Protein AF-0000000065994159 (afdb_homodimer)

Secondary structure (DSSP, 8-state):
------S---SSEEEES---GGGHHHHHHHT-EE-SSEEE-S--TT---SS----EEETT-EEEEEP--SS--TT--SEEEEE----B---EEEEETTEEP-TTTS-EEEEEEEEETTTTEEEEEEEEEETTEEEEEEEEEEE-SSSTTEEEEEEEEEE-SS--EEEEEEEEE-----TT-TT----EEEEEEEE-SSEEEEEEEEPP-TT-PPP-EEEEEEEEEE-S-SEEEEEEETTEEEEEEEEESEEEEEEEEEEEETTTS-GGGHHHHHHHHHHHHHHH-HHHHHHHHHHHHHHHHHHH-EEEES-HHHHHHHHHHHHHHHHH--SS-TT----TTTTS--GGGG-B-THIIIIIHHHHHHHS-HHHHHHHHHHHHTTHHHHHHHHHHTT-SS----SSBSSSS-----HHHHTT-THHHHHHHHHHHHHHHHH--HHHIIIIIHHHHHHHHHHHHHH-EEETTTTEEE--SB--S-TTS-SBS--HHHHHHHHHHHHHHHHHHTTS-HHHHHHHT--HHHHHHHHHHHHTB---EETTTTEE-SSTTGGGS----GGGS-GGG-SHHHHS-HHHHHHS--BSS-SHHHHHHHTGGGS-HHHHHHHHHHHGGGB---STTHHHHHHHHHHHTT-HHHHHHHHHHHHSTTTTTTTS-GGG---GGGGHHHHHIIIIIIS--EEETTEEEE-----TT-SEEEEEEEETTEEEEEEEESSEEEEEEEESS-EEEEETTEEEEESSEEEEEPP--/------S---SSEEEES---GGGHHHHHHHT-EE-SSEEE-S--SS---SS----EEETT-EEEEEP--SS--TT--SEEEEE----B-S-EEEEETTEEP-TTTS-EEEEEEEEETTTTEEEEEEEEEETTEEEEEEEEEEE-SSSTTEEEEEEEEEE-SS--EEEEEEEEE-----TT-GGG---EEEEEEEE-SSEEEEEEEEPP-TT-PPP-EEEEEEEEEE-S-SEEEEEEETTEEEEEEEEESEEEEEEEEEEEETTTS-GGGHHHHHHHHHHHHHHH-HHHHHHHHHHHHHHHHHHH-EEEES-HHHHHHHHHHHHHHHHH--SS-TT----TTTTS--GGGG-B-THIIIIIHHHHHHHS-HHHHHHHHHHHHTTHHHHHHHHHHTT-SS----SSBSSSS-----HHHHTT-THHHHHHHHHHHHHHHHH--HHHIIIIIHHHHHHHHHHHHHH-EEETTTTEEE--SB--S-TTS-SBS--HHHHHHHHHHHHHHHHHHTTS-HHHHHHHT--HHHHHHHHHHHHTB---EETTTTEE-SSTTGGGS----GGGS-GGG-SHHHHS-HHHHHHS--BSS-SHHHHHHHTGGGS-HHHHHHHHHHHGGGB---STTHHHHHHHHHHHTT-HHHHHHHHHHHHSTTTTTTTS-GGG---GGGGHHHHHIIIIIIS--EEETTEEEE-----TT-SEEEEEEEETTEEEEEEEESSEEEEEEEESS-EEEEETTEEEEESSEEEEEPP--

Radius of gyration: 37.62 Å; Cα contacts (8 Å, |Δi|>4): 3530; chains: 2; bounding box: 79×106×82 Å

Organism: Bacillus subtilis (strain 168) (NCBI:txid224308)

Foldseek 3Di:
DFFFFAADFDLFKGKDWDDDLVCQLLQQFLQKFFQQAKIWTNDDQQDAPGDYDGAIFGFLAKDWAADDDPDDDQLFDRTFIFTWGFKDQSHKWKDKQRHTDHPNPWDWDIWMWMQGLLQQKIKIWTWTDDDPWIKIKIKIWHQFNQQNQKIKMKIKMFIPDDKIKMKMKRKIAGPDAAPPDPVSDDQWAWDDWDDDFFKIKTKIKGDDDPPPDDIKIKMKIKGKDWDAFDDKDWDDDGRMTIIMTIHMRMTIMMMMMGMDMCVVPPPVCRVVVRVVVNVVDVVCHDVVSSVNRSVVSNVLCVQWQKDFFQDSNLSNLLSSLSSLLSSQAQQPALLGDAFQFRRSFTPPSSFDALLCLLFVLVRCLWRHDLNSSVSPLVNVLQLQVQQQVSQVSVVFFFGQFERTDNRRHHNDGDCQCGVAARCSLLSSLLSVVCSCLFAVPLVCCQPGNLLSLLRSLRRLLRQWDADPVLRATWHFQHDFPFNLATRAIHQQLSLVSSLVSLVVSLVSVVPYDPVSCVVSVDDPVSNVSSVSNNVGHDWAADPVLRAGDRGDCLVVAPDDFPVPDDPVCPPVVVRPDSVVSNRHNATQADGSLSSCQSPVVVDDLVRLVSHLVRHVRRYPPLDLQHLLSNLQSCLVNVVQVSNVVSLSCLSCCSSSVVNVCCSNGDRSSSSSSNVCSVVCHQQVWDRDPSATETEHDDRPSTQKMKTWTDGNNWIWIWIDGPFKIKIAGPDDDWDWHYYPNHIDIHDGMDIDTRPPD/DFFFFAADFDLFKGKDWDDDLVCQLLQQFLQKFFQQAKIWTNDDQQDAPGDYDGAIFGFLAKDWAADDDPDDDQLFDRTFIFTWGFKDQSHKWKDKQRHTDHPNPWDWDIWMWMQGLLQQKIKIWTWTDDDPWIKIKIKIWHQFNQQNQKIKMKIKMFIPDDKIKMKMKRKIAGPDFAPPDDPRDDQWAWDDWDDDFFKIKTKIKGDDDDPPDDIKIKMKIKGKDWDAFDDKDWDDDGRMIIIMTMHMRMTIMMMMMGMFMCVVPPPVCRVVVRVVVNVVDVVCHDVVSSVNRSVVSNVLCVQWQKDFFQDSNLSNLLSSLSSLLSSQAQQPALLGDAFQFRRSFTPPSRFDALLCLQFVLVRCLWRHDLNSSVSPLVNVLQLQVQQQVSQVSVVFFFGQFERTDNRRHHNDGDCQCGVAARCSLLSSLLSVVVSCLFAVPLVCCQPGNLLSLLRSLRRLLRQWDADPVLRATWHFQHDFPFNLATRAIHQQLSLVSSLVSLVVSLVSVVPYDPVSCVVSVDDPVSNVSSVSNNVGHDWAADPVLGAGDRGDCLVVAPDDFPVPDDPVCPPVVVRPDSVVSNRHNATQADGSLSSCQSPVVVDDLVRLVSHLVRHVRRYPPLDLQHLLSNLQSCLVNVVQVSNVVSLSCLSCCSSSVVNVCCSNGDSSSSSSSNVCSVVCHQQVWDRDPSATETEHDDRPSTAKMKTWTDGNNWIWIWIDGPFKIKIAGPDDDWDWHYYPNHIDIHDGMDIDTRPPD

pLDDT: mean 95.01, std 5.77, range [40.59, 98.88]

Nearest PDB structures (foldseek):
  1h54-assembly1_B  TM=9.859E-01  e=3.062E-98  Levilactobacillus brevis
  1h54-assembly1_A  TM=9.686E-01  e=3.071E-97  Levilactobacillus brevis
  6w0p-assembly1_B  TM=9.409E-01  e=3.608E-74  gut metagenome
  6w0p-assembly2_C  TM=9.159E-01  e=6.978E-66  gut metagenome
  6w0p-assembly2_D  TM=9.254E-01  e=2.794E-60  gut metagenome

InterPro domains:
  IPR005194 Glycoside hydrolase family 65, C-terminal [PF03633] (685-746)
  IPR005195 Glycoside hydrolase, family 65, central catalytic [PF03632] (319-675)
  IPR005196 Glycoside hydrolase, family 65, N-terminal [PF03636] (16-263)
  IPR008928 Six-hairpin glycosidase superfamily [SSF48208] (268-742)
  IPR011013 Galactose mutarotase-like domain superfamily [SSF74650] (4-265)
  IPR012341 Six-hairpin glycosidase-like superfamily [G3DSA:1.50.10.10] (314-677)
  IPR017045 Maltose phosphorylase/glycosyl hydrolase/vacuolar acid trehalase [PIRSF036289] (2-754)
  IPR037018 Glycoside hydrolase family 65, N-terminal domain [G3DSA:2.70.98.40] (3-265)

Sequence (1514 aa):
MINQRLFEIDEWKIKTNTFNKEHTRLLESLTSLANGYMGVRGNFEEGYSGDSHQGTYIAGVWFPDKTRVGWWKNGYPEYFGKVINAMNFMGIGLYVDGEKIDLHQNPIELFEVELNMKEGILRRSAVVRIQDKTVRIRSERFLSLAVKELCAIHYEAECLTGDAVITLVPYLDGNVANEDSNYQEQFWQEEAKGADSHSGHLAAKTIENPFGTPRFTVLAAMANETEGFVHESFKTTEMYVENRYSYQTKASLKKFVIVTTSRDFREEELLSKAKELLADVVENGYEDAKRRHTDRWKERWAKADIEIKGDEELQQGIRYNIFQLFSTYYGGDARLNIGPKGFTGEKYGGAAYWDTEAYAVPMYLATAEPEVTKNLLLYRYHQLEAAKRNAAKLGMKGALYPMVTFTGDECHNEWEITFEEIHRNGAICYAIYNYINYTGDRNYMEEYGIDVLVAVSRFWADRVHFSKRKNKYMIHGVTGPNEYENNVNNNWYTNVIAAWTLEYTLQSLESISAEKRRHLDVQEVELEVWREIIQHMYYPFSEELQIFVQHDTFLDKDLQTVDELDPAERPLYQNWSWDKILRSNFIKQADVLQGIYLFNDRFTMEEKRRNFEFYEPMTVHESSLSPSVHAILAAELKLEKKALELYKRTARLDLDNYNHDTEEGLHITSMTGSWLAIVHGFAGMRTANETLSFAPFLPKEWDEYSFNINYRNRLINVTVDEKRVIFELVKGEPLHMNVYEEPVVLQGRCERRTPNEMINQRLFEIDEWKIKTNTFNKEHTRLLESLTSLANGYMGVRGNFEEGYSGDSHQGTYIAGVWFPDKTRVGWWKNGYPEYFGKVINAMNFMGIGLYVDGEKIDLHQNPIELFEVELNMKEGILRRSAVVRIQDKTVRIRSERFLSLAVKELCAIHYEAECLTGDAVITLVPYLDGNVANEDSNYQEQFWQEEAKGADSHSGHLAAKTIENPFGTPRFTVLAAMANETEGFVHESFKTTEMYVENRYSYQTKASLKKFVIVTTSRDFREEELLSKAKELLADVVENGYEDAKRRHTDRWKERWAKADIEIKGDEELQQGIRYNIFQLFSTYYGGDARLNIGPKGFTGEKYGGAAYWDTEAYAVPMYLATAEPEVTKNLLLYRYHQLEAAKRNAAKLGMKGALYPMVTFTGDECHNEWEITFEEIHRNGAICYAIYNYINYTGDRNYMEEYGIDVLVAVSRFWADRVHFSKRKNKYMIHGVTGPNEYENNVNNNWYTNVIAAWTLEYTLQSLESISAEKRRHLDVQEVELEVWREIIQHMYYPFSEELQIFVQHDTFLDKDLQTVDELDPAERPLYQNWSWDKILRSNFIKQADVLQGIYLFNDRFTMEEKRRNFEFYEPMTVHESSLSPSVHAILAAELKLEKKALELYKRTARLDLDNYNHDTEEGLHITSMTGSWLAIVHGFAGMRTANETLSFAPFLPKEWDEYSFNINYRNRLINVTVDEKRVIFELVKGEPLHMNVYEEPVVLQGRCERRTPNE

Structure (mmCIF, N/CA/C/O backbone):
data_AF-0000000065994159-model_v1
#
loop_
_entity.id
_entity.type
_entity.pdbx_description
1 polymer 'Maltose phosphorylase'
#
loop_
_atom_site.group_PDB
_atom_site.id
_atom_site.type_symbol
_atom_site.label_atom_id
_atom_site.label_alt_id
_atom_site.label_comp_id
_atom_site.label_asym_id
_atom_site.label_entity_id
_atom_site.label_seq_id
_atom_site.pdbx_PDB_ins_code
_atom_site.Cartn_x
_atom_site.Cartn_y
_atom_site.Cartn_z
_atom_site.occupancy
_atom_site.B_iso_or_equiv
_atom_site.auth_seq_id
_atom_site.auth_comp_id
_atom_site.auth_asym_id
_atom_site.auth_atom_id
_atom_site.pdbx_PDB_model_num
ATOM 1 N N . MET A 1 1 ? -8.477 -8.578 -28.438 1 40.59 1 MET A N 1
ATOM 2 C CA . MET A 1 1 ? -7.023 -8.688 -28.516 1 40.59 1 MET A CA 1
ATOM 3 C C . MET A 1 1 ? -6.613 -10.062 -29.047 1 40.59 1 MET A C 1
ATOM 5 O O . MET A 1 1 ? -7.148 -11.086 -28.625 1 40.59 1 MET A O 1
ATOM 9 N N . ILE A 1 2 ? -6.223 -10.078 -30.219 1 52.34 2 ILE A N 1
ATOM 10 C CA . ILE A 1 2 ? -5.883 -11.289 -30.953 1 52.34 2 ILE A CA 1
ATOM 11 C C . ILE A 1 2 ? -4.883 -12.125 -30.156 1 52.34 2 ILE A C 1
ATOM 13 O O . ILE A 1 2 ? -3.875 -11.602 -29.672 1 52.34 2 ILE A O 1
ATOM 17 N N . ASN A 1 3 ? -5.297 -13.359 -29.703 1 69.5 3 ASN A N 1
ATOM 18 C CA . ASN A 1 3 ? -4.418 -14.336 -29.062 1 69.5 3 ASN A CA 1
ATOM 19 C C . ASN A 1 3 ? -3.121 -14.516 -29.844 1 69.5 3 ASN A C 1
ATOM 21 O O . ASN A 1 3 ? -3.098 -14.344 -31.062 1 69.5 3 ASN A O 1
ATOM 25 N N . GLN A 1 4 ? -2.047 -14.391 -29.188 1 80.75 4 GLN A N 1
ATOM 26 C CA . GLN A 1 4 ? -0.708 -14.555 -29.734 1 80.75 4 GLN A CA 1
ATOM 27 C C . GLN A 1 4 ? -0.249 -16.016 -29.656 1 80.75 4 GLN A C 1
ATOM 29 O O . GLN A 1 4 ? 0.184 -16.469 -28.594 1 80.75 4 GLN A O 1
ATOM 34 N N . ARG A 1 5 ? -0.43 -16.703 -30.828 1 87.75 5 ARG A N 1
ATOM 35 C CA . ARG A 1 5 ? 0.006 -18.094 -30.875 1 87.75 5 ARG A CA 1
ATOM 36 C C . ARG A 1 5 ? 1.343 -18.219 -31.609 1 87.75 5 ARG A C 1
ATOM 38 O O . ARG A 1 5 ? 1.441 -17.922 -32.781 1 87.75 5 ARG A O 1
ATOM 45 N N . LEU A 1 6 ? 2.312 -18.781 -30.859 1 91.94 6 LEU A N 1
ATOM 46 C CA . LEU A 1 6 ? 3.662 -18.891 -31.406 1 91.94 6 LEU A CA 1
ATOM 47 C C . LEU A 1 6 ? 3.889 -20.25 -32.031 1 91.94 6 LEU A C 1
ATOM 49 O O . LEU A 1 6 ? 4.754 -20.406 -32.906 1 91.94 6 LEU A O 1
ATOM 53 N N . PHE A 1 7 ? 3.146 -21.25 -31.625 1 95.38 7 PHE A N 1
ATOM 54 C CA . PHE A 1 7 ? 3.521 -22.625 -31.953 1 95.38 7 PHE A CA 1
ATOM 55 C C . PHE A 1 7 ? 2.451 -23.281 -32.812 1 95.38 7 PHE A C 1
ATOM 57 O O . PHE A 1 7 ? 1.279 -22.906 -32.75 1 95.38 7 PHE A O 1
ATOM 64 N N . GLU A 1 8 ? 2.879 -24.266 -33.531 1 95.88 8 GLU A N 1
ATOM 65 C CA . GLU A 1 8 ? 1.972 -25.109 -34.344 1 95.88 8 GLU A CA 1
ATOM 66 C C . GLU A 1 8 ? 1.194 -26.062 -33.438 1 95.88 8 GLU A C 1
ATOM 68 O O . GLU A 1 8 ? 1.548 -26.266 -32.281 1 95.88 8 GLU A O 1
ATOM 73 N N . ILE A 1 9 ? 0.147 -26.578 -34 1 96.5 9 ILE A N 1
ATOM 74 C CA . ILE A 1 9 ? -0.667 -27.531 -33.281 1 96.5 9 ILE A CA 1
ATOM 75 C C . ILE A 1 9 ? -0.101 -28.938 -33.438 1 96.5 9 ILE A C 1
ATOM 77 O O . ILE A 1 9 ? 0.096 -29.391 -34.594 1 96.5 9 ILE A O 1
ATOM 81 N N . ASP A 1 10 ? 0.243 -29.5 -32.438 1 96.44 10 ASP A N 1
ATOM 82 C CA . ASP A 1 10 ? 0.703 -30.891 -32.344 1 96.44 10 ASP A CA 1
ATOM 83 C C . ASP A 1 10 ? 0.304 -31.516 -31.016 1 96.44 10 ASP A C 1
ATOM 85 O O . ASP A 1 10 ? 0.384 -30.859 -29.969 1 96.44 10 ASP A O 1
ATOM 89 N N . GLU A 1 11 ? -0.129 -32.719 -30.984 1 96.19 11 GLU A N 1
ATOM 90 C CA . GLU A 1 11 ? -0.709 -33.344 -29.781 1 96.19 11 GLU A CA 1
ATOM 91 C C . GLU A 1 11 ? 0.343 -33.531 -28.703 1 96.19 11 GLU A C 1
ATOM 93 O O . GLU A 1 11 ? 0.017 -33.531 -27.516 1 96.19 11 GLU A O 1
ATOM 98 N N . TRP A 1 12 ? 1.592 -33.719 -29.094 1 97.94 12 TRP A N 1
ATOM 99 C CA . TRP A 1 12 ? 2.594 -34.094 -28.094 1 97.94 12 TRP A CA 1
ATOM 100 C C . TRP A 1 12 ? 3.742 -33.094 -28.094 1 97.94 12 TRP A C 1
ATOM 102 O O . TRP A 1 12 ? 4.652 -33.156 -27.266 1 97.94 12 TRP A O 1
ATOM 112 N N . LYS A 1 13 ? 3.66 -32.094 -28.984 1 97.88 13 LYS A N 1
ATOM 113 C CA . LYS A 1 13 ? 4.812 -31.203 -29.125 1 97.88 13 LYS A CA 1
ATOM 114 C C . LYS A 1 13 ? 4.379 -29.734 -29.141 1 97.88 13 LYS A C 1
ATOM 116 O O . LYS A 1 13 ? 3.271 -29.422 -29.594 1 97.88 13 LYS A O 1
ATOM 121 N N . ILE A 1 14 ? 5.262 -28.906 -28.641 1 97.56 14 ILE A N 1
ATOM 122 C CA . ILE A 1 14 ? 5.293 -27.469 -28.891 1 97.56 14 ILE A CA 1
ATOM 123 C C . ILE A 1 14 ? 6.422 -27.141 -29.875 1 97.56 14 ILE A C 1
ATOM 125 O O . ILE A 1 14 ? 7.598 -27.312 -29.547 1 97.56 14 ILE A O 1
ATOM 129 N N . LYS A 1 15 ? 6.09 -26.734 -30.984 1 97.5 15 LYS A N 1
ATOM 130 C CA . LYS A 1 15 ? 7.133 -26.594 -32 1 97.5 15 LYS A CA 1
ATOM 131 C C . LYS A 1 15 ? 6.867 -25.406 -32.906 1 97.5 15 LYS A C 1
ATOM 133 O O . LYS A 1 15 ? 5.711 -25.047 -33.156 1 97.5 15 LYS A O 1
ATOM 138 N N . THR A 1 16 ? 7.848 -24.781 -33.312 1 96.88 16 THR A N 1
ATOM 139 C CA . THR A 1 16 ? 7.777 -23.734 -34.312 1 96.88 16 THR A CA 1
ATOM 140 C C . THR A 1 16 ? 9.047 -23.719 -35.188 1 96.88 16 THR A C 1
ATOM 142 O O . THR A 1 16 ? 10.102 -24.172 -34.75 1 96.88 16 THR A O 1
ATOM 145 N N . ASN A 1 17 ? 8.914 -23.219 -36.406 1 96.25 17 ASN A N 1
ATOM 146 C CA . ASN A 1 17 ? 10.039 -23.094 -37.312 1 96.25 17 ASN A CA 1
ATOM 147 C C . ASN A 1 17 ? 10.398 -21.625 -37.562 1 96.25 17 ASN A C 1
ATOM 149 O O . ASN A 1 17 ? 11.125 -21.312 -38.5 1 96.25 17 ASN A O 1
ATOM 153 N N . THR A 1 18 ? 9.859 -20.828 -36.812 1 93.25 18 THR A N 1
ATOM 154 C CA . THR A 1 18 ? 10.078 -19.391 -36.969 1 93.25 18 THR A CA 1
ATOM 155 C C . THR A 1 18 ? 10.602 -18.781 -35.688 1 93.25 18 THR A C 1
ATOM 157 O O . THR A 1 18 ? 10.109 -19.094 -34.594 1 93.25 18 THR A O 1
ATOM 160 N N . PHE A 1 19 ? 11.664 -17.969 -35.906 1 94.38 19 PHE A N 1
ATOM 161 C CA . PHE A 1 19 ? 12.172 -17.219 -34.75 1 94.38 19 PHE A CA 1
ATOM 162 C C . PHE A 1 19 ? 11.789 -15.742 -34.875 1 94.38 19 PHE A C 1
ATOM 164 O O . PHE A 1 19 ? 12.164 -15.07 -35.844 1 94.38 19 PHE A O 1
ATOM 171 N N . ASN A 1 20 ? 10.992 -15.266 -33.969 1 93.38 20 ASN A N 1
ATOM 172 C CA . ASN A 1 20 ? 10.602 -13.859 -33.875 1 93.38 20 ASN A CA 1
ATOM 173 C C . ASN A 1 20 ? 11.258 -13.18 -32.656 1 93.38 20 ASN A C 1
ATOM 175 O O . ASN A 1 20 ? 10.883 -13.438 -31.516 1 93.38 20 ASN A O 1
ATOM 179 N N . LYS A 1 21 ? 12.133 -12.164 -32.906 1 94.19 21 LYS A N 1
ATOM 180 C CA . LYS A 1 21 ? 12.914 -11.492 -31.875 1 94.19 21 LYS A CA 1
ATOM 181 C C . LYS A 1 21 ? 12.008 -10.773 -30.875 1 94.19 21 LYS A C 1
ATOM 183 O O . LYS A 1 21 ? 12.367 -10.609 -29.703 1 94.19 21 LYS A O 1
ATOM 188 N N . GLU A 1 22 ? 10.805 -10.422 -31.297 1 93.69 22 GLU A N 1
ATOM 189 C CA . GLU A 1 22 ? 9.891 -9.656 -30.453 1 93.69 22 GLU A CA 1
ATOM 190 C C . GLU A 1 22 ? 9.227 -10.555 -29.406 1 93.69 22 GLU A C 1
ATOM 192 O O . GLU A 1 22 ? 8.656 -10.062 -28.438 1 93.69 22 GLU A O 1
ATOM 197 N N . HIS A 1 23 ? 9.32 -11.875 -29.594 1 94.88 23 HIS A N 1
ATOM 198 C CA . HIS A 1 23 ? 8.609 -12.789 -28.703 1 94.88 23 HIS A CA 1
ATOM 199 C C . HIS A 1 23 ? 9.57 -13.742 -28.016 1 94.88 23 HIS A C 1
ATOM 201 O O . HIS A 1 23 ? 9.188 -14.844 -27.609 1 94.88 23 HIS A O 1
ATOM 207 N N . THR A 1 24 ? 10.82 -13.273 -27.875 1 95.94 24 THR A N 1
ATOM 208 C CA . THR A 1 24 ? 11.844 -14.133 -27.297 1 95.94 24 THR A CA 1
ATOM 209 C C . THR A 1 24 ? 11.484 -14.523 -25.875 1 95.94 24 THR A C 1
ATOM 211 O O . THR A 1 24 ? 11.594 -15.688 -25.484 1 95.94 24 THR A O 1
ATOM 214 N N . ARG A 1 25 ? 11.023 -13.602 -25.078 1 96.06 25 ARG A N 1
ATOM 215 C CA . ARG A 1 25 ? 10.664 -13.883 -23.688 1 96.06 25 ARG A CA 1
ATOM 216 C C . ARG A 1 25 ? 9.523 -14.891 -23.609 1 96.06 25 ARG A C 1
ATOM 218 O O . ARG A 1 25 ? 9.508 -15.758 -22.734 1 96.06 25 ARG A O 1
ATOM 225 N N . LEU A 1 26 ? 8.578 -14.672 -24.5 1 96.31 26 LEU A N 1
ATOM 226 C CA . LEU A 1 26 ? 7.453 -15.602 -24.578 1 96.31 26 LEU A CA 1
ATOM 227 C C . LEU A 1 26 ? 7.922 -17 -24.938 1 96.31 26 LEU A C 1
ATOM 229 O O . LEU A 1 26 ? 7.508 -17.984 -24.312 1 96.31 26 LEU A O 1
ATOM 233 N N . LEU A 1 27 ? 8.773 -17.078 -25.891 1 96.94 27 LEU A N 1
ATOM 234 C CA . LEU A 1 27 ? 9.344 -18.344 -26.328 1 96.94 27 LEU A CA 1
ATOM 235 C C . LEU A 1 27 ? 10.086 -19.016 -25.172 1 96.94 27 LEU A C 1
ATOM 237 O O . LEU A 1 27 ? 9.93 -20.219 -24.953 1 96.94 27 LEU A O 1
ATOM 241 N N . GLU A 1 28 ? 10.836 -18.266 -24.469 1 97.06 28 GLU A N 1
ATOM 242 C CA . GLU A 1 28 ? 11.617 -18.797 -23.344 1 97.06 28 GLU A CA 1
ATOM 243 C C . GLU A 1 28 ? 10.703 -19.391 -22.281 1 97.06 28 GLU A C 1
ATOM 245 O O . GLU A 1 28 ? 10.992 -20.453 -21.734 1 97.06 28 GLU A O 1
ATOM 250 N N . SER A 1 29 ? 9.633 -18.75 -21.984 1 97.06 29 SER A N 1
ATOM 251 C CA . SER A 1 29 ? 8.688 -19.234 -20.984 1 97.06 29 SER A CA 1
ATOM 252 C C . SER A 1 29 ? 8 -20.516 -21.438 1 97.06 29 SER A C 1
ATOM 254 O O . SER A 1 29 ? 7.926 -21.484 -20.672 1 97.06 29 SER A O 1
ATOM 256 N N . LEU A 1 30 ? 7.551 -20.516 -22.609 1 97.81 30 LEU A N 1
ATOM 257 C CA . LEU A 1 30 ? 6.723 -21.594 -23.125 1 97.81 30 LEU A CA 1
ATOM 258 C C . LEU A 1 30 ? 7.551 -22.859 -23.312 1 97.81 30 LEU A C 1
ATOM 260 O O . LEU A 1 30 ? 7.012 -23.969 -23.312 1 97.81 30 LEU A O 1
ATOM 264 N N . THR A 1 31 ? 8.852 -22.719 -23.422 1 98.25 31 THR A N 1
ATOM 265 C CA . THR A 1 31 ? 9.695 -23.891 -23.656 1 98.25 31 THR A CA 1
ATOM 266 C C . THR A 1 31 ? 10.555 -24.188 -22.422 1 98.25 31 THR A C 1
ATOM 268 O O . THR A 1 31 ? 11.609 -24.812 -22.547 1 98.25 31 THR A O 1
ATOM 271 N N . SER A 1 32 ? 10.117 -23.75 -21.328 1 98.06 32 SER A N 1
ATOM 272 C CA . SER A 1 32 ? 10.82 -24.016 -20.078 1 98.06 32 SER A CA 1
ATOM 273 C C . SER A 1 32 ? 10.836 -25.5 -19.75 1 98.06 32 SER A C 1
ATOM 275 O O . SER A 1 32 ? 9.922 -26.234 -20.125 1 98.06 32 SER A O 1
ATOM 277 N N . LEU A 1 33 ? 11.93 -25.906 -19.078 1 98.31 33 LEU A N 1
ATOM 278 C CA . LEU A 1 33 ? 12.086 -27.266 -18.562 1 98.31 33 LEU A CA 1
ATOM 279 C C . LEU A 1 33 ? 12.242 -27.25 -17.047 1 98.31 33 LEU A C 1
ATOM 281 O O . LEU A 1 33 ? 12.82 -26.312 -16.484 1 98.31 33 LEU A O 1
ATOM 285 N N . ALA A 1 34 ? 11.695 -28.219 -16.406 1 97.88 34 ALA A N 1
ATOM 286 C CA . ALA A 1 34 ? 11.883 -28.406 -14.977 1 97.88 34 ALA A CA 1
ATOM 287 C C . ALA A 1 34 ? 11.734 -29.875 -14.586 1 97.88 34 ALA A C 1
ATOM 289 O O . ALA A 1 34 ? 11.375 -30.703 -15.422 1 97.88 34 ALA A O 1
ATOM 290 N N . ASN A 1 35 ? 12.172 -30.188 -13.383 1 97.19 35 ASN A N 1
ATOM 291 C CA . ASN A 1 35 ? 12.039 -31.578 -12.938 1 97.19 35 ASN A CA 1
ATOM 292 C C . ASN A 1 35 ? 11.719 -31.656 -11.445 1 97.19 35 ASN A C 1
ATOM 294 O O . ASN A 1 35 ? 12.062 -32.625 -10.781 1 97.19 35 ASN A O 1
ATOM 298 N N . GLY A 1 36 ? 11.141 -30.578 -10.922 1 94.88 36 GLY A N 1
ATOM 299 C CA . GLY A 1 36 ? 10.781 -30.531 -9.516 1 94.88 36 GLY A CA 1
ATOM 300 C C . GLY A 1 36 ? 11.914 -30.047 -8.625 1 94.88 36 GLY A C 1
ATOM 301 O O . GLY A 1 36 ? 11.672 -29.469 -7.562 1 94.88 36 GLY A O 1
ATOM 302 N N . TYR A 1 37 ? 13.141 -30.281 -9.039 1 96.62 37 TYR A N 1
ATOM 303 C CA . TYR A 1 37 ? 14.344 -29.922 -8.297 1 96.62 37 TYR A CA 1
ATOM 304 C C . TYR A 1 37 ? 14.922 -28.609 -8.797 1 96.62 37 TYR A C 1
ATOM 306 O O . TYR A 1 37 ? 15.414 -27.797 -8.008 1 96.62 37 TYR A O 1
ATOM 314 N N . MET A 1 38 ? 14.828 -28.422 -10.023 1 97.38 38 MET A N 1
ATOM 315 C CA . MET A 1 38 ? 15.305 -27.203 -10.68 1 97.38 38 MET A CA 1
ATOM 316 C C . MET A 1 38 ? 14.523 -26.938 -11.961 1 97.38 38 MET A C 1
ATOM 318 O O . MET A 1 38 ? 13.773 -27.797 -12.43 1 97.38 38 MET A O 1
ATOM 322 N N . GLY A 1 39 ? 14.594 -25.734 -12.438 1 97.31 39 GLY A N 1
ATOM 323 C CA . GLY A 1 39 ? 14.008 -25.344 -13.703 1 97.31 39 GLY A CA 1
ATOM 324 C C . GLY A 1 39 ? 14.82 -24.297 -14.445 1 97.31 39 GLY A C 1
ATOM 325 O O . GLY A 1 39 ? 15.516 -23.5 -13.82 1 97.31 39 GLY A O 1
ATOM 326 N N . VAL A 1 40 ? 14.773 -24.359 -15.773 1 97.88 40 VAL A N 1
ATOM 327 C CA . VAL A 1 40 ? 15.453 -23.391 -16.625 1 97.88 40 VAL A CA 1
ATOM 328 C C . VAL A 1 40 ? 14.5 -22.922 -17.719 1 97.88 40 VAL A C 1
ATOM 330 O O . VAL A 1 40 ? 13.688 -23.688 -18.234 1 97.88 40 VAL A O 1
ATOM 333 N N . ARG A 1 41 ? 14.516 -21.656 -17.969 1 97.38 41 ARG A N 1
ATOM 334 C CA . ARG A 1 41 ? 13.758 -21.141 -19.109 1 97.38 41 ARG A CA 1
ATOM 335 C C . ARG A 1 41 ? 14.383 -21.578 -20.422 1 97.38 41 ARG A C 1
ATOM 337 O O . ARG A 1 41 ? 15.516 -22.062 -20.453 1 97.38 41 ARG A O 1
ATOM 344 N N . GLY A 1 42 ? 13.578 -21.438 -21.531 1 97.44 42 GLY A N 1
ATOM 345 C CA . GLY A 1 42 ? 14.039 -21.891 -22.844 1 97.44 42 GLY A CA 1
ATOM 346 C C . GLY A 1 42 ? 15.062 -20.969 -23.453 1 97.44 42 GLY A C 1
ATOM 347 O O . GLY A 1 42 ? 14.953 -20.609 -24.625 1 97.44 42 GLY A O 1
ATOM 348 N N . ASN A 1 43 ? 16.078 -20.531 -22.703 1 96.56 43 ASN A N 1
ATOM 349 C CA . ASN A 1 43 ? 17.125 -19.656 -23.219 1 96.56 43 ASN A CA 1
ATOM 350 C C . ASN A 1 43 ? 18.078 -20.406 -24.156 1 96.56 43 ASN A C 1
ATOM 352 O O . ASN A 1 43 ? 18.219 -21.625 -24.062 1 96.56 43 ASN A O 1
ATOM 356 N N . PHE A 1 44 ? 18.734 -19.625 -25 1 97.12 44 PHE A N 1
ATOM 357 C CA . PHE A 1 44 ? 19.719 -20.203 -25.906 1 97.12 44 PHE A CA 1
ATOM 358 C C . PHE A 1 44 ? 21.016 -20.484 -25.172 1 97.12 44 PHE A C 1
ATOM 360 O O . PHE A 1 44 ? 21.422 -19.719 -24.297 1 97.12 44 PHE A O 1
ATOM 367 N N . GLU A 1 45 ? 21.703 -21.562 -25.609 1 96.81 45 GLU A N 1
ATOM 368 C CA . GLU A 1 45 ? 22.969 -21.906 -24.984 1 96.81 45 GLU A CA 1
ATOM 369 C C . GLU A 1 45 ? 24.047 -20.875 -25.328 1 96.81 45 GLU A C 1
ATOM 371 O O . GLU A 1 45 ? 24.859 -20.5 -24.484 1 96.81 45 GLU A O 1
ATOM 376 N N . GLU A 1 46 ? 24.109 -20.469 -26.547 1 94.06 46 GLU A N 1
ATOM 377 C CA . GLU A 1 46 ? 25.234 -19.688 -27.062 1 94.06 46 GLU A CA 1
ATOM 378 C C . GLU A 1 46 ? 25.078 -18.203 -26.672 1 94.06 46 GLU A C 1
ATOM 380 O O . GLU A 1 46 ? 25.969 -17.391 -26.953 1 94.06 46 GLU A O 1
ATOM 385 N N . GLY A 1 47 ? 24.062 -17.828 -25.984 1 85 47 GLY A N 1
ATOM 386 C CA . GLY A 1 47 ? 23.812 -16.453 -25.578 1 85 47 GLY A CA 1
ATOM 387 C C . GLY A 1 47 ? 22.938 -15.695 -26.547 1 85 47 GLY A C 1
ATOM 388 O O . GLY A 1 47 ? 22.75 -16.109 -27.703 1 85 47 GLY A O 1
ATOM 389 N N . TYR A 1 48 ? 22.391 -14.672 -26.125 1 93.81 48 TYR A N 1
ATOM 390 C CA . TYR A 1 48 ? 21.469 -13.805 -26.844 1 93.81 48 TYR A CA 1
ATOM 391 C C . TYR A 1 48 ? 21.5 -12.391 -26.281 1 93.81 48 TYR A C 1
ATOM 393 O O . TYR A 1 48 ? 21.219 -12.172 -25.094 1 93.81 48 TYR A O 1
ATOM 401 N N . SER A 1 49 ? 21.875 -11.367 -27.141 1 95 49 SER A N 1
ATOM 402 C CA . SER A 1 49 ? 22.094 -10.008 -26.641 1 95 49 SER A CA 1
ATOM 403 C C . SER A 1 49 ? 20.812 -9.188 -26.719 1 95 49 SER A C 1
ATOM 405 O O . SER A 1 49 ? 20.766 -8.047 -26.25 1 95 49 SER A O 1
ATOM 407 N N . GLY A 1 50 ? 19.75 -9.711 -27.312 1 95.44 50 GLY A N 1
ATOM 408 C CA . GLY A 1 50 ? 18.484 -9 -27.375 1 95.44 50 GLY A CA 1
ATOM 409 C C . GLY A 1 50 ? 17.688 -9.117 -26.078 1 95.44 50 GLY A C 1
ATOM 410 O O . GLY A 1 50 ? 18.203 -9.586 -25.062 1 95.44 50 GLY A O 1
ATOM 411 N N . ASP A 1 51 ? 16.438 -8.555 -26.141 1 95.06 51 ASP A N 1
ATOM 412 C CA . ASP A 1 51 ? 15.539 -8.648 -24.984 1 95.06 51 ASP A CA 1
ATOM 413 C C . ASP A 1 51 ? 15.266 -10.109 -24.625 1 95.06 51 ASP A C 1
ATOM 415 O O . ASP A 1 51 ? 14.828 -10.891 -25.469 1 95.06 51 ASP A O 1
ATOM 419 N N . SER A 1 52 ? 15.648 -10.43 -23.422 1 94.19 52 SER A N 1
ATOM 420 C CA . SER A 1 52 ? 15.523 -11.797 -22.922 1 94.19 52 SER A CA 1
ATOM 421 C C . SER A 1 52 ? 15.375 -11.812 -21.406 1 94.19 52 SER A C 1
ATOM 423 O O . SER A 1 52 ? 15.641 -10.812 -20.734 1 94.19 52 SER A O 1
ATOM 425 N N . HIS A 1 53 ? 14.781 -12.891 -20.938 1 93.88 53 HIS A N 1
ATOM 426 C CA . HIS A 1 53 ? 14.727 -13.156 -19.5 1 93.88 53 HIS A CA 1
ATOM 427 C C . HIS A 1 53 ? 15.422 -14.469 -19.156 1 93.88 53 HIS A C 1
ATOM 429 O O . HIS A 1 53 ? 14.781 -15.523 -19.141 1 93.88 53 HIS A O 1
ATOM 435 N N . GLN A 1 54 ? 16.734 -14.289 -18.859 1 93.06 54 GLN A N 1
ATOM 436 C CA . GLN A 1 54 ? 17.469 -15.477 -18.438 1 93.06 54 GLN A CA 1
ATOM 437 C C . GLN A 1 54 ? 17.016 -15.945 -17.062 1 93.06 54 GLN A C 1
ATOM 439 O O . GLN A 1 54 ? 16.922 -15.148 -16.125 1 93.06 54 GLN A O 1
ATOM 444 N N . GLY A 1 55 ? 16.672 -17.281 -16.969 1 94.62 55 GLY A N 1
ATOM 445 C CA . GLY A 1 55 ? 16.156 -17.734 -15.695 1 94.62 55 GLY A CA 1
ATOM 446 C C . GLY A 1 55 ? 16.547 -19.172 -15.367 1 94.62 55 GLY A C 1
ATOM 447 O O . GLY A 1 55 ? 16.406 -20.062 -16.203 1 94.62 55 GLY A O 1
ATOM 448 N N . THR A 1 56 ? 17.188 -19.375 -14.242 1 96.75 56 THR A N 1
ATOM 449 C CA . THR A 1 56 ? 17.469 -20.641 -13.578 1 96.75 56 THR A CA 1
ATOM 450 C C . THR A 1 56 ? 16.938 -20.625 -12.141 1 96.75 56 THR A C 1
ATOM 452 O O . THR A 1 56 ? 17.281 -19.734 -11.367 1 96.75 56 THR A O 1
ATOM 455 N N . TYR A 1 57 ? 16.141 -21.625 -11.836 1 96.5 57 TYR A N 1
ATOM 456 C CA . TYR A 1 57 ? 15.508 -21.625 -10.523 1 96.5 57 TYR A CA 1
ATOM 457 C C . TYR A 1 57 ? 15.727 -22.953 -9.812 1 96.5 57 TYR A C 1
ATOM 459 O O . TYR A 1 57 ? 15.664 -24.016 -10.43 1 96.5 57 TYR A O 1
ATOM 467 N N . ILE A 1 58 ? 16.062 -22.844 -8.555 1 96.94 58 ILE A N 1
ATOM 468 C CA . ILE A 1 58 ? 16.312 -24.031 -7.738 1 96.94 58 ILE A CA 1
ATOM 469 C C . ILE A 1 58 ? 15.227 -24.156 -6.664 1 96.94 58 ILE A C 1
ATOM 471 O O . ILE A 1 58 ? 14.969 -23.203 -5.922 1 96.94 58 ILE A O 1
ATOM 475 N N . ALA A 1 59 ? 14.641 -25.344 -6.574 1 95.19 59 ALA A N 1
ATOM 476 C CA . ALA A 1 59 ? 13.531 -25.594 -5.656 1 95.19 59 ALA A CA 1
ATOM 477 C C . ALA A 1 59 ? 13.938 -25.312 -4.215 1 95.19 59 ALA A C 1
ATOM 479 O O . ALA A 1 59 ? 14.961 -25.812 -3.744 1 95.19 59 ALA A O 1
ATOM 480 N N . GLY A 1 60 ? 13.156 -24.5 -3.604 1 93.44 60 GLY A N 1
ATOM 481 C CA . GLY A 1 60 ? 13.328 -24.25 -2.18 1 93.44 60 GLY A CA 1
ATOM 482 C C . GLY A 1 60 ? 14.398 -23.234 -1.872 1 93.44 60 GLY A C 1
ATOM 483 O O . GLY A 1 60 ? 14.633 -22.891 -0.708 1 93.44 60 GLY A O 1
ATOM 484 N N . VAL A 1 61 ? 15.125 -22.75 -2.842 1 95.94 61 VAL A N 1
ATOM 485 C CA . VAL A 1 61 ? 16.125 -21.688 -2.648 1 95.94 61 VAL A CA 1
ATOM 486 C C . VAL A 1 61 ? 15.469 -20.328 -2.848 1 95.94 61 VAL A C 1
ATOM 488 O O . VAL A 1 61 ? 14.906 -20.047 -3.91 1 95.94 61 VAL A O 1
ATOM 491 N N . TRP A 1 62 ? 15.5 -19.547 -1.821 1 94.19 62 TRP A N 1
ATOM 492 C CA . TRP A 1 62 ? 14.812 -18.25 -1.824 1 94.19 62 TRP A CA 1
ATOM 493 C C . TRP A 1 62 ? 15.57 -17.234 -0.987 1 94.19 62 TRP A C 1
ATOM 495 O O . TRP A 1 62 ? 16.562 -17.562 -0.334 1 94.19 62 TRP A O 1
ATOM 505 N N . PHE A 1 63 ? 15.258 -15.961 -1.08 1 94.06 63 PHE A N 1
ATOM 506 C CA . PHE A 1 63 ? 15.875 -14.875 -0.332 1 94.06 63 PHE A CA 1
ATOM 507 C C . PHE A 1 63 ? 14.82 -13.953 0.26 1 94.06 63 PHE A C 1
ATOM 509 O O . PHE A 1 63 ? 13.812 -13.648 -0.391 1 94.06 63 PHE A O 1
ATOM 516 N N . PRO A 1 64 ? 14.969 -13.562 1.543 1 93.25 64 PRO A N 1
ATOM 517 C CA . PRO A 1 64 ? 14.031 -12.625 2.18 1 93.25 64 PRO A CA 1
ATOM 518 C C . PRO A 1 64 ? 14.328 -11.172 1.835 1 93.25 64 PRO A C 1
ATOM 520 O O . PRO A 1 64 ? 15.109 -10.516 2.531 1 93.25 64 PRO A O 1
ATOM 523 N N . ASP A 1 65 ? 13.664 -10.711 0.871 1 88.5 65 ASP A N 1
ATOM 524 C CA . ASP A 1 65 ? 13.812 -9.305 0.513 1 88.5 65 ASP A CA 1
ATOM 525 C C . ASP A 1 65 ? 13.047 -8.406 1.48 1 88.5 65 ASP A C 1
ATOM 527 O O . ASP A 1 65 ? 11.852 -8.602 1.707 1 88.5 65 ASP A O 1
ATOM 531 N N . LYS A 1 66 ? 13.758 -7.41 2.061 1 85.56 66 LYS A N 1
ATOM 532 C CA . LYS A 1 66 ? 13.156 -6.535 3.062 1 85.56 66 LYS A CA 1
ATOM 533 C C . LYS A 1 66 ? 11.891 -5.871 2.523 1 85.56 66 LYS A C 1
ATOM 535 O O . LYS A 1 66 ? 11.859 -5.438 1.371 1 85.56 66 LYS A O 1
ATOM 540 N N . THR A 1 67 ? 10.805 -5.848 3.395 1 86.56 67 THR A N 1
ATOM 541 C CA . THR A 1 67 ? 9.578 -5.133 3.047 1 86.56 67 THR A CA 1
ATOM 542 C C . THR A 1 67 ? 9.812 -3.623 3.053 1 86.56 67 THR A C 1
ATOM 544 O O . THR A 1 67 ? 10.328 -3.074 4.031 1 86.56 67 THR A O 1
ATOM 547 N N . ARG A 1 68 ? 9.461 -2.957 1.963 1 76.44 68 ARG A N 1
ATOM 548 C CA . ARG A 1 68 ? 9.57 -1.505 1.863 1 76.44 68 ARG A CA 1
ATOM 549 C C . ARG A 1 68 ? 8.227 -0.875 1.518 1 76.44 68 ARG A C 1
ATOM 551 O O . ARG A 1 68 ? 7.648 -1.167 0.469 1 76.44 68 ARG A O 1
ATOM 558 N N . VAL A 1 69 ? 7.695 -0.131 2.426 1 76.19 69 VAL A N 1
ATOM 559 C CA . VAL A 1 69 ? 6.418 0.548 2.229 1 76.19 69 VAL A CA 1
ATOM 560 C C . VAL A 1 69 ? 6.543 2.014 2.639 1 76.19 69 VAL A C 1
ATOM 562 O O . VAL A 1 69 ? 7.434 2.373 3.412 1 76.19 69 VAL A O 1
ATOM 565 N N . GLY A 1 70 ? 5.727 2.879 2.014 1 70.44 70 GLY A N 1
ATOM 566 C CA . GLY A 1 70 ? 5.707 4.273 2.422 1 70.44 70 GLY A CA 1
ATOM 567 C C . GLY A 1 70 ? 5.215 4.473 3.844 1 70.44 70 GLY A C 1
ATOM 568 O O . GLY A 1 70 ? 5.707 5.348 4.559 1 70.44 70 GLY A O 1
ATOM 569 N N . TRP A 1 71 ? 4.219 3.742 4.184 1 77.5 71 TRP A N 1
ATOM 570 C CA . TRP A 1 71 ? 3.635 3.783 5.523 1 77.5 71 TRP A CA 1
ATOM 571 C C . TRP A 1 71 ? 3.523 2.379 6.109 1 77.5 71 TRP A C 1
ATOM 573 O O . TRP A 1 71 ? 2.791 1.537 5.586 1 77.5 71 TRP A O 1
ATOM 583 N N . TRP A 1 72 ? 4.27 2.211 7.18 1 85.56 72 TRP A N 1
ATOM 584 C CA . TRP A 1 72 ? 4.258 0.903 7.828 1 85.56 72 TRP A CA 1
ATOM 585 C C . TRP A 1 72 ? 2.932 0.66 8.539 1 85.56 72 TRP A C 1
ATOM 587 O O . TRP A 1 72 ? 2.404 1.553 9.211 1 85.56 72 TRP A O 1
ATOM 597 N N . LYS A 1 73 ? 2.35 -0.393 8.398 1 90.06 73 LYS A N 1
ATOM 598 C CA . LYS A 1 73 ? 1.157 -0.847 9.109 1 90.06 73 LYS A CA 1
ATOM 599 C C . LYS A 1 73 ? 1.456 -2.088 9.945 1 90.06 73 LYS A C 1
ATOM 601 O O . LYS A 1 73 ? 2.084 -3.033 9.461 1 90.06 73 LYS A O 1
ATOM 606 N N . ASN A 1 74 ? 1.005 -2.029 11.195 1 92.31 74 ASN A N 1
ATOM 607 C CA . ASN A 1 74 ? 1.201 -3.193 12.047 1 92.31 74 ASN A CA 1
ATOM 608 C C . ASN A 1 74 ? 0.574 -4.445 11.445 1 92.31 74 ASN A C 1
ATOM 610 O O . ASN A 1 74 ? -0.577 -4.422 11.008 1 92.31 74 ASN A O 1
ATOM 614 N N . GLY A 1 75 ? 1.395 -5.52 11.367 1 91.88 75 GLY A N 1
ATOM 615 C CA . GLY A 1 75 ? 0.964 -6.77 10.758 1 91.88 75 GLY A CA 1
ATOM 616 C C . GLY A 1 75 ? 1.703 -7.094 9.469 1 91.88 75 GLY A C 1
ATOM 617 O O . GLY A 1 75 ? 1.736 -8.25 9.047 1 91.88 75 GLY A O 1
ATOM 618 N N . TYR A 1 76 ? 2.379 -6.062 8.906 1 92.06 76 TYR A N 1
ATOM 619 C CA . TYR A 1 76 ? 3.174 -6.316 7.715 1 92.06 76 TYR A CA 1
ATOM 620 C C . TYR A 1 76 ? 4.285 -7.32 8 1 92.06 76 TYR A C 1
ATOM 622 O O . TYR A 1 76 ? 4.887 -7.301 9.07 1 92.06 76 TYR A O 1
ATOM 630 N N . PRO A 1 77 ? 4.488 -8.141 6.992 1 92.62 77 PRO A N 1
ATOM 631 C CA . PRO A 1 77 ? 5.691 -8.961 7.137 1 92.62 77 PRO A CA 1
ATOM 632 C C . PRO A 1 77 ? 6.977 -8.141 7.027 1 92.62 77 PRO A C 1
ATOM 634 O O . PRO A 1 77 ? 7.004 -7.113 6.352 1 92.62 77 PRO A O 1
ATOM 637 N N . GLU A 1 78 ? 8.008 -8.609 7.656 1 90.25 78 GLU A N 1
ATOM 638 C CA . GLU A 1 78 ? 9.281 -7.898 7.656 1 90.25 78 GLU A CA 1
ATOM 639 C C . GLU A 1 78 ? 9.992 -8.031 6.309 1 90.25 78 GLU A C 1
ATOM 641 O O . GLU A 1 78 ? 10.859 -7.223 5.973 1 90.25 78 GLU A O 1
ATOM 646 N N . TYR A 1 79 ? 9.625 -9.141 5.594 1 90.62 79 TYR A N 1
ATOM 647 C CA . TYR A 1 79 ? 10.25 -9.359 4.297 1 90.62 79 TYR A CA 1
ATOM 648 C C . TYR A 1 79 ? 9.266 -9.977 3.312 1 90.62 79 TYR A C 1
ATOM 650 O O . TYR A 1 79 ? 8.258 -10.562 3.719 1 90.62 79 TYR A O 1
ATOM 658 N N . PHE A 1 80 ? 9.57 -9.805 2.094 1 88.06 80 PHE A N 1
ATOM 659 C CA . PHE A 1 80 ? 8.953 -10.508 0.978 1 88.06 80 PHE A CA 1
ATOM 660 C C . PHE A 1 80 ? 9.867 -11.602 0.449 1 88.06 80 PHE A C 1
ATOM 662 O O . PHE A 1 80 ? 10.945 -11.32 -0.08 1 88.06 80 PHE A O 1
ATOM 669 N N . GLY A 1 81 ? 9.523 -12.789 0.62 1 88.94 81 GLY A N 1
ATOM 670 C CA . GLY A 1 81 ? 10.328 -13.891 0.101 1 88.94 81 GLY A CA 1
ATOM 671 C C . GLY A 1 81 ? 10.25 -14.023 -1.407 1 88.94 81 GLY A C 1
ATOM 672 O O . GLY A 1 81 ? 9.188 -13.836 -1.999 1 88.94 81 GLY A O 1
ATOM 673 N N . LYS A 1 82 ? 11.453 -14.422 -1.998 1 89.38 82 LYS A N 1
ATOM 674 C CA . LYS A 1 82 ? 11.492 -14.586 -3.447 1 89.38 82 LYS A CA 1
ATOM 675 C C . LYS A 1 82 ? 12.391 -15.758 -3.844 1 89.38 82 LYS A C 1
ATOM 677 O O . LYS A 1 82 ? 13.445 -15.961 -3.25 1 89.38 82 LYS A O 1
ATOM 682 N N . VAL A 1 83 ? 11.766 -16.469 -4.762 1 91.19 83 VAL A N 1
ATOM 683 C CA . VAL A 1 83 ? 12.672 -17.359 -5.484 1 91.19 83 VAL A CA 1
ATOM 684 C C . VAL A 1 83 ? 13.625 -16.531 -6.344 1 91.19 83 VAL A C 1
ATOM 686 O O . VAL A 1 83 ? 13.195 -15.609 -7.047 1 91.19 83 VAL A O 1
ATOM 689 N N . ILE A 1 84 ? 14.875 -16.797 -6.254 1 93 84 ILE A N 1
ATOM 690 C CA . ILE A 1 84 ? 15.844 -15.953 -6.941 1 93 84 ILE A CA 1
ATOM 691 C C . ILE A 1 84 ? 16.484 -16.719 -8.094 1 93 84 ILE A C 1
ATOM 693 O O . ILE A 1 84 ? 16.578 -17.953 -8.047 1 93 84 ILE A O 1
ATOM 697 N N . ASN A 1 85 ? 16.781 -15.906 -9.125 1 94.56 85 ASN A N 1
ATOM 698 C CA . ASN A 1 85 ? 17.531 -16.484 -10.234 1 94.56 85 ASN A CA 1
ATOM 699 C C . ASN A 1 85 ? 18.859 -17.078 -9.766 1 94.56 85 ASN A C 1
ATOM 701 O O . ASN A 1 85 ? 19.578 -16.453 -8.992 1 94.56 85 ASN A O 1
ATOM 705 N N . ALA A 1 86 ? 19.141 -18.25 -10.156 1 95.81 86 ALA A N 1
ATOM 706 C CA . ALA A 1 86 ? 20.406 -18.922 -9.812 1 95.81 86 ALA A CA 1
ATOM 707 C C . ALA A 1 86 ? 21.375 -18.906 -10.984 1 95.81 86 ALA A C 1
ATOM 709 O O . ALA A 1 86 ? 21.078 -18.328 -12.039 1 95.81 86 ALA A O 1
ATOM 710 N N . MET A 1 87 ? 22.578 -19.453 -10.82 1 96.75 87 MET A N 1
ATOM 711 C CA . MET A 1 87 ? 23.656 -19.391 -11.805 1 96.75 87 MET A CA 1
ATOM 712 C C . MET A 1 87 ? 23.203 -19.969 -13.141 1 96.75 87 MET A C 1
ATOM 714 O O . MET A 1 87 ? 22.422 -20.938 -13.172 1 96.75 87 MET A O 1
ATOM 718 N N . ASN A 1 88 ? 23.641 -19.359 -14.195 1 97 88 ASN A N 1
ATOM 719 C CA . ASN A 1 88 ? 23.484 -19.922 -15.523 1 97 88 ASN A CA 1
ATOM 720 C C . ASN A 1 88 ? 24.453 -21.094 -15.75 1 97 88 ASN A C 1
ATOM 722 O O . ASN A 1 88 ? 25.641 -20.891 -15.922 1 97 88 ASN A O 1
ATOM 726 N N . PHE A 1 89 ? 23.891 -22.312 -15.797 1 98.19 89 PHE A N 1
ATOM 727 C CA . PHE A 1 89 ? 24.781 -23.453 -15.961 1 98.19 89 PHE A CA 1
ATOM 728 C C . PHE A 1 89 ? 24.562 -24.125 -17.312 1 98.19 89 PHE A C 1
ATOM 730 O O . PHE A 1 89 ? 25.172 -25.141 -17.609 1 98.19 89 PHE A O 1
ATOM 737 N N . MET A 1 90 ? 23.734 -23.578 -18.172 1 96.44 90 MET A N 1
ATOM 738 C CA . MET A 1 90 ? 23.438 -24.172 -19.469 1 96.44 90 MET A CA 1
ATOM 739 C C . MET A 1 90 ? 24.328 -23.594 -20.562 1 96.44 90 MET A C 1
ATOM 741 O O . MET A 1 90 ? 24.406 -24.141 -21.656 1 96.44 90 MET A O 1
ATOM 745 N N . GLY A 1 91 ? 25.047 -22.641 -20.25 1 97.38 91 GLY A N 1
ATOM 746 C CA . GLY A 1 91 ? 25.719 -21.828 -21.25 1 97.38 91 GLY A CA 1
ATOM 747 C C . GLY A 1 91 ? 26.797 -22.594 -22 1 97.38 91 GLY A C 1
ATOM 748 O O . GLY A 1 91 ? 27.562 -23.359 -21.406 1 97.38 91 GLY A O 1
ATOM 749 N N . ILE A 1 92 ? 26.812 -22.453 -23.312 1 98.38 92 ILE A N 1
ATOM 750 C CA . ILE A 1 92 ? 27.844 -22.906 -24.234 1 98.38 92 ILE A CA 1
ATOM 751 C C . ILE A 1 92 ? 28.109 -21.828 -25.281 1 98.38 92 ILE A C 1
ATOM 753 O O . ILE A 1 92 ? 27.375 -21.703 -26.266 1 98.38 92 ILE A O 1
ATOM 757 N N . GLY A 1 93 ? 29.188 -21.141 -25.094 1 97.81 93 GLY A N 1
ATOM 758 C CA . GLY A 1 93 ? 29.562 -20.172 -26.109 1 97.81 93 GLY A CA 1
ATOM 759 C C . GLY A 1 93 ? 29.984 -20.812 -27.422 1 97.81 93 GLY A C 1
ATOM 760 O O . GLY A 1 93 ? 30.656 -21.844 -27.422 1 97.81 93 GLY A O 1
ATOM 761 N N . LEU A 1 94 ? 29.562 -20.188 -28.516 1 98 94 LEU A N 1
ATOM 762 C CA . LEU A 1 94 ? 29.953 -20.641 -29.844 1 98 94 LEU A CA 1
ATOM 763 C C . LEU A 1 94 ? 30.703 -19.547 -30.594 1 98 94 LEU A C 1
ATOM 765 O O . LEU A 1 94 ? 30.172 -18.453 -30.781 1 98 94 LEU A O 1
ATOM 769 N N . TYR A 1 95 ? 31.875 -19.922 -30.953 1 97.38 95 TYR A N 1
ATOM 770 C CA . TYR A 1 95 ? 32.688 -19.016 -31.75 1 97.38 95 TYR A CA 1
ATOM 771 C C . TYR A 1 95 ? 33.062 -19.625 -33.094 1 97.38 95 TYR A C 1
ATOM 773 O O . TYR A 1 95 ? 33.375 -20.828 -33.156 1 97.38 95 TYR A O 1
ATOM 781 N N . VAL A 1 96 ? 33.062 -18.844 -34.156 1 97.06 96 VAL A N 1
ATOM 782 C CA . VAL A 1 96 ? 33.5 -19.234 -35.469 1 97.06 96 VAL A CA 1
ATOM 783 C C . VAL A 1 96 ? 34.625 -18.312 -35.938 1 97.06 96 VAL A C 1
ATOM 785 O O . VAL A 1 96 ? 34.438 -17.109 -36.125 1 97.06 96 VAL A O 1
ATOM 788 N N . ASP A 1 97 ? 35.781 -18.844 -36.156 1 96.56 97 ASP A N 1
ATOM 789 C CA . ASP A 1 97 ? 37 -18.078 -36.531 1 96.56 97 ASP A CA 1
ATOM 790 C C . ASP A 1 97 ? 37.188 -16.906 -35.562 1 96.56 97 ASP A C 1
ATOM 792 O O . ASP A 1 97 ? 37.469 -15.789 -36 1 96.56 97 ASP A O 1
ATOM 796 N N . GLY A 1 98 ? 36.875 -17.219 -34.312 1 94.94 98 GLY A N 1
ATOM 797 C CA . GLY A 1 98 ? 37.125 -16.234 -33.25 1 94.94 98 GLY A CA 1
ATOM 798 C C . GLY A 1 98 ? 35.969 -15.289 -33 1 94.94 98 GLY A C 1
ATOM 799 O O . GLY A 1 98 ? 35.969 -14.555 -32 1 94.94 98 GLY A O 1
ATOM 800 N N . GLU A 1 99 ? 35 -15.305 -33.812 1 96.19 99 GLU A N 1
ATOM 801 C CA . GLU A 1 99 ? 33.844 -14.422 -33.656 1 96.19 99 GLU A CA 1
ATOM 802 C C . GLU A 1 99 ? 32.688 -15.164 -32.969 1 96.19 99 GLU A C 1
ATOM 804 O O . GLU A 1 99 ? 32.344 -16.266 -33.406 1 96.19 99 GLU A O 1
ATOM 809 N N . LYS A 1 100 ? 32.125 -14.5 -32.031 1 96.56 100 LYS A N 1
ATOM 810 C CA . LYS A 1 100 ? 31.047 -15.125 -31.25 1 96.56 100 LYS A CA 1
ATOM 811 C C . LYS A 1 100 ? 29.734 -15.094 -32.031 1 96.56 100 LYS A C 1
ATOM 813 O O . LYS A 1 100 ? 29.375 -14.086 -32.625 1 96.56 100 LYS A O 1
ATOM 818 N N . ILE A 1 101 ? 29.047 -16.109 -32.062 1 96.38 101 ILE A N 1
ATOM 819 C CA . ILE A 1 101 ? 27.688 -16.156 -32.594 1 96.38 101 ILE A CA 1
ATOM 820 C C . ILE A 1 101 ? 26.703 -15.578 -31.594 1 96.38 101 ILE A C 1
ATOM 822 O O . ILE A 1 101 ? 26.719 -15.945 -30.406 1 96.38 101 ILE A O 1
ATOM 826 N N . ASP A 1 102 ? 25.922 -14.688 -31.984 1 95.62 102 ASP A N 1
ATOM 827 C CA . ASP A 1 102 ? 24.812 -14.086 -31.266 1 95.62 102 ASP A CA 1
ATOM 828 C C . ASP A 1 102 ? 23.531 -14.117 -32.094 1 95.62 102 ASP A C 1
ATOM 830 O O . ASP A 1 102 ? 23.406 -13.375 -33.094 1 95.62 102 ASP A O 1
ATOM 834 N N . LEU A 1 103 ? 22.609 -14.852 -31.656 1 94.88 103 LEU A N 1
ATOM 835 C CA . LEU A 1 103 ? 21.422 -15.117 -32.469 1 94.88 103 LEU A CA 1
ATOM 836 C C . LEU A 1 103 ? 20.578 -13.859 -32.594 1 94.88 103 LEU A C 1
ATOM 838 O O . LEU A 1 103 ? 19.688 -13.805 -33.469 1 94.88 103 LEU A O 1
ATOM 842 N N . HIS A 1 104 ? 20.766 -12.867 -31.766 1 95.5 104 HIS A N 1
ATOM 843 C CA . HIS A 1 104 ? 20.078 -11.586 -31.953 1 95.5 104 HIS A CA 1
ATOM 844 C C . HIS A 1 104 ? 20.719 -10.789 -33.094 1 95.5 104 HIS A C 1
ATOM 846 O O . HIS A 1 104 ? 20.016 -10.07 -33.812 1 95.5 104 HIS A O 1
ATOM 852 N N . GLN A 1 105 ? 21.969 -10.891 -33.25 1 95.25 105 GLN A N 1
ATOM 853 C CA . GLN A 1 105 ? 22.719 -10.047 -34.188 1 95.25 105 GLN A CA 1
ATOM 854 C C . GLN A 1 105 ? 22.906 -10.742 -35.531 1 95.25 105 GLN A C 1
ATOM 856 O O . GLN A 1 105 ? 22.859 -10.094 -36.562 1 95.25 105 GLN A O 1
ATOM 861 N N . ASN A 1 106 ? 23.156 -12.008 -35.5 1 96.12 106 ASN A N 1
ATOM 862 C CA . ASN A 1 106 ? 23.438 -12.75 -36.75 1 96.12 106 ASN A CA 1
ATOM 863 C C . ASN A 1 106 ? 22.156 -13.125 -37.469 1 96.12 106 ASN A C 1
ATOM 865 O O . ASN A 1 106 ? 21.156 -13.484 -36.844 1 96.12 106 ASN A O 1
ATOM 869 N N . PRO A 1 107 ? 22.188 -13.016 -38.781 1 95.81 107 PRO A N 1
ATOM 870 C CA . PRO A 1 107 ? 21.016 -13.477 -39.531 1 95.81 107 PRO A CA 1
ATOM 871 C C . PRO A 1 107 ? 20.797 -14.984 -39.406 1 95.81 107 PRO A C 1
ATOM 873 O O . PRO A 1 107 ? 21.734 -15.766 -39.5 1 95.81 107 PRO A O 1
ATOM 876 N N . ILE A 1 108 ? 19.578 -15.359 -39.219 1 96.44 108 ILE A N 1
ATOM 877 C CA . ILE A 1 108 ? 19.203 -16.766 -39.062 1 96.44 108 ILE A CA 1
ATOM 878 C C . ILE A 1 108 ? 18.453 -17.219 -40.344 1 96.44 108 ILE A C 1
ATOM 880 O O . ILE A 1 108 ? 17.406 -16.656 -40.688 1 96.44 108 ILE A O 1
ATOM 884 N N . GLU A 1 109 ? 18.953 -18.203 -40.969 1 96 109 GLU A N 1
ATOM 885 C CA . GLU A 1 109 ? 18.359 -18.703 -42.188 1 96 109 GLU A CA 1
ATOM 886 C C . GLU A 1 109 ? 17.281 -19.75 -41.906 1 96 109 GLU A C 1
ATOM 888 O O . GLU A 1 109 ? 16.266 -19.828 -42.625 1 96 109 GLU A O 1
ATOM 893 N N . LEU A 1 110 ? 17.609 -20.547 -41.062 1 96.94 110 LEU A N 1
ATOM 894 C CA . LEU A 1 110 ? 16.688 -21.594 -40.625 1 96.94 110 LEU A CA 1
ATOM 895 C C . LEU A 1 110 ? 16.656 -21.656 -39.094 1 96.94 110 LEU A C 1
ATOM 897 O O . LEU A 1 110 ? 17.688 -21.5 -38.438 1 96.94 110 LEU A O 1
ATOM 901 N N . PHE A 1 111 ? 15.422 -21.891 -38.625 1 97.12 111 PHE A N 1
ATOM 902 C CA . PHE A 1 111 ? 15.25 -22.016 -37.188 1 97.12 111 PHE A CA 1
ATOM 903 C C . PHE A 1 111 ? 14.164 -23.031 -36.844 1 97.12 111 PHE A C 1
ATOM 905 O O . PHE A 1 111 ? 13.133 -23.078 -37.531 1 97.12 111 PHE A O 1
ATOM 912 N N . GLU A 1 112 ? 14.445 -23.859 -35.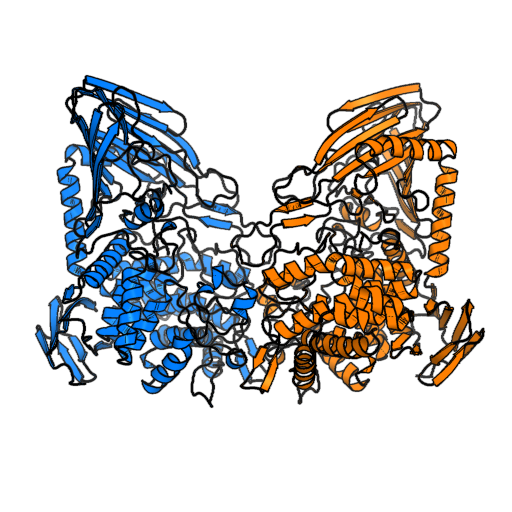875 1 97.69 112 GLU A N 1
ATOM 913 C CA . GLU A 1 112 ? 13.461 -24.797 -35.344 1 97.69 112 GLU A CA 1
ATOM 914 C C . GLU A 1 112 ? 13.648 -24.984 -33.812 1 97.69 112 GLU A C 1
ATOM 916 O O . GLU A 1 112 ? 14.773 -25.062 -33.344 1 97.69 112 GLU A O 1
ATOM 921 N N . VAL A 1 113 ? 12.578 -24.953 -33.156 1 97.94 113 VAL A N 1
ATOM 922 C CA . VAL A 1 113 ? 12.57 -25.344 -31.75 1 97.94 113 VAL A CA 1
ATOM 923 C C . VAL A 1 113 ? 11.406 -26.297 -31.484 1 97.94 113 VAL A C 1
ATOM 925 O O . VAL A 1 113 ? 10.336 -26.156 -32.062 1 97.94 113 VAL A O 1
ATOM 928 N N . GLU A 1 114 ? 11.711 -27.281 -30.641 1 98.19 114 GLU A N 1
ATOM 929 C CA . GLU A 1 114 ? 10.711 -28.297 -30.312 1 98.19 114 GLU A CA 1
ATOM 930 C C . GLU A 1 114 ? 10.836 -28.75 -28.859 1 98.19 114 GLU A C 1
ATOM 932 O O . GLU A 1 114 ? 11.891 -29.234 -28.438 1 98.19 114 GLU A O 1
ATOM 937 N N . LEU A 1 115 ? 9.758 -28.516 -28.141 1 98.69 115 LEU A N 1
ATOM 938 C CA . LEU A 1 115 ? 9.609 -29.172 -26.844 1 98.69 115 LEU A CA 1
ATOM 939 C C . LEU A 1 115 ? 8.758 -30.422 -26.953 1 98.69 115 LEU A C 1
ATOM 941 O O . LEU A 1 115 ? 7.547 -30.328 -27.188 1 98.69 115 LEU A O 1
ATOM 945 N N . ASN A 1 116 ? 9.375 -31.531 -26.859 1 98.69 116 ASN A N 1
ATOM 946 C CA . ASN A 1 116 ? 8.672 -32.812 -26.859 1 98.69 116 ASN A CA 1
ATOM 947 C C . ASN A 1 116 ? 8.172 -33.188 -25.469 1 98.69 116 ASN A C 1
ATOM 949 O O . ASN A 1 116 ? 8.945 -33.625 -24.625 1 98.69 116 ASN A O 1
ATOM 953 N N . MET A 1 117 ? 6.883 -33.125 -25.297 1 98.44 117 MET A N 1
ATOM 954 C CA . MET A 1 117 ? 6.289 -33.281 -23.969 1 98.44 117 MET A CA 1
ATOM 955 C C . MET A 1 117 ? 6.262 -34.75 -23.562 1 98.44 117 MET A C 1
ATOM 957 O O . MET A 1 117 ? 6.285 -35.062 -22.375 1 98.44 117 MET A O 1
ATOM 961 N N . LYS A 1 118 ? 6.168 -35.625 -24.484 1 97.75 118 LYS A N 1
ATOM 962 C CA . LYS A 1 118 ? 6.16 -37.062 -24.188 1 97.75 118 LYS A CA 1
ATOM 963 C C . LYS A 1 118 ? 7.488 -37.5 -23.578 1 97.75 118 LYS A C 1
ATOM 965 O O . LYS A 1 118 ? 7.508 -38.312 -22.656 1 97.75 118 LYS A O 1
ATOM 970 N N . GLU A 1 119 ? 8.547 -36.906 -24.094 1 98 119 GLU A N 1
ATOM 971 C CA . GLU A 1 119 ? 9.898 -37.312 -23.688 1 98 119 GLU A CA 1
ATOM 972 C C . GLU A 1 119 ? 10.461 -36.375 -22.641 1 98 119 GLU A C 1
ATOM 974 O O . GLU A 1 119 ? 11.438 -36.688 -21.953 1 98 119 GLU A O 1
ATOM 979 N N . GLY A 1 120 ? 9.961 -35.219 -22.547 1 98.44 120 GLY A N 1
ATOM 980 C CA . GLY A 1 120 ? 10.508 -34.188 -21.672 1 98.44 120 GLY A CA 1
ATOM 981 C C . GLY A 1 120 ? 11.836 -33.656 -22.156 1 98.44 120 GLY A C 1
ATOM 982 O O . GLY A 1 120 ? 12.75 -33.406 -21.359 1 98.44 120 GLY A O 1
ATOM 983 N N . ILE A 1 121 ? 11.977 -33.406 -23.484 1 98.81 121 ILE A N 1
ATOM 984 C CA . ILE A 1 121 ? 13.242 -32.969 -24.078 1 98.81 121 ILE A CA 1
ATOM 985 C C . ILE A 1 121 ? 13.016 -31.734 -24.953 1 98.81 121 ILE A C 1
ATOM 987 O O . ILE A 1 121 ? 12.023 -31.656 -25.688 1 98.81 121 ILE A O 1
ATOM 991 N N . LEU A 1 122 ? 13.859 -30.719 -24.812 1 98.81 122 LEU A N 1
ATOM 992 C CA . LEU A 1 122 ? 13.867 -29.547 -25.688 1 98.81 122 LEU A CA 1
ATOM 993 C C . LEU A 1 122 ? 14.938 -29.672 -26.766 1 98.81 122 LEU A C 1
ATOM 995 O O . LEU A 1 122 ? 16.109 -29.938 -26.453 1 98.81 122 LEU A O 1
ATOM 999 N N . ARG A 1 123 ? 14.539 -29.516 -27.984 1 98.75 123 ARG A N 1
ATOM 1000 C CA . ARG A 1 123 ? 15.453 -29.562 -29.125 1 98.75 123 ARG A CA 1
ATOM 1001 C C . ARG A 1 123 ? 15.398 -28.266 -29.922 1 98.75 123 ARG A C 1
ATOM 1003 O O . ARG A 1 123 ? 14.344 -27.625 -30.016 1 98.75 123 ARG A O 1
ATOM 1010 N N . ARG A 1 124 ? 16.578 -27.906 -30.422 1 98 124 ARG A N 1
ATOM 1011 C CA . ARG A 1 124 ? 16.672 -26.719 -31.266 1 98 124 ARG A CA 1
ATOM 1012 C C . ARG A 1 124 ? 17.672 -26.906 -32.406 1 98 124 ARG A C 1
ATOM 1014 O O . ARG A 1 124 ? 18.672 -27.625 -32.25 1 98 124 ARG A O 1
ATOM 1021 N N . SER A 1 125 ? 17.328 -26.281 -33.469 1 97.69 125 SER A N 1
ATOM 1022 C CA . SER A 1 125 ? 18.25 -26.219 -34.594 1 97.69 125 SER A CA 1
ATOM 1023 C C . SER A 1 125 ? 18.188 -24.875 -35.281 1 97.69 125 SER A C 1
ATOM 1025 O O . SER A 1 125 ? 17.141 -24.219 -35.344 1 97.69 125 SER A O 1
ATOM 1027 N N . ALA A 1 126 ? 19.297 -24.469 -35.781 1 97.81 126 ALA A N 1
ATOM 1028 C CA . ALA A 1 126 ? 19.359 -23.219 -36.531 1 97.81 126 ALA A CA 1
ATOM 1029 C C . ALA A 1 126 ? 20.516 -23.219 -37.531 1 97.81 126 ALA A C 1
ATOM 1031 O O . ALA A 1 126 ? 21.516 -23.922 -37.312 1 97.81 126 ALA A O 1
ATOM 1032 N N . VAL A 1 127 ? 20.328 -22.562 -38.594 1 98.06 127 VAL A N 1
ATOM 1033 C CA . VAL A 1 127 ? 21.406 -22.234 -39.531 1 98.06 127 VAL A CA 1
ATOM 1034 C C . VAL A 1 127 ? 21.656 -20.719 -39.5 1 98.06 127 VAL A C 1
ATOM 1036 O O . VAL A 1 127 ? 20.766 -19.922 -39.812 1 98.06 127 VAL A O 1
ATOM 1039 N N . VAL A 1 128 ? 22.906 -20.391 -39.156 1 97.25 128 VAL A N 1
ATOM 1040 C CA . VAL A 1 128 ? 23.234 -19 -38.906 1 97.25 128 VAL A CA 1
ATOM 1041 C C . VAL A 1 128 ? 24.344 -18.547 -39.844 1 97.25 128 VAL A C 1
ATOM 1043 O O . VAL A 1 128 ? 25.281 -19.297 -40.094 1 97.25 128 VAL A O 1
ATOM 1046 N N . ARG A 1 129 ? 24.172 -17.297 -40.219 1 96.88 129 ARG A N 1
ATOM 1047 C CA . ARG A 1 129 ? 25.219 -16.688 -41.031 1 96.88 129 ARG A CA 1
ATOM 1048 C C . ARG A 1 129 ? 26.172 -15.852 -40.188 1 96.88 129 ARG A C 1
ATOM 1050 O O . ARG A 1 129 ? 25.719 -15.039 -39.375 1 96.88 129 ARG A O 1
ATOM 1057 N N . ILE A 1 130 ? 27.406 -16.125 -40.344 1 95 130 ILE A N 1
ATOM 1058 C CA . ILE A 1 130 ? 28.438 -15.344 -39.656 1 95 130 ILE A CA 1
ATOM 1059 C C . ILE A 1 130 ? 29.609 -15.133 -40.625 1 95 130 ILE A C 1
ATOM 1061 O O . ILE A 1 130 ? 30.172 -16.094 -41.156 1 95 130 ILE A O 1
ATOM 1065 N N . GLN A 1 131 ? 29.906 -13.875 -40.688 1 90.38 131 GLN A N 1
ATOM 1066 C CA . GLN A 1 131 ? 30.891 -13.523 -41.719 1 90.38 131 GLN A CA 1
ATOM 1067 C C . GLN A 1 131 ? 30.484 -14.062 -43.094 1 90.38 131 GLN A C 1
ATOM 1069 O O . GLN A 1 131 ? 29.391 -13.797 -43.562 1 90.38 131 GLN A O 1
ATOM 1074 N N . ASP A 1 132 ? 31.391 -14.859 -43.75 1 90.06 132 ASP A N 1
ATOM 1075 C CA . ASP A 1 132 ? 31.078 -15.406 -45.062 1 90.06 132 ASP A CA 1
ATOM 1076 C C . ASP A 1 132 ? 30.766 -16.891 -44.969 1 90.06 132 ASP A C 1
ATOM 1078 O O . ASP A 1 132 ? 30.828 -17.609 -45.969 1 90.06 132 ASP A O 1
ATOM 1082 N N . LYS A 1 133 ? 30.391 -17.25 -43.719 1 95.19 133 LYS A N 1
ATOM 1083 C CA . LYS A 1 133 ? 30.156 -18.672 -43.5 1 95.19 133 LYS A CA 1
ATOM 1084 C C . LYS A 1 133 ? 28.75 -18.922 -42.969 1 95.19 133 LYS A C 1
ATOM 1086 O O . LYS A 1 133 ? 28.094 -18 -42.469 1 95.19 133 LYS A O 1
ATOM 1091 N N . THR A 1 134 ? 28.297 -20.125 -43.25 1 97.06 134 THR A N 1
ATOM 1092 C CA . THR A 1 134 ? 27.047 -20.594 -42.688 1 97.06 134 THR A CA 1
ATOM 1093 C C . THR A 1 134 ? 27.312 -21.766 -41.719 1 97.06 134 THR A C 1
ATOM 1095 O O . THR A 1 134 ? 28.047 -22.688 -42.062 1 97.06 134 THR A O 1
ATOM 1098 N N . VAL A 1 135 ? 26.703 -21.609 -40.562 1 97.44 135 VAL A N 1
ATOM 1099 C CA . VAL A 1 135 ? 26.938 -22.609 -39.5 1 97.44 135 VAL A CA 1
ATOM 1100 C C . VAL A 1 135 ? 25.609 -23.203 -39.062 1 97.44 135 VAL A C 1
ATOM 1102 O O . VAL A 1 135 ? 24.656 -22.484 -38.781 1 97.44 135 VAL A O 1
ATOM 1105 N N . ARG A 1 136 ? 25.516 -24.531 -39.031 1 98.31 136 ARG A N 1
ATOM 1106 C CA . ARG A 1 136 ? 24.375 -25.234 -38.469 1 98.31 136 ARG A CA 1
ATOM 1107 C C . ARG A 1 136 ? 24.594 -25.547 -36.969 1 98.31 136 ARG A C 1
ATOM 1109 O O . ARG A 1 136 ? 25.641 -26.094 -36.625 1 98.31 136 ARG A O 1
ATOM 1116 N N . ILE A 1 137 ? 23.641 -25.25 -36.219 1 97.88 137 ILE A N 1
ATOM 1117 C CA . ILE A 1 137 ? 23.641 -25.516 -34.781 1 97.88 137 ILE A CA 1
ATOM 1118 C C . ILE A 1 137 ? 22.531 -26.5 -34.438 1 97.88 137 ILE A C 1
ATOM 1120 O O . ILE A 1 137 ? 21.422 -26.406 -34.969 1 97.88 137 ILE A O 1
ATOM 1124 N N . ARG A 1 138 ? 22.797 -27.484 -33.656 1 98.31 138 ARG A N 1
ATOM 1125 C CA . ARG A 1 138 ? 21.828 -28.391 -33.062 1 98.31 138 ARG A CA 1
ATOM 1126 C C . ARG A 1 138 ? 22.047 -28.562 -31.562 1 98.31 138 ARG A C 1
ATOM 1128 O O . ARG A 1 138 ? 23.188 -28.672 -31.109 1 98.31 138 ARG A O 1
ATOM 1135 N N . SER A 1 139 ? 20.984 -28.5 -30.906 1 98.25 139 SER A N 1
ATOM 1136 C CA . SER A 1 139 ? 21.047 -28.656 -29.453 1 98.25 139 SER A CA 1
ATOM 1137 C C . SER A 1 139 ? 19.906 -29.516 -28.953 1 98.25 139 SER A C 1
ATOM 1139 O O . SER A 1 139 ? 18.781 -29.422 -29.453 1 98.25 139 SER A O 1
ATOM 1141 N N . GLU A 1 140 ? 20.172 -30.422 -28.031 1 98.62 140 GLU A N 1
ATOM 1142 C CA . GLU A 1 140 ? 19.219 -31.219 -27.281 1 98.62 140 GLU A CA 1
ATOM 1143 C C . GLU A 1 140 ? 19.516 -31.172 -25.781 1 98.62 140 GLU A C 1
ATOM 1145 O O . GLU A 1 140 ? 20.672 -31.359 -25.359 1 98.62 140 GLU A O 1
ATOM 1150 N N . ARG A 1 141 ? 18.531 -30.906 -24.969 1 98.75 141 ARG A N 1
ATOM 1151 C CA . ARG A 1 141 ? 18.797 -30.859 -23.547 1 98.75 141 ARG A CA 1
ATOM 1152 C C . ARG A 1 141 ? 17.594 -31.344 -22.75 1 98.75 141 ARG A C 1
ATOM 1154 O O . ARG A 1 141 ? 16.469 -31.312 -23.234 1 98.75 141 ARG A O 1
ATOM 1161 N N . PHE A 1 142 ? 17.766 -31.797 -21.562 1 98.75 142 PHE A N 1
ATOM 1162 C CA . PHE A 1 142 ? 16.719 -32.188 -20.625 1 98.75 142 PHE A CA 1
ATOM 1163 C C . PHE A 1 142 ? 17.203 -32.062 -19.188 1 98.75 142 PHE A C 1
ATOM 1165 O O . PHE A 1 142 ? 18.422 -32.062 -18.938 1 98.75 142 PHE A O 1
ATOM 1172 N N . LEU A 1 143 ? 16.344 -31.797 -18.297 1 98.69 143 LEU A N 1
ATOM 1173 C CA . LEU A 1 143 ? 16.547 -31.953 -16.859 1 98.69 143 LEU A CA 1
ATOM 1174 C C . LEU A 1 143 ? 16.047 -33.312 -16.391 1 98.69 143 LEU A C 1
ATOM 1176 O O . LEU A 1 143 ? 14.859 -33.625 -16.484 1 98.69 143 LEU A O 1
ATOM 1180 N N . SER A 1 144 ? 16.906 -34.062 -15.859 1 98.75 144 SER A N 1
ATOM 1181 C CA . SER A 1 144 ? 16.656 -35.5 -15.648 1 98.75 144 SER A CA 1
ATOM 1182 C C . SER A 1 144 ? 15.648 -35.719 -14.523 1 98.75 144 SER A C 1
ATOM 1184 O O . SER A 1 144 ? 15.711 -35.062 -13.484 1 98.75 144 SER A O 1
ATOM 1186 N N . LEU A 1 145 ? 14.703 -36.656 -14.805 1 97.56 145 LEU A N 1
ATOM 1187 C CA . LEU A 1 145 ? 13.797 -37.125 -13.758 1 97.56 145 LEU A CA 1
ATOM 1188 C C . LEU A 1 145 ? 14.422 -38.281 -12.969 1 97.56 145 LEU A C 1
ATOM 1190 O O . LEU A 1 145 ? 14.016 -38.531 -11.828 1 97.56 145 LEU A O 1
ATOM 1194 N N . ALA A 1 146 ? 15.398 -38.875 -13.523 1 97.62 146 ALA A N 1
ATOM 1195 C CA . ALA A 1 146 ? 16.016 -40.062 -12.906 1 97.62 146 ALA A CA 1
ATOM 1196 C C . ALA A 1 146 ? 17.094 -39.656 -11.914 1 97.62 146 ALA A C 1
ATOM 1198 O O . ALA A 1 146 ? 17.25 -40.281 -10.867 1 97.62 146 ALA A O 1
ATOM 1199 N N . VAL A 1 147 ? 17.906 -38.75 -12.273 1 98.06 147 VAL A N 1
ATOM 1200 C CA . VAL A 1 147 ? 18.859 -38.062 -11.414 1 98.06 147 VAL A CA 1
ATOM 1201 C C . VAL A 1 147 ? 18.484 -36.562 -11.297 1 98.06 147 VAL A C 1
ATOM 1203 O O . VAL A 1 147 ? 18.969 -35.75 -12.062 1 98.06 147 VAL A O 1
ATOM 1206 N N . LYS A 1 148 ? 17.734 -36.281 -10.32 1 97.12 148 LYS A N 1
ATOM 1207 C CA . LYS A 1 148 ? 17.062 -35 -10.25 1 97.12 148 LYS A CA 1
ATOM 1208 C C . LYS A 1 148 ? 18.062 -33.844 -10.266 1 97.12 148 LYS A C 1
ATOM 1210 O O . LYS A 1 148 ? 17.719 -32.75 -10.672 1 97.12 148 LYS A O 1
ATOM 1215 N N . GLU A 1 149 ? 19.359 -34.094 -9.922 1 98.44 149 GLU A N 1
ATOM 1216 C CA . GLU A 1 149 ? 20.359 -33.031 -9.875 1 98.44 149 GLU A CA 1
ATOM 1217 C C . GLU A 1 149 ? 20.969 -32.781 -11.25 1 98.44 149 GLU A C 1
ATOM 1219 O O . GLU A 1 149 ? 21.75 -31.844 -11.438 1 98.44 149 GLU A O 1
ATOM 1224 N N . LEU A 1 150 ? 20.594 -33.531 -12.266 1 98.81 150 LEU A N 1
ATOM 1225 C CA . LEU A 1 150 ? 21.344 -33.562 -13.523 1 98.81 150 LEU A CA 1
ATOM 1226 C C . LEU A 1 150 ? 20.641 -32.719 -14.586 1 98.81 150 LEU A C 1
ATOM 1228 O O . LEU A 1 150 ? 19.453 -32.875 -14.828 1 98.81 150 LEU A O 1
ATOM 1232 N N . CYS A 1 151 ? 21.359 -31.844 -15.211 1 98.81 151 CYS A N 1
ATOM 1233 C CA . CYS A 1 151 ? 21.062 -31.266 -16.516 1 98.81 151 CYS A CA 1
ATOM 1234 C C . CYS A 1 151 ? 22 -31.812 -17.578 1 98.81 151 CYS A C 1
ATOM 1236 O O . CYS A 1 151 ? 23.219 -31.797 -17.406 1 98.81 151 CYS A O 1
ATOM 1238 N N . ALA A 1 152 ? 21.469 -32.281 -18.656 1 98.81 152 ALA A N 1
ATOM 1239 C CA . ALA A 1 152 ? 22.281 -32.844 -19.734 1 98.81 152 ALA A CA 1
ATOM 1240 C C . ALA A 1 152 ? 22 -32.125 -21.047 1 98.81 152 ALA A C 1
ATOM 1242 O O . ALA A 1 152 ? 20.844 -31.875 -21.406 1 98.81 152 ALA A O 1
ATOM 1243 N N . ILE A 1 153 ? 23.047 -31.781 -21.781 1 98.75 153 ILE A N 1
ATOM 1244 C CA . ILE A 1 153 ? 22.953 -31.047 -23.047 1 98.75 153 ILE A CA 1
ATOM 1245 C C . ILE A 1 153 ? 23.844 -31.719 -24.094 1 98.75 153 ILE A C 1
ATOM 1247 O O . ILE A 1 153 ? 25 -32 -23.828 1 98.75 153 ILE A O 1
ATOM 1251 N N . HIS A 1 154 ? 23.328 -32 -25.203 1 98.75 154 HIS A N 1
ATOM 1252 C CA . HIS A 1 154 ? 24.078 -32.406 -26.406 1 98.75 154 HIS A CA 1
ATOM 1253 C C . HIS A 1 154 ? 24.062 -31.281 -27.438 1 98.75 154 HIS A C 1
ATOM 1255 O O . HIS A 1 154 ? 23 -30.938 -27.969 1 98.75 154 HIS A O 1
ATOM 1261 N N . TYR A 1 155 ? 25.219 -30.688 -27.688 1 98.5 155 TYR A N 1
ATOM 1262 C CA . TYR A 1 155 ? 25.344 -29.516 -28.547 1 98.5 155 TYR A CA 1
ATOM 1263 C C . TYR A 1 155 ? 26.266 -29.812 -29.719 1 98.5 155 TYR A C 1
ATOM 1265 O O . TYR A 1 155 ? 27.359 -30.359 -29.547 1 98.5 155 TYR A O 1
ATOM 1273 N N . GLU A 1 156 ? 25.812 -29.453 -30.906 1 98.19 156 GLU A N 1
ATOM 1274 C CA . GLU A 1 156 ? 26.609 -29.641 -32.125 1 98.19 156 GLU A CA 1
ATOM 1275 C C . GLU A 1 156 ? 26.641 -28.375 -32.969 1 98.19 156 GLU A C 1
ATOM 1277 O O . GLU A 1 156 ? 25.641 -27.641 -33.031 1 98.19 156 GLU A O 1
ATOM 1282 N N . ALA A 1 157 ? 27.766 -28.188 -33.594 1 97.75 157 ALA A N 1
ATOM 1283 C CA . ALA A 1 157 ? 27.938 -27.094 -34.531 1 97.75 157 ALA A CA 1
ATOM 1284 C C . ALA A 1 157 ? 28.75 -27.547 -35.75 1 97.75 157 ALA A C 1
ATOM 1286 O O . ALA A 1 157 ? 29.734 -28.281 -35.594 1 97.75 157 ALA A O 1
ATOM 1287 N N . GLU A 1 158 ? 28.297 -27.141 -36.938 1 97.69 158 GLU A N 1
ATOM 1288 C CA . GLU A 1 158 ? 28.984 -27.547 -38.188 1 97.69 158 GLU A CA 1
ATOM 1289 C C . GLU A 1 158 ? 28.969 -26.406 -39.188 1 97.69 158 GLU A C 1
ATOM 1291 O O . GLU A 1 158 ? 27.922 -25.844 -39.5 1 97.69 158 GLU A O 1
ATOM 1296 N N . CYS A 1 159 ? 30.188 -26.156 -39.656 1 97 159 CYS A N 1
ATOM 1297 C CA . CYS A 1 159 ? 30.266 -25.203 -40.75 1 97 159 CYS A CA 1
ATOM 1298 C C . CYS A 1 159 ? 29.797 -25.844 -42.062 1 97 159 CYS A C 1
ATOM 1300 O O . CYS A 1 159 ? 30.328 -26.859 -42.469 1 97 159 CYS A O 1
ATOM 1302 N N . LEU A 1 160 ? 28.906 -25.25 -42.719 1 96.88 160 LEU A N 1
ATOM 1303 C CA . LEU A 1 160 ? 28.312 -25.828 -43.906 1 96.88 160 LEU A CA 1
ATOM 1304 C C . LEU A 1 160 ? 29.031 -25.328 -45.156 1 96.88 160 LEU A C 1
ATOM 1306 O O . LEU A 1 160 ? 28.953 -25.969 -46.219 1 96.88 160 LEU A O 1
ATOM 1310 N N . THR A 1 161 ? 29.578 -24.141 -45 1 94.19 161 THR A N 1
ATOM 1311 C CA . THR A 1 161 ? 30.266 -23.578 -46.156 1 94.19 161 THR A CA 1
ATOM 1312 C C . THR A 1 161 ? 31.734 -23.312 -45.844 1 94.19 161 THR A C 1
ATOM 1314 O O . THR A 1 161 ? 32.062 -22.391 -45.094 1 94.19 161 THR A O 1
ATOM 1317 N N . GLY A 1 162 ? 32.562 -24.062 -46.5 1 88.94 162 GLY A N 1
ATOM 1318 C CA . GLY A 1 162 ? 34 -23.875 -46.344 1 88.94 162 GLY A CA 1
ATOM 1319 C C . GLY A 1 162 ? 34.5 -24.438 -45 1 88.94 162 GLY A C 1
ATOM 1320 O O . GLY A 1 162 ? 33.781 -25.156 -44.312 1 88.94 162 GLY A O 1
ATOM 1321 N N . ASP A 1 163 ? 35.844 -24.094 -44.75 1 92.88 163 ASP A N 1
ATOM 1322 C CA . ASP A 1 163 ? 36.469 -24.531 -43.5 1 92.88 163 ASP A CA 1
ATOM 1323 C C . ASP A 1 163 ? 36.5 -23.406 -42.469 1 92.88 163 ASP A C 1
ATOM 1325 O O . ASP A 1 163 ? 36.531 -22.234 -42.844 1 92.88 163 ASP A O 1
ATOM 1329 N N . ALA A 1 164 ? 36.281 -23.766 -41.281 1 95.81 164 ALA A N 1
ATOM 1330 C CA . ALA A 1 164 ? 36.344 -22.797 -40.188 1 95.81 164 ALA A CA 1
ATOM 1331 C C . ALA A 1 164 ? 36.812 -23.453 -38.875 1 95.81 164 ALA A C 1
ATOM 1333 O O . ALA A 1 164 ? 36.688 -24.672 -38.719 1 95.81 164 ALA A O 1
ATOM 1334 N N . VAL A 1 165 ? 37.406 -22.641 -38.062 1 96.94 165 VAL A N 1
ATOM 1335 C CA . VAL A 1 165 ? 37.656 -23.062 -36.688 1 96.94 165 VAL A CA 1
ATOM 1336 C C . VAL A 1 165 ? 36.438 -22.797 -35.844 1 96.94 165 VAL A C 1
ATOM 1338 O O . VAL A 1 165 ? 36 -21.656 -35.688 1 96.94 165 VAL A O 1
ATOM 1341 N N . ILE A 1 166 ? 35.875 -23.875 -35.312 1 97.44 166 ILE A N 1
ATOM 1342 C CA . ILE A 1 166 ? 34.75 -23.781 -34.406 1 97.44 166 ILE A CA 1
ATOM 1343 C C . ILE A 1 166 ? 35.219 -23.953 -32.969 1 97.44 166 ILE A C 1
ATOM 1345 O O . ILE A 1 166 ? 35.906 -24.906 -32.656 1 97.44 166 ILE A O 1
ATOM 1349 N N . THR A 1 167 ? 34.906 -23.016 -32.125 1 97.94 167 THR A N 1
ATOM 1350 C CA . THR A 1 167 ? 35.25 -23.125 -30.703 1 97.94 167 THR A CA 1
ATOM 1351 C C . THR A 1 167 ? 33.969 -23.172 -29.844 1 97.94 167 THR A C 1
ATOM 1353 O O . THR A 1 167 ? 33.125 -22.312 -29.953 1 97.94 167 THR A O 1
ATOM 1356 N N . LEU A 1 168 ? 33.844 -24.219 -29.031 1 98.38 168 LEU A N 1
ATOM 1357 C CA . LEU A 1 168 ? 32.812 -24.344 -28.031 1 98.38 168 LEU A CA 1
ATOM 1358 C C . LEU A 1 168 ? 33.344 -24.016 -26.625 1 98.38 168 LEU A C 1
ATOM 1360 O O . LEU A 1 168 ? 34.375 -24.516 -26.234 1 98.38 168 LEU A O 1
ATOM 1364 N N . VAL A 1 169 ? 32.594 -23.141 -25.891 1 98.06 169 VAL A N 1
ATOM 1365 C CA . VAL A 1 169 ? 33 -22.719 -24.562 1 98.06 169 VAL A CA 1
ATOM 1366 C C . VAL A 1 169 ? 31.891 -23.016 -23.562 1 98.06 169 VAL A C 1
ATOM 1368 O O . VAL A 1 169 ? 31.156 -22.109 -23.156 1 98.06 169 VAL A O 1
ATOM 1371 N N . PRO A 1 170 ? 31.781 -24.297 -23.062 1 98.31 170 PRO A N 1
ATOM 1372 C CA . PRO A 1 170 ? 30.891 -24.547 -21.938 1 98.31 170 PRO A CA 1
ATOM 1373 C C . PRO A 1 170 ? 31.312 -23.812 -20.672 1 98.31 170 PRO A C 1
ATOM 1375 O O . PRO A 1 170 ? 32.5 -23.766 -20.359 1 98.31 170 PRO A O 1
ATOM 1378 N N . TYR A 1 171 ? 30.312 -23.203 -19.938 1 98.19 171 TYR A N 1
ATOM 1379 C CA . TYR A 1 171 ? 30.703 -22.406 -18.766 1 98.19 171 TYR A CA 1
ATOM 1380 C C . TYR A 1 171 ? 29.641 -22.469 -17.688 1 98.19 171 TYR A C 1
ATOM 1382 O O . TYR A 1 171 ? 28.531 -22.953 -17.922 1 98.19 171 TYR A O 1
ATOM 1390 N N . LEU A 1 172 ? 29.969 -22.141 -16.469 1 98.44 172 LEU A N 1
ATOM 1391 C CA . LEU A 1 172 ? 29.125 -21.812 -15.32 1 98.44 172 LEU A CA 1
ATOM 1392 C C . LEU A 1 172 ? 29.25 -20.344 -14.938 1 98.44 172 LEU A C 1
ATOM 1394 O O . LEU A 1 172 ? 30.375 -19.844 -14.797 1 98.44 172 LEU A O 1
ATOM 1398 N N . ASP A 1 173 ? 28.109 -19.641 -14.859 1 97.69 173 ASP A N 1
ATOM 1399 C CA . ASP A 1 173 ? 28.125 -18.203 -14.586 1 97.69 173 ASP A CA 1
ATOM 1400 C C . ASP A 1 173 ? 27.219 -17.859 -13.414 1 97.69 173 ASP A C 1
ATOM 1402 O O . ASP A 1 173 ? 26 -17.938 -13.523 1 97.69 173 ASP A O 1
ATOM 1406 N N . GLY A 1 174 ? 27.812 -17.375 -12.32 1 96.69 174 GLY A N 1
ATOM 1407 C CA . GLY A 1 174 ? 27.062 -17.016 -11.125 1 96.69 174 GLY A CA 1
ATOM 1408 C C . GLY A 1 174 ? 26.719 -15.547 -11.055 1 96.69 174 GLY A C 1
ATOM 1409 O O . GLY A 1 174 ? 26.141 -15.078 -10.07 1 96.69 174 GLY A O 1
ATOM 1410 N N . ASN A 1 175 ? 27.094 -14.75 -12.086 1 93.56 175 ASN A N 1
ATOM 1411 C CA . ASN A 1 175 ? 26.781 -13.328 -12.141 1 93.56 175 ASN A CA 1
ATOM 1412 C C . ASN A 1 175 ? 25.375 -13.094 -12.695 1 93.56 175 ASN A C 1
ATOM 1414 O O . ASN A 1 175 ? 25.219 -12.617 -13.82 1 93.56 175 ASN A O 1
ATOM 1418 N N . VAL A 1 176 ? 24.406 -13.328 -11.844 1 92.94 176 VAL A N 1
ATOM 1419 C CA . VAL A 1 176 ? 23.016 -13.25 -12.281 1 92.94 176 VAL A CA 1
ATOM 1420 C C . VAL A 1 176 ? 22.25 -12.297 -11.375 1 92.94 176 VAL A C 1
ATOM 1422 O O . VAL A 1 176 ? 22.656 -12.031 -10.242 1 92.94 176 VAL A O 1
ATOM 1425 N N . ALA A 1 177 ? 21.219 -11.664 -11.875 1 89.69 177 ALA A N 1
ATOM 1426 C CA . ALA A 1 177 ? 20.312 -10.789 -11.125 1 89.69 177 ALA A CA 1
ATOM 1427 C C . ALA A 1 177 ? 18.859 -11.094 -11.445 1 89.69 177 ALA A C 1
ATOM 1429 O O . ALA A 1 177 ? 18.547 -11.625 -12.516 1 89.69 177 ALA A O 1
ATOM 1430 N N . ASN A 1 178 ? 17.953 -10.766 -10.461 1 89.12 178 ASN A N 1
ATOM 1431 C CA . ASN A 1 178 ? 16.516 -10.875 -10.719 1 89.12 178 ASN A CA 1
ATOM 1432 C C . ASN A 1 178 ? 16.016 -9.719 -11.578 1 89.12 178 ASN A C 1
ATOM 1434 O O . ASN A 1 178 ? 16.516 -8.594 -11.477 1 89.12 178 ASN A O 1
ATOM 1438 N N . GLU A 1 179 ? 15.039 -10.023 -12.391 1 81.81 179 GLU A N 1
ATOM 1439 C CA . GLU A 1 179 ? 14.383 -8.984 -13.18 1 81.81 179 GLU A CA 1
ATOM 1440 C C . GLU A 1 179 ? 13.703 -7.953 -12.281 1 81.81 179 GLU A C 1
ATOM 1442 O O . GLU A 1 179 ? 13.664 -6.77 -12.609 1 81.81 179 GLU A O 1
ATOM 1447 N N . ASP A 1 180 ? 13.133 -8.25 -11.195 1 71.62 180 ASP A N 1
ATOM 1448 C CA . ASP A 1 180 ? 12.328 -7.375 -10.344 1 71.62 180 ASP A CA 1
ATOM 1449 C C . ASP A 1 180 ? 13.18 -6.73 -9.258 1 71.62 180 ASP A C 1
ATOM 1451 O O . ASP A 1 180 ? 12.648 -6.117 -8.328 1 71.62 180 ASP A O 1
ATOM 1455 N N . SER A 1 181 ? 14.461 -6.879 -9.273 1 66.44 181 SER A N 1
ATOM 1456 C CA . SER A 1 181 ? 15.305 -6.25 -8.266 1 66.44 181 SER A CA 1
ATOM 1457 C C . SER A 1 181 ? 15.32 -4.734 -8.422 1 66.44 181 SER A C 1
ATOM 1459 O O . SER A 1 181 ? 15.344 -4.215 -9.539 1 66.44 181 SER A O 1
ATOM 1461 N N . ASN A 1 182 ? 14.906 -4.004 -7.359 1 57.69 182 ASN A N 1
ATOM 1462 C CA . ASN A 1 182 ? 14.781 -2.549 -7.352 1 57.69 182 ASN A CA 1
ATOM 1463 C C . ASN A 1 182 ? 16.078 -1.874 -7.773 1 57.69 182 ASN A C 1
ATOM 1465 O O . ASN A 1 182 ? 16.062 -0.827 -8.422 1 57.69 182 ASN A O 1
ATOM 1469 N N . TYR A 1 183 ? 17.219 -2.465 -7.453 1 54.22 183 TYR A N 1
ATOM 1470 C CA . TYR A 1 183 ? 18.453 -1.74 -7.684 1 54.22 183 TYR A CA 1
ATOM 1471 C C . TYR A 1 183 ? 19.516 -2.65 -8.297 1 54.22 183 TYR A C 1
ATOM 1473 O O . TYR A 1 183 ? 20.703 -2.553 -7.961 1 54.22 183 TYR A O 1
ATOM 1481 N N . GLN A 1 184 ? 19.016 -3.551 -9.062 1 65.81 184 GLN A N 1
ATOM 1482 C CA . GLN A 1 184 ? 19.938 -4.488 -9.695 1 65.81 184 GLN A CA 1
ATOM 1483 C C . GLN A 1 184 ? 20.781 -5.219 -8.656 1 65.81 184 GLN A C 1
ATOM 1485 O O . GLN A 1 184 ? 21.969 -5.469 -8.883 1 65.81 184 GLN A O 1
ATOM 1490 N N . GLU A 1 185 ? 20.156 -5.355 -7.602 1 74.06 185 GLU A N 1
ATOM 1491 C CA . GLU A 1 185 ? 20.844 -6.035 -6.504 1 74.06 185 GLU A CA 1
ATOM 1492 C C . GLU A 1 185 ? 21.125 -7.496 -6.848 1 74.06 185 GLU A C 1
ATOM 1494 O O . GLU A 1 185 ? 20.281 -8.164 -7.473 1 74.06 185 GLU A O 1
ATOM 1499 N N . GLN A 1 186 ? 22.391 -7.887 -6.57 1 87.69 186 GLN A N 1
ATOM 1500 C CA . GLN A 1 186 ? 22.781 -9.289 -6.668 1 87.69 186 GLN A CA 1
ATOM 1501 C C . GLN A 1 186 ? 22.641 -10 -5.324 1 87.69 186 GLN A C 1
ATOM 1503 O O . GLN A 1 186 ? 23.094 -9.484 -4.297 1 87.69 186 GLN A O 1
ATOM 1508 N N . PHE A 1 187 ? 22.031 -11.188 -5.355 1 92.44 187 PHE A N 1
ATOM 1509 C CA . PHE A 1 187 ? 21.703 -11.859 -4.105 1 92.44 187 PHE A CA 1
ATOM 1510 C C . PHE A 1 187 ? 22.734 -12.93 -3.775 1 92.44 187 PHE A C 1
ATOM 1512 O O . PHE A 1 187 ? 22.578 -13.664 -2.793 1 92.44 187 PHE A O 1
ATOM 1519 N N . TRP A 1 188 ? 23.734 -13.023 -4.625 1 96.19 188 TRP A N 1
ATOM 1520 C CA . TRP A 1 188 ? 24.688 -14.109 -4.484 1 96.19 188 TRP A CA 1
ATOM 1521 C C . TRP A 1 188 ? 26.094 -13.578 -4.195 1 96.19 188 TRP A C 1
ATOM 1523 O O . TRP A 1 188 ? 26.453 -12.492 -4.66 1 96.19 188 TRP A O 1
ATOM 1533 N N . GLN A 1 189 ? 26.812 -14.359 -3.41 1 96.25 189 GLN A N 1
ATOM 1534 C CA . GLN A 1 189 ? 28.25 -14.188 -3.25 1 96.25 189 GLN A CA 1
ATOM 1535 C C . GLN A 1 189 ? 29 -15.469 -3.59 1 96.25 189 GLN A C 1
ATOM 1537 O O . GLN A 1 189 ? 28.453 -16.562 -3.49 1 96.25 189 GLN A O 1
ATOM 1542 N N . GLU A 1 190 ? 30.25 -15.312 -4.078 1 96.19 190 GLU A N 1
ATOM 1543 C CA . GLU A 1 190 ? 31.062 -16.469 -4.441 1 96.19 190 GLU A CA 1
ATOM 1544 C C . GLU A 1 190 ? 31.469 -17.266 -3.211 1 96.19 190 GLU A C 1
ATOM 1546 O O . GLU A 1 190 ? 31.844 -16.688 -2.186 1 96.19 190 GLU A O 1
ATOM 1551 N N . GLU A 1 191 ? 31.359 -18.562 -3.328 1 96.12 191 GLU A N 1
ATOM 1552 C CA . GLU A 1 191 ? 31.781 -19.453 -2.242 1 96.12 191 GLU A CA 1
ATOM 1553 C C . GLU A 1 191 ? 32.969 -20.297 -2.648 1 96.12 191 GLU A C 1
ATOM 1555 O O . GLU A 1 191 ? 33.875 -20.547 -1.836 1 96.12 191 GLU A O 1
ATOM 1560 N N . ALA A 1 192 ? 32.906 -20.906 -3.809 1 96.38 192 ALA A N 1
ATOM 1561 C CA . ALA A 1 192 ? 34 -21.766 -4.305 1 96.38 192 ALA A CA 1
ATOM 1562 C C . ALA A 1 192 ? 33.938 -21.891 -5.82 1 96.38 192 ALA A C 1
ATOM 1564 O O . ALA A 1 192 ? 32.875 -21.703 -6.43 1 96.38 192 ALA A O 1
ATOM 1565 N N . LYS A 1 193 ? 35.062 -22.172 -6.473 1 97.81 193 LYS A N 1
ATOM 1566 C CA . LYS A 1 193 ? 35.156 -22.438 -7.902 1 97.81 193 LYS A CA 1
ATOM 1567 C C . LYS A 1 193 ? 36.375 -23.266 -8.242 1 97.81 193 LYS A C 1
ATOM 1569 O O . LYS A 1 193 ? 37.344 -23.312 -7.465 1 97.81 193 LYS A O 1
ATOM 1574 N N . GLY A 1 194 ? 36.312 -23.938 -9.367 1 97.75 194 GLY A N 1
ATOM 1575 C CA . GLY A 1 194 ? 37.438 -24.703 -9.883 1 97.75 194 GLY A CA 1
ATOM 1576 C C . GLY A 1 194 ? 37.219 -25.25 -11.273 1 97.75 194 GLY A C 1
ATOM 1577 O O . GLY A 1 194 ? 36.062 -25.422 -11.695 1 97.75 194 GLY A O 1
ATOM 1578 N N . ALA A 1 195 ? 38.312 -25.438 -12.047 1 97.25 195 ALA A N 1
ATOM 1579 C CA . ALA A 1 195 ? 38.156 -26 -13.391 1 97.25 195 ALA A CA 1
ATOM 1580 C C . ALA A 1 195 ? 39.438 -26.781 -13.773 1 97.25 195 ALA A C 1
ATOM 1582 O O . ALA A 1 195 ? 40.5 -26.516 -13.273 1 97.25 195 ALA A O 1
ATOM 1583 N N . ASP A 1 196 ? 39.25 -27.797 -14.508 1 94.62 196 ASP A N 1
ATOM 1584 C CA . ASP A 1 196 ? 40.312 -28.438 -15.305 1 94.62 196 ASP A CA 1
ATOM 1585 C C . ASP A 1 196 ? 39.906 -28.547 -16.766 1 94.62 196 ASP A C 1
ATOM 1587 O O . ASP A 1 196 ? 39 -27.828 -17.219 1 94.62 196 ASP A O 1
ATOM 1591 N N . SER A 1 197 ? 40.531 -29.375 -17.531 1 91.94 197 SER A N 1
ATOM 1592 C CA . SER A 1 197 ? 40.344 -29.344 -18.984 1 91.94 197 SER A CA 1
ATOM 1593 C C . SER A 1 197 ? 38.938 -29.828 -19.344 1 91.94 197 SER A C 1
ATOM 1595 O O . SER A 1 197 ? 38.375 -29.406 -20.359 1 91.94 197 SER A O 1
ATOM 1597 N N . HIS A 1 198 ? 38.406 -30.734 -18.562 1 96.12 198 HIS A N 1
ATOM 1598 C CA . HIS A 1 198 ? 37.125 -31.328 -18.984 1 96.12 198 HIS A CA 1
ATOM 1599 C C . HIS A 1 198 ? 36.062 -31.188 -17.922 1 96.12 198 HIS A C 1
ATOM 1601 O O . HIS A 1 198 ? 35 -31.781 -18.031 1 96.12 198 HIS A O 1
ATOM 1607 N N . SER A 1 199 ? 36.438 -30.406 -16.922 1 97.56 199 SER A N 1
ATOM 1608 C CA . SER A 1 199 ? 35.469 -30.266 -15.828 1 97.56 199 SER A CA 1
ATOM 1609 C C . SER A 1 199 ? 35.562 -28.875 -15.18 1 97.56 199 SER A C 1
ATOM 1611 O O . SER A 1 199 ? 36.562 -28.172 -15.367 1 97.56 199 SER A O 1
ATOM 1613 N N . GLY A 1 200 ? 34.562 -28.438 -14.531 1 98.25 200 GLY A N 1
ATOM 1614 C CA . GLY A 1 200 ? 34.5 -27.203 -13.75 1 98.25 200 GLY A CA 1
ATOM 1615 C C . GLY A 1 200 ? 33.438 -27.25 -12.672 1 98.25 200 GLY A C 1
ATOM 1616 O O . GLY A 1 200 ? 32.5 -28.078 -12.719 1 98.25 200 GLY A O 1
ATOM 1617 N N . HIS A 1 201 ? 33.562 -26.453 -11.609 1 98.69 201 HIS A N 1
ATOM 1618 C CA . HIS A 1 201 ? 32.531 -26.297 -10.594 1 98.69 201 HIS A CA 1
ATOM 1619 C C . HIS A 1 201 ? 32.5 -24.859 -10.078 1 98.69 201 HIS A C 1
ATOM 1621 O O . HIS A 1 201 ? 33.5 -24.156 -10.109 1 98.69 201 HIS A O 1
ATOM 1627 N N . LEU A 1 202 ? 31.375 -24.406 -9.719 1 98.62 202 LEU A N 1
ATOM 1628 C CA . LEU A 1 202 ? 31.109 -23.094 -9.148 1 98.62 202 LEU A CA 1
ATOM 1629 C C . LEU A 1 202 ? 30.078 -23.188 -8.023 1 98.62 202 LEU A C 1
ATOM 1631 O O . LEU A 1 202 ? 29.031 -23.797 -8.188 1 98.62 202 LEU A O 1
ATOM 1635 N N . ALA A 1 203 ? 30.391 -22.641 -6.855 1 98.5 203 ALA A N 1
ATOM 1636 C CA . ALA A 1 203 ? 29.484 -22.562 -5.723 1 98.5 203 ALA A CA 1
ATOM 1637 C C . ALA A 1 203 ? 29.172 -21.109 -5.375 1 98.5 203 ALA A C 1
ATOM 1639 O O . ALA A 1 203 ? 30.078 -20.266 -5.324 1 98.5 203 ALA A O 1
ATOM 1640 N N . ALA A 1 204 ? 27.969 -20.828 -5.258 1 98 204 ALA A N 1
ATOM 1641 C CA . ALA A 1 204 ? 27.5 -19.5 -4.852 1 98 204 ALA A CA 1
ATOM 1642 C C . ALA A 1 204 ? 26.594 -19.594 -3.627 1 98 204 ALA A C 1
ATOM 1644 O O . ALA A 1 204 ? 25.828 -20.547 -3.486 1 98 204 ALA A O 1
ATOM 1645 N N . LYS A 1 205 ? 26.672 -18.656 -2.742 1 97.94 205 LYS A N 1
ATOM 1646 C CA . LYS A 1 205 ? 25.891 -18.578 -1.511 1 97.94 205 LYS A CA 1
ATOM 1647 C C . LYS A 1 205 ? 25.078 -17.281 -1.442 1 97.94 205 LYS A C 1
ATOM 1649 O O . LYS A 1 205 ? 25.562 -16.219 -1.833 1 97.94 205 LYS A O 1
ATOM 1654 N N . THR A 1 206 ? 23.766 -17.344 -0.99 1 97 206 THR A N 1
ATOM 1655 C CA . THR A 1 206 ? 22.969 -16.125 -0.859 1 97 206 THR A CA 1
ATOM 1656 C C . THR A 1 206 ? 23.625 -15.164 0.134 1 97 206 THR A C 1
ATOM 1658 O O . THR A 1 206 ? 24.234 -15.594 1.116 1 97 206 THR A O 1
ATOM 1661 N N . ILE A 1 207 ? 23.469 -13.898 -0.039 1 95.25 207 ILE A N 1
ATOM 1662 C CA . ILE A 1 207 ? 24.062 -12.875 0.815 1 95.25 207 ILE A CA 1
ATOM 1663 C C . ILE A 1 207 ? 23.391 -12.906 2.191 1 95.25 207 ILE A C 1
ATOM 1665 O O . ILE A 1 207 ? 22.375 -13.562 2.379 1 95.25 207 ILE A O 1
ATOM 1669 N N . GLU A 1 208 ? 24.047 -12.211 3.107 1 94.94 208 GLU A N 1
ATOM 1670 C CA . GLU A 1 208 ? 23.516 -12.117 4.461 1 94.94 208 GLU A CA 1
ATOM 1671 C C . GLU A 1 208 ? 22.188 -11.352 4.48 1 94.94 208 GLU A C 1
ATOM 1673 O O . GLU A 1 208 ? 21.938 -10.531 3.598 1 94.94 208 GLU A O 1
ATOM 1678 N N . ASN A 1 209 ? 21.312 -11.727 5.359 1 92.62 209 ASN A N 1
ATOM 1679 C CA . ASN A 1 209 ? 20.062 -11.008 5.57 1 92.62 209 ASN A CA 1
ATOM 1680 C C . ASN A 1 209 ? 19.781 -10.789 7.055 1 92.62 209 ASN A C 1
ATOM 1682 O O . ASN A 1 209 ? 20.266 -11.547 7.898 1 92.62 209 ASN A O 1
ATOM 1686 N N . PRO A 1 210 ? 19.094 -9.797 7.539 1 92.12 210 PRO A N 1
ATOM 1687 C CA . PRO A 1 210 ? 18.891 -9.445 8.945 1 92.12 210 PRO A CA 1
ATOM 1688 C C . PRO A 1 210 ? 17.672 -10.148 9.547 1 92.12 210 PRO A C 1
ATOM 1690 O O . PRO A 1 210 ? 17.203 -9.766 10.625 1 92.12 210 PRO A O 1
ATOM 1693 N N . PHE A 1 211 ? 17.109 -11.148 8.961 1 92.81 211 PHE A N 1
ATOM 1694 C CA . PHE A 1 211 ? 15.844 -11.695 9.406 1 92.81 211 PHE A CA 1
ATOM 1695 C C . PHE A 1 211 ? 16.031 -13.086 10.008 1 92.81 211 PHE A C 1
ATOM 1697 O O . PHE A 1 211 ? 15.07 -13.711 10.461 1 92.81 211 PHE A O 1
ATOM 1704 N N . GLY A 1 212 ? 17.25 -13.539 10 1 90.19 212 GLY A N 1
ATOM 1705 C CA . GLY A 1 212 ? 17.531 -14.844 10.562 1 90.19 212 GLY A CA 1
ATOM 1706 C C . GLY A 1 212 ? 17.094 -15.992 9.664 1 90.19 212 GLY A C 1
ATOM 1707 O O . GLY A 1 212 ? 17.031 -17.141 10.102 1 90.19 212 GLY A O 1
ATOM 1708 N N . THR A 1 213 ? 16.781 -15.734 8.453 1 90.81 213 THR A N 1
ATOM 1709 C CA . THR A 1 213 ? 16.438 -16.781 7.5 1 90.81 213 THR A CA 1
ATOM 1710 C C . THR A 1 213 ? 17.688 -17.5 7.012 1 90.81 213 THR A C 1
ATOM 1712 O O . THR A 1 213 ? 18.781 -16.906 6.973 1 90.81 213 THR A O 1
ATOM 1715 N N . PRO A 1 214 ? 17.531 -18.75 6.691 1 92.06 214 PRO A N 1
ATOM 1716 C CA . PRO A 1 214 ? 18.719 -19.5 6.242 1 92.06 214 PRO A CA 1
ATOM 1717 C C . PRO A 1 214 ? 19.328 -18.922 4.961 1 92.06 214 PRO A C 1
ATOM 1719 O O . PRO A 1 214 ? 18.594 -18.438 4.09 1 92.06 214 PRO A O 1
ATOM 1722 N N . ARG A 1 215 ? 20.609 -19 4.922 1 96.25 215 ARG A N 1
ATOM 1723 C CA . ARG A 1 215 ? 21.312 -18.781 3.664 1 96.25 215 ARG A CA 1
ATOM 1724 C C . ARG A 1 215 ? 21.484 -20.078 2.885 1 96.25 215 ARG A C 1
ATOM 1726 O O . ARG A 1 215 ? 21.703 -21.125 3.475 1 96.25 215 ARG A O 1
ATOM 1733 N N . PHE A 1 216 ? 21.422 -20 1.61 1 97.69 216 PHE A N 1
ATOM 1734 C CA . PHE A 1 216 ? 21.5 -21.188 0.774 1 97.69 216 PHE A CA 1
ATOM 1735 C C . PHE A 1 216 ? 22.75 -21.156 -0.092 1 97.69 216 PHE A C 1
ATOM 1737 O O . PHE A 1 216 ? 23.125 -20.109 -0.607 1 97.69 216 PHE A O 1
ATOM 1744 N N . THR A 1 217 ? 23.359 -22.281 -0.197 1 98.5 217 THR A N 1
ATOM 1745 C CA . THR A 1 217 ? 24.469 -22.469 -1.135 1 98.5 217 THR A CA 1
ATOM 1746 C C . THR A 1 217 ? 24.047 -23.391 -2.281 1 98.5 217 THR A C 1
ATOM 1748 O O . THR A 1 217 ? 23.484 -24.453 -2.053 1 98.5 217 THR A O 1
ATOM 1751 N N . VAL A 1 218 ? 24.281 -22.922 -3.467 1 98.5 218 VAL A N 1
ATOM 1752 C CA . VAL A 1 218 ? 24.047 -23.719 -4.676 1 98.5 218 VAL A CA 1
ATOM 1753 C C . VAL A 1 218 ? 25.375 -23.984 -5.383 1 98.5 218 VAL A C 1
ATOM 1755 O O . VAL A 1 218 ? 26.172 -23.078 -5.605 1 98.5 218 VAL A O 1
ATOM 1758 N N . LEU A 1 219 ? 25.594 -25.234 -5.664 1 98.81 219 LEU A N 1
ATOM 1759 C CA . LEU A 1 219 ? 26.812 -25.609 -6.371 1 98.81 219 LEU A CA 1
ATOM 1760 C C . LEU A 1 219 ? 26.469 -26.344 -7.668 1 98.81 219 LEU A C 1
ATOM 1762 O O . LEU A 1 219 ? 25.578 -27.188 -7.699 1 98.81 219 LEU A O 1
ATOM 1766 N N . ALA A 1 220 ? 27.141 -25.953 -8.758 1 98.81 220 ALA A N 1
ATOM 1767 C CA . ALA A 1 220 ? 27.078 -26.688 -10.023 1 98.81 220 ALA A CA 1
ATOM 1768 C C . ALA A 1 220 ? 28.453 -27.266 -10.383 1 98.81 220 ALA A C 1
ATOM 1770 O O . ALA A 1 220 ? 29.469 -26.578 -10.297 1 98.81 220 ALA A O 1
ATOM 1771 N N . ALA A 1 221 ? 28.453 -28.547 -10.703 1 98.75 221 ALA A N 1
ATOM 1772 C CA . ALA A 1 221 ? 29.625 -29.203 -11.266 1 98.75 221 ALA A CA 1
ATOM 1773 C C . ALA A 1 221 ? 29.359 -29.672 -12.695 1 98.75 221 ALA A C 1
ATOM 1775 O O . ALA A 1 221 ? 28.312 -30.266 -12.969 1 98.75 221 ALA A O 1
ATOM 1776 N N . MET A 1 222 ? 30.266 -29.359 -13.594 1 98.62 222 MET A N 1
ATOM 1777 C CA . MET A 1 222 ? 30.047 -29.766 -14.984 1 98.62 222 MET A CA 1
ATOM 1778 C C . MET A 1 222 ? 31.172 -30.672 -15.469 1 98.62 222 MET A C 1
ATOM 1780 O O . MET A 1 222 ? 32.312 -30.578 -15.008 1 98.62 222 MET A O 1
ATOM 1784 N N . ALA A 1 223 ? 30.844 -31.594 -16.234 1 98.56 223 ALA A N 1
ATOM 1785 C CA . ALA A 1 223 ? 31.75 -32.438 -17.016 1 98.56 223 ALA A CA 1
ATOM 1786 C C . ALA A 1 223 ? 31.391 -32.375 -18.5 1 98.56 223 ALA A C 1
ATOM 1788 O O . ALA A 1 223 ? 30.219 -32.344 -18.859 1 98.56 223 ALA A O 1
ATOM 1789 N N . ASN A 1 224 ? 32.438 -32.25 -19.312 1 98.25 224 ASN A N 1
ATOM 1790 C CA . ASN A 1 224 ? 32.25 -32.125 -20.75 1 98.25 224 ASN A CA 1
ATOM 1791 C C . ASN A 1 224 ? 32.906 -33.281 -21.5 1 98.25 224 ASN A C 1
ATOM 1793 O O . ASN A 1 224 ? 34.094 -33.562 -21.297 1 98.25 224 ASN A O 1
ATOM 1797 N N . GLU A 1 225 ? 32.094 -33.969 -22.281 1 97.56 225 GLU A N 1
ATOM 1798 C CA . GLU A 1 225 ? 32.594 -35.031 -23.141 1 97.56 225 GLU A CA 1
ATOM 1799 C C . GLU A 1 225 ? 32.656 -34.562 -24.609 1 97.56 225 GLU A C 1
ATOM 1801 O O . GLU A 1 225 ? 31.656 -34.094 -25.141 1 97.56 225 GLU A O 1
ATOM 1806 N N . THR A 1 226 ? 33.75 -34.688 -25.141 1 94.88 226 THR A N 1
ATOM 1807 C CA . THR A 1 226 ? 33.938 -34.312 -26.547 1 94.88 226 THR A CA 1
ATOM 1808 C C . THR A 1 226 ? 35.125 -35.062 -27.141 1 94.88 226 THR A C 1
ATOM 1810 O O . THR A 1 226 ? 35.969 -35.594 -26.406 1 94.88 226 THR A O 1
ATOM 1813 N N . GLU A 1 227 ? 35.094 -35.219 -28.469 1 90.06 227 GLU A N 1
ATOM 1814 C CA . GLU A 1 227 ? 36.219 -35.812 -29.203 1 90.06 227 GLU A CA 1
ATOM 1815 C C . GLU A 1 227 ? 36.531 -35 -30.469 1 90.06 227 GLU A C 1
ATOM 1817 O O . GLU A 1 227 ? 35.688 -34.281 -30.969 1 90.06 227 GLU A O 1
ATOM 1822 N N . GLY A 1 228 ? 37.75 -35.125 -30.844 1 90.56 228 GLY A N 1
ATOM 1823 C CA . GLY A 1 228 ? 38.156 -34.562 -32.125 1 90.56 228 GLY A CA 1
ATOM 1824 C C . GLY A 1 228 ? 38.562 -33.125 -32.031 1 90.56 228 GLY A C 1
ATOM 1825 O O . GLY A 1 228 ? 38.688 -32.438 -33.062 1 90.56 228 GLY A O 1
ATOM 1826 N N . PHE A 1 229 ? 38.781 -32.594 -30.797 1 91.25 229 PHE A N 1
ATOM 1827 C CA . PHE A 1 229 ? 39.25 -31.203 -30.672 1 91.25 229 PHE A CA 1
ATOM 1828 C C . PHE A 1 229 ? 40.719 -31.094 -31.016 1 91.25 229 PHE A C 1
ATOM 1830 O O . PHE A 1 229 ? 41.469 -32.062 -30.859 1 91.25 229 PHE A O 1
ATOM 1837 N N . VAL A 1 230 ? 41.125 -29.906 -31.391 1 91.81 230 VAL A N 1
ATOM 1838 C CA . VAL A 1 230 ? 42.5 -29.625 -31.75 1 91.81 230 VAL A CA 1
ATOM 1839 C C . VAL A 1 230 ? 43.219 -28.953 -30.562 1 91.81 230 VAL A C 1
ATOM 1841 O O . VAL A 1 230 ? 44.406 -29.172 -30.359 1 91.81 230 VAL A O 1
ATOM 1844 N N . HIS A 1 231 ? 42.5 -28.109 -29.875 1 94.31 231 HIS A N 1
ATOM 1845 C CA . HIS A 1 231 ? 43 -27.406 -28.703 1 94.31 231 HIS A CA 1
ATOM 1846 C C . HIS A 1 231 ? 42 -27.422 -27.578 1 94.31 231 HIS A C 1
ATOM 1848 O O . HIS A 1 231 ? 40.781 -27.422 -27.812 1 94.31 231 HIS A O 1
ATOM 1854 N N . GLU A 1 232 ? 42.469 -27.484 -26.328 1 95.5 232 GLU A N 1
ATOM 1855 C CA . GLU A 1 232 ? 41.625 -27.359 -25.156 1 95.5 232 GLU A CA 1
ATOM 1856 C C . GLU A 1 232 ? 42.25 -26.422 -24.125 1 95.5 232 GLU A C 1
ATOM 1858 O O . GLU A 1 232 ? 43.469 -26.281 -24.047 1 95.5 232 GLU A O 1
ATOM 1863 N N . SER A 1 233 ? 41.438 -25.703 -23.406 1 96.75 233 SER A N 1
ATOM 1864 C CA . SER A 1 233 ? 41.875 -24.859 -22.297 1 96.75 233 SER A CA 1
ATOM 1865 C C . SER A 1 233 ? 40.75 -24.672 -21.281 1 96.75 233 SER A C 1
ATOM 1867 O O . SER A 1 233 ? 39.625 -25.141 -21.516 1 96.75 233 SER A O 1
ATOM 1869 N N . PHE A 1 234 ? 41.031 -24.062 -20.109 1 96.94 234 PHE A N 1
ATOM 1870 C CA . PHE A 1 234 ? 40.031 -23.719 -19.109 1 96.94 234 PHE A CA 1
ATOM 1871 C C . PHE A 1 234 ? 40.375 -22.422 -18.406 1 96.94 234 PHE A C 1
ATOM 1873 O O . PHE A 1 234 ? 41.531 -21.984 -18.469 1 96.94 234 PHE A O 1
ATOM 1880 N N . LYS A 1 235 ? 39.406 -21.734 -17.859 1 96.69 235 LYS A N 1
ATOM 1881 C CA . LYS A 1 235 ? 39.594 -20.469 -17.156 1 96.69 235 LYS A CA 1
ATOM 1882 C C . LYS A 1 235 ? 38.594 -20.328 -15.992 1 96.69 235 LYS A C 1
ATOM 1884 O O . LYS A 1 235 ? 37.5 -20.875 -16.047 1 96.69 235 LYS A O 1
ATOM 1889 N N . THR A 1 236 ? 39.062 -19.688 -14.891 1 97.12 236 THR A N 1
ATOM 1890 C CA . THR A 1 236 ? 38.219 -19.297 -13.789 1 97.12 236 THR A CA 1
ATOM 1891 C C . THR A 1 236 ? 38.312 -17.797 -13.523 1 97.12 236 THR A C 1
ATOM 1893 O O . THR A 1 236 ? 39.406 -17.219 -13.633 1 97.12 236 THR A O 1
ATOM 1896 N N . THR A 1 237 ? 37.25 -17.125 -13.352 1 96.31 237 THR A N 1
ATOM 1897 C CA . THR A 1 237 ? 37.156 -15.742 -12.875 1 96.31 237 THR A CA 1
ATOM 1898 C C . THR A 1 237 ? 36.062 -15.594 -11.828 1 96.31 237 THR A C 1
ATOM 1900 O O . THR A 1 237 ? 35.438 -16.578 -11.43 1 96.31 237 THR A O 1
ATOM 1903 N N . GLU A 1 238 ? 35.938 -14.383 -11.266 1 94.25 238 GLU A N 1
ATOM 1904 C CA . GLU A 1 238 ? 34.938 -14.172 -10.219 1 94.25 238 GLU A CA 1
ATOM 1905 C C . GLU A 1 238 ? 33.562 -14.648 -10.672 1 94.25 238 GLU A C 1
ATOM 1907 O O . GLU A 1 238 ? 33.031 -14.164 -11.672 1 94.25 238 GLU A O 1
ATOM 1912 N N . MET A 1 239 ? 33.031 -15.562 -9.969 1 96.69 239 MET A N 1
ATOM 1913 C CA . MET A 1 239 ? 31.688 -16.094 -10.156 1 96.69 239 MET A CA 1
ATOM 1914 C C . MET A 1 239 ? 31.531 -16.688 -11.555 1 96.69 239 MET A C 1
ATOM 1916 O O . MET A 1 239 ? 30.453 -16.578 -12.156 1 96.69 239 MET A O 1
ATOM 1920 N N . TYR A 1 240 ? 32.688 -17.188 -12.109 1 97.5 240 TYR A N 1
ATOM 1921 C CA . TYR A 1 240 ? 32.625 -17.672 -13.477 1 97.5 240 TYR A CA 1
ATOM 1922 C C . TYR A 1 240 ? 33.688 -18.766 -13.711 1 97.5 240 TYR A C 1
ATOM 1924 O O . TYR A 1 240 ? 34.812 -18.641 -13.25 1 97.5 240 TYR A O 1
ATOM 1932 N N . VAL A 1 241 ? 33.312 -19.844 -14.414 1 98.12 241 VAL A N 1
ATOM 1933 C CA . VAL A 1 241 ? 34.188 -20.938 -14.797 1 98.12 241 VAL A CA 1
ATOM 1934 C C . VAL A 1 241 ? 33.906 -21.375 -16.234 1 98.12 241 VAL A C 1
ATOM 1936 O O . VAL A 1 241 ? 32.75 -21.438 -16.625 1 98.12 241 VAL A O 1
ATOM 1939 N N . GLU A 1 242 ? 34.969 -21.719 -17.031 1 98.12 242 GLU A N 1
ATOM 1940 C CA . GLU A 1 242 ? 34.688 -22.172 -18.406 1 98.12 242 GLU A CA 1
ATOM 1941 C C . GLU A 1 242 ? 35.719 -23.219 -18.844 1 98.12 242 GLU A C 1
ATOM 1943 O O . GLU A 1 242 ? 36.844 -23.266 -18.312 1 98.12 242 GLU A O 1
ATOM 1948 N N . ASN A 1 243 ? 35.375 -24.078 -19.719 1 98.25 243 ASN A N 1
ATOM 1949 C CA . ASN A 1 243 ? 36.219 -24.906 -20.578 1 98.25 243 ASN A CA 1
ATOM 1950 C C . ASN A 1 243 ? 36.125 -24.469 -22.031 1 98.25 243 ASN A C 1
ATOM 1952 O O . ASN A 1 243 ? 35.156 -23.859 -22.453 1 98.25 243 ASN A O 1
ATOM 1956 N N . ARG A 1 244 ? 37.188 -24.75 -22.75 1 97.56 244 ARG A N 1
ATOM 1957 C CA . ARG A 1 244 ? 37.25 -24.312 -24.141 1 97.56 244 ARG A CA 1
ATOM 1958 C C . ARG A 1 244 ? 37.781 -25.422 -25.047 1 97.56 244 ARG A C 1
ATOM 1960 O O . ARG A 1 244 ? 38.812 -26.016 -24.75 1 97.56 244 ARG A O 1
ATOM 1967 N N . TYR A 1 245 ? 37.094 -25.688 -26.188 1 98 245 TYR A N 1
ATOM 1968 C CA . TYR A 1 245 ? 37.531 -26.688 -27.172 1 98 245 TYR A CA 1
ATOM 1969 C C . TYR A 1 245 ? 37.469 -26.109 -28.578 1 98 245 TYR A C 1
ATOM 1971 O O . TYR A 1 245 ? 36.406 -25.609 -29 1 98 245 TYR A O 1
ATOM 1979 N N . SER A 1 246 ? 38.469 -26.234 -29.281 1 97.5 246 SER A N 1
ATOM 1980 C CA . SER A 1 246 ? 38.5 -25.781 -30.672 1 97.5 246 SER A CA 1
ATOM 1981 C C . SER A 1 246 ? 38.562 -26.953 -31.641 1 97.5 246 SER A C 1
ATOM 1983 O O . SER A 1 246 ? 39.312 -27.906 -31.406 1 97.5 246 SER A O 1
ATOM 1985 N N . TYR A 1 247 ? 37.75 -26.828 -32.688 1 96.12 247 TYR A N 1
ATOM 1986 C CA . TYR A 1 247 ? 37.625 -27.859 -33.719 1 96.12 247 TYR A CA 1
ATOM 1987 C C . TYR A 1 247 ? 37.844 -27.281 -35.125 1 96.12 247 TYR A C 1
ATOM 1989 O O . TYR A 1 247 ? 37.781 -26.062 -35.312 1 96.12 247 TYR A O 1
ATOM 1997 N N . GLN A 1 248 ? 38.031 -28.359 -35.969 1 95.56 248 GLN A N 1
ATOM 1998 C CA . GLN A 1 248 ? 38.031 -27.984 -37.375 1 95.56 248 GLN A CA 1
ATOM 1999 C C . GLN A 1 248 ? 36.719 -28.328 -38.062 1 95.56 248 GLN A C 1
ATOM 2001 O O . GLN A 1 248 ? 36.375 -29.516 -38.219 1 95.56 248 GLN A O 1
ATOM 2006 N N . THR A 1 249 ? 35.906 -27.469 -38.375 1 94.44 249 THR A N 1
ATOM 2007 C CA . THR A 1 249 ? 34.75 -27.5 -39.25 1 94.44 249 THR A CA 1
ATOM 2008 C C . THR A 1 249 ? 33.562 -28.109 -38.562 1 94.44 249 THR A C 1
ATOM 2010 O O . THR A 1 249 ? 32.406 -27.766 -38.875 1 94.44 249 THR A O 1
ATOM 2013 N N . LYS A 1 250 ? 33.719 -29.047 -37.656 1 96.5 250 LYS A N 1
ATOM 2014 C CA . LYS A 1 250 ? 32.594 -29.688 -36.938 1 96.5 250 LYS A CA 1
ATOM 2015 C C . LYS A 1 250 ? 32.938 -29.969 -35.5 1 96.5 250 LYS A C 1
ATOM 2017 O O . LYS A 1 250 ? 34.062 -30.391 -35.188 1 96.5 250 LYS A O 1
ATOM 2022 N N . ALA A 1 251 ? 32 -29.656 -34.688 1 97.44 251 ALA A N 1
ATOM 2023 C CA . ALA A 1 251 ? 32.188 -29.844 -33.25 1 97.44 251 ALA A CA 1
ATOM 2024 C C . ALA A 1 251 ? 30.984 -30.531 -32.625 1 97.44 251 ALA A C 1
ATOM 2026 O O . ALA A 1 251 ? 29.844 -30.312 -33.062 1 97.44 251 ALA A O 1
ATOM 2027 N N . SER A 1 252 ? 31.156 -31.391 -31.656 1 97.62 252 SER A N 1
ATOM 2028 C CA . SER A 1 252 ? 30.125 -32.031 -30.859 1 97.62 252 SER A CA 1
ATOM 2029 C C . SER A 1 252 ? 30.531 -32.094 -29.375 1 97.62 252 SER A C 1
ATOM 2031 O O . SER A 1 252 ? 31.656 -32.5 -29.047 1 97.62 252 SER A O 1
ATOM 2033 N N . LEU A 1 253 ? 29.625 -31.703 -28.562 1 97.88 253 LEU A N 1
ATOM 2034 C CA . LEU A 1 253 ? 29.906 -31.625 -27.141 1 97.88 253 LEU A CA 1
ATOM 2035 C C . LEU A 1 253 ? 28.719 -32.094 -26.328 1 97.88 253 LEU A C 1
ATOM 2037 O O . LEU A 1 253 ? 27.578 -31.703 -26.578 1 97.88 253 LEU A O 1
ATOM 2041 N N . LYS A 1 254 ? 28.984 -33.062 -25.406 1 98.69 254 LYS A N 1
ATOM 2042 C CA . LYS A 1 254 ? 28.016 -33.438 -24.375 1 98.69 254 LYS A CA 1
ATOM 2043 C C . LYS A 1 254 ? 28.406 -32.812 -23.031 1 98.69 254 LYS A C 1
ATOM 2045 O O . LYS A 1 254 ? 29.469 -33.125 -22.484 1 98.69 254 LYS A O 1
ATOM 2050 N N . LYS A 1 255 ? 27.578 -31.938 -22.562 1 98.69 255 LYS A N 1
ATOM 2051 C CA . LYS A 1 255 ? 27.766 -31.234 -21.297 1 98.69 255 LYS A CA 1
ATOM 2052 C C . LYS A 1 255 ? 26.859 -31.812 -20.219 1 98.69 255 LYS A C 1
ATOM 2054 O O . LYS A 1 255 ? 25.641 -31.844 -20.391 1 98.69 255 LYS A O 1
ATOM 2059 N N . PHE A 1 256 ? 27.453 -32.344 -19.141 1 98.81 256 PHE A N 1
ATOM 2060 C CA . PHE A 1 256 ? 26.734 -32.781 -17.969 1 98.81 256 PHE A CA 1
ATOM 2061 C C . PHE A 1 256 ? 26.922 -31.828 -16.812 1 98.81 256 PHE A C 1
ATOM 2063 O O . PHE A 1 256 ? 28.047 -31.438 -16.484 1 98.81 256 PHE A O 1
ATOM 2070 N N . VAL A 1 257 ? 25.844 -31.406 -16.219 1 98.88 257 VAL A N 1
ATOM 2071 C CA . VAL A 1 257 ? 25.906 -30.531 -15.055 1 98.88 257 VAL A CA 1
ATOM 2072 C C . VAL A 1 257 ? 25.125 -31.156 -13.898 1 98.88 257 VAL A C 1
ATOM 2074 O O . VAL A 1 257 ? 23.969 -31.531 -14.055 1 98.88 257 VAL A O 1
ATOM 2077 N N . ILE A 1 258 ? 25.766 -31.281 -12.75 1 98.88 258 ILE A N 1
ATOM 2078 C CA . ILE A 1 258 ? 25.094 -31.688 -11.516 1 98.88 258 ILE A CA 1
ATOM 2079 C C . ILE A 1 258 ? 24.969 -30.484 -10.586 1 98.88 258 ILE A C 1
ATOM 2081 O O . ILE A 1 258 ? 25.953 -29.797 -10.289 1 98.88 258 ILE A O 1
ATOM 2085 N N . VAL A 1 259 ? 23.766 -30.219 -10.125 1 98.81 259 VAL A N 1
ATOM 2086 C CA . VAL A 1 259 ? 23.5 -29.125 -9.195 1 98.81 259 VAL A CA 1
ATOM 2087 C C . VAL A 1 259 ? 23.188 -29.688 -7.812 1 98.81 259 VAL A C 1
ATOM 2089 O O . VAL A 1 259 ? 22.297 -30.531 -7.664 1 98.81 259 VAL A O 1
ATOM 2092 N N . THR A 1 260 ? 23.891 -29.25 -6.797 1 98.69 260 THR A N 1
ATOM 2093 C CA . THR A 1 260 ? 23.625 -29.609 -5.41 1 98.69 260 THR A CA 1
ATOM 2094 C C . THR A 1 260 ? 23.391 -28.359 -4.562 1 98.69 260 THR A C 1
ATOM 2096 O O . THR A 1 260 ? 23.859 -27.266 -4.922 1 98.69 260 THR A O 1
ATOM 2099 N N . THR A 1 261 ? 22.656 -28.484 -3.543 1 98.06 261 THR A N 1
ATOM 2100 C CA . THR A 1 261 ? 22.344 -27.328 -2.707 1 98.06 261 THR A CA 1
ATOM 2101 C C . THR A 1 261 ? 22.5 -27.672 -1.229 1 98.06 261 THR A C 1
ATOM 2103 O O . THR A 1 261 ? 22.516 -28.844 -0.853 1 98.06 261 THR A O 1
ATOM 2106 N N . SER A 1 262 ? 22.594 -26.641 -0.4 1 97.62 262 SER A N 1
ATOM 2107 C CA . SER A 1 262 ? 22.719 -26.797 1.045 1 97.62 262 SER A CA 1
ATOM 2108 C C . SER A 1 262 ? 21.391 -27.188 1.679 1 97.62 262 SER A C 1
ATOM 2110 O O . SER A 1 262 ? 21.328 -27.484 2.877 1 97.62 262 SER A O 1
ATOM 2112 N N . ARG A 1 263 ? 20.312 -27.281 0.905 1 94.75 263 ARG A N 1
ATOM 2113 C CA . ARG A 1 263 ? 19.047 -27.797 1.41 1 94.75 263 ARG A CA 1
ATOM 2114 C C . ARG A 1 263 ? 19.109 -29.297 1.635 1 94.75 263 ARG A C 1
ATOM 2116 O O . ARG A 1 263 ? 18.469 -29.828 2.537 1 94.75 263 ARG A O 1
ATOM 2123 N N . ASP A 1 264 ? 19.891 -29.859 0.81 1 96 264 ASP A N 1
ATOM 2124 C CA . ASP A 1 264 ? 19.875 -31.312 0.78 1 96 264 ASP A CA 1
ATOM 2125 C C . ASP A 1 264 ? 21.156 -31.891 1.379 1 96 264 ASP A C 1
ATOM 2127 O O . ASP A 1 264 ? 21.172 -33.062 1.809 1 96 264 ASP A O 1
ATOM 2131 N N . PHE A 1 265 ? 22.203 -31.109 1.249 1 96.88 265 PHE A N 1
ATOM 2132 C CA . PHE A 1 265 ? 23.5 -31.562 1.731 1 96.88 265 PHE A CA 1
ATOM 2133 C C . PHE A 1 265 ? 24.156 -30.516 2.607 1 96.88 265 PHE A C 1
ATOM 2135 O O . PHE A 1 265 ? 23.812 -29.328 2.535 1 96.88 265 PHE A O 1
ATOM 2142 N N . ARG A 1 266 ? 25.219 -31.031 3.566 1 94 266 ARG A N 1
ATOM 2143 C CA . ARG A 1 266 ? 26.062 -30.062 4.273 1 94 266 ARG A CA 1
ATOM 2144 C C . ARG A 1 266 ? 26.938 -29.281 3.299 1 94 266 ARG A C 1
ATOM 2146 O O . ARG A 1 266 ? 27.406 -29.844 2.301 1 94 266 ARG A O 1
ATOM 2153 N N . GLU A 1 267 ? 27.031 -28.109 3.434 1 95.81 267 GLU A N 1
ATOM 2154 C CA . GLU A 1 267 ? 27.781 -27.219 2.539 1 95.81 267 GLU A CA 1
ATOM 2155 C C . GLU A 1 267 ? 29.125 -27.844 2.146 1 95.81 267 GLU A C 1
ATOM 2157 O O . GLU A 1 267 ? 29.516 -27.781 0.981 1 95.81 267 GLU A O 1
ATOM 2162 N N . GLU A 1 268 ? 29.766 -28.469 3.113 1 95.38 268 GLU A N 1
ATOM 2163 C CA . GLU A 1 268 ? 31.094 -29.031 2.887 1 95.38 268 GLU A CA 1
ATOM 2164 C C . GLU A 1 268 ? 31.031 -30.25 1.976 1 95.38 268 GLU A C 1
ATOM 2166 O O . GLU A 1 268 ? 32.062 -30.672 1.424 1 95.38 268 GLU A O 1
ATOM 2171 N N . GLU A 1 269 ? 29.828 -30.781 1.86 1 97.81 269 GLU A N 1
ATOM 2172 C CA . GLU A 1 269 ? 29.672 -32 1.093 1 97.81 269 GLU A CA 1
ATOM 2173 C C . GLU A 1 269 ? 29.156 -31.719 -0.316 1 97.81 269 GLU A C 1
ATOM 2175 O O . GLU A 1 269 ? 29.078 -32.625 -1.15 1 97.81 269 GLU A O 1
ATOM 2180 N N . LEU A 1 270 ? 28.828 -30.562 -0.63 1 98.31 270 LEU A N 1
ATOM 2181 C CA . LEU A 1 270 ? 28.172 -30.219 -1.888 1 98.31 270 LEU A CA 1
ATOM 2182 C C . LEU A 1 270 ? 29.031 -30.641 -3.078 1 98.31 270 LEU A C 1
ATOM 2184 O O . LEU A 1 270 ? 28.531 -31.266 -4.02 1 98.31 270 LEU A O 1
ATOM 2188 N N . LEU A 1 271 ? 30.25 -30.344 -3.049 1 98.06 271 LEU A N 1
ATOM 2189 C CA . LEU A 1 271 ? 31.125 -30.625 -4.176 1 98.06 271 LEU A CA 1
ATOM 2190 C C . LEU A 1 271 ? 31.375 -32.125 -4.305 1 98.06 271 LEU A C 1
ATOM 2192 O O . LEU A 1 271 ? 31.344 -32.656 -5.41 1 98.06 271 LEU A O 1
ATOM 2196 N N . SER A 1 272 ? 31.688 -32.781 -3.188 1 98.19 272 SER A N 1
ATOM 2197 C CA . SER A 1 272 ? 31.969 -34.219 -3.232 1 98.19 272 SER A CA 1
ATOM 2198 C C . SER A 1 272 ? 30.75 -35 -3.75 1 98.19 272 SER A C 1
ATOM 2200 O O . SER A 1 272 ? 30.906 -35.906 -4.559 1 98.19 272 SER A O 1
ATOM 2202 N N . LYS A 1 273 ? 29.641 -34.594 -3.258 1 98.5 273 LYS A N 1
ATOM 2203 C CA . LYS A 1 273 ? 28.422 -35.25 -3.73 1 98.5 273 LYS A CA 1
ATOM 2204 C C . LYS A 1 273 ? 28.188 -34.969 -5.215 1 98.5 273 LYS A C 1
ATOM 2206 O O . LYS A 1 273 ? 27.75 -35.844 -5.949 1 98.5 273 LYS A O 1
ATOM 2211 N N . ALA A 1 274 ? 28.422 -33.812 -5.66 1 98.62 274 ALA A N 1
ATOM 2212 C CA . ALA A 1 274 ? 28.266 -33.469 -7.07 1 98.62 274 ALA A CA 1
ATOM 2213 C C . ALA A 1 274 ? 29.219 -34.281 -7.945 1 98.62 274 ALA A C 1
ATOM 2215 O O . ALA A 1 274 ? 28.812 -34.781 -9.008 1 98.62 274 ALA A O 1
ATOM 2216 N N . LYS A 1 275 ? 30.391 -34.406 -7.523 1 97.94 275 LYS A N 1
ATOM 2217 C CA . LYS A 1 275 ? 31.391 -35.156 -8.281 1 97.94 275 LYS A CA 1
ATOM 2218 C C . LYS A 1 275 ? 31.031 -36.656 -8.359 1 97.94 275 LYS A C 1
ATOM 2220 O O . LYS A 1 275 ? 31.234 -37.281 -9.391 1 97.94 275 LYS A O 1
ATOM 2225 N N . GLU A 1 276 ? 30.547 -37.094 -7.277 1 98.38 276 GLU A N 1
ATOM 2226 C CA . GLU A 1 276 ? 30.125 -38.5 -7.25 1 98.38 276 GLU A CA 1
ATOM 2227 C C . GLU A 1 276 ? 29 -38.75 -8.258 1 98.38 276 GLU A C 1
ATOM 2229 O O . GLU A 1 276 ? 29.094 -39.656 -9.07 1 98.38 276 GLU A O 1
ATOM 2234 N N . LEU A 1 277 ? 27.984 -37.938 -8.195 1 98.31 277 LEU A N 1
ATOM 2235 C CA . LEU A 1 277 ? 26.859 -38.062 -9.117 1 98.31 277 LEU A CA 1
ATOM 2236 C C . LEU A 1 277 ? 27.312 -37.875 -10.562 1 98.31 277 LEU A C 1
ATOM 2238 O O . LEU A 1 277 ? 26.875 -38.594 -11.461 1 98.31 277 LEU A O 1
ATOM 2242 N N . LEU A 1 278 ? 28.156 -36.938 -10.727 1 98.19 278 LEU A N 1
ATOM 2243 C CA . LEU A 1 278 ? 28.656 -36.625 -12.055 1 98.19 278 LEU A CA 1
ATOM 2244 C C . LEU A 1 278 ? 29.453 -37.781 -12.633 1 98.19 278 LEU A C 1
ATOM 2246 O O . LEU A 1 278 ? 29.312 -38.094 -13.82 1 98.19 278 LEU A O 1
ATOM 2250 N N . ALA A 1 279 ? 30.281 -38.375 -11.859 1 97.75 279 ALA A N 1
ATOM 2251 C CA . ALA A 1 279 ? 31.078 -39.531 -12.305 1 97.75 279 ALA A CA 1
ATOM 2252 C C . ALA A 1 279 ? 30.172 -40.656 -12.766 1 97.75 279 ALA A C 1
ATOM 2254 O O . ALA A 1 279 ? 30.438 -41.312 -13.789 1 97.75 279 ALA A O 1
ATOM 2255 N N . ASP A 1 280 ? 29.203 -40.875 -12.047 1 97.75 280 ASP A N 1
ATOM 2256 C CA . ASP A 1 280 ? 28.25 -41.938 -12.375 1 97.75 280 ASP A CA 1
ATOM 2257 C C . ASP A 1 280 ? 27.562 -41.656 -13.711 1 97.75 280 ASP A C 1
ATOM 2259 O O . ASP A 1 280 ? 27.422 -42.562 -14.547 1 97.75 280 ASP A O 1
ATOM 2263 N N . VAL A 1 281 ? 27.125 -40.5 -13.914 1 98 281 VAL A N 1
ATOM 2264 C CA . VAL A 1 281 ? 26.391 -40.125 -15.117 1 98 281 VAL A CA 1
ATOM 2265 C C . VAL A 1 281 ? 27.328 -40.188 -16.328 1 98 281 VAL A C 1
ATOM 2267 O O . VAL A 1 281 ? 26.938 -40.656 -17.391 1 98 281 VAL A O 1
ATOM 2270 N N . VAL A 1 282 ? 28.516 -39.719 -16.109 1 97.56 282 VAL A N 1
ATOM 2271 C CA . VAL A 1 282 ? 29.5 -39.688 -17.203 1 97.56 282 VAL A CA 1
ATOM 2272 C C . VAL A 1 282 ? 29.859 -41.125 -17.578 1 97.56 282 VAL A C 1
ATOM 2274 O O . VAL A 1 282 ? 29.984 -41.438 -18.766 1 97.56 282 VAL A O 1
ATOM 2277 N N . GLU A 1 283 ? 30.031 -41.938 -16.578 1 97.56 283 GLU A N 1
ATOM 2278 C CA . GLU A 1 283 ? 30.375 -43.312 -16.828 1 97.56 283 GLU A CA 1
ATOM 2279 C C . GLU A 1 283 ? 29.297 -44.031 -17.641 1 97.56 283 GLU A C 1
ATOM 2281 O O . GLU A 1 283 ? 29.594 -44.812 -18.547 1 97.56 283 GLU A O 1
ATOM 2286 N N . ASN A 1 284 ? 28.062 -43.781 -17.359 1 97.31 284 ASN A N 1
ATOM 2287 C CA . ASN A 1 284 ? 26.953 -44.406 -18.047 1 97.31 284 ASN A CA 1
ATOM 2288 C C . ASN A 1 284 ? 26.656 -43.75 -19.391 1 97.31 284 ASN A C 1
ATOM 2290 O O . ASN A 1 284 ? 26.156 -44.375 -20.312 1 97.31 284 ASN A O 1
ATOM 2294 N N . GLY A 1 285 ? 26.891 -42.438 -19.484 1 97.31 285 GLY A N 1
ATOM 2295 C CA . GLY A 1 285 ? 26.828 -41.75 -20.75 1 97.31 285 GLY A CA 1
ATOM 2296 C C . GLY A 1 285 ? 25.531 -41 -20.969 1 97.31 285 GLY A C 1
ATOM 2297 O O . GLY A 1 285 ? 24.547 -41.25 -20.266 1 97.31 285 GLY A O 1
ATOM 2298 N N . TYR A 1 286 ? 25.5 -40.156 -22.016 1 98.19 286 TYR A N 1
ATOM 2299 C CA . TYR A 1 286 ? 24.391 -39.281 -22.344 1 98.19 286 TYR A CA 1
ATOM 2300 C C . TYR A 1 286 ? 23.156 -40.094 -22.734 1 98.19 286 TYR A C 1
ATOM 2302 O O . TYR A 1 286 ? 22.047 -39.781 -22.297 1 98.19 286 TYR A O 1
ATOM 2310 N N . GLU A 1 287 ? 23.266 -41.094 -23.516 1 98.12 287 GLU A N 1
ATOM 2311 C CA . GLU A 1 287 ? 22.141 -41.875 -24.016 1 98.12 287 GLU A CA 1
ATOM 2312 C C . GLU A 1 287 ? 21.453 -42.625 -22.891 1 98.12 287 GLU A C 1
ATOM 2314 O O . GLU A 1 287 ? 20.234 -42.781 -22.891 1 98.12 287 GLU A O 1
ATOM 2319 N N . ASP A 1 288 ? 22.266 -43.094 -22.016 1 98.31 288 ASP A N 1
ATOM 2320 C CA . ASP A 1 288 ? 21.688 -43.75 -20.844 1 98.31 288 ASP A CA 1
ATOM 2321 C C . ASP A 1 288 ? 20.891 -42.781 -19.984 1 98.31 288 ASP A C 1
ATOM 2323 O O . ASP A 1 288 ? 19.797 -43.094 -19.547 1 98.31 288 ASP A O 1
ATOM 2327 N N . ALA A 1 289 ? 21.5 -41.656 -19.75 1 98.56 289 ALA A N 1
ATOM 2328 C CA . ALA A 1 289 ? 20.797 -40.625 -18.984 1 98.56 289 ALA A CA 1
ATOM 2329 C C . ALA A 1 289 ? 19.469 -40.25 -19.641 1 98.56 289 ALA A C 1
ATOM 2331 O O . ALA A 1 289 ? 18.453 -40.125 -18.984 1 98.56 289 ALA A O 1
ATOM 2332 N N . LYS A 1 290 ? 19.484 -40.062 -20.922 1 98.62 290 LYS A N 1
ATOM 2333 C CA . LYS A 1 290 ? 18.297 -39.75 -21.703 1 98.62 290 LYS A CA 1
ATOM 2334 C C . LYS A 1 290 ? 17.25 -40.844 -21.609 1 98.62 290 LYS A C 1
ATOM 2336 O O . LYS A 1 290 ? 16.062 -40.531 -21.391 1 98.62 290 LYS A O 1
ATOM 2341 N N . ARG A 1 291 ? 17.641 -42 -21.734 1 98.44 291 ARG A N 1
ATOM 2342 C CA . ARG A 1 291 ? 16.734 -43.156 -21.672 1 98.44 291 ARG A CA 1
ATOM 2343 C C . ARG A 1 291 ? 16.047 -43.219 -20.297 1 98.44 291 ARG A C 1
ATOM 2345 O O . ARG A 1 291 ? 14.836 -43.375 -20.219 1 98.44 291 ARG A O 1
ATOM 2352 N N . ARG A 1 292 ? 16.812 -43.156 -19.25 1 98.38 292 ARG A N 1
ATOM 2353 C CA . ARG A 1 292 ? 16.266 -43.188 -17.906 1 98.38 292 ARG A CA 1
ATOM 2354 C C . ARG A 1 292 ? 15.289 -42.062 -17.656 1 98.38 292 ARG A C 1
ATOM 2356 O O . ARG A 1 292 ? 14.273 -42.219 -16.984 1 98.38 292 ARG A O 1
ATOM 2363 N N . HIS A 1 293 ? 15.633 -40.969 -18.203 1 98.44 293 HIS A N 1
ATOM 2364 C CA . HIS A 1 293 ? 14.758 -39.812 -18.141 1 98.44 293 HIS A CA 1
ATOM 2365 C C . HIS A 1 293 ? 13.453 -40.062 -18.875 1 98.44 293 HIS A C 1
ATOM 2367 O O . HIS A 1 293 ? 12.367 -39.844 -18.312 1 98.44 293 HIS A O 1
ATOM 2373 N N . THR A 1 294 ? 13.43 -40.469 -20.078 1 98.5 294 THR A N 1
ATOM 2374 C CA . THR A 1 294 ? 12.242 -40.688 -20.891 1 98.5 294 THR A CA 1
ATOM 2375 C C . THR A 1 294 ? 11.375 -41.812 -20.328 1 98.5 294 THR A C 1
ATOM 2377 O O . THR A 1 294 ? 10.148 -41.75 -20.438 1 98.5 294 THR A O 1
ATOM 2380 N N . ASP A 1 295 ? 12.016 -42.781 -19.672 1 98 295 ASP A N 1
ATOM 2381 C CA . ASP A 1 295 ? 11.273 -43.844 -19.031 1 98 295 ASP A CA 1
ATOM 2382 C C . ASP A 1 295 ? 10.43 -43.312 -17.875 1 98 295 ASP A C 1
ATOM 2384 O O . ASP A 1 295 ? 9.297 -43.75 -17.688 1 98 295 ASP A O 1
ATOM 2388 N N . ARG A 1 296 ? 10.977 -42.469 -17.203 1 96.69 296 ARG A N 1
ATOM 2389 C CA . ARG A 1 296 ? 10.219 -41.906 -16.094 1 96.69 296 ARG A CA 1
ATOM 2390 C C . ARG A 1 296 ? 9.031 -41.094 -16.609 1 96.69 296 ARG A C 1
ATOM 2392 O O . ARG A 1 296 ? 7.965 -41.094 -15.984 1 96.69 296 ARG A O 1
ATOM 2399 N N . TRP A 1 297 ? 9.18 -40.344 -17.672 1 97.44 297 TRP A N 1
ATOM 2400 C CA . TRP A 1 297 ? 8.062 -39.625 -18.266 1 97.44 297 TRP A CA 1
ATOM 2401 C C . TRP A 1 297 ? 6.984 -40.562 -18.766 1 97.44 297 TRP A C 1
ATOM 2403 O O . TRP A 1 297 ? 5.793 -40.312 -18.609 1 97.44 297 TRP A O 1
ATOM 2413 N N . LYS A 1 298 ? 7.406 -41.656 -19.328 1 96.38 298 LYS A N 1
ATOM 2414 C CA . LYS A 1 298 ? 6.453 -42.656 -19.781 1 96.38 298 LYS A CA 1
ATOM 2415 C C . LYS A 1 298 ? 5.582 -43.156 -18.625 1 96.38 298 LYS A C 1
ATOM 2417 O O . LYS A 1 298 ? 4.371 -43.312 -18.781 1 96.38 298 LYS A O 1
ATOM 2422 N N . GLU A 1 299 ? 6.18 -43.312 -17.562 1 92 299 GLU A N 1
ATOM 2423 C CA . GLU A 1 299 ? 5.445 -43.75 -16.375 1 92 299 GLU A CA 1
ATOM 2424 C C . GLU A 1 299 ? 4.449 -42.688 -15.93 1 92 299 GLU A C 1
ATOM 2426 O O . GLU A 1 299 ? 3.316 -43 -15.555 1 92 299 GLU A O 1
ATOM 2431 N N . ARG A 1 300 ? 4.844 -41.469 -15.945 1 91 300 ARG A N 1
ATOM 2432 C CA . ARG A 1 300 ? 3.973 -40.375 -15.555 1 91 300 ARG A CA 1
ATOM 2433 C C . ARG A 1 300 ? 2.762 -40.281 -16.469 1 91 300 ARG A C 1
ATOM 2435 O O . ARG A 1 300 ? 1.628 -40.156 -16.016 1 91 300 ARG A O 1
ATOM 2442 N N . TRP A 1 301 ? 3 -40.375 -17.766 1 93.62 301 TRP A N 1
ATOM 2443 C CA . TRP A 1 301 ? 1.928 -40.219 -18.75 1 93.62 301 TRP A CA 1
ATOM 2444 C C . TRP A 1 301 ? 0.968 -41.406 -18.688 1 93.62 301 TRP A C 1
ATOM 2446 O O . TRP A 1 301 ? -0.231 -41.25 -18.938 1 93.62 301 TRP A O 1
ATOM 2456 N N . ALA A 1 302 ? 1.448 -42.531 -18.297 1 88.88 302 ALA A N 1
ATOM 2457 C CA . ALA A 1 302 ? 0.594 -43.688 -18.188 1 88.88 302 ALA A CA 1
ATOM 2458 C C . ALA A 1 302 ? -0.478 -43.5 -17.125 1 88.88 302 ALA A C 1
ATOM 2460 O O . ALA A 1 302 ? -1.572 -44.062 -17.219 1 88.88 302 ALA A O 1
ATOM 2461 N N . LYS A 1 303 ? -0.233 -42.688 -16.281 1 84.62 303 LYS A N 1
ATOM 2462 C CA . LYS A 1 303 ? -1.146 -42.5 -15.156 1 84.62 303 LYS A CA 1
ATOM 2463 C C . LYS A 1 303 ? -2.012 -41.281 -15.352 1 84.62 303 LYS A C 1
ATOM 2465 O O . LYS A 1 303 ? -3.135 -41.219 -14.844 1 84.62 303 LYS A O 1
ATOM 2470 N N . ALA A 1 304 ? -1.523 -40.375 -16.016 1 89.44 304 ALA A N 1
ATOM 2471 C CA . ALA A 1 304 ? -2.146 -39.062 -15.867 1 89.44 304 ALA A CA 1
ATOM 2472 C C . ALA A 1 304 ? -2.643 -38.531 -17.203 1 89.44 304 ALA A C 1
ATOM 2474 O O . ALA A 1 304 ? -3.283 -37.469 -17.266 1 89.44 304 ALA A O 1
ATOM 2475 N N . ASP A 1 305 ? -2.426 -39.156 -18.266 1 92.62 305 ASP A N 1
ATOM 2476 C CA . ASP A 1 305 ? -2.785 -38.656 -19.594 1 92.62 305 ASP A CA 1
ATOM 2477 C C . ASP A 1 305 ? -4.301 -38.531 -19.734 1 92.62 305 ASP A C 1
ATOM 2479 O O . ASP A 1 305 ? -5.051 -39.281 -19.109 1 92.62 305 ASP A O 1
ATOM 2483 N N . ILE A 1 306 ? -4.766 -37.562 -20.406 1 96 306 ILE A N 1
ATOM 2484 C CA . ILE A 1 306 ? -6.137 -37.375 -20.875 1 96 306 ILE A CA 1
ATOM 2485 C C . ILE A 1 306 ? -6.16 -37.344 -22.406 1 96 306 ILE A C 1
ATOM 2487 O O . ILE A 1 306 ? -5.398 -36.594 -23.016 1 96 306 ILE A O 1
ATOM 2491 N N . GLU A 1 307 ? -6.988 -38.094 -22.969 1 97.25 307 GLU A N 1
ATOM 2492 C CA . GLU A 1 307 ? -7.117 -38.094 -24.422 1 97.25 307 GLU A CA 1
ATOM 2493 C C . GLU A 1 307 ? -8.43 -37.469 -24.859 1 97.25 307 GLU A C 1
ATOM 2495 O O . GLU A 1 307 ? -9.5 -37.812 -24.359 1 97.25 307 GLU A O 1
ATOM 2500 N N . ILE A 1 308 ? -8.359 -36.531 -25.656 1 97.75 308 ILE A N 1
ATOM 2501 C CA . ILE A 1 308 ? -9.5 -35.906 -26.312 1 97.75 308 ILE A CA 1
ATOM 2502 C C . ILE A 1 308 ? -9.469 -36.219 -27.812 1 97.75 308 ILE A C 1
ATOM 2504 O O . ILE A 1 308 ? -8.5 -35.875 -28.5 1 97.75 308 ILE A O 1
ATOM 2508 N N . LYS A 1 309 ? -10.445 -36.812 -28.328 1 97.19 309 LYS A N 1
ATOM 2509 C CA . LYS A 1 309 ? -10.547 -37.094 -29.766 1 97.19 309 LYS A CA 1
ATOM 2510 C C . LYS A 1 309 ? -11.461 -36.062 -30.438 1 97.19 309 LYS A C 1
ATOM 2512 O O . LYS A 1 309 ? -12.523 -35.719 -29.906 1 97.19 309 LYS A O 1
ATOM 2517 N N . GLY A 1 310 ? -11 -35.594 -31.562 1 95.12 310 GLY A N 1
ATOM 2518 C CA . GLY A 1 310 ? -11.805 -34.625 -32.312 1 95.12 310 GLY A CA 1
ATOM 2519 C C . GLY A 1 310 ? -11.352 -33.188 -32.156 1 95.12 310 GLY A C 1
ATOM 2520 O O . GLY A 1 310 ? -11.898 -32.312 -32.812 1 95.12 310 GLY A O 1
ATOM 2521 N N . ASP A 1 311 ? -10.359 -32.906 -31.375 1 96.5 311 ASP A N 1
ATOM 2522 C CA . ASP A 1 311 ? -9.852 -31.562 -31.172 1 96.5 311 ASP A CA 1
ATOM 2523 C C . ASP A 1 311 ? -8.375 -31.578 -30.797 1 96.5 311 ASP A C 1
ATOM 2525 O O . ASP A 1 311 ? -8.016 -31.531 -29.625 1 96.5 311 ASP A O 1
ATOM 2529 N N . GLU A 1 312 ? -7.465 -31.406 -31.703 1 96.38 312 GLU A N 1
ATOM 2530 C CA . GLU A 1 312 ? -6.02 -31.516 -31.516 1 96.38 312 GLU A CA 1
ATOM 2531 C C . GLU A 1 312 ? -5.48 -30.328 -30.719 1 96.38 312 GLU A C 1
ATOM 2533 O O . GLU A 1 312 ? -4.508 -30.469 -29.969 1 96.38 312 GLU A O 1
ATOM 2538 N N . GLU A 1 313 ? -6.098 -29.203 -30.938 1 96.31 313 GLU A N 1
ATOM 2539 C CA . GLU A 1 313 ? -5.684 -28 -30.219 1 96.31 313 GLU A CA 1
ATOM 2540 C C . GLU A 1 313 ? -5.848 -28.172 -28.703 1 96.31 313 GLU A C 1
ATOM 2542 O O . GLU A 1 313 ? -4.945 -27.859 -27.938 1 96.31 313 GLU A O 1
ATOM 2547 N N . LEU A 1 314 ? -6.98 -28.672 -28.297 1 97.44 314 LEU A N 1
ATOM 2548 C CA . LEU A 1 314 ? -7.25 -28.859 -26.875 1 97.44 314 LEU A CA 1
ATOM 2549 C C . LEU A 1 314 ? -6.469 -30.062 -26.328 1 97.44 314 LEU A C 1
ATOM 2551 O O . LEU A 1 314 ? -6.066 -30.062 -25.172 1 97.44 314 LEU A O 1
ATOM 2555 N N . GLN A 1 315 ? -6.203 -31.078 -27.234 1 97.88 315 GLN A N 1
ATOM 2556 C CA . GLN A 1 315 ? -5.324 -32.188 -26.844 1 97.88 315 GLN A CA 1
ATOM 2557 C C . GLN A 1 315 ? -3.932 -31.672 -26.484 1 97.88 315 GLN A C 1
ATOM 2559 O O . GLN A 1 315 ? -3.361 -32.062 -25.469 1 97.88 315 GLN A O 1
ATOM 2564 N N . GLN A 1 316 ? -3.41 -30.797 -27.344 1 98 316 GLN A N 1
ATOM 2565 C CA . GLN A 1 316 ? -2.115 -30.188 -27.078 1 98 316 GLN A CA 1
ATOM 2566 C C . GLN A 1 316 ? -2.131 -29.422 -25.766 1 98 316 GLN A C 1
ATOM 2568 O O . GLN A 1 316 ? -1.192 -29.516 -24.969 1 98 316 GLN A O 1
ATOM 2573 N N . GLY A 1 317 ? -3.215 -28.672 -25.578 1 97.81 317 GLY A N 1
ATOM 2574 C CA . GLY A 1 317 ? -3.33 -27.828 -24.391 1 97.81 317 GLY A CA 1
ATOM 2575 C C . GLY A 1 317 ? -3.287 -28.625 -23.094 1 97.81 317 GLY A C 1
ATOM 2576 O O . GLY A 1 317 ? -2.527 -28.297 -22.188 1 97.81 317 GLY A O 1
ATOM 2577 N N . ILE A 1 318 ? -4.09 -29.656 -22.984 1 97.88 318 ILE A N 1
ATOM 2578 C CA . ILE A 1 318 ? -4.184 -30.406 -21.734 1 97.88 318 ILE A CA 1
ATOM 2579 C C . ILE A 1 318 ? -2.871 -31.125 -21.469 1 97.88 318 ILE A C 1
ATOM 2581 O O . ILE A 1 318 ? -2.422 -31.219 -20.312 1 97.88 318 ILE A O 1
ATOM 2585 N N . ARG A 1 319 ? -2.205 -31.672 -22.469 1 98.19 319 ARG A N 1
ATOM 2586 C CA . ARG A 1 319 ? -0.93 -32.344 -22.266 1 98.19 319 ARG A CA 1
ATOM 2587 C C . ARG A 1 319 ? 0.161 -31.359 -21.859 1 98.19 319 ARG A C 1
ATOM 2589 O O . ARG A 1 319 ? 1.017 -31.672 -21.031 1 98.19 319 ARG A O 1
ATOM 2596 N N . TYR A 1 320 ? 0.137 -30.203 -22.484 1 98.19 320 TYR A N 1
ATOM 2597 C CA . TYR A 1 320 ? 1.079 -29.172 -22.078 1 98.19 320 TYR A CA 1
ATOM 2598 C C . TYR A 1 320 ? 0.919 -28.828 -20.609 1 98.19 320 TYR A C 1
ATOM 2600 O O . TYR A 1 320 ? 1.909 -28.688 -19.891 1 98.19 320 TYR A O 1
ATOM 2608 N N . ASN A 1 321 ? -0.341 -28.672 -20.203 1 98.06 321 ASN A N 1
ATOM 2609 C CA . ASN A 1 321 ? -0.63 -28.344 -18.812 1 98.06 321 ASN A CA 1
ATOM 2610 C C . ASN A 1 321 ? -0.156 -29.438 -17.859 1 98.06 321 ASN A C 1
ATOM 2612 O O . ASN A 1 321 ? 0.473 -29.141 -16.844 1 98.06 321 ASN A O 1
ATOM 2616 N N . ILE A 1 322 ? -0.412 -30.625 -18.156 1 96.88 322 ILE A N 1
ATOM 2617 C CA . ILE A 1 322 ? 0.01 -31.75 -17.328 1 96.88 322 ILE A CA 1
ATOM 2618 C C . ILE A 1 322 ? 1.535 -31.812 -17.297 1 96.88 322 ILE A C 1
ATOM 2620 O O . ILE A 1 322 ? 2.129 -32 -16.219 1 96.88 322 ILE A O 1
ATOM 2624 N N . PHE A 1 323 ? 2.15 -31.656 -18.438 1 97.44 323 PHE A N 1
ATOM 2625 C CA . PHE A 1 323 ? 3.605 -31.703 -18.547 1 97.44 323 PHE A CA 1
ATOM 2626 C C . PHE A 1 323 ? 4.242 -30.672 -17.609 1 97.44 323 PHE A C 1
ATOM 2628 O O . PHE A 1 323 ? 5.125 -31.016 -16.828 1 97.44 323 PHE A O 1
ATOM 2635 N N . GLN A 1 324 ? 3.814 -29.438 -17.703 1 97.5 324 GLN A N 1
ATOM 2636 C CA . GLN A 1 324 ? 4.406 -28.359 -16.922 1 97.5 324 GLN A CA 1
ATOM 2637 C C . GLN A 1 324 ? 4.117 -28.547 -15.438 1 97.5 324 GLN A C 1
ATOM 2639 O O . GLN A 1 324 ? 4.973 -28.266 -14.586 1 97.5 324 GLN A O 1
ATOM 2644 N N . LEU A 1 325 ? 2.945 -29 -15.094 1 96 325 LEU A N 1
ATOM 2645 C CA . LEU A 1 325 ? 2.598 -29.25 -13.703 1 96 325 LEU A CA 1
ATOM 2646 C C . LEU A 1 325 ? 3.512 -30.312 -13.102 1 96 325 LEU A C 1
ATOM 2648 O O . LEU A 1 325 ? 4.062 -30.125 -12.016 1 96 325 LEU A O 1
ATOM 2652 N N . PHE A 1 326 ? 3.707 -31.391 -13.836 1 94.62 326 PHE A N 1
ATOM 2653 C CA . PHE A 1 326 ? 4.496 -32.5 -13.336 1 94.62 326 PHE A CA 1
ATOM 2654 C C . PHE A 1 326 ? 5.984 -32.188 -13.406 1 94.62 326 PHE A C 1
ATOM 2656 O O . PHE A 1 326 ? 6.793 -32.844 -12.75 1 94.62 326 PHE A O 1
ATOM 2663 N N . SER A 1 327 ? 6.324 -31.219 -14.234 1 95.56 327 SER A N 1
ATOM 2664 C CA . SER A 1 327 ? 7.688 -30.703 -14.219 1 95.56 327 SER A CA 1
ATOM 2665 C C . SER A 1 327 ? 7.938 -29.828 -12.992 1 95.56 327 SER A C 1
ATOM 2667 O O . SER A 1 327 ? 9.062 -29.766 -12.5 1 95.56 327 SER A O 1
ATOM 2669 N N . THR A 1 328 ? 6.945 -29.25 -12.508 1 94.56 328 THR A N 1
ATOM 2670 C CA . THR A 1 328 ? 7.062 -28.328 -11.391 1 94.56 328 THR A CA 1
ATOM 2671 C C . THR A 1 328 ? 7.051 -29.094 -10.062 1 94.56 328 THR A C 1
ATOM 2673 O O . THR A 1 328 ? 7.867 -28.812 -9.18 1 94.56 328 THR A O 1
ATOM 2676 N N . TYR A 1 329 ? 6.113 -30.031 -9.961 1 93.5 329 TYR A N 1
ATOM 2677 C CA . TYR A 1 329 ? 6.004 -30.781 -8.719 1 93.5 329 TYR A CA 1
ATOM 2678 C C . TYR A 1 329 ? 5.43 -32.156 -8.961 1 93.5 329 TYR A C 1
ATOM 2680 O O . TYR A 1 329 ? 4.398 -32.312 -9.625 1 93.5 329 TYR A O 1
ATOM 2688 N N . TYR A 1 330 ? 6.098 -33.125 -8.367 1 91.19 330 TYR A N 1
ATOM 2689 C CA . TYR A 1 330 ? 5.605 -34.5 -8.508 1 91.19 330 TYR A CA 1
ATOM 2690 C C . TYR A 1 330 ? 5.668 -35.25 -7.176 1 91.19 330 TYR A C 1
ATOM 2692 O O . TYR A 1 330 ? 5.5 -36.469 -7.129 1 91.19 330 TYR A O 1
ATOM 2700 N N . GLY A 1 331 ? 5.871 -34.5 -6.059 1 85.12 331 GLY A N 1
ATOM 2701 C CA . GLY A 1 331 ? 5.633 -35 -4.723 1 85.12 331 GLY A CA 1
ATOM 2702 C C . GLY A 1 331 ? 6.863 -35.656 -4.105 1 85.12 331 GLY A C 1
ATOM 2703 O O . GLY A 1 331 ? 6.766 -36.344 -3.088 1 85.12 331 GLY A O 1
ATOM 2704 N N . GLY A 1 332 ? 8 -35.406 -4.559 1 79.25 332 GLY A N 1
ATOM 2705 C CA . GLY A 1 332 ? 9.203 -36.031 -4.035 1 79.25 332 GLY A CA 1
ATOM 2706 C C . GLY A 1 332 ? 9.688 -35.406 -2.74 1 79.25 332 GLY A C 1
ATOM 2707 O O . GLY A 1 332 ? 10.422 -36.062 -1.977 1 79.25 332 GLY A O 1
ATOM 2708 N N . ASP A 1 333 ? 9.281 -34.25 -2.502 1 86.88 333 ASP A N 1
ATOM 2709 C CA . ASP A 1 333 ? 9.805 -33.5 -1.36 1 86.88 333 ASP A CA 1
ATOM 2710 C C . ASP A 1 333 ? 8.68 -32.75 -0.641 1 86.88 333 ASP A C 1
ATOM 2712 O O . ASP A 1 333 ? 8.141 -31.781 -1.168 1 86.88 333 ASP A O 1
ATOM 2716 N N . ALA A 1 334 ? 8.414 -33.094 0.661 1 87.19 334 ALA A N 1
ATOM 2717 C CA . ALA A 1 334 ? 7.328 -32.5 1.436 1 87.19 334 ALA A CA 1
ATOM 2718 C C . ALA A 1 334 ? 7.691 -31.078 1.882 1 87.19 334 ALA A C 1
ATOM 2720 O O . ALA A 1 334 ? 6.84 -30.344 2.387 1 87.19 334 ALA A O 1
ATOM 2721 N N . ARG A 1 335 ? 8.969 -30.672 1.796 1 89.5 335 ARG A N 1
ATOM 2722 C CA . ARG A 1 335 ? 9.406 -29.328 2.154 1 89.5 335 ARG A CA 1
ATOM 2723 C C . ARG A 1 335 ? 9.062 -28.328 1.057 1 89.5 335 ARG A C 1
ATOM 2725 O O . ARG A 1 335 ? 9.172 -27.125 1.253 1 89.5 335 ARG A O 1
ATOM 2732 N N . LEU A 1 336 ? 8.562 -28.812 -0.128 1 89.31 336 LEU A N 1
ATOM 2733 C CA . LEU A 1 336 ? 8.289 -27.984 -1.296 1 89.31 336 LEU A CA 1
ATOM 2734 C C . LEU A 1 336 ? 6.801 -27.953 -1.607 1 89.31 336 LEU A C 1
ATOM 2736 O O . LEU A 1 336 ? 6.043 -28.797 -1.123 1 89.31 336 LEU A O 1
ATOM 2740 N N . ASN A 1 337 ? 6.383 -26.891 -2.338 1 92.12 337 ASN A N 1
ATOM 2741 C CA . ASN A 1 337 ? 5.012 -26.672 -2.789 1 92.12 337 ASN A CA 1
ATOM 2742 C C . ASN A 1 337 ? 4.969 -26.156 -4.227 1 92.12 337 ASN A C 1
ATOM 2744 O O . ASN A 1 337 ? 5.996 -26.125 -4.906 1 92.12 337 ASN A O 1
ATOM 2748 N N . ILE A 1 338 ? 3.795 -25.969 -4.75 1 92.75 338 ILE A N 1
ATOM 2749 C CA . ILE A 1 338 ? 3.619 -25.547 -6.133 1 92.75 338 ILE A CA 1
ATOM 2750 C C . ILE A 1 338 ? 3.473 -24.031 -6.188 1 92.75 338 ILE A C 1
ATOM 2752 O O . ILE A 1 338 ? 2.508 -23.469 -5.664 1 92.75 338 ILE A O 1
ATOM 2756 N N . GLY A 1 339 ? 4.395 -23.359 -6.746 1 91.25 339 GLY A N 1
ATOM 2757 C CA . GLY A 1 339 ? 4.277 -21.922 -6.945 1 91.25 339 GLY A CA 1
ATOM 2758 C C . GLY A 1 339 ? 3.43 -21.562 -8.148 1 91.25 339 GLY A C 1
ATOM 2759 O O . GLY A 1 339 ? 3.402 -22.297 -9.141 1 91.25 339 GLY A O 1
ATOM 2760 N N . PRO A 1 340 ? 2.812 -20.406 -8.133 1 92.12 340 PRO A N 1
ATOM 2761 C CA . PRO A 1 340 ? 1.933 -20.016 -9.234 1 92.12 340 PRO A CA 1
ATOM 2762 C C . PRO A 1 340 ? 2.656 -19.969 -10.578 1 92.12 340 PRO A C 1
ATOM 2764 O O . PRO A 1 340 ? 2.041 -20.203 -11.625 1 92.12 340 PRO A O 1
ATOM 2767 N N . LYS A 1 341 ? 3.986 -19.688 -10.57 1 93.38 341 LYS A N 1
ATOM 2768 C CA . LYS A 1 341 ? 4.742 -19.609 -11.812 1 93.38 341 LYS A CA 1
ATOM 2769 C C . LYS A 1 341 ? 5.77 -20.734 -11.898 1 93.38 341 LYS A C 1
ATOM 2771 O O . LYS A 1 341 ? 6.566 -20.797 -12.836 1 93.38 341 LYS A O 1
ATOM 2776 N N . GLY A 1 342 ? 5.805 -21.547 -10.938 1 92.38 342 GLY A N 1
ATOM 2777 C CA . GLY A 1 342 ? 6.762 -22.641 -10.93 1 92.38 342 GLY A CA 1
ATOM 2778 C C . GLY A 1 342 ? 8.195 -22.172 -11.125 1 92.38 342 GLY A C 1
ATOM 2779 O O . GLY A 1 342 ? 8.664 -21.266 -10.438 1 92.38 342 GLY A O 1
ATOM 2780 N N . PHE A 1 343 ? 8.852 -22.781 -12.133 1 93.19 343 PHE A N 1
ATOM 2781 C CA . PHE A 1 343 ? 10.25 -22.5 -12.398 1 93.19 343 PHE A CA 1
ATOM 2782 C C . PHE A 1 343 ? 10.406 -21.719 -13.695 1 93.19 343 PHE A C 1
ATOM 2784 O O . PHE A 1 343 ? 11.352 -21.938 -14.461 1 93.19 343 PHE A O 1
ATOM 2791 N N . THR A 1 344 ? 9.414 -20.891 -14 1 94.56 344 THR A N 1
ATOM 2792 C CA . THR A 1 344 ? 9.406 -20.344 -15.352 1 94.56 344 THR A CA 1
ATOM 2793 C C . THR A 1 344 ? 9.477 -18.812 -15.32 1 94.56 344 THR A C 1
ATOM 2795 O O . THR A 1 344 ? 9.586 -18.172 -16.375 1 94.56 344 THR A O 1
ATOM 2798 N N . GLY A 1 345 ? 9.375 -18.266 -14.164 1 91.19 345 GLY A N 1
ATOM 2799 C CA . GLY A 1 345 ? 9.422 -16.828 -14.016 1 91.19 345 GLY A CA 1
ATOM 2800 C C . GLY A 1 345 ? 9.484 -16.375 -12.57 1 91.19 345 GLY A C 1
ATOM 2801 O O . GLY A 1 345 ? 9.383 -17.188 -11.656 1 91.19 345 GLY A O 1
ATOM 2802 N N . GLU A 1 346 ? 9.625 -15.031 -12.422 1 88.12 346 GLU A N 1
ATOM 2803 C CA . GLU A 1 346 ? 9.867 -14.469 -11.094 1 88.12 346 GLU A CA 1
ATOM 2804 C C . GLU A 1 346 ? 8.602 -13.82 -10.539 1 88.12 346 GLU A C 1
ATOM 2806 O O . GLU A 1 346 ? 8.539 -13.5 -9.344 1 88.12 346 GLU A O 1
ATOM 2811 N N . LYS A 1 347 ? 7.625 -13.727 -11.359 1 86.12 347 LYS A N 1
ATOM 2812 C CA . LYS A 1 347 ? 6.395 -13.094 -10.898 1 86.12 347 LYS A CA 1
ATOM 2813 C C . LYS A 1 347 ? 5.781 -13.875 -9.734 1 86.12 347 LYS A C 1
ATOM 2815 O O . LYS A 1 347 ? 5.863 -15.102 -9.695 1 86.12 347 LYS A O 1
ATOM 2820 N N . TYR A 1 348 ? 5.23 -13.25 -8.75 1 81.12 348 TYR A N 1
ATOM 2821 C CA . TYR A 1 348 ? 4.605 -13.789 -7.547 1 81.12 348 TYR A CA 1
ATOM 2822 C C . TYR A 1 348 ? 5.652 -14.375 -6.609 1 81.12 348 TYR A C 1
ATOM 2824 O O . TYR A 1 348 ? 5.32 -15.133 -5.691 1 81.12 348 TYR A O 1
ATOM 2832 N N . GLY A 1 349 ? 6.879 -14.195 -6.855 1 78.06 349 GLY A N 1
ATOM 2833 C CA . GLY A 1 349 ? 7.973 -14.5 -5.945 1 78.06 349 GLY A CA 1
ATOM 2834 C C . GLY A 1 349 ? 8.273 -15.984 -5.84 1 78.06 349 GLY A C 1
ATOM 2835 O O . GLY A 1 349 ? 9.117 -16.391 -5.047 1 78.06 349 GLY A O 1
ATOM 2836 N N . GLY A 1 350 ? 7.473 -16.844 -6.621 1 81.62 350 GLY A N 1
ATOM 2837 C CA . GLY A 1 350 ? 7.707 -18.281 -6.609 1 81.62 350 GLY A CA 1
ATOM 2838 C C . GLY A 1 350 ? 7.25 -18.953 -5.328 1 81.62 350 GLY A C 1
ATOM 2839 O O . GLY A 1 350 ? 7.543 -20.125 -5.098 1 81.62 350 GLY A O 1
ATOM 2840 N N . ALA A 1 351 ? 6.539 -18.25 -4.496 1 86.94 351 ALA A N 1
ATOM 2841 C CA . ALA A 1 351 ? 6.078 -18.719 -3.195 1 86.94 351 ALA A CA 1
ATOM 2842 C C . ALA A 1 351 ? 4.824 -19.578 -3.342 1 86.94 351 ALA A C 1
ATOM 2844 O O . ALA A 1 351 ? 4.242 -19.672 -4.426 1 86.94 351 ALA A O 1
ATOM 2845 N N . ALA A 1 352 ? 4.559 -20.266 -2.312 1 90.88 352 ALA A N 1
ATOM 2846 C CA . ALA A 1 352 ? 3.33 -21.047 -2.26 1 90.88 352 ALA A CA 1
ATOM 2847 C C . ALA A 1 352 ? 2.127 -20.172 -1.927 1 90.88 352 ALA A C 1
ATOM 2849 O O . ALA A 1 352 ? 2.217 -19.281 -1.082 1 90.88 352 ALA A O 1
ATOM 2850 N N . TYR A 1 353 ? 1.046 -20.438 -2.648 1 92.75 353 TYR A N 1
ATOM 2851 C CA . TYR A 1 353 ? -0.235 -19.766 -2.418 1 92.75 353 TYR A CA 1
ATOM 2852 C C . TYR A 1 353 ? -1.303 -20.781 -2.014 1 92.75 353 TYR A C 1
ATOM 2854 O O . TYR A 1 353 ? -0.997 -21.953 -1.753 1 92.75 353 TYR A O 1
ATOM 2862 N N . TRP A 1 354 ? -2.533 -20.297 -1.881 1 94.06 354 TRP A N 1
ATOM 2863 C CA . TRP A 1 354 ? -3.66 -21.172 -1.557 1 94.06 354 TRP A CA 1
ATOM 2864 C C . TRP A 1 354 ? -4.109 -21.953 -2.781 1 94.06 354 TRP A C 1
ATOM 2866 O O . TRP A 1 354 ? -4.949 -22.844 -2.676 1 94.06 354 TRP A O 1
ATOM 2876 N N . ASP A 1 355 ? -3.502 -21.75 -3.947 1 94.5 355 ASP A N 1
ATOM 2877 C CA . ASP A 1 355 ? -3.801 -22.438 -5.203 1 94.5 355 ASP A CA 1
ATOM 2878 C C . ASP A 1 355 ? -3.623 -23.938 -5.055 1 94.5 355 ASP A C 1
ATOM 2880 O O . ASP A 1 355 ? -4.355 -24.719 -5.672 1 94.5 355 ASP A O 1
ATOM 2884 N N . THR A 1 356 ? -2.602 -24.25 -4.27 1 94.62 356 THR A N 1
ATOM 2885 C CA . THR A 1 356 ? -2.307 -25.672 -4.074 1 94.62 356 THR A CA 1
ATOM 2886 C C . THR A 1 356 ? -3.521 -26.391 -3.51 1 94.62 356 THR A C 1
ATOM 2888 O O . THR A 1 356 ? -3.941 -27.422 -4.051 1 94.62 356 THR A O 1
ATOM 2891 N N . GLU A 1 357 ? -4.102 -25.828 -2.523 1 96.56 357 GLU A N 1
ATOM 2892 C CA . GLU A 1 357 ? -5.211 -26.484 -1.836 1 96.56 357 GLU A CA 1
ATOM 2893 C C . GLU A 1 357 ? -6.488 -26.422 -2.666 1 96.56 357 GLU A C 1
ATOM 2895 O O . GLU A 1 357 ? -7.219 -27.422 -2.766 1 96.56 357 GLU A O 1
ATOM 2900 N N . ALA A 1 358 ? -6.668 -25.359 -3.326 1 95.44 358 ALA A N 1
ATOM 2901 C CA . ALA A 1 358 ? -7.953 -25.125 -3.979 1 95.44 358 ALA A CA 1
ATOM 2902 C C . ALA A 1 358 ? -7.984 -25.766 -5.367 1 95.44 358 ALA A C 1
ATOM 2904 O O . ALA A 1 358 ? -9.055 -26.141 -5.859 1 95.44 358 ALA A O 1
ATOM 2905 N N . TYR A 1 359 ? -6.82 -25.922 -5.984 1 96.06 359 TYR A N 1
ATOM 2906 C CA . TYR A 1 359 ? -6.84 -26.328 -7.383 1 96.06 359 TYR A CA 1
ATOM 2907 C C . TYR A 1 359 ? -5.941 -27.531 -7.621 1 96.06 359 TYR A C 1
ATOM 2909 O O . TYR A 1 359 ? -6.312 -28.469 -8.336 1 96.06 359 TYR A O 1
ATOM 2917 N N . ALA A 1 360 ? -4.805 -27.594 -6.992 1 95.81 360 ALA A N 1
ATOM 2918 C CA . ALA A 1 360 ? -3.838 -28.656 -7.281 1 95.81 360 ALA A CA 1
ATOM 2919 C C . ALA A 1 360 ? -4.199 -29.953 -6.555 1 95.81 360 ALA A C 1
ATOM 2921 O O . ALA A 1 360 ? -4.125 -31.031 -7.129 1 95.81 360 ALA A O 1
ATOM 2922 N N . VAL A 1 361 ? -4.613 -29.844 -5.32 1 95.75 361 VAL A N 1
ATOM 2923 C CA . VAL A 1 361 ? -4.898 -31.016 -4.504 1 95.75 361 VAL A CA 1
ATOM 2924 C C . VAL A 1 361 ? -5.98 -31.859 -5.172 1 95.75 361 VAL A C 1
ATOM 2926 O O . VAL A 1 361 ? -5.812 -33.062 -5.355 1 95.75 361 VAL A O 1
ATOM 2929 N N . PRO A 1 362 ? -7.059 -31.266 -5.645 1 95.06 362 PRO A N 1
ATOM 2930 C CA . PRO A 1 362 ? -8.086 -32.125 -6.258 1 95.06 362 PRO A CA 1
ATOM 2931 C C . PRO A 1 362 ? -7.574 -32.875 -7.484 1 95.06 362 PRO A C 1
ATOM 2933 O O . PRO A 1 362 ? -8.008 -34 -7.742 1 95.06 362 PRO A O 1
ATOM 2936 N N . MET A 1 363 ? -6.723 -32.312 -8.203 1 95.31 363 MET A N 1
ATOM 2937 C CA . MET A 1 363 ? -6.156 -33 -9.367 1 95.31 363 MET A CA 1
ATOM 2938 C C . MET A 1 363 ? -5.16 -34.062 -8.93 1 95.31 363 MET A C 1
ATOM 2940 O O . MET A 1 363 ? -5.211 -35.188 -9.414 1 95.31 363 MET A O 1
ATOM 2944 N N . TYR A 1 364 ? -4.234 -33.75 -8.039 1 94.56 364 TYR A N 1
ATOM 2945 C CA . TYR A 1 364 ? -3.17 -34.656 -7.625 1 94.56 364 TYR A CA 1
ATOM 2946 C C . TYR A 1 364 ? -3.738 -35.844 -6.895 1 94.56 364 TYR A C 1
ATOM 2948 O O . TYR A 1 364 ? -3.18 -36.969 -6.973 1 94.56 364 TYR A O 1
ATOM 2956 N N . LEU A 1 365 ? -4.859 -35.688 -6.223 1 93.75 365 LEU A N 1
ATOM 2957 C CA . LEU A 1 365 ? -5.52 -36.812 -5.57 1 93.75 365 LEU A CA 1
ATOM 2958 C C . LEU A 1 365 ? -5.902 -37.906 -6.582 1 93.75 365 LEU A C 1
ATOM 2960 O O . LEU A 1 365 ? -5.867 -39.094 -6.273 1 93.75 365 LEU A O 1
ATOM 2964 N N . ALA A 1 366 ? -6.227 -37.438 -7.758 1 93.38 366 ALA A N 1
ATOM 2965 C CA . ALA A 1 366 ? -6.742 -38.375 -8.773 1 93.38 366 ALA A CA 1
ATOM 2966 C C . ALA A 1 366 ? -5.621 -38.875 -9.672 1 93.38 366 ALA A C 1
ATOM 2968 O O . ALA A 1 366 ? -5.734 -39.938 -10.266 1 93.38 366 ALA A O 1
ATOM 2969 N N . THR A 1 367 ? -4.516 -38.156 -9.758 1 92.12 367 THR A N 1
ATOM 2970 C CA . THR A 1 367 ? -3.57 -38.438 -10.836 1 92.12 367 THR A CA 1
ATOM 2971 C C . THR A 1 367 ? -2.246 -38.938 -10.266 1 92.12 367 THR A C 1
ATOM 2973 O O . THR A 1 367 ? -1.42 -39.5 -11 1 92.12 367 THR A O 1
ATOM 2976 N N . ALA A 1 368 ? -2.012 -38.719 -9.039 1 89.06 368 ALA A N 1
ATOM 2977 C CA . ALA A 1 368 ? -0.747 -39.125 -8.422 1 89.06 368 ALA A CA 1
ATOM 2978 C C . ALA A 1 368 ? -0.975 -40.125 -7.289 1 89.06 368 ALA A C 1
ATOM 2980 O O . ALA A 1 368 ? -2.119 -40.438 -6.949 1 89.06 368 ALA A O 1
ATOM 2981 N N . GLU A 1 369 ? 0.166 -40.625 -6.812 1 87 369 GLU A N 1
ATOM 2982 C CA . GLU A 1 369 ? 0.075 -41.469 -5.629 1 87 369 GLU A CA 1
ATOM 2983 C C . GLU A 1 369 ? -0.376 -40.688 -4.41 1 87 369 GLU A C 1
ATOM 2985 O O . GLU A 1 369 ? -0.039 -39.5 -4.273 1 87 369 GLU A O 1
ATOM 2990 N N . PRO A 1 370 ? -1.154 -41.312 -3.566 1 87.19 370 PRO A N 1
ATOM 2991 C CA . PRO A 1 370 ? -1.696 -40.594 -2.412 1 87.19 370 PRO A CA 1
ATOM 2992 C C . PRO A 1 370 ? -0.613 -39.906 -1.585 1 87.19 370 PRO A C 1
ATOM 2994 O O . PRO A 1 370 ? -0.866 -38.875 -0.968 1 87.19 370 PRO A O 1
ATOM 2997 N N . GLU A 1 371 ? 0.568 -40.469 -1.633 1 90.25 371 GLU A N 1
ATOM 2998 C CA . GLU A 1 371 ? 1.671 -39.906 -0.854 1 90.25 371 GLU A CA 1
ATOM 2999 C C . GLU A 1 371 ? 2.016 -38.5 -1.319 1 90.25 371 GLU A C 1
ATOM 3001 O O . GLU A 1 371 ? 2.467 -37.656 -0.525 1 90.25 371 GLU A O 1
ATOM 3006 N N . VAL A 1 372 ? 1.792 -38.281 -2.566 1 90.94 372 VAL A N 1
ATOM 3007 C CA . VAL A 1 372 ? 2.107 -36.969 -3.121 1 90.94 372 VAL A CA 1
ATOM 3008 C C . VAL A 1 372 ? 1.215 -35.906 -2.48 1 90.94 372 VAL A C 1
ATOM 3010 O O . VAL A 1 372 ? 1.704 -34.875 -2.002 1 90.94 372 VAL A O 1
ATOM 3013 N N . THR A 1 373 ? -0.074 -36.125 -2.451 1 93.62 373 THR A N 1
ATOM 3014 C CA . THR A 1 373 ? -1.001 -35.188 -1.83 1 93.62 373 THR A CA 1
ATOM 3015 C C . THR A 1 373 ? -0.762 -35.094 -0.325 1 93.62 373 THR A C 1
ATOM 3017 O O . THR A 1 373 ? -0.877 -34.031 0.271 1 93.62 373 THR A O 1
ATOM 3020 N N . LYS A 1 374 ? -0.472 -36.219 0.259 1 94.88 374 LYS A N 1
ATOM 3021 C CA . LYS A 1 374 ? -0.136 -36.219 1.68 1 94.88 374 LYS A CA 1
ATOM 3022 C C . LYS A 1 374 ? 1.021 -35.281 1.972 1 94.88 374 LYS A C 1
ATOM 3024 O O . LYS A 1 374 ? 0.98 -34.531 2.945 1 94.88 374 LYS A O 1
ATOM 3029 N N . ASN A 1 375 ? 2.021 -35.281 1.14 1 94.19 375 ASN A N 1
ATOM 3030 C CA . ASN A 1 375 ? 3.182 -34.438 1.309 1 94.19 375 ASN A CA 1
ATOM 3031 C C . ASN A 1 375 ? 2.795 -32.969 1.222 1 94.19 375 ASN A C 1
ATOM 3033 O O . ASN A 1 375 ? 3.332 -32.125 1.956 1 94.19 375 ASN A O 1
ATOM 3037 N N . LEU A 1 376 ? 1.915 -32.656 0.33 1 94.94 376 LEU A N 1
ATOM 3038 C CA . LEU A 1 376 ? 1.446 -31.281 0.202 1 94.94 376 LEU A CA 1
ATOM 3039 C C . LEU A 1 376 ? 0.732 -30.828 1.472 1 94.94 376 LEU A C 1
ATOM 3041 O O . LEU A 1 376 ? 0.887 -29.688 1.902 1 94.94 376 LEU A O 1
ATOM 3045 N N . LEU A 1 377 ? -0.034 -31.734 2.078 1 96.56 377 LEU A N 1
ATOM 3046 C CA . LEU A 1 377 ? -0.747 -31.391 3.309 1 96.56 377 LEU A CA 1
ATOM 3047 C C . LEU A 1 377 ? 0.212 -31.328 4.492 1 96.56 377 LEU A C 1
ATOM 3049 O O . LEU A 1 377 ? 0.033 -30.516 5.395 1 96.56 377 LEU A O 1
ATOM 3053 N N . LEU A 1 378 ? 1.201 -32.219 4.473 1 96.44 378 LEU A N 1
ATOM 3054 C CA . LEU A 1 378 ? 2.209 -32.219 5.527 1 96.44 378 LEU A CA 1
ATOM 3055 C C . LEU A 1 378 ? 2.998 -30.906 5.492 1 96.44 378 LEU A C 1
ATOM 3057 O O . LEU A 1 378 ? 3.408 -30.391 6.539 1 96.44 378 LEU A O 1
ATOM 3061 N N . TYR A 1 379 ? 3.178 -30.359 4.312 1 95.38 379 TYR A N 1
ATOM 3062 C CA . TYR A 1 379 ? 3.793 -29.047 4.168 1 95.38 379 TYR A CA 1
ATOM 3063 C C . TYR A 1 379 ? 3.1 -28.016 5.055 1 95.38 379 TYR A C 1
ATOM 3065 O O . TYR A 1 379 ? 3.758 -27.281 5.789 1 95.38 379 TYR A O 1
ATOM 3073 N N . ARG A 1 380 ? 1.816 -28 5.035 1 97.12 380 ARG A N 1
ATOM 3074 C CA . ARG A 1 380 ? 1.049 -27.062 5.832 1 97.12 380 ARG A CA 1
ATOM 3075 C C . ARG A 1 380 ? 1.094 -27.422 7.312 1 97.12 380 ARG A C 1
ATOM 3077 O O . ARG A 1 380 ? 1.208 -26.547 8.172 1 97.12 380 ARG A O 1
ATOM 3084 N N . TYR A 1 381 ? 0.987 -28.703 7.598 1 97.44 381 TYR A N 1
ATOM 3085 C CA . TYR A 1 381 ? 1.062 -29.141 8.984 1 97.44 381 TYR A CA 1
ATOM 3086 C C . TYR A 1 381 ? 2.361 -28.688 9.633 1 97.44 381 TYR A C 1
ATOM 3088 O O . TYR A 1 381 ? 2.357 -28.172 10.758 1 97.44 381 TYR A O 1
ATOM 3096 N N . HIS A 1 382 ? 3.441 -28.812 8.938 1 96.88 382 HIS A N 1
ATOM 3097 C CA . HIS A 1 382 ? 4.754 -28.469 9.477 1 96.88 382 HIS A CA 1
ATOM 3098 C C . HIS A 1 382 ? 4.906 -26.953 9.617 1 96.88 382 HIS A C 1
ATOM 3100 O O . HIS A 1 382 ? 5.824 -26.484 10.297 1 96.88 382 HIS A O 1
ATOM 3106 N N . GLN A 1 383 ? 4 -26.281 9.07 1 96.75 383 GLN A N 1
ATOM 3107 C CA . GLN A 1 383 ? 4.066 -24.828 9.133 1 96.75 383 GLN A CA 1
ATOM 3108 C C . GLN A 1 383 ? 3.018 -24.266 10.086 1 96.75 383 GLN A C 1
ATOM 3110 O O . GLN A 1 383 ? 2.75 -23.062 10.094 1 96.75 383 GLN A O 1
ATOM 3115 N N . LEU A 1 384 ? 2.447 -25.078 10.867 1 98.25 384 LEU A N 1
ATOM 3116 C CA . LEU A 1 384 ? 1.367 -24.703 11.773 1 98.25 384 LEU A CA 1
ATOM 3117 C C . LEU A 1 384 ? 1.845 -23.672 12.797 1 98.25 384 LEU A C 1
ATOM 3119 O O . LEU A 1 384 ? 1.142 -22.703 13.086 1 98.25 384 LEU A O 1
ATOM 3123 N N . GLU A 1 385 ? 3.051 -23.859 13.375 1 98 385 GLU A N 1
ATOM 3124 C CA . GLU A 1 385 ? 3.547 -22.922 14.367 1 98 385 GLU A CA 1
ATOM 3125 C C . GLU A 1 385 ? 3.742 -21.531 13.773 1 98 385 GLU A C 1
ATOM 3127 O O . GLU A 1 385 ? 3.449 -20.516 14.414 1 98 385 GLU A O 1
ATOM 3132 N N . ALA A 1 386 ? 4.277 -21.484 12.578 1 96.94 386 ALA A N 1
ATOM 3133 C CA . ALA A 1 386 ? 4.406 -20.203 11.891 1 96.94 386 ALA A CA 1
ATOM 3134 C C . ALA A 1 386 ? 3.039 -19.578 11.648 1 96.94 386 ALA A C 1
ATOM 3136 O O . ALA A 1 386 ? 2.889 -18.344 11.75 1 96.94 386 ALA A O 1
ATOM 3137 N N . ALA A 1 387 ? 2.053 -20.344 11.273 1 98.19 387 ALA A N 1
ATOM 3138 C CA . ALA A 1 387 ? 0.697 -19.844 11.055 1 98.19 387 ALA A CA 1
ATOM 3139 C C . ALA A 1 387 ? 0.125 -19.25 12.336 1 98.19 387 ALA A C 1
ATOM 3141 O O . ALA A 1 387 ? -0.62 -18.266 12.297 1 98.19 387 ALA A O 1
ATOM 3142 N N . LYS A 1 388 ? 0.432 -19.891 13.477 1 98.44 388 LYS A N 1
ATOM 3143 C CA . LYS A 1 388 ? 0.012 -19.344 14.758 1 98.44 388 LYS A CA 1
ATOM 3144 C C . LYS A 1 388 ? 0.679 -18 15.023 1 98.44 388 LYS A C 1
ATOM 3146 O O . LYS A 1 388 ? 0.041 -17.062 15.531 1 98.44 388 LYS A O 1
ATOM 3151 N N . ARG A 1 389 ? 1.956 -17.828 14.648 1 97 389 ARG A N 1
ATOM 3152 C CA . ARG A 1 389 ? 2.654 -16.562 14.781 1 97 389 ARG A CA 1
ATOM 3153 C C . ARG A 1 389 ? 2.027 -15.492 13.891 1 97 389 ARG A C 1
ATOM 3155 O O . ARG A 1 389 ? 1.901 -14.336 14.297 1 97 389 ARG A O 1
ATOM 3162 N N . ASN A 1 390 ? 1.702 -15.906 12.703 1 97.19 390 ASN A N 1
ATOM 3163 C CA . ASN A 1 390 ? 1.034 -14.969 11.805 1 97.19 390 ASN A CA 1
ATOM 3164 C C . ASN A 1 390 ? -0.249 -14.422 12.422 1 97.19 390 ASN A C 1
ATOM 3166 O O . ASN A 1 390 ? -0.511 -13.219 12.359 1 97.19 390 ASN A O 1
ATOM 3170 N N . ALA A 1 391 ? -1.063 -15.344 12.961 1 97.94 391 ALA A N 1
ATOM 3171 C CA . ALA A 1 391 ? -2.305 -14.922 13.609 1 97.94 391 ALA A CA 1
ATOM 3172 C C . ALA A 1 391 ? -2.021 -13.977 14.773 1 97.94 391 ALA A C 1
ATOM 3174 O O . ALA A 1 391 ? -2.674 -12.945 14.914 1 97.94 391 ALA A O 1
ATOM 3175 N N . ALA A 1 392 ? -1.077 -14.281 15.555 1 97.19 392 ALA A N 1
ATOM 3176 C CA . ALA A 1 392 ? -0.72 -13.484 16.719 1 97.19 392 ALA A CA 1
ATOM 3177 C C . ALA A 1 392 ? -0.287 -12.078 16.312 1 97.19 392 ALA A C 1
ATOM 3179 O O . ALA A 1 392 ? -0.571 -11.109 17.016 1 97.19 392 ALA A O 1
ATOM 3180 N N . LYS A 1 393 ? 0.39 -11.945 15.25 1 94.56 393 LYS A N 1
ATOM 3181 C CA . LYS A 1 393 ? 0.831 -10.648 14.742 1 94.56 393 LYS A CA 1
ATOM 3182 C C . LYS A 1 393 ? -0.358 -9.727 14.469 1 94.56 393 LYS A C 1
ATOM 3184 O O . LYS A 1 393 ? -0.231 -8.508 14.523 1 94.56 393 LYS A O 1
ATOM 3189 N N . LEU A 1 394 ? -1.458 -10.336 14.172 1 96.25 394 LEU A N 1
ATOM 3190 C CA . LEU A 1 394 ? -2.658 -9.547 13.898 1 96.25 394 LEU A CA 1
ATOM 3191 C C . LEU A 1 394 ? -3.547 -9.469 15.133 1 96.25 394 LEU A C 1
ATOM 3193 O O . LEU A 1 394 ? -4.688 -9.008 15.055 1 96.25 394 LEU A O 1
ATOM 3197 N N . GLY A 1 395 ? -3.053 -9.969 16.297 1 95.5 395 GLY A N 1
ATOM 3198 C CA . GLY A 1 395 ? -3.801 -9.93 17.531 1 95.5 395 GLY A CA 1
ATOM 3199 C C . GLY A 1 395 ? -4.891 -10.984 17.609 1 95.5 395 GLY A C 1
ATOM 3200 O O . GLY A 1 395 ? -5.902 -10.789 18.281 1 95.5 395 GLY A O 1
ATOM 3201 N N . MET A 1 396 ? -4.75 -12.078 16.875 1 97.44 396 MET A N 1
ATOM 3202 C CA . MET A 1 396 ? -5.773 -13.117 16.812 1 97.44 396 MET A CA 1
ATOM 3203 C C . MET A 1 396 ? -5.281 -14.406 17.453 1 97.44 396 MET A C 1
ATOM 3205 O O . MET A 1 396 ? -4.074 -14.664 17.5 1 97.44 396 MET A O 1
ATOM 3209 N N . LYS A 1 397 ? -6.199 -15.188 17.906 1 97.69 397 LYS A N 1
ATOM 3210 C CA . LYS A 1 397 ? -5.914 -16.547 18.359 1 97.69 397 LYS A CA 1
ATOM 3211 C C . LYS A 1 397 ? -5.852 -17.531 17.203 1 97.69 397 LYS A C 1
ATOM 3213 O O . LYS A 1 397 ? -6.207 -17.172 16.062 1 97.69 397 LYS A O 1
ATOM 3218 N N . GLY A 1 398 ? -5.289 -18.703 17.469 1 98.5 398 GLY A N 1
ATOM 3219 C CA . GLY A 1 398 ? -5.289 -19.781 16.484 1 98.5 398 GLY A CA 1
ATOM 3220 C C . GLY A 1 398 ? -4.215 -19.609 15.43 1 98.5 398 GLY A C 1
ATOM 3221 O O . GLY A 1 398 ? -3.088 -19.234 15.742 1 98.5 398 GLY A O 1
ATOM 3222 N N . ALA A 1 399 ? -4.605 -20.047 14.156 1 98.69 399 ALA A N 1
ATOM 3223 C CA . ALA A 1 399 ? -3.631 -20.062 13.07 1 98.69 399 ALA A CA 1
ATOM 3224 C C . ALA A 1 399 ? -4.18 -19.375 11.828 1 98.69 399 ALA A C 1
ATOM 3226 O O . ALA A 1 399 ? -5.32 -19.625 11.422 1 98.69 399 ALA A O 1
ATOM 3227 N N . LEU A 1 400 ? -3.434 -18.469 11.344 1 98.44 400 LEU A N 1
ATOM 3228 C CA . LEU A 1 400 ? -3.684 -17.859 10.039 1 98.44 400 LEU A CA 1
ATOM 3229 C C . LEU A 1 400 ? -2.572 -18.203 9.055 1 98.44 400 LEU A C 1
ATOM 3231 O O . LEU A 1 400 ? -1.475 -17.656 9.133 1 98.44 400 LEU A O 1
ATOM 3235 N N . TYR A 1 401 ? -2.836 -19.094 8.195 1 98 401 TYR A N 1
ATOM 3236 C CA . TYR A 1 401 ? -1.845 -19.469 7.195 1 98 401 TYR A CA 1
ATOM 3237 C C . TYR A 1 401 ? -1.588 -18.312 6.227 1 98 401 TYR A C 1
ATOM 3239 O O . TYR A 1 401 ? -2.484 -17.516 5.949 1 98 401 TYR A O 1
ATOM 3247 N N . PRO A 1 402 ? -0.414 -18.234 5.699 1 96.12 402 PRO A N 1
ATOM 3248 C CA . PRO A 1 402 ? 0.003 -17.094 4.891 1 96.12 402 PRO A CA 1
ATOM 3249 C C . PRO A 1 402 ? -0.591 -17.109 3.484 1 96.12 402 PRO A C 1
ATOM 3251 O O . PRO A 1 402 ? -0.956 -18.172 2.98 1 96.12 402 PRO A O 1
ATOM 3254 N N . MET A 1 403 ? -0.723 -15.938 2.906 1 95.19 403 MET A N 1
ATOM 3255 C CA . MET A 1 403 ? -1.078 -15.812 1.496 1 95.19 403 MET A CA 1
ATOM 3256 C C . MET A 1 403 ? 0.055 -16.297 0.602 1 95.19 403 MET A C 1
ATOM 3258 O O . MET A 1 403 ? -0.19 -16.969 -0.409 1 95.19 403 MET A O 1
ATOM 3262 N N . VAL A 1 404 ? 1.261 -15.867 0.955 1 92.5 404 VAL A N 1
ATOM 3263 C CA . VAL A 1 404 ? 2.48 -16.219 0.237 1 92.5 404 VAL A CA 1
ATOM 3264 C C . VAL A 1 404 ? 3.547 -16.688 1.228 1 92.5 404 VAL A C 1
ATOM 3266 O O . VAL A 1 404 ? 3.768 -16.031 2.256 1 92.5 404 VAL A O 1
ATOM 3269 N N . THR A 1 405 ? 4.18 -17.797 0.942 1 93.31 405 THR A N 1
ATOM 3270 C CA . THR A 1 405 ? 5.121 -18.234 1.965 1 93.31 405 THR A CA 1
ATOM 3271 C C . THR A 1 405 ? 6.125 -19.234 1.387 1 93.31 405 THR A C 1
ATOM 3273 O O . THR A 1 405 ? 5.879 -19.828 0.334 1 93.31 405 THR A O 1
ATOM 3276 N N . PHE A 1 406 ? 7.23 -19.359 2.107 1 91.56 406 PHE A N 1
ATOM 3277 C CA . PHE A 1 406 ? 8.219 -20.422 1.896 1 91.56 406 PHE A CA 1
ATOM 3278 C C . PHE A 1 406 ? 8.328 -21.312 3.125 1 91.56 406 PHE A C 1
ATOM 3280 O O . PHE A 1 406 ? 8.586 -22.516 3.006 1 91.56 406 PHE A O 1
ATOM 3287 N N . THR A 1 407 ? 8.109 -20.719 4.277 1 90.19 407 THR A N 1
ATOM 3288 C CA . THR A 1 407 ? 8.375 -21.438 5.527 1 90.19 407 THR A CA 1
ATOM 3289 C C . THR A 1 407 ? 7.172 -21.344 6.461 1 90.19 407 THR A C 1
ATOM 3291 O O . THR A 1 407 ? 7.242 -21.781 7.613 1 90.19 407 THR A O 1
ATOM 3294 N N . GLY A 1 408 ? 6.199 -20.797 6.035 1 93.88 408 GLY A N 1
ATOM 3295 C CA . GLY A 1 408 ? 5.008 -20.656 6.859 1 93.88 408 GLY A CA 1
ATOM 3296 C C . GLY A 1 408 ? 4.746 -19.219 7.293 1 93.88 408 GLY A C 1
ATOM 3297 O O . GLY A 1 408 ? 3.613 -18.859 7.617 1 93.88 408 GLY A O 1
ATOM 3298 N N . ASP A 1 409 ? 5.785 -18.391 7.352 1 94 409 ASP A N 1
ATOM 3299 C CA . ASP A 1 409 ? 5.613 -16.969 7.66 1 94 409 ASP A CA 1
ATOM 3300 C C . ASP A 1 409 ? 4.992 -16.219 6.484 1 94 409 ASP A C 1
ATOM 3302 O O . ASP A 1 409 ? 5.211 -16.578 5.324 1 94 409 ASP A O 1
ATOM 3306 N N . GLU A 1 410 ? 4.215 -15.188 6.836 1 94.88 410 GLU A N 1
ATOM 3307 C CA . GLU A 1 410 ? 3.637 -14.344 5.797 1 94.88 410 GLU A CA 1
ATOM 3308 C C . GLU A 1 410 ? 4.711 -13.531 5.078 1 94.88 410 GLU A C 1
ATOM 3310 O O . GLU A 1 410 ? 5.598 -12.969 5.719 1 94.88 410 GLU A O 1
ATOM 3315 N N . CYS A 1 411 ? 4.648 -13.523 3.703 1 91.62 411 CYS A N 1
ATOM 3316 C CA . CYS A 1 411 ? 5.664 -12.828 2.924 1 91.62 411 CYS A CA 1
ATOM 3317 C C . CYS A 1 411 ? 5.031 -11.789 2.01 1 91.62 411 CYS A C 1
ATOM 3319 O O . CYS A 1 411 ? 5.727 -11.148 1.218 1 91.62 411 CYS A O 1
ATOM 3321 N N . HIS A 1 412 ? 3.783 -11.617 2.041 1 88.19 412 HIS A N 1
ATOM 3322 C CA . HIS A 1 412 ? 3.1 -10.648 1.192 1 88.19 412 HIS A CA 1
ATOM 3323 C C . HIS A 1 412 ? 2.895 -9.32 1.923 1 88.19 412 HIS A C 1
ATOM 3325 O O . HIS A 1 412 ? 2.621 -9.312 3.125 1 88.19 412 HIS A O 1
ATOM 3331 N N . ASN A 1 413 ? 3.043 -8.148 1.164 1 81 413 ASN A N 1
ATOM 3332 C CA . ASN A 1 413 ? 3.105 -6.898 1.916 1 81 413 ASN A CA 1
ATOM 3333 C C . ASN A 1 413 ? 2.004 -5.93 1.489 1 81 413 ASN A C 1
ATOM 3335 O O . ASN A 1 413 ? 2.182 -4.711 1.555 1 81 413 ASN A O 1
ATOM 3339 N N . GLU A 1 414 ? 0.923 -6.418 0.925 1 87.06 414 GLU A N 1
ATOM 3340 C CA . GLU A 1 414 ? -0.292 -5.633 0.734 1 87.06 414 GLU A CA 1
ATOM 3341 C C . GLU A 1 414 ? -1.346 -5.98 1.78 1 87.06 414 GLU A C 1
ATOM 3343 O O . GLU A 1 414 ? -1.924 -7.07 1.746 1 87.06 414 GLU A O 1
ATOM 3348 N N . TRP A 1 415 ? -1.658 -5.113 2.564 1 89.31 415 TRP A N 1
ATOM 3349 C CA . TRP A 1 415 ? -2.443 -5.414 3.756 1 89.31 415 TRP A CA 1
ATOM 3350 C C . TRP A 1 415 ? -3.84 -5.898 3.379 1 89.31 415 TRP A C 1
ATOM 3352 O O . TRP A 1 415 ? -4.426 -6.73 4.074 1 89.31 415 TRP A O 1
ATOM 3362 N N . GLU A 1 416 ? -4.461 -5.449 2.227 1 91.06 416 GLU A N 1
ATOM 3363 C CA . GLU A 1 416 ? -5.801 -5.867 1.827 1 91.06 416 GLU A CA 1
ATOM 3364 C C . GLU A 1 416 ? -5.836 -7.352 1.479 1 91.06 416 GLU A C 1
ATOM 3366 O O . GLU A 1 416 ? -6.879 -7.996 1.597 1 91.06 416 GLU A O 1
ATOM 3371 N N . ILE A 1 417 ? -4.668 -7.836 1.104 1 91.38 417 ILE A N 1
ATOM 3372 C CA . ILE A 1 417 ? -4.566 -9.242 0.738 1 91.38 417 ILE A CA 1
ATOM 3373 C C . ILE A 1 417 ? -4.027 -10.047 1.921 1 91.38 417 ILE A C 1
ATOM 3375 O O . ILE A 1 417 ? -4.629 -11.039 2.33 1 91.38 417 ILE A O 1
ATOM 3379 N N . THR A 1 418 ? -3.018 -9.508 2.531 1 90.5 418 THR A N 1
ATOM 3380 C CA . THR A 1 418 ? -2.291 -10.227 3.572 1 90.5 418 THR A CA 1
ATOM 3381 C C . THR A 1 418 ? -3.156 -10.391 4.816 1 90.5 418 THR A C 1
ATOM 3383 O O . THR A 1 418 ? -3.172 -11.461 5.43 1 90.5 418 THR A O 1
ATOM 3386 N N . PHE A 1 419 ? -3.891 -9.344 5.125 1 94.31 419 PHE A N 1
ATOM 3387 C CA . PHE A 1 419 ? -4.633 -9.359 6.383 1 94.31 419 PHE A CA 1
ATOM 3388 C C . PHE A 1 419 ? -6.055 -9.867 6.164 1 94.31 419 PHE A C 1
ATOM 3390 O O . PHE A 1 419 ? -6.652 -10.461 7.059 1 94.31 419 PHE A O 1
ATOM 3397 N N . GLU A 1 420 ? -6.52 -9.633 4.887 1 96.75 420 GLU A N 1
ATOM 3398 C CA . GLU A 1 420 ? -7.973 -9.711 4.789 1 96.75 420 GLU A CA 1
ATOM 3399 C C . GLU A 1 420 ? -8.406 -10.836 3.855 1 96.75 420 GLU A C 1
ATOM 3401 O O . GLU A 1 420 ? -9.578 -11.227 3.852 1 96.75 420 GLU A O 1
ATOM 3406 N N . GLU A 1 421 ? -7.586 -11.305 3.066 1 97.31 421 GLU A N 1
ATOM 3407 C CA . GLU A 1 421 ? -7.961 -12.461 2.26 1 97.31 421 GLU A CA 1
ATOM 3408 C C . GLU A 1 421 ? -7.77 -13.766 3.037 1 97.31 421 GLU A C 1
ATOM 3410 O O . GLU A 1 421 ? -6.848 -14.531 2.756 1 97.31 421 GLU A O 1
ATOM 3415 N N . ILE A 1 422 ? -8.68 -14.094 3.852 1 98.12 422 ILE A N 1
ATOM 3416 C CA . ILE A 1 422 ? -8.469 -15.109 4.879 1 98.12 422 ILE A CA 1
ATOM 3417 C C . ILE A 1 422 ? -9.203 -16.391 4.504 1 98.12 422 ILE A C 1
ATOM 3419 O O . ILE A 1 422 ? -9.109 -17.406 5.207 1 98.12 422 ILE A O 1
ATOM 3423 N N . HIS A 1 423 ? -9.906 -16.391 3.342 1 98.19 423 HIS A N 1
ATOM 3424 C CA . HIS A 1 423 ? -10.539 -17.625 2.877 1 98.19 423 HIS A CA 1
ATOM 3425 C C . HIS A 1 423 ? -9.508 -18.719 2.658 1 98.19 423 HIS A C 1
ATOM 3427 O O . HIS A 1 423 ? -9.859 -19.906 2.662 1 98.19 423 HIS A O 1
ATOM 3433 N N . ARG A 1 424 ? -8.266 -18.344 2.514 1 97.75 424 ARG A N 1
ATOM 3434 C CA . ARG A 1 424 ? -7.184 -19.297 2.295 1 97.75 424 ARG A CA 1
ATOM 3435 C C . ARG A 1 424 ? -7.121 -20.312 3.428 1 97.75 424 ARG A C 1
ATOM 3437 O O . ARG A 1 424 ? -6.785 -21.484 3.205 1 97.75 424 ARG A O 1
ATOM 3444 N N . ASN A 1 425 ? -7.418 -19.922 4.672 1 98.25 425 ASN A N 1
ATOM 3445 C CA . ASN A 1 425 ? -7.5 -20.859 5.785 1 98.25 425 ASN A CA 1
ATOM 3446 C C . ASN A 1 425 ? -8.5 -21.969 5.5 1 98.25 425 ASN A C 1
ATOM 3448 O O . ASN A 1 425 ? -8.227 -23.141 5.762 1 98.25 425 ASN A O 1
ATOM 3452 N N . GLY A 1 426 ? -9.633 -21.5 4.984 1 98.31 426 GLY A N 1
ATOM 3453 C CA . GLY A 1 426 ? -10.656 -22.469 4.648 1 98.31 426 GLY A CA 1
ATOM 3454 C C . GLY A 1 426 ? -10.227 -23.422 3.549 1 98.31 426 GLY A C 1
ATOM 3455 O O . GLY A 1 426 ? -10.578 -24.609 3.576 1 98.31 426 GLY A O 1
ATOM 3456 N N . ALA A 1 427 ? -9.492 -22.922 2.617 1 98.06 427 ALA A N 1
ATOM 3457 C CA . ALA A 1 427 ? -9.008 -23.766 1.521 1 98.06 427 ALA A CA 1
ATOM 3458 C C . ALA A 1 427 ? -8.109 -24.875 2.039 1 98.06 427 ALA A C 1
ATOM 3460 O O . ALA A 1 427 ? -8.172 -26.016 1.544 1 98.06 427 ALA A O 1
ATOM 3461 N N . ILE A 1 428 ? -7.277 -24.562 2.99 1 98.25 428 ILE A N 1
ATOM 3462 C CA . ILE A 1 428 ? -6.383 -25.547 3.58 1 98.25 428 ILE A CA 1
ATOM 3463 C C . ILE A 1 428 ? -7.199 -26.625 4.289 1 98.25 428 ILE A C 1
ATOM 3465 O O . ILE A 1 428 ? -6.941 -27.828 4.125 1 98.25 428 ILE A O 1
ATOM 3469 N N . CYS A 1 429 ? -8.18 -26.25 5.008 1 98.62 429 CYS A N 1
ATOM 3470 C CA . CYS A 1 429 ? -9.047 -27.188 5.711 1 98.62 429 CYS A CA 1
ATOM 3471 C C . CYS A 1 429 ? -9.836 -28.031 4.727 1 98.62 429 CYS A C 1
ATOM 3473 O O . CYS A 1 429 ? -10.031 -29.234 4.945 1 98.62 429 CYS A O 1
ATOM 3475 N N . TYR A 1 430 ? -10.281 -27.406 3.686 1 97.81 430 TYR A N 1
ATOM 3476 C CA . TYR A 1 430 ? -11.031 -28.156 2.68 1 97.81 430 TYR A CA 1
ATOM 3477 C C . TYR A 1 430 ? -10.148 -29.203 2.002 1 97.81 430 TYR A C 1
ATOM 3479 O O . TYR A 1 430 ? -10.617 -30.281 1.657 1 97.81 430 TYR A O 1
ATOM 3487 N N . ALA A 1 431 ? -8.922 -28.859 1.781 1 97.56 431 ALA A N 1
ATOM 3488 C CA . ALA A 1 431 ? -7.992 -29.828 1.192 1 97.56 431 ALA A CA 1
ATOM 3489 C C . ALA A 1 431 ? -7.82 -31.047 2.094 1 97.56 431 ALA A C 1
ATOM 3491 O O . ALA A 1 431 ? -7.699 -32.156 1.607 1 97.56 431 ALA A O 1
ATOM 3492 N N . ILE A 1 432 ? -7.754 -30.797 3.369 1 97.5 432 ILE A N 1
ATOM 3493 C CA . ILE A 1 432 ? -7.68 -31.906 4.316 1 97.5 432 ILE A CA 1
ATOM 3494 C C . ILE A 1 432 ? -8.93 -32.781 4.188 1 97.5 432 ILE A C 1
ATOM 3496 O O . ILE A 1 432 ? -8.828 -34 4.102 1 97.5 432 ILE A O 1
ATOM 3500 N N . TYR A 1 433 ? -10.062 -32.188 4.164 1 96.69 433 TYR A N 1
ATOM 3501 C CA . TYR A 1 433 ? -11.312 -32.906 3.977 1 96.69 433 TYR A CA 1
ATOM 3502 C C . TYR A 1 433 ? -11.281 -33.719 2.699 1 96.69 433 TYR A C 1
ATOM 3504 O O . TYR A 1 433 ? -11.625 -34.906 2.711 1 96.69 433 TYR A O 1
ATOM 3512 N N . ASN A 1 434 ? -10.898 -33.062 1.636 1 94.62 434 ASN A N 1
ATOM 3513 C CA . ASN A 1 434 ? -10.867 -33.75 0.339 1 94.62 434 ASN A CA 1
ATOM 3514 C C . ASN A 1 434 ? -9.945 -34.938 0.357 1 94.62 434 ASN A C 1
ATOM 3516 O O . ASN A 1 434 ? -10.266 -36 -0.223 1 94.62 434 ASN A O 1
ATOM 3520 N N . TYR A 1 435 ? -8.812 -34.781 0.988 1 95.62 435 TYR A N 1
ATOM 3521 C CA . TYR A 1 435 ? -7.848 -35.875 1.084 1 95.62 435 TYR A CA 1
ATOM 3522 C C . TYR A 1 435 ? -8.445 -37.062 1.812 1 95.62 435 TYR A C 1
ATOM 3524 O O . TYR A 1 435 ? -8.352 -38.219 1.338 1 95.62 435 TYR A O 1
ATOM 3532 N N . ILE A 1 436 ? -9.07 -36.812 2.879 1 94.31 436 ILE A N 1
ATOM 3533 C CA . ILE A 1 436 ? -9.648 -37.875 3.68 1 94.31 436 ILE A CA 1
ATOM 3534 C C . ILE A 1 436 ? -10.812 -38.531 2.928 1 94.31 436 ILE A C 1
ATOM 3536 O O . ILE A 1 436 ? -10.93 -39.75 2.865 1 94.31 436 ILE A O 1
ATOM 3540 N N . ASN A 1 437 ? -11.633 -37.625 2.398 1 92.69 437 ASN A N 1
ATOM 3541 C CA . ASN A 1 437 ? -12.789 -38.094 1.644 1 92.69 437 ASN A CA 1
ATOM 3542 C C . ASN A 1 437 ? -12.375 -38.969 0.458 1 92.69 437 ASN A C 1
ATOM 3544 O O . ASN A 1 437 ? -13.008 -39.969 0.172 1 92.69 437 ASN A O 1
ATOM 3548 N N . TYR A 1 438 ? -11.344 -38.625 -0.193 1 92.81 438 TYR A N 1
ATOM 3549 C CA . TYR A 1 438 ? -10.914 -39.281 -1.422 1 92.81 438 TYR A CA 1
ATOM 3550 C C . TYR A 1 438 ? -10.141 -40.531 -1.115 1 92.81 438 TYR A C 1
ATOM 3552 O O . TYR A 1 438 ? -10.25 -41.531 -1.841 1 92.81 438 TYR A O 1
ATOM 3560 N N . THR A 1 439 ? -9.312 -40.594 -0.026 1 92 439 THR A N 1
ATOM 3561 C CA . THR A 1 439 ? -8.375 -41.688 0.201 1 92 439 THR A CA 1
ATOM 3562 C C . THR A 1 439 ? -8.883 -42.625 1.306 1 92 439 THR A C 1
ATOM 3564 O O . THR A 1 439 ? -8.477 -43.781 1.382 1 92 439 THR A O 1
ATOM 3567 N N . GLY A 1 440 ? -9.664 -42.094 2.246 1 90.44 440 GLY A N 1
ATOM 3568 C CA . GLY A 1 440 ? -10.07 -42.844 3.43 1 90.44 440 GLY A CA 1
ATOM 3569 C C . GLY A 1 440 ? -8.992 -42.875 4.496 1 90.44 440 GLY A C 1
ATOM 3570 O O . GLY A 1 440 ? -9.133 -43.594 5.5 1 90.44 440 GLY A O 1
ATOM 3571 N N . ASP A 1 441 ? -7.902 -42.156 4.316 1 93 441 ASP A N 1
ATOM 3572 C CA . ASP A 1 441 ? -6.777 -42.188 5.246 1 93 441 ASP A CA 1
ATOM 3573 C C . ASP A 1 441 ? -7.133 -41.438 6.539 1 93 441 ASP A C 1
ATOM 3575 O O . ASP A 1 441 ? -6.664 -40.312 6.773 1 93 441 ASP A O 1
ATOM 3579 N N . ARG A 1 442 ? -7.715 -42.031 7.422 1 92.56 442 ARG A N 1
ATOM 3580 C CA . ARG A 1 442 ? -8.164 -41.438 8.672 1 92.56 442 ARG A CA 1
ATOM 3581 C C . ARG A 1 442 ? -7.004 -41.25 9.648 1 92.56 442 ARG A C 1
ATOM 3583 O O . ARG A 1 442 ? -7.082 -40.469 10.586 1 92.56 442 ARG A O 1
ATOM 3590 N N . ASN A 1 443 ? -5.918 -42.031 9.477 1 95 443 ASN A N 1
ATOM 3591 C CA . ASN A 1 443 ? -4.727 -41.844 10.305 1 95 443 ASN A CA 1
ATOM 3592 C C . ASN A 1 443 ? -4.152 -40.438 10.156 1 95 443 ASN A C 1
ATOM 3594 O O . ASN A 1 443 ? -3.67 -39.844 11.125 1 95 443 ASN A O 1
ATOM 3598 N N . TYR A 1 444 ? -4.223 -39.969 8.953 1 96.25 444 TYR A N 1
ATOM 3599 C CA . TYR A 1 444 ? -3.748 -38.625 8.727 1 96.25 444 TYR A CA 1
ATOM 3600 C C . TYR A 1 444 ? -4.516 -37.625 9.594 1 96.25 444 TYR A C 1
ATOM 3602 O O . TYR A 1 444 ? -3.936 -36.656 10.117 1 96.25 444 TYR A O 1
ATOM 3610 N N . MET A 1 445 ? -5.781 -37.812 9.68 1 96.38 445 MET A N 1
ATOM 3611 C CA . MET A 1 445 ? -6.609 -36.906 10.477 1 96.38 445 MET A CA 1
ATOM 3612 C C . MET A 1 445 ? -6.16 -36.906 11.938 1 96.38 445 MET A C 1
ATOM 3614 O O . MET A 1 445 ? -5.984 -35.812 12.531 1 96.38 445 MET A O 1
ATOM 3618 N N . GLU A 1 446 ? -5.945 -38.031 12.43 1 95.62 446 GLU A N 1
ATOM 3619 C CA . GLU A 1 446 ? -5.578 -38.188 13.836 1 95.62 446 GLU A CA 1
ATOM 3620 C C . GLU A 1 446 ? -4.176 -37.656 14.102 1 95.62 446 GLU A C 1
ATOM 3622 O O . GLU A 1 446 ? -3.955 -36.906 15.07 1 95.62 446 GLU A O 1
ATOM 3627 N N . GLU A 1 447 ? -3.277 -37.906 13.211 1 96.5 447 GLU A N 1
ATOM 3628 C CA . GLU A 1 447 ? -1.866 -37.625 13.438 1 96.5 447 GLU A CA 1
ATOM 3629 C C . GLU A 1 447 ? -1.555 -36.156 13.102 1 96.5 447 GLU A C 1
ATOM 3631 O O . GLU A 1 447 ? -0.701 -35.531 13.742 1 96.5 447 GLU A O 1
ATOM 3636 N N . TYR A 1 448 ? -2.25 -35.594 12.086 1 97.25 448 TYR A N 1
ATOM 3637 C CA . TYR A 1 448 ? -1.814 -34.312 11.562 1 97.25 448 TYR A CA 1
ATOM 3638 C C . TYR A 1 448 ? -3.002 -33.375 11.359 1 97.25 448 TYR A C 1
ATOM 3640 O O . TYR A 1 448 ? -3.049 -32.281 11.938 1 97.25 448 TYR A O 1
ATOM 3648 N N . GLY A 1 449 ? -4.039 -33.812 10.656 1 98.12 449 GLY A N 1
ATOM 3649 C CA . GLY A 1 449 ? -5.117 -32.969 10.164 1 98.12 449 GLY A CA 1
ATOM 3650 C C . GLY A 1 449 ? -5.875 -32.281 11.273 1 98.12 449 GLY A C 1
ATOM 3651 O O . GLY A 1 449 ? -6.211 -31.094 11.148 1 98.12 449 GLY A O 1
ATOM 3652 N N . ILE A 1 450 ? -6.082 -32.938 12.391 1 98.5 450 ILE A N 1
ATOM 3653 C CA . ILE A 1 450 ? -6.926 -32.406 13.453 1 98.5 450 ILE A CA 1
ATOM 3654 C C . ILE A 1 450 ? -6.227 -31.219 14.125 1 98.5 450 ILE A C 1
ATOM 3656 O O . ILE A 1 450 ? -6.879 -30.281 14.57 1 98.5 450 ILE A O 1
ATOM 3660 N N . ASP A 1 451 ? -4.879 -31.203 14.172 1 98.62 451 ASP A N 1
ATOM 3661 C CA . ASP A 1 451 ? -4.125 -30.078 14.734 1 98.62 451 ASP A CA 1
ATOM 3662 C C . ASP A 1 451 ? -4.371 -28.797 13.938 1 98.62 451 ASP A C 1
ATOM 3664 O O . ASP A 1 451 ? -4.586 -27.734 14.523 1 98.62 451 ASP A O 1
ATOM 3668 N N . VAL A 1 452 ? -4.355 -28.938 12.617 1 98.75 452 VAL A N 1
ATOM 3669 C CA . VAL A 1 452 ? -4.566 -27.797 11.727 1 98.75 452 VAL A CA 1
ATOM 3670 C C . VAL A 1 452 ? -6.004 -27.312 11.852 1 98.75 452 VAL A C 1
ATOM 3672 O O . VAL A 1 452 ? -6.242 -26.109 12 1 98.75 452 VAL A O 1
ATOM 3675 N N . LEU A 1 453 ? -6.949 -28.203 11.828 1 98.81 453 LEU A N 1
ATOM 3676 C CA . LEU A 1 453 ? -8.367 -27.859 11.883 1 98.81 453 LEU A CA 1
ATOM 3677 C C . LEU A 1 453 ? -8.688 -27.109 13.172 1 98.81 453 LEU A C 1
ATOM 3679 O O . LEU A 1 453 ? -9.375 -26.078 13.141 1 98.81 453 LEU A O 1
ATOM 3683 N N . VAL A 1 454 ? -8.219 -27.609 14.258 1 98.81 454 VAL A N 1
ATOM 3684 C CA . VAL A 1 454 ? -8.516 -27 15.555 1 98.81 454 VAL A CA 1
ATOM 3685 C C . VAL A 1 454 ? -7.914 -25.594 15.609 1 98.81 454 VAL A C 1
ATOM 3687 O O . VAL A 1 454 ? -8.586 -24.641 16.016 1 98.81 454 VAL A O 1
ATOM 3690 N N . ALA A 1 455 ? -6.652 -25.438 15.203 1 98.81 455 ALA A N 1
ATOM 3691 C CA . ALA A 1 455 ? -5.988 -24.141 15.25 1 98.81 455 ALA A CA 1
ATOM 3692 C C . ALA A 1 455 ? -6.691 -23.141 14.344 1 98.81 455 ALA A C 1
ATOM 3694 O O . ALA A 1 455 ? -6.875 -21.984 14.727 1 98.81 455 ALA A O 1
ATOM 3695 N N . VAL A 1 456 ? -7.082 -23.547 13.188 1 98.88 456 VAL A N 1
ATOM 3696 C CA . VAL A 1 456 ? -7.773 -22.672 12.25 1 98.88 456 VAL A CA 1
ATOM 3697 C C . VAL A 1 456 ? -9.156 -22.312 12.797 1 98.88 456 VAL A C 1
ATOM 3699 O O . VAL A 1 456 ? -9.625 -21.188 12.633 1 98.88 456 VAL A O 1
ATOM 3702 N N . SER A 1 457 ? -9.805 -23.297 13.391 1 98.88 457 SER A N 1
ATOM 3703 C CA . SER A 1 457 ? -11.117 -23.031 13.984 1 98.88 457 SER A CA 1
ATOM 3704 C C . SER A 1 457 ? -11.016 -22 15.102 1 98.88 457 SER A C 1
ATOM 3706 O O . SER A 1 457 ? -11.898 -21.156 15.25 1 98.88 457 SER A O 1
ATOM 3708 N N . ARG A 1 458 ? -9.992 -22.078 15.93 1 98.81 458 ARG A N 1
ATOM 3709 C CA . ARG A 1 458 ? -9.766 -21.062 16.953 1 98.81 458 ARG A CA 1
ATOM 3710 C C . ARG A 1 458 ? -9.578 -19.688 16.344 1 98.81 458 ARG A C 1
ATOM 3712 O O . ARG A 1 458 ? -10.055 -18.688 16.875 1 98.81 458 ARG A O 1
ATOM 3719 N N . PHE A 1 459 ? -8.93 -19.625 15.227 1 98.69 459 PHE A N 1
ATOM 3720 C CA . PHE A 1 459 ? -8.789 -18.359 14.508 1 98.69 459 PHE A CA 1
ATOM 3721 C C . PHE A 1 459 ? -10.156 -17.828 14.078 1 98.69 459 PHE A C 1
ATOM 3723 O O . PHE A 1 459 ? -10.469 -16.656 14.297 1 98.69 459 PHE A O 1
ATOM 3730 N N . TRP A 1 460 ? -10.953 -18.703 13.43 1 98.88 460 TRP A N 1
ATOM 3731 C CA . TRP A 1 460 ? -12.266 -18.266 12.953 1 98.88 460 TRP A CA 1
ATOM 3732 C C . TRP A 1 460 ? -13.125 -17.781 14.109 1 98.88 460 TRP A C 1
ATOM 3734 O O . TRP A 1 460 ? -13.812 -16.75 14 1 98.88 460 TRP A O 1
ATOM 3744 N N . ALA A 1 461 ? -13.125 -18.5 15.18 1 98.75 461 ALA A N 1
ATOM 3745 C CA . ALA A 1 461 ? -13.938 -18.156 16.344 1 98.75 461 ALA A CA 1
ATOM 3746 C C . ALA A 1 461 ? -13.531 -16.797 16.906 1 98.75 461 ALA A C 1
ATOM 3748 O O . ALA A 1 461 ? -14.367 -16.062 17.422 1 98.75 461 ALA A O 1
ATOM 3749 N N . ASP A 1 462 ? -12.297 -16.516 16.781 1 98.25 462 ASP A N 1
ATOM 3750 C CA . ASP A 1 462 ? -11.797 -15.234 17.281 1 98.25 462 ASP A CA 1
ATOM 3751 C C . ASP A 1 462 ? -12.047 -14.125 16.266 1 98.25 462 ASP A C 1
ATOM 3753 O O . ASP A 1 462 ? -12.148 -12.953 16.625 1 98.25 462 ASP A O 1
ATOM 3757 N N . ARG A 1 463 ? -12.07 -14.43 14.992 1 98.44 463 ARG A N 1
ATOM 3758 C CA . ARG A 1 463 ? -12.125 -13.469 13.898 1 98.44 463 ARG A CA 1
ATOM 3759 C C . ARG A 1 463 ? -13.531 -12.914 13.719 1 98.44 463 ARG A C 1
ATOM 3761 O O . ARG A 1 463 ? -13.711 -11.766 13.328 1 98.44 463 ARG A O 1
ATOM 3768 N N . VAL A 1 464 ? -14.555 -13.695 13.984 1 98.5 464 VAL A N 1
ATOM 3769 C CA . VAL A 1 464 ? -15.93 -13.227 13.852 1 98.5 464 VAL A CA 1
ATOM 3770 C C . VAL A 1 464 ? -16.25 -12.234 14.969 1 98.5 464 VAL A C 1
ATOM 3772 O O . VAL A 1 464 ? -15.547 -12.203 15.992 1 98.5 464 VAL A O 1
ATOM 3775 N N . HIS A 1 465 ? -17.109 -11.367 14.742 1 98 465 HIS A N 1
ATOM 3776 C CA . HIS A 1 465 ? -17.703 -10.555 15.789 1 98 465 HIS A CA 1
ATOM 3777 C C . HIS A 1 465 ? -19.219 -10.695 15.797 1 98 465 HIS A C 1
ATOM 3779 O O . HIS A 1 465 ? -19.812 -11.203 14.836 1 98 465 HIS A O 1
ATOM 3785 N N . PHE A 1 466 ? -19.812 -10.375 16.875 1 97.62 466 PHE A N 1
ATOM 3786 C CA . PHE A 1 466 ? -21.25 -10.508 17.016 1 97.62 466 PHE A CA 1
ATOM 3787 C C . PHE A 1 466 ? -21.938 -9.156 16.844 1 97.62 466 PHE A C 1
ATOM 3789 O O . PHE A 1 466 ? -21.672 -8.219 17.594 1 97.62 466 PHE A O 1
ATOM 3796 N N . SER A 1 467 ? -22.734 -8.992 15.797 1 97 467 SER A N 1
ATOM 3797 C CA . SER A 1 467 ? -23.594 -7.824 15.617 1 97 467 SER A CA 1
ATOM 3798 C C . SER A 1 467 ? -24.844 -7.926 16.484 1 97 467 SER A C 1
ATOM 3800 O O . SER A 1 467 ? -25.75 -8.711 16.188 1 97 467 SER A O 1
ATOM 3802 N N . LYS A 1 468 ? -24.906 -7.094 17.453 1 94.62 468 LYS A N 1
ATOM 3803 C CA . LYS A 1 468 ? -26.062 -7.117 18.359 1 94.62 468 LYS A CA 1
ATOM 3804 C C . LYS A 1 468 ? -27.344 -6.711 17.625 1 94.62 468 LYS A C 1
ATOM 3806 O O . LYS A 1 468 ? -28.406 -7.262 17.891 1 94.62 468 LYS A O 1
ATOM 3811 N N . ARG A 1 469 ? -27.141 -5.816 16.75 1 93.12 469 ARG A N 1
ATOM 3812 C CA . ARG A 1 469 ? -28.281 -5.281 16.031 1 93.12 469 ARG A CA 1
ATOM 3813 C C . ARG A 1 469 ? -28.938 -6.355 15.164 1 93.12 469 ARG A C 1
ATOM 3815 O O . ARG A 1 469 ? -30.172 -6.41 15.047 1 93.12 469 ARG A O 1
ATOM 3822 N N . LYS A 1 470 ? -28.172 -7.246 14.602 1 95.44 470 LYS A N 1
ATOM 3823 C CA . LYS A 1 470 ? -28.688 -8.258 13.68 1 95.44 470 LYS A CA 1
ATOM 3824 C C . LYS A 1 470 ? -28.75 -9.625 14.352 1 95.44 470 LYS A C 1
ATOM 3826 O O . LYS A 1 470 ? -29.328 -10.562 13.812 1 95.44 470 LYS A O 1
ATOM 3831 N N . ASN A 1 471 ? -28.234 -9.766 15.539 1 97.38 471 ASN A N 1
ATOM 3832 C CA . ASN A 1 471 ? -28.141 -11.031 16.25 1 97.38 471 ASN A CA 1
ATOM 3833 C C . ASN A 1 471 ? -27.484 -12.109 15.406 1 97.38 471 ASN A C 1
ATOM 3835 O O . ASN A 1 471 ? -28.047 -13.195 15.242 1 97.38 471 ASN A O 1
ATOM 3839 N N . LYS A 1 472 ? -26.406 -11.789 14.773 1 98.44 472 LYS A N 1
ATOM 3840 C CA . LYS A 1 472 ? -25.641 -12.672 13.891 1 98.44 472 LYS A CA 1
ATOM 3841 C C . LYS A 1 472 ? -24.141 -12.492 14.094 1 98.44 472 LYS A C 1
ATOM 3843 O O . LYS A 1 472 ? -23.688 -11.414 14.477 1 98.44 472 LYS A O 1
ATOM 3848 N N . TYR A 1 473 ? -23.375 -13.594 13.883 1 98.69 473 TYR A N 1
ATOM 3849 C CA . TYR A 1 473 ? -21.938 -13.477 13.742 1 98.69 473 TYR A CA 1
ATOM 3850 C C . TYR A 1 473 ? -21.562 -13.039 12.328 1 98.69 473 TYR A C 1
ATOM 3852 O O . TYR A 1 473 ? -22.188 -13.461 11.352 1 98.69 473 TYR A O 1
ATOM 3860 N N . MET A 1 474 ? -20.625 -12.07 12.25 1 98.62 474 MET A N 1
ATOM 3861 C CA . MET A 1 474 ? -20.234 -11.469 10.977 1 98.62 474 MET A CA 1
ATOM 3862 C C . MET A 1 474 ? -18.719 -11.477 10.82 1 98.62 474 MET A C 1
ATOM 3864 O O . MET A 1 474 ? -17.984 -11.609 11.797 1 98.62 474 MET A O 1
ATOM 3868 N N . ILE A 1 475 ? -18.234 -11.461 9.633 1 98.62 475 ILE A N 1
ATOM 3869 C CA . ILE A 1 475 ? -16.828 -11.211 9.305 1 98.62 475 ILE A CA 1
ATOM 3870 C C . ILE A 1 475 ? -16.719 -9.922 8.5 1 98.62 475 ILE A C 1
ATOM 3872 O O . ILE A 1 475 ? -17.062 -9.891 7.316 1 98.62 475 ILE A O 1
ATOM 3876 N N . HIS A 1 476 ? -16.266 -8.852 9.156 1 97.75 476 HIS A N 1
ATOM 3877 C CA . HIS A 1 476 ? -16.047 -7.555 8.516 1 97.75 476 HIS A CA 1
ATOM 3878 C C . HIS A 1 476 ? -14.594 -7.383 8.094 1 97.75 476 HIS A C 1
ATOM 3880 O O . HIS A 1 476 ? -13.695 -8.008 8.664 1 97.75 476 HIS A O 1
ATOM 3886 N N . GLY A 1 477 ? -14.406 -6.473 7.082 1 96.62 477 GLY A N 1
ATOM 3887 C CA . GLY A 1 477 ? -13.047 -6.238 6.633 1 96.62 477 GLY A CA 1
ATOM 3888 C C . GLY A 1 477 ? -12.383 -7.477 6.055 1 96.62 477 GLY A C 1
ATOM 3889 O O . GLY A 1 477 ? -11.359 -7.938 6.566 1 96.62 477 GLY A O 1
ATOM 3890 N N . VAL A 1 478 ? -13.031 -7.992 5.023 1 97.62 478 VAL A N 1
ATOM 3891 C CA . VAL A 1 478 ? -12.562 -9.258 4.457 1 97.62 478 VAL A CA 1
ATOM 3892 C C . VAL A 1 478 ? -12.461 -9.125 2.938 1 97.62 478 VAL A C 1
ATOM 3894 O O . VAL A 1 478 ? -13.172 -8.328 2.324 1 97.62 478 VAL A O 1
ATOM 3897 N N . THR A 1 479 ? -11.508 -9.758 2.305 1 97.69 479 THR A N 1
ATOM 3898 C CA . THR A 1 479 ? -11.344 -9.906 0.864 1 97.69 479 THR A CA 1
ATOM 3899 C C . THR A 1 479 ? -11.516 -11.367 0.449 1 97.69 479 THR A C 1
ATOM 3901 O O . THR A 1 479 ? -10.82 -12.25 0.949 1 97.69 479 THR A O 1
ATOM 3904 N N . GLY A 1 480 ? -12.508 -11.656 -0.38 1 97.62 480 GLY A N 1
ATOM 3905 C CA . GLY A 1 480 ? -12.68 -12.992 -0.922 1 97.62 480 GLY A CA 1
ATOM 3906 C C . GLY A 1 480 ? -11.742 -13.297 -2.076 1 97.62 480 GLY A C 1
ATOM 3907 O O . GLY A 1 480 ? -10.789 -12.555 -2.322 1 97.62 480 GLY A O 1
ATOM 3908 N N . PRO A 1 481 ? -11.969 -14.383 -2.787 1 97.12 481 PRO A N 1
ATOM 3909 C CA . PRO A 1 481 ? -11.133 -14.695 -3.947 1 97.12 481 PRO A CA 1
ATOM 3910 C C . PRO A 1 481 ? -11.172 -13.602 -5.016 1 97.12 481 PRO A C 1
ATOM 3912 O O . PRO A 1 481 ? -10.203 -13.422 -5.754 1 97.12 481 PRO A O 1
ATOM 3915 N N . ASN A 1 482 ? -12.312 -12.93 -5.145 1 97.56 482 ASN A N 1
ATOM 3916 C CA . ASN A 1 482 ? -12.414 -11.797 -6.062 1 97.56 482 ASN A CA 1
ATOM 3917 C C . ASN A 1 482 ? -11.656 -10.578 -5.539 1 97.56 482 ASN A C 1
ATOM 3919 O O . ASN A 1 482 ? -12.242 -9.719 -4.875 1 97.56 482 ASN A O 1
ATOM 3923 N N . GLU A 1 483 ? -10.477 -10.391 -5.969 1 94.94 483 GLU A N 1
ATOM 3924 C CA . GLU A 1 483 ? -9.617 -9.312 -5.469 1 94.94 483 GLU A CA 1
ATOM 3925 C C . GLU A 1 483 ? -10.039 -7.965 -6.039 1 94.94 483 GLU A C 1
ATOM 3927 O O . GLU A 1 483 ? -9.547 -6.922 -5.609 1 94.94 483 GLU A O 1
ATOM 3932 N N . TYR A 1 484 ? -10.984 -8 -7.023 1 96.81 484 TYR A N 1
ATOM 3933 C CA . TYR A 1 484 ? -11.562 -6.738 -7.477 1 96.81 484 TYR A CA 1
ATOM 3934 C C . TYR A 1 484 ? -12.539 -6.188 -6.445 1 96.81 484 TYR A C 1
ATOM 3936 O O . TYR A 1 484 ? -13.195 -5.168 -6.684 1 96.81 484 TYR A O 1
ATOM 3944 N N . GLU A 1 485 ? -12.633 -6.918 -5.316 1 94.81 485 GLU A N 1
ATOM 3945 C CA . GLU A 1 485 ? -13.297 -6.484 -4.094 1 94.81 485 GLU A CA 1
ATOM 3946 C C . GLU A 1 485 ? -12.367 -6.598 -2.889 1 94.81 485 GLU A C 1
ATOM 3948 O O . GLU A 1 485 ? -11.969 -7.699 -2.504 1 94.81 485 GLU A O 1
ATOM 3953 N N . ASN A 1 486 ? -11.938 -5.449 -2.33 1 94.5 486 ASN A N 1
ATOM 3954 C CA . ASN A 1 486 ? -11.102 -5.461 -1.133 1 94.5 486 ASN A CA 1
ATOM 3955 C C . ASN A 1 486 ? -11.828 -4.844 0.061 1 94.5 486 ASN A C 1
ATOM 3957 O O . ASN A 1 486 ? -12.664 -3.959 -0.107 1 94.5 486 ASN A O 1
ATOM 3961 N N . ASN A 1 487 ? -11.523 -5.375 1.207 1 95.88 487 ASN A N 1
ATOM 3962 C CA . ASN A 1 487 ? -11.984 -4.758 2.447 1 95.88 487 ASN A CA 1
ATOM 3963 C C . ASN A 1 487 ? -13.5 -4.578 2.451 1 95.88 487 ASN A C 1
ATOM 3965 O O . ASN A 1 487 ? -14 -3.48 2.703 1 95.88 487 ASN A O 1
ATOM 3969 N N . VAL A 1 488 ? -14.219 -5.637 2.092 1 96.94 488 VAL A N 1
ATOM 3970 C CA . VAL A 1 488 ? -15.68 -5.629 2.109 1 96.94 488 VAL A CA 1
ATOM 3971 C C . VAL A 1 488 ? -16.188 -6.332 3.367 1 96.94 488 VAL A C 1
ATOM 3973 O O . VAL A 1 488 ? -15.391 -6.789 4.191 1 96.94 488 VAL A O 1
ATOM 3976 N N . ASN A 1 489 ? -17.5 -6.324 3.561 1 97.81 489 ASN A N 1
ATOM 3977 C CA . ASN A 1 489 ? -18.094 -6.957 4.734 1 97.81 489 ASN A CA 1
ATOM 3978 C C . ASN A 1 489 ? -18.984 -8.133 4.352 1 97.81 489 ASN A C 1
ATOM 3980 O O . ASN A 1 489 ? -19.781 -8.039 3.406 1 97.81 489 ASN A O 1
ATOM 3984 N N . ASN A 1 490 ? -18.719 -9.219 5.027 1 98.38 490 ASN A N 1
ATOM 3985 C CA . ASN A 1 490 ? -19.516 -10.438 4.902 1 98.38 490 ASN A CA 1
ATOM 3986 C C . ASN A 1 490 ? -19.453 -11 3.488 1 98.38 490 ASN A C 1
ATOM 3988 O O . ASN A 1 490 ? -20.5 -11.227 2.861 1 98.38 490 ASN A O 1
ATOM 3992 N N . ASN A 1 491 ? -18.25 -11.227 2.998 1 98.62 491 ASN A N 1
ATOM 3993 C CA . ASN A 1 491 ? -18.094 -12.023 1.787 1 98.62 491 ASN A CA 1
ATOM 3994 C C . ASN A 1 491 ? -18.703 -13.406 1.95 1 98.62 491 ASN A C 1
ATOM 3996 O O . ASN A 1 491 ? -18.312 -14.172 2.838 1 98.62 491 ASN A O 1
ATOM 4000 N N . TRP A 1 492 ? -19.656 -13.672 1.13 1 98.88 492 TRP A N 1
ATOM 4001 C CA . TRP A 1 492 ? -20.469 -14.867 1.283 1 98.88 492 TRP A CA 1
ATOM 4002 C C . TRP A 1 492 ? -19.609 -16.125 1.325 1 98.88 492 TRP A C 1
ATOM 4004 O O . TRP A 1 492 ? -19.781 -16.969 2.205 1 98.88 492 TRP A O 1
ATOM 4014 N N . TYR A 1 493 ? -18.688 -16.312 0.431 1 98.62 493 TYR A N 1
ATOM 4015 C CA . TYR A 1 493 ? -17.844 -17.484 0.355 1 98.62 493 TYR A CA 1
ATOM 4016 C C . TYR A 1 493 ? -17.016 -17.656 1.63 1 98.62 493 TYR A C 1
ATOM 4018 O O . TYR A 1 493 ? -16.938 -18.75 2.188 1 98.62 493 TYR A O 1
ATOM 4026 N N . THR A 1 494 ? -16.359 -16.547 2.064 1 98.81 494 THR A N 1
ATOM 4027 C CA . THR A 1 494 ? -15.539 -16.609 3.262 1 98.81 494 THR A CA 1
ATOM 4028 C C . THR A 1 494 ? -16.375 -16.984 4.484 1 98.81 494 THR A C 1
ATOM 4030 O O . THR A 1 494 ? -15.945 -17.781 5.316 1 98.81 494 THR A O 1
ATOM 4033 N N . ASN A 1 495 ? -17.594 -16.375 4.57 1 98.88 495 ASN A N 1
ATOM 4034 C CA . ASN A 1 495 ? -18.469 -16.734 5.68 1 98.88 495 ASN A CA 1
ATOM 4035 C C . ASN A 1 495 ? -18.828 -18.219 5.648 1 98.88 495 ASN A C 1
ATOM 4037 O O . ASN A 1 495 ? -18.828 -18.891 6.688 1 98.88 495 ASN A O 1
ATOM 4041 N N . VAL A 1 496 ? -19.109 -18.734 4.465 1 98.75 496 VAL A N 1
ATOM 4042 C CA . VAL A 1 496 ? -19.516 -20.125 4.309 1 98.75 496 VAL A CA 1
ATOM 4043 C C . VAL A 1 496 ? -18.375 -21.047 4.703 1 98.75 496 VAL A C 1
ATOM 4045 O O . VAL A 1 496 ? -18.562 -21.984 5.488 1 98.75 496 VAL A O 1
ATOM 4048 N N . ILE A 1 497 ? -17.203 -20.828 4.199 1 98.75 497 ILE A N 1
ATOM 4049 C CA . ILE A 1 497 ? -16.109 -21.766 4.41 1 98.75 497 ILE A CA 1
ATOM 4050 C C . ILE A 1 497 ? -15.617 -21.672 5.852 1 98.75 497 ILE A C 1
ATOM 4052 O O . ILE A 1 497 ? -15.133 -22.656 6.414 1 98.75 497 ILE A O 1
ATOM 4056 N N . ALA A 1 498 ? -15.734 -20.5 6.473 1 98.88 498 ALA A N 1
ATOM 4057 C CA . ALA A 1 498 ? -15.406 -20.359 7.891 1 98.88 498 ALA A CA 1
ATOM 4058 C C . ALA A 1 498 ? -16.328 -21.219 8.75 1 98.88 498 ALA A C 1
ATOM 4060 O O . ALA A 1 498 ? -15.867 -22.016 9.57 1 98.88 498 ALA A O 1
ATOM 4061 N N . ALA A 1 499 ? -17.641 -21.062 8.539 1 98.81 499 ALA A N 1
ATOM 4062 C CA . ALA A 1 499 ? -18.609 -21.859 9.289 1 98.81 499 ALA A CA 1
ATOM 4063 C C . ALA A 1 499 ? -18.453 -23.344 8.992 1 98.81 499 ALA A C 1
ATOM 4065 O O . ALA A 1 499 ? -18.562 -24.172 9.891 1 98.81 499 ALA A O 1
ATOM 4066 N N . TRP A 1 500 ? -18.234 -23.656 7.758 1 98.62 500 TRP A N 1
ATOM 4067 C CA . TRP A 1 500 ? -18.031 -25.047 7.367 1 98.62 500 TRP A CA 1
ATOM 4068 C C . TRP A 1 500 ? -16.828 -25.625 8.086 1 98.62 500 TRP A C 1
ATOM 4070 O O . TRP A 1 500 ? -16.859 -26.781 8.516 1 98.62 500 TRP A O 1
ATOM 4080 N N . THR A 1 501 ? -15.727 -24.891 8.164 1 98.81 501 THR A N 1
ATOM 4081 C CA . THR A 1 501 ? -14.523 -25.359 8.844 1 98.81 501 THR A CA 1
ATOM 4082 C C . THR A 1 501 ? -14.828 -25.703 10.305 1 98.81 501 THR A C 1
ATOM 4084 O O . THR A 1 501 ? -14.367 -26.734 10.805 1 98.81 501 THR A O 1
ATOM 4087 N N . LEU A 1 502 ? -15.586 -24.828 10.945 1 98.88 502 LEU A N 1
ATOM 4088 C CA . LEU A 1 502 ? -16 -25.109 12.312 1 98.88 502 LEU A CA 1
ATOM 4089 C C . LEU A 1 502 ? -16.828 -26.391 12.383 1 98.88 502 LEU A C 1
ATOM 4091 O O . LEU A 1 502 ? -16.594 -27.234 13.25 1 98.88 502 LEU A O 1
ATOM 4095 N N . GLU A 1 503 ? -17.75 -26.547 11.523 1 98.62 503 GLU A N 1
ATOM 4096 C CA . GLU A 1 503 ? -18.609 -27.734 11.477 1 98.62 503 GLU A CA 1
ATOM 4097 C C . GLU A 1 503 ? -17.797 -29 11.266 1 98.62 503 GLU A C 1
ATOM 4099 O O . GLU A 1 503 ? -17.969 -29.984 11.992 1 98.62 503 GLU A O 1
ATOM 4104 N N . TYR A 1 504 ? -16.906 -28.984 10.289 1 97.88 504 TYR A N 1
ATOM 4105 C CA . TYR A 1 504 ? -16.109 -30.156 9.969 1 97.88 504 TYR A CA 1
ATOM 4106 C C . TYR A 1 504 ? -15.164 -30.5 11.117 1 97.88 504 TYR A C 1
ATOM 4108 O O . TYR A 1 504 ? -14.898 -31.672 11.375 1 97.88 504 TYR A O 1
ATOM 4116 N N . THR A 1 505 ? -14.625 -29.469 11.75 1 98.62 505 THR A N 1
ATOM 4117 C CA . THR A 1 505 ? -13.758 -29.688 12.906 1 98.62 505 THR A CA 1
ATOM 4118 C C . THR A 1 505 ? -14.516 -30.406 14.023 1 98.62 505 THR A C 1
ATOM 4120 O O . THR A 1 505 ? -14.016 -31.359 14.609 1 98.62 505 THR A O 1
ATOM 4123 N N . LEU A 1 506 ? -15.719 -29.938 14.336 1 98.25 506 LEU A N 1
ATOM 4124 C CA . LEU A 1 506 ? -16.547 -30.562 15.359 1 98.25 506 LEU A CA 1
ATOM 4125 C C . LEU A 1 506 ? -16.828 -32.031 15.016 1 98.25 506 LEU A C 1
ATOM 4127 O O . LEU A 1 506 ? -16.703 -32.906 15.883 1 98.25 506 LEU A O 1
ATOM 4131 N N . GLN A 1 507 ? -17.141 -32.281 13.805 1 96.94 507 GLN A N 1
ATOM 4132 C CA . GLN A 1 507 ? -17.391 -33.656 13.352 1 96.94 507 GLN A CA 1
ATOM 4133 C C . GLN A 1 507 ? -16.141 -34.5 13.492 1 96.94 507 GLN A C 1
ATOM 4135 O O . GLN A 1 507 ? -16.219 -35.656 13.93 1 96.94 507 GLN A O 1
ATOM 4140 N N . SER A 1 508 ? -15.023 -34 13.086 1 97.12 508 SER A N 1
ATOM 4141 C CA . SER A 1 508 ? -13.766 -34.719 13.109 1 97.12 508 SER A CA 1
ATOM 4142 C C . SER A 1 508 ? -13.344 -35.062 14.539 1 97.12 508 SER A C 1
ATOM 4144 O O . SER A 1 508 ? -12.766 -36.094 14.797 1 97.12 508 SER A O 1
ATOM 4146 N N . LEU A 1 509 ? -13.594 -34.156 15.414 1 96.94 509 LEU A N 1
ATOM 4147 C CA . LEU A 1 509 ? -13.219 -34.344 16.812 1 96.94 509 LEU A CA 1
ATOM 4148 C C . LEU A 1 509 ? -13.961 -35.531 17.422 1 96.94 509 LEU A C 1
ATOM 4150 O O . LEU A 1 509 ? -13.484 -36.125 18.391 1 96.94 509 LEU A O 1
ATOM 4154 N N . GLU A 1 510 ? -15.086 -35.906 16.875 1 94.88 510 GLU A N 1
ATOM 4155 C CA . GLU A 1 510 ? -15.859 -37.031 17.391 1 94.88 510 GLU A CA 1
ATOM 4156 C C . GLU A 1 510 ? -15.117 -38.344 17.188 1 94.88 510 GLU A C 1
ATOM 4158 O O . GLU A 1 510 ? -15.328 -39.281 17.938 1 94.88 510 GLU A O 1
ATOM 4163 N N . SER A 1 511 ? -14.266 -38.375 16.203 1 91.75 511 SER A N 1
ATOM 4164 C CA . SER A 1 511 ? -13.594 -39.625 15.875 1 91.75 511 SER A CA 1
ATOM 4165 C C . SER A 1 511 ? -12.148 -39.625 16.359 1 91.75 511 SER A C 1
ATOM 4167 O O . SER A 1 511 ? -11.383 -40.531 16.062 1 91.75 511 SER A O 1
ATOM 4169 N N . ILE A 1 512 ? -11.773 -38.656 17.094 1 93.75 512 ILE A N 1
ATOM 4170 C CA . ILE A 1 512 ? -10.398 -38.531 17.562 1 93.75 512 ILE A CA 1
ATOM 4171 C C . ILE A 1 512 ? -10.242 -39.219 18.922 1 93.75 512 ILE A C 1
ATOM 4173 O O . ILE A 1 512 ? -11.164 -39.188 19.75 1 93.75 512 ILE A O 1
ATOM 4177 N N . SER A 1 513 ? -9.086 -39.844 19.203 1 94.25 513 SER A N 1
ATOM 4178 C CA . SER A 1 513 ? -8.812 -40.531 20.453 1 94.25 513 SER A CA 1
ATOM 4179 C C . SER A 1 513 ? -8.844 -39.562 21.641 1 94.25 513 SER A C 1
ATOM 4181 O O . SER A 1 513 ? -8.602 -38.375 21.484 1 94.25 513 SER A O 1
ATOM 4183 N N . ALA A 1 514 ? -9.094 -40.094 22.734 1 93.12 514 ALA A N 1
ATOM 4184 C CA . ALA A 1 514 ? -9.133 -39.312 23.953 1 93.12 514 ALA A CA 1
ATOM 4185 C C . ALA A 1 514 ? -7.766 -38.688 24.234 1 93.12 514 ALA A C 1
ATOM 4187 O O . ALA A 1 514 ? -7.684 -37.562 24.734 1 93.12 514 ALA A O 1
ATOM 4188 N N . GLU A 1 515 ? -6.785 -39.375 23.984 1 94.75 515 GLU A N 1
ATOM 4189 C CA . GLU A 1 515 ? -5.426 -38.875 24.203 1 94.75 515 GLU A CA 1
ATOM 4190 C C . GLU A 1 515 ? -5.125 -37.688 23.328 1 94.75 515 GLU A C 1
ATOM 4192 O O . GLU A 1 515 ? -4.617 -36.656 23.812 1 94.75 515 GLU A O 1
ATOM 4197 N N . LYS A 1 516 ? -5.41 -37.781 22.031 1 95.25 516 LYS A N 1
ATOM 4198 C CA . LYS A 1 516 ? -5.188 -36.656 21.109 1 95.25 516 LYS A CA 1
ATOM 4199 C C . LYS A 1 516 ? -6.035 -35.469 21.484 1 95.25 516 LYS A C 1
ATOM 4201 O O . LYS A 1 516 ? -5.582 -34.312 21.375 1 95.25 516 LYS A O 1
ATOM 4206 N N . ARG A 1 517 ? -7.195 -35.688 21.859 1 93.62 517 ARG A N 1
ATOM 4207 C CA . ARG A 1 517 ? -8.078 -34.594 22.281 1 93.62 517 ARG A CA 1
ATOM 4208 C C . ARG A 1 517 ? -7.488 -33.844 23.469 1 93.62 517 ARG A C 1
ATOM 4210 O O . ARG A 1 517 ? -7.586 -32.625 23.531 1 93.62 517 ARG A O 1
ATOM 4217 N N . ARG A 1 518 ? -6.957 -34.562 24.453 1 94.5 518 ARG A N 1
ATOM 4218 C CA . ARG A 1 518 ? -6.312 -33.938 25.594 1 94.5 518 ARG A CA 1
ATOM 4219 C C . ARG A 1 518 ? -5.121 -33.062 25.156 1 94.5 518 ARG A C 1
ATOM 4221 O O . ARG A 1 518 ? -4.906 -31.984 25.688 1 94.5 518 ARG A O 1
ATOM 4228 N N . HIS A 1 519 ? -4.402 -33.594 24.219 1 95 519 HIS A N 1
ATOM 4229 C CA . HIS A 1 519 ? -3.236 -32.875 23.719 1 95 519 HIS A CA 1
ATOM 4230 C C . HIS A 1 519 ? -3.646 -31.578 23.016 1 95 519 HIS A C 1
ATOM 4232 O O . HIS A 1 519 ? -2.922 -30.578 23.078 1 95 519 HIS A O 1
ATOM 4238 N N . LEU A 1 520 ? -4.746 -31.625 22.328 1 96.38 520 LEU A N 1
ATOM 4239 C CA . LEU A 1 520 ? -5.258 -30.453 21.609 1 96.38 520 LEU A CA 1
ATOM 4240 C C . LEU A 1 520 ? -5.789 -29.406 22.594 1 96.38 520 LEU A C 1
ATOM 4242 O O . LEU A 1 520 ? -5.945 -28.234 22.234 1 96.38 520 LEU A O 1
ATOM 4246 N N . ASP A 1 521 ? -6.117 -29.828 23.828 1 96 521 ASP A N 1
ATOM 4247 C CA . ASP A 1 521 ? -6.617 -28.969 24.891 1 96 521 ASP A CA 1
ATOM 4248 C C . ASP A 1 521 ? -7.859 -28.203 24.438 1 96 521 ASP A C 1
ATOM 4250 O O . ASP A 1 521 ? -7.945 -26.984 24.625 1 96 521 ASP A O 1
ATOM 4254 N N . VAL A 1 522 ? -8.719 -28.844 23.703 1 94.88 522 VAL A N 1
ATOM 4255 C CA . VAL A 1 522 ? -9.969 -28.234 23.297 1 94.88 522 VAL A CA 1
ATOM 4256 C C . VAL A 1 522 ? -10.953 -28.219 24.453 1 94.88 522 VAL A C 1
ATOM 4258 O O . VAL A 1 522 ? -11.32 -29.281 24.969 1 94.88 522 VAL A O 1
ATOM 4261 N N . GLN A 1 523 ? -11.398 -27.078 24.859 1 95 523 GLN A N 1
ATOM 4262 C CA . GLN A 1 523 ? -12.32 -26.938 25.984 1 95 523 GLN A CA 1
ATOM 4263 C C . GLN A 1 523 ? -13.773 -26.984 25.516 1 95 523 GLN A C 1
ATOM 4265 O O . GLN A 1 523 ? -14.078 -26.594 24.391 1 95 523 GLN A O 1
ATOM 4270 N N . GLU A 1 524 ? -14.625 -27.438 26.406 1 95.19 524 GLU A N 1
ATOM 4271 C CA . GLU A 1 524 ? -16.047 -27.531 26.078 1 95.19 524 GLU A CA 1
ATOM 4272 C C . GLU A 1 524 ? -16.625 -26.172 25.734 1 95.19 524 GLU A C 1
ATOM 4274 O O . GLU A 1 524 ? -17.547 -26.078 24.906 1 95.19 524 GLU A O 1
ATOM 4279 N N . VAL A 1 525 ? -16.188 -25.219 26.391 1 96.5 525 VAL A N 1
ATOM 4280 C CA . VAL A 1 525 ? -16.672 -23.859 26.141 1 96.5 525 VAL A CA 1
ATOM 4281 C C . VAL A 1 525 ? -16.359 -23.453 24.703 1 96.5 525 VAL A C 1
ATOM 4283 O O . VAL A 1 525 ? -17.141 -22.75 24.062 1 96.5 525 VAL A O 1
ATOM 4286 N N . GLU A 1 526 ? -15.195 -23.875 24.203 1 96.62 526 GLU A N 1
ATOM 4287 C CA . GLU A 1 526 ? -14.828 -23.594 22.828 1 96.62 526 GLU A CA 1
ATOM 4288 C C . GLU A 1 526 ? -15.789 -24.25 21.844 1 96.62 526 GLU A C 1
ATOM 4290 O O . GLU A 1 526 ? -16.203 -23.641 20.859 1 96.62 526 GLU A O 1
ATOM 4295 N N . LEU A 1 527 ? -16.125 -25.469 22.172 1 97.69 527 LEU A N 1
ATOM 4296 C CA . LEU A 1 527 ? -17.016 -26.219 21.297 1 97.69 527 LEU A CA 1
ATOM 4297 C C . LEU A 1 527 ? -18.391 -25.562 21.25 1 97.69 527 LEU A C 1
ATOM 4299 O O . LEU A 1 527 ? -19.016 -25.5 20.188 1 97.69 527 LEU A O 1
ATOM 4303 N N . GLU A 1 528 ? -18.859 -25.094 22.344 1 98.12 528 GLU A N 1
ATOM 4304 C CA . GLU A 1 528 ? -20.156 -24.422 22.406 1 98.12 528 GLU A CA 1
ATOM 4305 C C . GLU A 1 528 ? -20.156 -23.141 21.578 1 98.12 528 GLU A C 1
ATOM 4307 O O . GLU A 1 528 ? -21.125 -22.859 20.875 1 98.12 528 GLU A O 1
ATOM 4312 N N . VAL A 1 529 ? -19.109 -22.406 21.672 1 98.38 529 VAL A N 1
ATOM 4313 C CA . VAL A 1 529 ? -18.969 -21.172 20.906 1 98.38 529 VAL A CA 1
ATOM 4314 C C . VAL A 1 529 ? -18.984 -21.5 19.406 1 98.38 529 VAL A C 1
ATOM 4316 O O . VAL A 1 529 ? -19.625 -20.797 18.625 1 98.38 529 VAL A O 1
ATOM 4319 N N . TRP A 1 530 ? -18.203 -22.562 19.062 1 98.75 530 TRP A N 1
ATOM 4320 C CA . TRP A 1 530 ? -18.156 -22.953 17.656 1 98.75 530 TRP A CA 1
ATOM 4321 C C . TRP A 1 530 ? -19.562 -23.312 17.141 1 98.75 530 TRP A C 1
ATOM 4323 O O . TRP A 1 530 ? -19.953 -22.891 16.062 1 98.75 530 TRP A O 1
ATOM 4333 N N . ARG A 1 531 ? -20.359 -24.047 17.906 1 98.69 531 ARG A N 1
ATOM 4334 C CA . ARG A 1 531 ? -21.719 -24.406 17.547 1 98.69 531 ARG A CA 1
ATOM 4335 C C . ARG A 1 531 ? -22.609 -23.172 17.422 1 98.69 531 ARG A C 1
ATOM 4337 O O . ARG A 1 531 ? -23.453 -23.078 16.531 1 98.69 531 ARG A O 1
ATOM 4344 N N . GLU A 1 532 ? -22.422 -22.234 18.312 1 98.56 532 GLU A N 1
ATOM 4345 C CA . GLU A 1 532 ? -23.203 -20.984 18.281 1 98.56 532 GLU A CA 1
ATOM 4346 C C . GLU A 1 532 ? -22.906 -20.188 17.016 1 98.56 532 GLU A C 1
ATOM 4348 O O . GLU A 1 532 ? -23.812 -19.641 16.406 1 98.56 532 GLU A O 1
ATOM 4353 N N . ILE A 1 533 ? -21.609 -20.062 16.703 1 98.81 533 ILE A N 1
ATOM 4354 C CA . ILE A 1 533 ? -21.203 -19.328 15.508 1 98.81 533 ILE A CA 1
ATOM 4355 C C . ILE A 1 533 ? -21.828 -19.984 14.266 1 98.81 533 ILE A C 1
ATOM 4357 O O . ILE A 1 533 ? -22.359 -19.281 13.398 1 98.81 533 ILE A O 1
ATOM 4361 N N . ILE A 1 534 ? -21.766 -21.344 14.172 1 98.75 534 ILE A N 1
ATOM 4362 C CA . ILE A 1 534 ? -22.344 -22.062 13.047 1 98.75 534 ILE A CA 1
ATOM 4363 C C . ILE A 1 534 ? -23.844 -21.734 12.938 1 98.75 534 ILE A C 1
ATOM 4365 O O . ILE A 1 534 ? -24.328 -21.438 11.852 1 98.75 534 ILE A O 1
ATOM 4369 N N . GLN A 1 535 ? -24.516 -21.719 14.023 1 98.38 535 GLN A N 1
ATOM 4370 C CA . GLN A 1 535 ? -25.953 -21.562 14.07 1 98.38 535 GLN A CA 1
ATOM 4371 C C . GLN A 1 535 ? -26.359 -20.141 13.703 1 98.38 535 GLN A C 1
ATOM 4373 O O . GLN A 1 535 ? -27.422 -19.922 13.109 1 98.38 535 GLN A O 1
ATOM 4378 N N . HIS A 1 536 ? -25.531 -19.156 14.008 1 98.44 536 HIS A N 1
ATOM 4379 C CA . HIS A 1 536 ? -25.953 -17.766 13.867 1 98.44 536 HIS A CA 1
ATOM 4380 C C . HIS A 1 536 ? -25.047 -17.016 12.891 1 98.44 536 HIS A C 1
ATOM 4382 O O . HIS A 1 536 ? -24.938 -15.789 12.961 1 98.44 536 HIS A O 1
ATOM 4388 N N . MET A 1 537 ? -24.344 -17.672 12.039 1 98.81 537 MET A N 1
ATOM 4389 C CA . MET A 1 537 ? -23.516 -17.016 11.039 1 98.81 537 MET A CA 1
ATOM 4390 C C . MET A 1 537 ? -24.375 -16.281 10.023 1 98.81 537 MET A C 1
ATOM 4392 O O . MET A 1 537 ? -25.422 -16.781 9.602 1 98.81 537 MET A O 1
ATOM 4396 N N . TYR A 1 538 ? -23.938 -15.055 9.664 1 98.69 538 TYR A N 1
ATOM 4397 C CA . TYR A 1 538 ? -24.641 -14.266 8.664 1 98.69 538 TYR A CA 1
ATOM 4398 C C . TYR A 1 538 ? -24.203 -14.656 7.258 1 98.69 538 TYR A C 1
ATOM 4400 O O . TYR A 1 538 ? -23 -14.773 6.984 1 98.69 538 TYR A O 1
ATOM 4408 N N . TYR A 1 539 ? -25.172 -14.883 6.336 1 98.62 539 TYR A N 1
ATOM 4409 C CA . TYR A 1 539 ? -24.938 -15.109 4.914 1 98.62 539 TYR A CA 1
ATOM 4410 C C . TYR A 1 539 ? -25.781 -14.148 4.07 1 98.62 539 TYR A C 1
ATOM 4412 O O . TYR A 1 539 ? -27 -14.266 4.02 1 98.62 539 TYR A O 1
ATOM 4420 N N . PRO A 1 540 ? -25.156 -13.203 3.363 1 98.12 540 PRO A N 1
ATOM 4421 C CA . PRO A 1 540 ? -25.969 -12.297 2.537 1 98.12 540 PRO A CA 1
ATOM 4422 C C . PRO A 1 540 ? -26.75 -13.039 1.457 1 98.12 540 PRO A C 1
ATOM 4424 O O . PRO A 1 540 ? -26.203 -13.867 0.737 1 98.12 540 PRO A O 1
ATOM 4427 N N . PHE A 1 541 ? -28 -12.719 1.287 1 98.38 541 PHE A N 1
ATOM 4428 C CA . PHE A 1 541 ? -28.922 -13.391 0.368 1 98.38 541 PHE A CA 1
ATOM 4429 C C . PHE A 1 541 ? -29.953 -12.406 -0.173 1 98.38 541 PHE A C 1
ATOM 4431 O O . PHE A 1 541 ? -30.453 -11.555 0.563 1 98.38 541 PHE A O 1
ATOM 4438 N N . SER A 1 542 ? -30.219 -12.422 -1.476 1 98.19 542 SER A N 1
ATOM 4439 C CA . SER A 1 542 ? -31.266 -11.617 -2.092 1 98.19 542 SER A CA 1
ATOM 4440 C C . SER A 1 542 ? -32.531 -12.43 -2.312 1 98.19 542 SER A C 1
ATOM 4442 O O . SER A 1 542 ? -32.562 -13.312 -3.174 1 98.19 542 SER A O 1
ATOM 4444 N N . GLU A 1 543 ? -33.594 -12.094 -1.602 1 97.38 543 GLU A N 1
ATOM 4445 C CA . GLU A 1 543 ? -34.875 -12.773 -1.774 1 97.38 543 GLU A CA 1
ATOM 4446 C C . GLU A 1 543 ? -35.438 -12.492 -3.152 1 97.38 543 GLU A C 1
ATOM 4448 O O . GLU A 1 543 ? -36.062 -13.367 -3.758 1 97.38 543 GLU A O 1
ATOM 4453 N N . GLU A 1 544 ? -35.188 -11.344 -3.598 1 96.69 544 GLU A N 1
ATOM 4454 C CA . GLU A 1 544 ? -35.75 -10.922 -4.887 1 96.69 544 GLU A CA 1
ATOM 4455 C C . GLU A 1 544 ? -35.062 -11.672 -6.035 1 96.69 544 GLU A C 1
ATOM 4457 O O . GLU A 1 544 ? -35.75 -12.211 -6.91 1 96.69 544 GLU A O 1
ATOM 4462 N N . LEU A 1 545 ? -33.781 -11.812 -6 1 97.56 545 LEU A N 1
ATOM 4463 C CA . LEU A 1 545 ? -33.031 -12.438 -7.086 1 97.56 545 LEU A CA 1
ATOM 4464 C C . LEU A 1 545 ? -32.844 -13.922 -6.812 1 97.56 545 LEU A C 1
ATOM 4466 O O . LEU A 1 545 ? -32.469 -14.688 -7.719 1 97.56 545 LEU A O 1
ATOM 4470 N N . GLN A 1 546 ? -33.031 -14.312 -5.559 1 98.25 546 GLN A N 1
ATOM 4471 C CA . GLN A 1 546 ? -32.812 -15.68 -5.105 1 98.25 546 GLN A CA 1
ATOM 4472 C C . GLN A 1 546 ? -31.359 -16.125 -5.379 1 98.25 546 GLN A C 1
ATOM 4474 O O . GLN A 1 546 ? -31.141 -17.203 -5.926 1 98.25 546 GLN A O 1
ATOM 4479 N N . ILE A 1 547 ? -30.422 -15.281 -5.062 1 98.69 547 ILE A N 1
ATOM 4480 C CA . ILE A 1 547 ? -29 -15.586 -5.203 1 98.69 547 ILE A CA 1
ATOM 4481 C C . ILE A 1 547 ? -28.281 -15.266 -3.896 1 98.69 547 ILE A C 1
ATOM 4483 O O . ILE A 1 547 ? -28.781 -14.508 -3.066 1 98.69 547 ILE A O 1
ATOM 4487 N N . PHE A 1 548 ? -27.156 -15.898 -3.695 1 98.81 548 PHE A N 1
ATOM 4488 C CA . PHE A 1 548 ? -26.234 -15.516 -2.645 1 98.81 548 PHE A CA 1
ATOM 4489 C C . PHE A 1 548 ? -25.5 -14.234 -3.02 1 98.81 548 PHE A C 1
ATOM 4491 O O . PHE A 1 548 ? -24.906 -14.141 -4.098 1 98.81 548 PHE A O 1
ATOM 4498 N N . VAL A 1 549 ? -25.578 -13.234 -2.189 1 98.69 549 VAL A N 1
ATOM 4499 C CA . VAL A 1 549 ? -24.969 -11.961 -2.523 1 98.69 549 VAL A CA 1
ATOM 4500 C C . VAL A 1 549 ? -23.484 -11.969 -2.111 1 98.69 549 VAL A C 1
ATOM 4502 O O . VAL A 1 549 ? -23.156 -12.336 -0.982 1 98.69 549 VAL A O 1
ATOM 4505 N N . GLN A 1 550 ? -22.609 -11.617 -2.973 1 98.56 550 GLN A N 1
ATOM 4506 C CA . GLN A 1 550 ? -21.172 -11.758 -2.768 1 98.56 550 GLN A CA 1
ATOM 4507 C C . GLN A 1 550 ? -20.719 -11.047 -1.494 1 98.56 550 GLN A C 1
ATOM 4509 O O . GLN A 1 550 ? -19.859 -11.547 -0.762 1 98.56 550 GLN A O 1
ATOM 4514 N N . HIS A 1 551 ? -21.25 -9.82 -1.169 1 98.06 551 HIS A N 1
ATOM 4515 C CA . HIS A 1 551 ? -21.016 -9.062 0.059 1 98.06 551 HIS A CA 1
ATOM 4516 C C . HIS A 1 551 ? -22.094 -8.008 0.27 1 98.06 551 HIS A C 1
ATOM 4518 O O . HIS A 1 551 ? -22.891 -7.75 -0.629 1 98.06 551 HIS A O 1
ATOM 4524 N N . ASP A 1 552 ? -22.219 -7.355 1.344 1 96.06 552 ASP A N 1
ATOM 4525 C CA . ASP A 1 552 ? -23.359 -6.586 1.825 1 96.06 552 ASP A CA 1
ATOM 4526 C C . ASP A 1 552 ? -23.719 -5.473 0.846 1 96.06 552 ASP A C 1
ATOM 4528 O O . ASP A 1 552 ? -24.906 -5.137 0.69 1 96.06 552 ASP A O 1
ATOM 4532 N N . THR A 1 553 ? -22.812 -4.84 0.115 1 95.56 553 THR A N 1
ATOM 4533 C CA . THR A 1 553 ? -23.125 -3.654 -0.671 1 95.56 553 THR A CA 1
ATOM 4534 C C . THR A 1 553 ? -22.938 -3.926 -2.16 1 95.56 553 THR A C 1
ATOM 4536 O O . THR A 1 553 ? -22.984 -3 -2.975 1 95.56 553 THR A O 1
ATOM 4539 N N . PHE A 1 554 ? -22.953 -5.156 -2.574 1 97.81 554 PHE A N 1
ATOM 4540 C CA . PHE A 1 554 ? -22.641 -5.516 -3.953 1 97.81 554 PHE A CA 1
ATOM 4541 C C . PHE A 1 554 ? -23.766 -5.082 -4.887 1 97.81 554 PHE A C 1
ATOM 4543 O O . PHE A 1 554 ? -23.5 -4.523 -5.957 1 97.81 554 PHE A O 1
ATOM 4550 N N . LEU A 1 555 ? -25 -5.293 -4.477 1 98 555 LEU A N 1
ATOM 4551 C CA . LEU A 1 555 ? -26.141 -5.109 -5.367 1 98 555 LEU A CA 1
ATOM 4552 C C . LEU A 1 555 ? -26.453 -3.629 -5.551 1 98 555 LEU A C 1
ATOM 4554 O O . LEU A 1 555 ? -27.234 -3.26 -6.438 1 98 555 LEU A O 1
ATOM 4558 N N . ASP A 1 556 ? -25.797 -2.744 -4.734 1 97.25 556 ASP A N 1
ATOM 4559 C CA . ASP A 1 556 ? -26.031 -1.307 -4.852 1 97.25 556 ASP A CA 1
ATOM 4560 C C . ASP A 1 556 ? -25.078 -0.683 -5.883 1 97.25 556 ASP A C 1
ATOM 4562 O O . ASP A 1 556 ? -25.203 0.504 -6.195 1 97.25 556 ASP A O 1
ATOM 4566 N N . LYS A 1 557 ? -24.156 -1.429 -6.441 1 97.5 557 LYS A N 1
ATOM 4567 C CA . LYS A 1 557 ? -23.266 -0.951 -7.5 1 97.5 557 LYS A CA 1
ATOM 4568 C C . LYS A 1 557 ? -24.016 -0.748 -8.805 1 97.5 557 LYS A C 1
ATOM 4570 O O . LYS A 1 557 ? -25.188 -1.138 -8.922 1 97.5 557 LYS A O 1
ATOM 4575 N N . ASP A 1 558 ? -23.422 -0.027 -9.727 1 96.62 558 ASP A N 1
ATOM 4576 C CA . ASP A 1 558 ? -23.938 0.057 -11.086 1 96.62 558 ASP A CA 1
ATOM 4577 C C . ASP A 1 558 ? -23.672 -1.234 -11.859 1 96.62 558 ASP A C 1
ATOM 4579 O O . ASP A 1 558 ? -22.656 -1.355 -12.547 1 96.62 558 ASP A O 1
ATOM 4583 N N . LEU A 1 559 ? -24.594 -2.178 -11.773 1 96.94 559 LEU A N 1
ATOM 4584 C CA . LEU A 1 559 ? -24.391 -3.523 -12.297 1 96.94 559 LEU A CA 1
ATOM 4585 C C . LEU A 1 559 ? -24.422 -3.527 -13.82 1 96.94 559 LEU A C 1
ATOM 4587 O O . LEU A 1 559 ? -25.406 -3.084 -14.422 1 96.94 559 LEU A O 1
ATOM 4591 N N . GLN A 1 560 ? -23.328 -3.898 -14.375 1 96.06 560 GLN A N 1
ATOM 4592 C CA . GLN A 1 560 ? -23.156 -4.051 -15.812 1 96.06 560 GLN A CA 1
ATOM 4593 C C . GLN A 1 560 ? -22.516 -5.395 -16.156 1 96.06 560 GLN A C 1
ATOM 4595 O O . GLN A 1 560 ? -21.828 -5.984 -15.32 1 96.06 560 GLN A O 1
ATOM 4600 N N . THR A 1 561 ? -22.797 -5.922 -17.297 1 97.31 561 THR A N 1
ATOM 4601 C CA . THR A 1 561 ? -22.156 -7.141 -17.766 1 97.31 561 THR A CA 1
ATOM 4602 C C . THR A 1 561 ? -20.891 -6.812 -18.562 1 97.31 561 THR A C 1
ATOM 4604 O O . THR A 1 561 ? -20.703 -5.668 -18.984 1 97.31 561 THR A O 1
ATOM 4607 N N . VAL A 1 562 ? -20.078 -7.758 -18.703 1 97.38 562 VAL A N 1
ATOM 4608 C CA . VAL A 1 562 ? -18.781 -7.578 -19.359 1 97.38 562 VAL A CA 1
ATOM 4609 C C . VAL A 1 562 ? -19 -7.137 -20.812 1 97.38 562 VAL A C 1
ATOM 4611 O O . VAL A 1 562 ? -18.219 -6.348 -21.344 1 97.38 562 VAL A O 1
ATOM 4614 N N . ASP A 1 563 ? -20.062 -7.617 -21.469 1 96.12 563 ASP A N 1
ATOM 4615 C CA . ASP A 1 563 ? -20.312 -7.316 -22.875 1 96.12 563 ASP A CA 1
ATOM 4616 C C . ASP A 1 563 ? -20.703 -5.852 -23.047 1 96.12 563 ASP A C 1
ATOM 4618 O O . ASP A 1 563 ? -20.703 -5.34 -24.172 1 96.12 563 ASP A O 1
ATOM 4622 N N . GLU A 1 564 ? -20.953 -5.188 -21.984 1 96 564 GLU A N 1
ATOM 4623 C CA . GLU A 1 564 ? -21.312 -3.77 -22.031 1 96 564 GLU A CA 1
ATOM 4624 C C . GLU A 1 564 ? -20.062 -2.889 -21.938 1 96 564 GLU A C 1
ATOM 4626 O O . GLU A 1 564 ? -20.125 -1.683 -22.172 1 96 564 GLU A O 1
ATOM 4631 N N . LEU A 1 565 ? -18.984 -3.488 -21.625 1 95.25 565 LEU A N 1
ATOM 4632 C CA . LEU A 1 565 ? -17.719 -2.752 -21.516 1 95.25 565 LEU A CA 1
ATOM 4633 C C . LEU A 1 565 ? -17.109 -2.52 -22.891 1 95.25 565 LEU A C 1
ATOM 4635 O O . LEU A 1 565 ? -17.203 -3.383 -23.781 1 95.25 565 LEU A O 1
ATOM 4639 N N . ASP A 1 566 ? -16.484 -1.379 -23.094 1 94.38 566 ASP A N 1
ATOM 4640 C CA . ASP A 1 566 ? -15.578 -1.21 -24.219 1 94.38 566 ASP A CA 1
ATOM 4641 C C . ASP A 1 566 ? -14.406 -2.189 -24.141 1 94.38 566 ASP A C 1
ATOM 4643 O O . ASP A 1 566 ? -13.672 -2.203 -23.141 1 94.38 566 ASP A O 1
ATOM 4647 N N . PRO A 1 567 ? -14.281 -3.025 -25.125 1 92.06 567 PRO A N 1
ATOM 4648 C CA . PRO A 1 567 ? -13.195 -4.008 -25.078 1 92.06 567 PRO A CA 1
ATOM 4649 C C . PRO A 1 567 ? -11.836 -3.373 -24.828 1 92.06 567 PRO A C 1
ATOM 4651 O O . PRO A 1 567 ? -10.953 -4.008 -24.25 1 92.06 567 PRO A O 1
ATOM 4654 N N . ALA A 1 568 ? -11.688 -2.172 -25.25 1 92.69 568 ALA A N 1
ATOM 4655 C CA . ALA A 1 568 ? -10.406 -1.479 -25.094 1 92.69 568 ALA A CA 1
ATOM 4656 C C . ALA A 1 568 ? -10.094 -1.227 -23.625 1 92.69 568 ALA A C 1
ATOM 4658 O O . ALA A 1 568 ? -8.945 -0.942 -23.266 1 92.69 568 ALA A O 1
ATOM 4659 N N . GLU A 1 569 ? -11.039 -1.383 -22.781 1 94 569 GLU A N 1
ATOM 4660 C CA . GLU A 1 569 ? -10.844 -1.149 -21.359 1 94 569 GLU A CA 1
ATOM 4661 C C . GLU A 1 569 ? -10.242 -2.373 -20.672 1 94 569 GLU A C 1
ATOM 4663 O O . GLU A 1 569 ? -9.773 -2.287 -19.531 1 94 569 GLU A O 1
ATOM 4668 N N . ARG A 1 570 ? -10.188 -3.475 -21.312 1 92.5 570 ARG A N 1
ATOM 4669 C CA . ARG A 1 570 ? -9.68 -4.715 -20.734 1 92.5 570 ARG A CA 1
ATOM 4670 C C . ARG A 1 570 ? -8.227 -4.957 -21.141 1 92.5 570 ARG A C 1
ATOM 4672 O O . ARG A 1 570 ? -7.82 -4.598 -22.234 1 92.5 570 ARG A O 1
ATOM 4679 N N . PRO A 1 571 ? -7.441 -5.59 -20.266 1 92.94 571 PRO A N 1
ATOM 4680 C CA . PRO A 1 571 ? -7.812 -5.973 -18.891 1 92.94 571 PRO A CA 1
ATOM 4681 C C . PRO A 1 571 ? -7.988 -4.77 -17.969 1 92.94 571 PRO A C 1
ATOM 4683 O O . PRO A 1 571 ? -7.25 -3.789 -18.094 1 92.94 571 PRO A O 1
ATOM 4686 N N . LEU A 1 572 ? -8.867 -4.781 -17.047 1 95.44 572 LEU A N 1
ATOM 4687 C CA . LEU A 1 572 ? -9.242 -3.658 -16.203 1 95.44 572 LEU A CA 1
ATOM 4688 C C . LEU A 1 572 ? -8.062 -3.225 -15.328 1 95.44 572 LEU A C 1
ATOM 4690 O O . LEU A 1 572 ? -7.844 -2.029 -15.125 1 95.44 572 LEU A O 1
ATOM 4694 N N . TYR A 1 573 ? -7.27 -4.195 -14.812 1 91.75 573 TYR A N 1
ATOM 4695 C CA . TYR A 1 573 ? -6.195 -3.873 -13.875 1 91.75 573 TYR A CA 1
ATOM 4696 C C . TYR A 1 573 ? -5.086 -3.098 -14.57 1 91.75 573 TYR A C 1
ATOM 4698 O O . TYR A 1 573 ? -4.262 -2.455 -13.914 1 91.75 573 TYR A O 1
ATOM 4706 N N . GLN A 1 574 ? -5.035 -3.086 -15.914 1 91.19 574 GLN A N 1
ATOM 4707 C CA . GLN A 1 574 ? -4.027 -2.338 -16.672 1 91.19 574 GLN A CA 1
ATOM 4708 C C . GLN A 1 574 ? -4.57 -0.987 -17.125 1 91.19 574 GLN A C 1
ATOM 4710 O O . GLN A 1 574 ? -3.803 -0.078 -17.438 1 91.19 574 GLN A O 1
ATOM 4715 N N . ASN A 1 575 ? -5.922 -0.908 -17.141 1 94.44 575 ASN A N 1
ATOM 4716 C CA . ASN A 1 575 ? -6.461 0.267 -17.812 1 94.44 575 ASN A CA 1
ATOM 4717 C C . ASN A 1 575 ? -7.277 1.137 -16.859 1 94.44 575 ASN A C 1
ATOM 4719 O O . ASN A 1 575 ? -7.527 2.309 -17.156 1 94.44 575 ASN A O 1
ATOM 4723 N N . TRP A 1 576 ? -7.734 0.568 -15.812 1 96.56 576 TRP A N 1
ATOM 4724 C CA . TRP A 1 576 ? -8.523 1.31 -14.836 1 96.56 576 TRP A CA 1
ATOM 4725 C C . TRP A 1 576 ? -7.707 1.609 -13.586 1 96.56 576 TRP A C 1
ATOM 4727 O O . TRP A 1 576 ? -6.785 0.866 -13.25 1 96.56 576 TRP A O 1
ATOM 4737 N N . SER A 1 577 ? -8.008 2.723 -12.938 1 95.69 577 SER A N 1
ATOM 4738 C CA . SER A 1 577 ? -7.48 2.914 -11.586 1 95.69 577 SER A CA 1
ATOM 4739 C C . SER A 1 577 ? -8.039 1.871 -10.625 1 95.69 577 SER A C 1
ATOM 4741 O O . SER A 1 577 ? -9.109 1.311 -10.859 1 95.69 577 SER A O 1
ATOM 4743 N N . TRP A 1 578 ? -7.285 1.628 -9.617 1 94.62 578 TRP A N 1
ATOM 4744 C CA . TRP A 1 578 ? -7.656 0.566 -8.688 1 94.62 578 TRP A CA 1
ATOM 4745 C C . TRP A 1 578 ? -8.961 0.897 -7.977 1 94.62 578 TRP A C 1
ATOM 4747 O O . TRP A 1 578 ? -9.789 0.013 -7.738 1 94.62 578 TRP A O 1
ATOM 4757 N N . ASP A 1 579 ? -9.172 2.143 -7.613 1 94.69 579 ASP A N 1
ATOM 4758 C CA . ASP A 1 579 ? -10.414 2.535 -6.961 1 94.69 579 ASP A CA 1
ATOM 4759 C C . ASP A 1 579 ? -11.609 2.311 -7.883 1 94.69 579 ASP A C 1
ATOM 4761 O O . ASP A 1 579 ? -12.68 1.902 -7.43 1 94.69 579 ASP A O 1
ATOM 4765 N N . LYS A 1 580 ? -11.422 2.592 -9.188 1 96.19 580 LYS A N 1
ATOM 4766 C CA . LYS A 1 580 ? -12.492 2.338 -10.148 1 96.19 580 LYS A CA 1
ATOM 4767 C C . LYS A 1 580 ? -12.859 0.856 -10.188 1 96.19 580 LYS A C 1
ATOM 4769 O O . LYS A 1 580 ? -14.031 0.5 -10.266 1 96.19 580 LYS A O 1
ATOM 4774 N N . ILE A 1 581 ? -11.875 0.055 -10.117 1 96.81 581 ILE A N 1
ATOM 4775 C CA . ILE A 1 581 ? -12.094 -1.387 -10.094 1 96.81 581 ILE A CA 1
ATOM 4776 C C . ILE A 1 581 ? -12.906 -1.77 -8.859 1 96.81 581 ILE A C 1
ATOM 4778 O O . ILE A 1 581 ? -13.914 -2.473 -8.969 1 96.81 581 ILE A O 1
ATOM 4782 N N . LEU A 1 582 ? -12.562 -1.269 -7.762 1 95.81 582 LEU A N 1
ATOM 4783 C CA . LEU A 1 582 ? -13.172 -1.667 -6.496 1 95.81 582 LEU A CA 1
ATOM 4784 C C . LEU A 1 582 ? -14.633 -1.237 -6.434 1 95.81 582 LEU A C 1
ATOM 4786 O O . LEU A 1 582 ? -15.445 -1.894 -5.785 1 95.81 582 LEU A O 1
ATOM 4790 N N . ARG A 1 583 ? -14.961 -0.128 -7.062 1 95.75 583 ARG A N 1
ATOM 4791 C CA . ARG A 1 583 ? -16.344 0.331 -6.973 1 95.75 583 ARG A CA 1
ATOM 4792 C C . ARG A 1 583 ? -17.188 -0.224 -8.117 1 95.75 583 ARG A C 1
ATOM 4794 O O . ARG A 1 583 ? -18.406 -0.034 -8.156 1 95.75 583 ARG A O 1
ATOM 4801 N N . SER A 1 584 ? -16.609 -0.954 -9.047 1 97.06 584 SER A N 1
ATOM 4802 C CA . SER A 1 584 ? -17.344 -1.614 -10.125 1 97.06 584 SER A CA 1
ATOM 4803 C C . SER A 1 584 ? -17.891 -2.959 -9.672 1 97.06 584 SER A C 1
ATOM 4805 O O . SER A 1 584 ? -17.594 -3.426 -8.578 1 97.06 584 SER A O 1
ATOM 4807 N N . ASN A 1 585 ? -18.75 -3.508 -10.539 1 97.75 585 ASN A N 1
ATOM 4808 C CA . ASN A 1 585 ? -19.328 -4.801 -10.211 1 97.75 585 ASN A CA 1
ATOM 4809 C C . ASN A 1 585 ? -18.578 -5.949 -10.867 1 97.75 585 ASN A C 1
ATOM 4811 O O . ASN A 1 585 ? -18.969 -7.109 -10.75 1 97.75 585 ASN A O 1
ATOM 4815 N N . PHE A 1 586 ? -17.516 -5.637 -11.57 1 98.19 586 PHE A N 1
ATOM 4816 C CA . PHE A 1 586 ? -16.844 -6.676 -12.336 1 98.19 586 PHE A CA 1
ATOM 4817 C C . PHE A 1 586 ? -16.047 -7.594 -11.414 1 98.19 586 PHE A C 1
ATOM 4819 O O . PHE A 1 586 ? -15.547 -7.156 -10.375 1 98.19 586 PHE A O 1
ATOM 4826 N N . ILE A 1 587 ? -15.961 -8.859 -11.789 1 98.44 587 ILE A N 1
ATOM 4827 C CA . ILE A 1 587 ? -15.43 -9.914 -10.938 1 98.44 587 ILE A CA 1
ATOM 4828 C C . ILE A 1 587 ? -14.164 -10.5 -11.57 1 98.44 587 ILE A C 1
ATOM 4830 O O . ILE A 1 587 ? -14.172 -10.891 -12.734 1 98.44 587 ILE A O 1
ATOM 4834 N N . LYS A 1 588 ? -13.141 -10.562 -10.797 1 97.44 588 LYS A N 1
ATOM 4835 C CA . LYS A 1 588 ? -11.836 -11 -11.297 1 97.44 588 LYS A CA 1
ATOM 4836 C C . LYS A 1 588 ? -11.812 -12.516 -11.508 1 97.44 588 LYS A C 1
ATOM 4838 O O . LYS A 1 588 ? -11.273 -13 -12.508 1 97.44 588 LYS A O 1
ATOM 4843 N N . GLN A 1 589 ? -12.312 -13.273 -10.562 1 97.38 589 GLN A N 1
ATOM 4844 C CA . GLN A 1 589 ? -12.367 -14.727 -10.547 1 97.38 589 GLN A CA 1
ATOM 4845 C C . GLN A 1 589 ? -13.523 -15.227 -9.68 1 97.38 589 GLN A C 1
ATOM 4847 O O . GLN A 1 589 ? -14.203 -14.43 -9.023 1 97.38 589 GLN A O 1
ATOM 4852 N N . ALA A 1 590 ? -13.734 -16.531 -9.727 1 97.81 590 ALA A N 1
ATOM 4853 C CA . ALA A 1 590 ? -14.859 -17.125 -9.008 1 97.81 590 ALA A CA 1
ATOM 4854 C C . ALA A 1 590 ? -14.773 -16.828 -7.512 1 97.81 590 ALA A C 1
ATOM 4856 O O . ALA A 1 590 ? -13.703 -16.953 -6.91 1 97.81 590 ALA A O 1
ATOM 4857 N N . ASP A 1 591 ? -15.867 -16.375 -6.988 1 98.38 591 ASP A N 1
ATOM 4858 C CA . ASP A 1 591 ? -16.016 -16.109 -5.562 1 98.38 591 ASP A CA 1
ATOM 4859 C C . ASP A 1 591 ? -17.203 -16.859 -4.984 1 98.38 591 ASP A C 1
ATOM 4861 O O . ASP A 1 591 ? -17.109 -18.047 -4.676 1 98.38 591 ASP A O 1
ATOM 4865 N N . VAL A 1 592 ? -18.438 -16.359 -5.227 1 98.75 592 VAL A N 1
ATOM 4866 C CA . VAL A 1 592 ? -19.641 -17.109 -4.859 1 98.75 592 VAL A CA 1
ATOM 4867 C C . VAL A 1 592 ? -19.625 -18.469 -5.574 1 98.75 592 VAL A C 1
ATOM 4869 O O . VAL A 1 592 ? -19.891 -19.5 -4.961 1 98.75 592 VAL A O 1
ATOM 4872 N N . LEU A 1 593 ? -19.266 -18.438 -6.82 1 98.75 593 LEU A N 1
ATOM 4873 C CA . LEU A 1 593 ? -19.266 -19.656 -7.637 1 98.75 593 LEU A CA 1
ATOM 4874 C C . LEU A 1 593 ? -18.188 -20.625 -7.156 1 98.75 593 LEU A C 1
ATOM 4876 O O . LEU A 1 593 ? -18.344 -21.844 -7.301 1 98.75 593 LEU A O 1
ATOM 4880 N N . GLN A 1 594 ? -17.094 -20.125 -6.602 1 98.25 594 GLN A N 1
ATOM 4881 C CA . GLN A 1 594 ? -16.109 -20.984 -5.98 1 98.25 594 GLN A CA 1
ATOM 4882 C C . GLN A 1 594 ? -16.719 -21.797 -4.84 1 98.25 594 GLN A C 1
ATOM 4884 O O . GLN A 1 594 ? -16.422 -22.984 -4.691 1 98.25 594 GLN A O 1
ATOM 4889 N N . GLY A 1 595 ? -17.516 -21.094 -4.016 1 98.38 595 GLY A N 1
ATOM 4890 C CA . GLY A 1 595 ? -18.203 -21.781 -2.932 1 98.38 595 GLY A CA 1
ATOM 4891 C C . GLY A 1 595 ? -19.172 -22.828 -3.416 1 98.38 595 GLY A C 1
ATOM 4892 O O . GLY A 1 595 ? -19.234 -23.938 -2.865 1 98.38 595 GLY A O 1
ATOM 4893 N N . ILE A 1 596 ? -19.906 -22.516 -4.477 1 98.5 596 ILE A N 1
ATOM 4894 C CA . ILE A 1 596 ? -20.875 -23.438 -5.043 1 98.5 596 ILE A CA 1
ATOM 4895 C C . ILE A 1 596 ? -20.156 -24.672 -5.602 1 98.5 596 ILE A C 1
ATOM 4897 O O . ILE A 1 596 ? -20.625 -25.797 -5.469 1 98.5 596 ILE A O 1
ATOM 4901 N N . TYR A 1 597 ? -19.031 -24.484 -6.152 1 97.56 597 TYR A N 1
ATOM 4902 C CA . TYR A 1 597 ? -18.234 -25.578 -6.672 1 97.56 597 TYR A CA 1
ATOM 4903 C C . TYR A 1 597 ? -17.719 -26.469 -5.543 1 97.56 597 TYR A C 1
ATOM 4905 O O . TYR A 1 597 ? -17.859 -27.688 -5.59 1 97.56 597 TYR A O 1
ATOM 4913 N N . LEU A 1 598 ? -17.125 -25.875 -4.488 1 96.19 598 LEU A N 1
ATOM 4914 C CA . LEU A 1 598 ? -16.531 -26.625 -3.393 1 96.19 598 LEU A CA 1
ATOM 4915 C C . LEU A 1 598 ? -17.594 -27.406 -2.621 1 96.19 598 LEU A C 1
ATOM 4917 O O . LEU A 1 598 ? -17.406 -28.578 -2.299 1 96.19 598 LEU A O 1
ATOM 4921 N N . PHE A 1 599 ? -18.719 -26.688 -2.357 1 97 599 PHE A N 1
ATOM 4922 C CA . PHE A 1 599 ? -19.781 -27.297 -1.564 1 97 599 PHE A CA 1
ATOM 4923 C C . PHE A 1 599 ? -20.953 -27.688 -2.449 1 97 599 PHE A C 1
ATOM 4925 O O . PHE A 1 599 ? -22.109 -27.438 -2.104 1 97 599 PHE A O 1
ATOM 4932 N N . ASN A 1 600 ? -20.609 -28.266 -3.51 1 96.25 600 ASN A N 1
ATOM 4933 C CA . ASN A 1 600 ? -21.516 -28.562 -4.617 1 96.25 600 ASN A CA 1
ATOM 4934 C C . ASN A 1 600 ? -22.75 -29.344 -4.148 1 96.25 600 ASN A C 1
ATOM 4936 O O . ASN A 1 600 ? -23.859 -29.078 -4.613 1 96.25 600 ASN A O 1
ATOM 4940 N N . ASP A 1 601 ? -22.625 -30.25 -3.234 1 93.5 601 ASP A N 1
ATOM 4941 C CA . ASP A 1 601 ? -23.688 -31.156 -2.807 1 93.5 601 ASP A CA 1
ATOM 4942 C C . ASP A 1 601 ? -24.703 -30.422 -1.919 1 93.5 601 ASP A C 1
ATOM 4944 O O . ASP A 1 601 ? -25.766 -30.969 -1.614 1 93.5 601 ASP A O 1
ATOM 4948 N N . ARG A 1 602 ? -24.391 -29.188 -1.635 1 95.75 602 ARG A N 1
ATOM 4949 C CA . ARG A 1 602 ? -25.25 -28.453 -0.709 1 95.75 602 ARG A CA 1
ATOM 4950 C C . ARG A 1 602 ? -26.234 -27.578 -1.463 1 95.75 602 ARG A C 1
ATOM 4952 O O . ARG A 1 602 ? -27.078 -26.922 -0.852 1 95.75 602 ARG A O 1
ATOM 4959 N N . PHE A 1 603 ? -26.172 -27.547 -2.758 1 97.62 603 PHE A N 1
ATOM 4960 C CA . PHE A 1 603 ? -27 -26.641 -3.545 1 97.62 603 PHE A CA 1
ATOM 4961 C C . PHE A 1 603 ? -27.781 -27.406 -4.605 1 97.62 603 PHE A C 1
ATOM 4963 O O . PHE A 1 603 ? -27.281 -28.375 -5.184 1 97.62 603 PHE A O 1
ATOM 4970 N N . THR A 1 604 ? -29 -26.953 -4.902 1 97.5 604 THR A N 1
ATOM 4971 C CA . THR A 1 604 ? -29.797 -27.531 -5.977 1 97.5 604 THR A CA 1
ATOM 4972 C C . THR A 1 604 ? -29.312 -27.031 -7.336 1 97.5 604 THR A C 1
ATOM 4974 O O . THR A 1 604 ? -28.594 -26.031 -7.418 1 97.5 604 THR A O 1
ATOM 4977 N N . MET A 1 605 ? -29.719 -27.75 -8.352 1 97.19 605 MET A N 1
ATOM 4978 C CA . MET A 1 605 ? -29.359 -27.344 -9.703 1 97.19 605 MET A CA 1
ATOM 4979 C C . MET A 1 605 ? -29.922 -25.969 -10.023 1 97.19 605 MET A C 1
ATOM 4981 O O . MET A 1 605 ? -29.281 -25.188 -10.734 1 97.19 605 MET A O 1
ATOM 4985 N N . GLU A 1 606 ? -31.062 -25.625 -9.461 1 98.12 606 GLU A N 1
ATOM 4986 C CA . GLU A 1 606 ? -31.688 -24.328 -9.688 1 98.12 606 GLU A CA 1
ATOM 4987 C C . GLU A 1 606 ? -30.891 -23.203 -9.023 1 98.12 606 GLU A C 1
ATOM 4989 O O . GLU A 1 606 ? -30.719 -22.125 -9.602 1 98.12 606 GLU A O 1
ATOM 4994 N N . GLU A 1 607 ? -30.453 -23.438 -7.812 1 98.44 607 GLU A N 1
ATOM 4995 C CA . GLU A 1 607 ? -29.609 -22.469 -7.117 1 98.44 607 GLU A CA 1
ATOM 4996 C C . GLU A 1 607 ? -28.312 -22.219 -7.875 1 98.44 607 GLU A C 1
ATOM 4998 O O . GLU A 1 607 ? -27.906 -21.062 -8.047 1 98.44 607 GLU A O 1
ATOM 5003 N N . LYS A 1 608 ? -27.75 -23.344 -8.359 1 98.69 608 LYS A N 1
ATOM 5004 C CA . LYS A 1 608 ? -26.516 -23.234 -9.125 1 98.69 608 LYS A CA 1
ATOM 5005 C C . LYS A 1 608 ? -26.719 -22.406 -10.398 1 98.69 608 LYS A C 1
ATOM 5007 O O . LYS A 1 608 ? -25.922 -21.531 -10.727 1 98.69 608 LYS A O 1
ATOM 5012 N N . ARG A 1 609 ? -27.797 -22.656 -11.07 1 98.62 609 ARG A N 1
ATOM 5013 C CA . ARG A 1 609 ? -28.094 -21.984 -12.328 1 98.62 609 ARG A CA 1
ATOM 5014 C C . ARG A 1 609 ? -28.312 -20.484 -12.109 1 98.62 609 ARG A C 1
ATOM 5016 O O . ARG A 1 609 ? -27.734 -19.656 -12.812 1 98.62 609 ARG A O 1
ATOM 5023 N N . ARG A 1 610 ? -29.109 -20.125 -11.078 1 98.69 610 ARG A N 1
ATOM 5024 C CA . ARG A 1 610 ? -29.391 -18.719 -10.812 1 98.69 610 ARG A CA 1
ATOM 5025 C C . ARG A 1 610 ? -28.125 -17.938 -10.484 1 98.69 610 ARG A C 1
ATOM 5027 O O . ARG A 1 610 ? -27.922 -16.828 -10.977 1 98.69 610 ARG A O 1
ATOM 5034 N N . ASN A 1 611 ? -27.328 -18.531 -9.664 1 98.88 611 ASN A N 1
ATOM 5035 C CA . ASN A 1 611 ? -26.094 -17.844 -9.289 1 98.88 611 ASN A CA 1
ATOM 5036 C C . ASN A 1 611 ? -25.109 -17.766 -10.453 1 98.88 611 ASN A C 1
ATOM 5038 O O . ASN A 1 611 ? -24.453 -16.75 -10.656 1 98.88 611 ASN A O 1
ATOM 5042 N N . PHE A 1 612 ? -25 -18.812 -11.258 1 98.81 612 PHE A N 1
ATOM 5043 C CA . PHE A 1 612 ? -24.109 -18.812 -12.422 1 98.81 612 PHE A CA 1
ATOM 5044 C C . PHE A 1 612 ? -24.547 -17.734 -13.414 1 98.81 612 PHE A C 1
ATOM 5046 O O . PHE A 1 612 ? -23.719 -16.953 -13.883 1 98.81 612 PHE A O 1
ATOM 5053 N N . GLU A 1 613 ? -25.812 -17.703 -13.672 1 98.56 613 GLU A N 1
ATOM 5054 C CA . GLU A 1 613 ? -26.344 -16.766 -14.664 1 98.56 613 GLU A CA 1
ATOM 5055 C C . GLU A 1 613 ? -26.234 -15.328 -14.188 1 98.56 613 GLU A C 1
ATOM 5057 O O . GLU A 1 613 ? -26.188 -14.398 -15 1 98.56 613 GLU A O 1
ATOM 5062 N N . PHE A 1 614 ? -26.219 -15.148 -12.922 1 98.56 614 PHE A N 1
ATOM 5063 C CA . PHE A 1 614 ? -26.062 -13.805 -12.383 1 98.56 614 PHE A CA 1
ATOM 5064 C C . PHE A 1 614 ? -24.594 -13.375 -12.414 1 98.56 614 PHE A C 1
ATOM 5066 O O . PHE A 1 614 ? -24.281 -12.266 -12.852 1 98.56 614 PHE A O 1
ATOM 5073 N N . TYR A 1 615 ? -23.625 -14.18 -11.953 1 98.69 615 TYR A N 1
ATOM 5074 C CA . TYR A 1 615 ? -22.25 -13.766 -11.703 1 98.69 615 TYR A CA 1
ATOM 5075 C C . TYR A 1 615 ? -21.391 -13.93 -12.953 1 98.69 615 TYR A C 1
ATOM 5077 O O . TYR A 1 615 ? -20.469 -13.148 -13.188 1 98.69 615 TYR A O 1
ATOM 5085 N N . GLU A 1 616 ? -21.594 -14.93 -13.797 1 98.62 616 GLU A N 1
ATOM 5086 C CA . GLU A 1 616 ? -20.734 -15.219 -14.945 1 98.62 616 GLU A CA 1
ATOM 5087 C C . GLU A 1 616 ? -20.688 -14.039 -15.906 1 98.62 616 GLU A C 1
ATOM 5089 O O . GLU A 1 616 ? -19.609 -13.656 -16.375 1 98.62 616 GLU A O 1
ATOM 5094 N N . PRO A 1 617 ? -21.859 -13.398 -16.203 1 98.31 617 PRO A N 1
ATOM 5095 C CA . PRO A 1 617 ? -21.812 -12.289 -17.156 1 98.31 617 PRO A CA 1
ATOM 5096 C C . PRO A 1 617 ? -21.016 -11.094 -16.641 1 98.31 617 PRO A C 1
ATOM 5098 O O . PRO A 1 617 ? -20.625 -10.219 -17.406 1 98.31 617 PRO A O 1
ATOM 5101 N N . MET A 1 618 ? -20.766 -11.055 -15.297 1 98.38 618 MET A N 1
ATOM 5102 C CA . MET A 1 618 ? -20.031 -9.938 -14.695 1 98.38 618 MET A CA 1
ATOM 5103 C C . MET A 1 618 ? -18.562 -10.289 -14.477 1 98.38 618 MET A C 1
ATOM 5105 O O . MET A 1 618 ? -17.781 -9.461 -14.023 1 98.38 618 MET A O 1
ATOM 5109 N N . THR A 1 619 ? -18.156 -11.508 -14.773 1 98.19 619 THR A N 1
ATOM 5110 C CA . THR A 1 619 ? -16.797 -11.969 -14.523 1 98.19 619 THR A CA 1
ATOM 5111 C C . THR A 1 619 ? -15.906 -11.688 -15.727 1 98.19 619 THR A C 1
ATOM 5113 O O . THR A 1 619 ? -16.188 -12.141 -16.828 1 98.19 619 THR A O 1
ATOM 5116 N N . VAL A 1 620 ? -14.828 -10.969 -15.484 1 96.56 620 VAL A N 1
ATOM 5117 C CA . VAL A 1 620 ? -13.953 -10.531 -16.562 1 96.56 620 VAL A CA 1
ATOM 5118 C C . VAL A 1 620 ? -12.852 -11.57 -16.797 1 96.56 620 VAL A C 1
ATOM 5120 O O . VAL A 1 620 ? -12.164 -11.539 -17.812 1 96.56 620 VAL A O 1
ATOM 5123 N N . HIS A 1 621 ? -12.672 -12.539 -15.922 1 95.94 621 HIS A N 1
ATOM 5124 C CA . HIS A 1 621 ? -11.711 -13.633 -16.031 1 95.94 621 HIS A CA 1
ATOM 5125 C C . HIS A 1 621 ? -10.289 -13.094 -16.188 1 95.94 621 HIS A C 1
ATOM 5127 O O . HIS A 1 621 ? -9.547 -13.547 -17.062 1 95.94 621 HIS A O 1
ATOM 5133 N N . GLU A 1 622 ? -9.922 -12.133 -15.398 1 93.81 622 GLU A N 1
ATOM 5134 C CA . GLU A 1 622 ? -8.594 -11.539 -15.453 1 93.81 622 GLU A CA 1
ATOM 5135 C C . GLU A 1 622 ? -7.66 -12.172 -14.43 1 93.81 622 GLU A C 1
ATOM 5137 O O . GLU A 1 622 ? -6.59 -11.633 -14.133 1 93.81 622 GLU A O 1
ATOM 5142 N N . SER A 1 623 ? -8.102 -13.25 -13.922 1 94.38 623 SER A N 1
ATOM 5143 C CA . SER A 1 623 ? -7.281 -14.227 -13.211 1 94.38 623 SER A CA 1
ATOM 5144 C C . SER A 1 623 ? -7.141 -15.516 -14.008 1 94.38 623 SER A C 1
ATOM 5146 O O . SER A 1 623 ? -8.109 -15.992 -14.602 1 94.38 623 SER A O 1
ATOM 5148 N N . SER A 1 624 ? -5.953 -16.031 -13.953 1 93.88 624 SER A N 1
ATOM 5149 C CA . SER A 1 624 ? -5.719 -17.281 -14.656 1 93.88 624 SER A CA 1
ATOM 5150 C C . SER A 1 624 ? -6.527 -18.422 -14.047 1 93.88 624 SER A C 1
ATOM 5152 O O . SER A 1 624 ? -6.777 -19.438 -14.703 1 93.88 624 SER A O 1
ATOM 5154 N N . LEU A 1 625 ? -7.02 -18.281 -12.844 1 95.38 625 LEU A N 1
ATOM 5155 C CA . LEU A 1 625 ? -7.734 -19.344 -12.133 1 95.38 625 LEU A CA 1
ATOM 5156 C C . LEU A 1 625 ? -9.227 -19.281 -12.43 1 95.38 625 LEU A C 1
ATOM 5158 O O . LEU A 1 625 ? -9.961 -20.219 -12.125 1 95.38 625 LEU A O 1
ATOM 5162 N N . SER A 1 626 ? -9.68 -18.266 -13 1 96.25 626 SER A N 1
ATOM 5163 C CA . SER A 1 626 ? -11.109 -17.969 -13.078 1 96.25 626 SER A CA 1
ATOM 5164 C C . SER A 1 626 ? -11.82 -18.938 -14.016 1 96.25 626 SER A C 1
ATOM 5166 O O . SER A 1 626 ? -12.844 -19.516 -13.656 1 96.25 626 SER A O 1
ATOM 5168 N N . PRO A 1 627 ? -11.344 -19.219 -15.211 1 96.94 627 PRO A N 1
ATOM 5169 C CA . PRO A 1 627 ? -12.133 -19.984 -16.188 1 96.94 627 PRO A CA 1
ATOM 5170 C C . PRO A 1 627 ? -12.398 -21.422 -15.711 1 96.94 627 PRO A C 1
ATOM 5172 O O . PRO A 1 627 ? -13.438 -22 -16.047 1 96.94 627 PRO A O 1
ATOM 5175 N N . SER A 1 628 ? -11.531 -21.922 -14.984 1 96.81 628 SER A N 1
ATOM 5176 C CA . SER A 1 628 ? -11.641 -23.328 -14.57 1 96.81 628 SER A CA 1
ATOM 5177 C C . SER A 1 628 ? -12.945 -23.578 -13.828 1 96.81 628 SER A C 1
ATOM 5179 O O . SER A 1 628 ? -13.758 -24.391 -14.266 1 96.81 628 SER A O 1
ATOM 5181 N N . VAL A 1 629 ? -13.211 -22.859 -12.773 1 98 629 VAL A N 1
ATOM 5182 C CA . VAL A 1 629 ? -14.398 -23.062 -11.938 1 98 629 VAL A CA 1
ATOM 5183 C C . VAL A 1 629 ? -15.656 -22.781 -12.766 1 98 629 VAL A C 1
ATOM 5185 O O . VAL A 1 629 ? -16.641 -23.531 -12.672 1 98 629 VAL A O 1
ATOM 5188 N N . HIS A 1 630 ? -15.586 -21.766 -13.586 1 98.56 630 HIS A N 1
ATOM 5189 C CA . HIS A 1 630 ? -16.734 -21.422 -14.422 1 98.56 630 HIS A CA 1
ATOM 5190 C C . HIS A 1 630 ? -17 -22.5 -15.469 1 98.56 630 HIS A C 1
ATOM 5192 O O . HIS A 1 630 ? -18.156 -22.797 -15.781 1 98.56 630 HIS A O 1
ATOM 5198 N N . ALA A 1 631 ? -15.938 -23.078 -16.016 1 98.25 631 ALA A N 1
ATOM 5199 C CA . ALA A 1 631 ? -16.094 -24.172 -16.984 1 98.25 631 ALA A CA 1
ATOM 5200 C C . ALA A 1 631 ? -16.75 -25.391 -16.328 1 98.25 631 ALA A C 1
ATOM 5202 O O . ALA A 1 631 ? -17.625 -26.016 -16.922 1 98.25 631 ALA A O 1
ATOM 5203 N N . ILE A 1 632 ? -16.359 -25.719 -15.188 1 98.44 632 ILE A N 1
ATOM 5204 C CA . ILE A 1 632 ? -16.875 -26.875 -14.461 1 98.44 632 ILE A CA 1
ATOM 5205 C C . ILE A 1 632 ? -18.375 -26.703 -14.219 1 98.44 632 ILE A C 1
ATOM 5207 O O . ILE A 1 632 ? -19.172 -27.594 -14.523 1 98.44 632 ILE A O 1
ATOM 5211 N N . LEU A 1 633 ? -18.719 -25.516 -13.688 1 98.69 633 LEU A N 1
ATOM 5212 C CA . LEU A 1 633 ? -20.109 -25.266 -13.367 1 98.69 633 LEU A CA 1
ATOM 5213 C C . LEU A 1 633 ? -20.953 -25.172 -14.633 1 98.69 633 LEU A C 1
ATOM 5215 O O . LEU A 1 633 ? -22.094 -25.641 -14.664 1 98.69 633 LEU A O 1
ATOM 5219 N N . ALA A 1 634 ? -20.438 -24.547 -15.672 1 98.62 634 ALA A N 1
ATOM 5220 C CA . ALA A 1 634 ? -21.156 -24.484 -16.953 1 98.62 634 ALA A CA 1
ATOM 5221 C C . ALA A 1 634 ? -21.406 -25.891 -17.5 1 98.62 634 ALA A C 1
ATOM 5223 O O . ALA A 1 634 ? -22.5 -26.172 -18.016 1 98.62 634 ALA A O 1
ATOM 5224 N N . ALA A 1 635 ? -20.438 -26.734 -17.422 1 98 635 ALA A N 1
ATOM 5225 C CA . ALA A 1 635 ? -20.578 -28.125 -17.859 1 98 635 ALA A CA 1
ATOM 5226 C C . ALA A 1 635 ? -21.641 -28.844 -17.047 1 98 635 ALA A C 1
ATOM 5228 O O . ALA A 1 635 ? -22.484 -29.562 -17.594 1 98 635 ALA A O 1
ATOM 5229 N N . GLU A 1 636 ? -21.594 -28.672 -15.758 1 97.31 636 GLU A N 1
ATOM 5230 C CA . GLU A 1 636 ? -22.578 -29.297 -14.883 1 97.31 636 GLU A CA 1
ATOM 5231 C C . GLU A 1 636 ? -24 -28.859 -15.25 1 97.31 636 GLU A C 1
ATOM 5233 O O . GLU A 1 636 ? -24.938 -29.656 -15.227 1 97.31 636 GLU A O 1
ATOM 5238 N N . LEU A 1 637 ? -24.125 -27.578 -15.609 1 97.56 637 LEU A N 1
ATOM 5239 C CA . LEU A 1 637 ? -25.422 -27 -15.938 1 97.56 637 LEU A CA 1
ATOM 5240 C C . LEU A 1 637 ? -25.781 -27.266 -17.391 1 97.56 637 LEU A C 1
ATOM 5242 O O . LEU A 1 637 ? -26.812 -26.781 -17.875 1 97.56 637 LEU A O 1
ATOM 5246 N N . LYS A 1 638 ? -24.969 -27.938 -18.156 1 95.38 638 LYS A N 1
ATOM 5247 C CA . LYS A 1 638 ? -25.156 -28.344 -19.547 1 95.38 638 LYS A CA 1
ATOM 5248 C C . LYS A 1 638 ? -25.219 -27.125 -20.469 1 95.38 638 LYS A C 1
ATOM 5250 O O . LYS A 1 638 ? -25.984 -27.109 -21.438 1 95.38 638 LYS A O 1
ATOM 5255 N N . LEU A 1 639 ? -24.531 -26.125 -20 1 97.31 639 LEU A N 1
ATOM 5256 C CA . LEU A 1 639 ? -24.297 -25 -20.875 1 97.31 639 LEU A CA 1
ATOM 5257 C C . LEU A 1 639 ? -23.109 -25.234 -21.781 1 97.31 639 LEU A C 1
ATOM 5259 O O . LEU A 1 639 ? -22.047 -24.641 -21.594 1 97.31 639 LEU A O 1
ATOM 5263 N N . GLU A 1 640 ? -23.297 -26 -22.797 1 96.88 640 GLU A N 1
ATOM 5264 C CA . GLU A 1 640 ? -22.25 -26.609 -23.609 1 96.88 640 GLU A CA 1
ATOM 5265 C C . GLU A 1 640 ? -21.344 -25.562 -24.219 1 96.88 640 GLU A C 1
ATOM 5267 O O . GLU A 1 640 ? -20.109 -25.641 -24.109 1 96.88 640 GLU A O 1
ATOM 5272 N N . LYS A 1 641 ? -21.906 -24.578 -24.859 1 97.12 641 LYS A N 1
ATOM 5273 C CA . LYS A 1 641 ? -21.109 -23.562 -25.547 1 97.12 641 LYS A CA 1
ATOM 5274 C C . LYS A 1 641 ? -20.234 -22.797 -24.562 1 97.12 641 LYS A C 1
ATOM 5276 O O . LYS A 1 641 ? -19.047 -22.562 -24.828 1 97.12 641 LYS A O 1
ATOM 5281 N N . LYS A 1 642 ? -20.844 -22.438 -23.453 1 97.5 642 LYS A N 1
ATOM 5282 C CA . LYS A 1 642 ? -20.109 -21.703 -22.438 1 97.5 642 LYS A CA 1
ATOM 5283 C C . LYS A 1 642 ? -19.016 -22.562 -21.812 1 97.5 642 LYS A C 1
ATOM 5285 O O . LYS A 1 642 ? -17.906 -22.094 -21.578 1 97.5 642 LYS A O 1
ATOM 5290 N N . ALA A 1 643 ? -19.297 -23.766 -21.516 1 97.88 643 ALA A N 1
ATOM 5291 C CA . ALA A 1 643 ? -18.328 -24.703 -20.938 1 97.88 643 ALA A CA 1
ATOM 5292 C C . ALA A 1 643 ? -17.109 -24.859 -21.859 1 97.88 643 ALA A C 1
ATOM 5294 O O . ALA A 1 643 ? -15.961 -24.797 -21.391 1 97.88 643 ALA A O 1
ATOM 5295 N N . LEU A 1 644 ? -17.344 -25.031 -23.125 1 97.31 644 LEU A N 1
ATOM 5296 C CA . LEU A 1 644 ? -16.25 -25.234 -24.078 1 97.31 644 LEU A CA 1
ATOM 5297 C C . LEU A 1 644 ? -15.438 -23.953 -24.25 1 97.31 644 LEU A C 1
ATOM 5299 O O . LEU A 1 644 ? -14.211 -24.016 -24.375 1 97.31 644 LEU A O 1
ATOM 5303 N N . GLU A 1 645 ? -16.172 -22.875 -24.328 1 96.44 645 GLU A N 1
ATOM 5304 C CA . GLU A 1 645 ? -15.484 -21.594 -24.422 1 96.44 645 GLU A CA 1
ATOM 5305 C C . GLU A 1 645 ? -14.5 -21.406 -23.266 1 96.44 645 GLU A C 1
ATOM 5307 O O . GLU A 1 645 ? -13.336 -21.062 -23.484 1 96.44 645 GLU A O 1
ATOM 5312 N N . LEU A 1 646 ? -14.961 -21.625 -22.062 1 97.38 646 LEU A N 1
ATOM 5313 C CA . LEU A 1 646 ? -14.133 -21.422 -20.875 1 97.38 646 LEU A CA 1
ATOM 5314 C C . LEU A 1 646 ? -13.07 -22.516 -20.766 1 97.38 646 LEU A C 1
ATOM 5316 O O . LEU A 1 646 ? -11.961 -22.25 -20.281 1 97.38 646 LEU A O 1
ATOM 5320 N N . TYR A 1 647 ? -13.383 -23.688 -21.219 1 97.38 647 TYR A N 1
ATOM 5321 C CA . TYR A 1 647 ? -12.375 -24.734 -21.234 1 97.38 647 TYR A CA 1
ATOM 5322 C C . TYR A 1 647 ? -11.219 -24.375 -22.156 1 97.38 647 TYR A C 1
ATOM 5324 O O . TYR A 1 647 ? -10.055 -24.578 -21.812 1 97.38 647 TYR A O 1
ATOM 5332 N N . LYS A 1 648 ? -11.531 -23.922 -23.344 1 96.25 648 LYS A N 1
ATOM 5333 C CA . LYS A 1 648 ? -10.5 -23.5 -24.281 1 96.25 648 LYS A CA 1
ATOM 5334 C C . LYS A 1 648 ? -9.57 -22.469 -23.641 1 96.25 648 LYS A C 1
ATOM 5336 O O . LYS A 1 648 ? -8.352 -22.547 -23.781 1 96.25 648 LYS A O 1
ATOM 5341 N N . ARG A 1 649 ? -10.117 -21.641 -22.922 1 94.94 649 ARG A N 1
ATOM 5342 C CA . ARG A 1 649 ? -9.336 -20.594 -22.281 1 94.94 649 ARG A CA 1
ATOM 5343 C C . ARG A 1 649 ? -8.414 -21.172 -21.203 1 94.94 649 ARG A C 1
ATOM 5345 O O . ARG A 1 649 ? -7.246 -20.812 -21.125 1 94.94 649 ARG A O 1
ATOM 5352 N N . THR A 1 650 ? -8.93 -21.984 -20.375 1 95.81 650 THR A N 1
ATOM 5353 C CA . THR A 1 650 ? -8.117 -22.562 -19.297 1 95.81 650 THR A CA 1
ATOM 5354 C C . THR A 1 650 ? -7.055 -23.5 -19.859 1 95.81 650 THR A C 1
ATOM 5356 O O . THR A 1 650 ? -5.941 -23.562 -19.344 1 95.81 650 THR A O 1
ATOM 5359 N N . ALA A 1 651 ? -7.371 -24.188 -20.922 1 96.75 651 ALA A N 1
ATOM 5360 C CA . ALA A 1 651 ? -6.469 -25.203 -21.469 1 96.75 651 ALA A CA 1
ATOM 5361 C C . ALA A 1 651 ? -5.324 -24.547 -22.234 1 96.75 651 ALA A C 1
ATOM 5363 O O . ALA A 1 651 ? -4.219 -25.078 -22.297 1 96.75 651 ALA A O 1
ATOM 5364 N N . ARG A 1 652 ? -5.535 -23.406 -22.797 1 96.94 652 ARG A N 1
ATOM 5365 C CA . ARG A 1 652 ? -4.527 -22.812 -23.672 1 96.94 652 ARG A CA 1
ATOM 5366 C C . ARG A 1 652 ? -4.129 -21.422 -23.188 1 96.94 652 ARG A C 1
ATOM 5368 O O . ARG A 1 652 ? -3.605 -20.609 -23.953 1 96.94 652 ARG A O 1
ATOM 5375 N N . LEU A 1 653 ? -4.395 -21.125 -21.953 1 95.75 653 LEU A N 1
ATOM 5376 C CA . LEU A 1 653 ? -4.164 -19.812 -21.375 1 95.75 653 LEU A CA 1
ATOM 5377 C C . LEU A 1 653 ? -2.764 -19.312 -21.688 1 95.75 653 LEU A C 1
ATOM 5379 O O . LEU A 1 653 ? -2.604 -18.203 -22.234 1 95.75 653 LEU A O 1
ATOM 5383 N N . ASP A 1 654 ? -1.735 -20.031 -21.406 1 96 654 ASP A N 1
ATOM 5384 C CA . ASP A 1 654 ? -0.358 -19.625 -21.656 1 96 654 ASP A CA 1
ATOM 5385 C C . ASP A 1 654 ? 0.031 -19.828 -23.109 1 96 654 ASP A C 1
ATOM 5387 O O . ASP A 1 654 ? 0.702 -18.984 -23.719 1 96 654 ASP A O 1
ATOM 5391 N N . LEU A 1 655 ? -0.402 -20.953 -23.688 1 96.69 655 LEU A N 1
ATOM 5392 C CA . LEU A 1 655 ? -0.022 -21.297 -25.047 1 96.69 655 LEU A CA 1
ATOM 5393 C C . LEU A 1 655 ? -0.464 -20.203 -26.031 1 96.69 655 LEU A C 1
ATOM 5395 O O . LEU A 1 655 ? 0.223 -19.938 -27.016 1 96.69 655 LEU A O 1
ATOM 5399 N N . ASP A 1 656 ? -1.603 -19.641 -25.703 1 95.56 656 ASP A N 1
ATOM 5400 C CA . ASP A 1 656 ? -2.121 -18.594 -26.578 1 95.56 656 ASP A CA 1
ATOM 5401 C C . ASP A 1 656 ? -2.043 -17.219 -25.906 1 95.56 656 ASP A C 1
ATOM 5403 O O . ASP A 1 656 ? -2.605 -16.25 -26.406 1 95.56 656 ASP A O 1
ATOM 5407 N N . ASN A 1 657 ? -1.417 -17.141 -24.781 1 93.75 657 ASN A N 1
ATOM 5408 C CA . ASN A 1 657 ? -1.128 -15.898 -24.047 1 93.75 657 ASN A CA 1
ATOM 5409 C C . ASN A 1 657 ? -2.387 -15.062 -23.844 1 93.75 657 ASN A C 1
ATOM 5411 O O . ASN A 1 657 ? -2.414 -13.883 -24.188 1 93.75 657 ASN A O 1
ATOM 5415 N N . TYR A 1 658 ? -3.418 -15.68 -23.328 1 88.69 658 TYR A N 1
ATOM 5416 C CA . TYR A 1 658 ? -4.715 -15.031 -23.156 1 88.69 658 TYR A CA 1
ATOM 5417 C C . TYR A 1 658 ? -4.602 -13.812 -22.25 1 88.69 658 TYR A C 1
ATOM 5419 O O . TYR A 1 658 ? -5.262 -12.797 -22.484 1 88.69 658 TYR A O 1
ATOM 5427 N N . ASN A 1 659 ? -3.787 -13.812 -21.25 1 85.94 659 ASN A N 1
ATOM 5428 C CA . ASN A 1 659 ? -3.674 -12.719 -20.297 1 85.94 659 ASN A CA 1
ATOM 5429 C C . ASN A 1 659 ? -2.551 -11.758 -20.656 1 85.94 659 ASN A C 1
ATOM 5431 O O . ASN A 1 659 ? -2.332 -10.758 -19.984 1 85.94 659 ASN A O 1
ATOM 5435 N N . HIS A 1 660 ? -1.76 -12.031 -21.656 1 87 660 HIS A N 1
ATOM 5436 C CA . HIS A 1 660 ? -0.669 -11.203 -22.156 1 87 660 HIS A CA 1
ATOM 5437 C C . HIS A 1 660 ? 0.403 -11 -21.094 1 87 660 HIS A C 1
ATOM 5439 O O . HIS A 1 660 ? 0.863 -9.883 -20.875 1 87 660 HIS A O 1
ATOM 5445 N N . ASP A 1 661 ? 0.665 -12.039 -20.422 1 88.44 661 ASP A N 1
ATOM 5446 C CA . ASP A 1 661 ? 1.688 -11.938 -19.375 1 88.44 661 ASP A CA 1
ATOM 5447 C C . ASP A 1 661 ? 2.475 -13.242 -19.266 1 88.44 661 ASP A C 1
ATOM 5449 O O . ASP A 1 661 ? 3.211 -13.445 -18.297 1 88.44 661 ASP A O 1
ATOM 5453 N N . THR A 1 662 ? 2.365 -14.109 -20.219 1 93.81 662 THR A N 1
ATOM 5454 C CA . THR A 1 662 ? 3.041 -15.406 -20.203 1 93.81 662 THR A CA 1
ATOM 5455 C C . THR A 1 662 ? 4.555 -15.227 -20.266 1 93.81 662 THR A C 1
ATOM 5457 O O . THR A 1 662 ? 5.305 -16.078 -19.797 1 93.81 662 THR A O 1
ATOM 5460 N N . GLU A 1 663 ? 5.016 -14.117 -20.797 1 93.25 663 GLU A N 1
ATOM 5461 C CA . GLU A 1 663 ? 6.449 -13.844 -20.875 1 93.25 663 GLU A CA 1
ATOM 5462 C C . GLU A 1 663 ? 7.07 -13.711 -19.484 1 93.25 663 GLU A C 1
ATOM 5464 O O . GLU A 1 663 ? 8.281 -13.867 -19.328 1 93.25 663 GLU A O 1
ATOM 5469 N N . GLU A 1 664 ? 6.223 -13.508 -18.484 1 90.62 664 GLU A N 1
ATOM 5470 C CA . GLU A 1 664 ? 6.699 -13.359 -17.109 1 90.62 664 GLU A CA 1
ATOM 5471 C C . GLU A 1 664 ? 6.746 -14.711 -16.406 1 90.62 664 GLU A C 1
ATOM 5473 O O . GLU A 1 664 ? 7.086 -14.773 -15.219 1 90.62 664 GLU A O 1
ATOM 5478 N N . GLY A 1 665 ? 6.406 -15.711 -17.062 1 94.5 665 GLY A N 1
ATOM 5479 C CA . GLY A 1 665 ? 6.289 -17.047 -16.516 1 94.5 665 GLY A CA 1
ATOM 5480 C C . GLY A 1 665 ? 4.934 -17.688 -16.766 1 94.5 665 GLY A C 1
ATOM 5481 O O . GLY A 1 665 ? 3.934 -16.984 -16.922 1 94.5 665 GLY A O 1
ATOM 5482 N N . LEU A 1 666 ? 4.934 -18.969 -16.75 1 96.62 666 LEU A N 1
ATOM 5483 C CA . LEU A 1 666 ? 3.701 -19.719 -16.984 1 96.62 666 LEU A CA 1
ATOM 5484 C C . LEU A 1 666 ? 2.809 -19.688 -15.742 1 96.62 666 LEU A C 1
ATOM 5486 O O . LEU A 1 666 ? 3.301 -19.609 -14.617 1 96.62 666 LEU A O 1
ATOM 5490 N N . HIS A 1 667 ? 1.536 -19.734 -15.953 1 95.88 667 HIS A N 1
ATOM 5491 C CA . HIS A 1 667 ? 0.592 -19.859 -14.852 1 95.88 667 HIS A CA 1
ATOM 5492 C C . HIS A 1 667 ? 0.407 -21.312 -14.445 1 95.88 667 HIS A C 1
ATOM 5494 O O . HIS A 1 667 ? -0.643 -21.906 -14.703 1 95.88 667 HIS A O 1
ATOM 5500 N N . ILE A 1 668 ? 1.244 -21.828 -13.695 1 96.06 668 ILE A N 1
ATOM 5501 C CA . ILE A 1 668 ? 1.363 -23.25 -13.406 1 96.06 668 ILE A CA 1
ATOM 5502 C C . ILE A 1 668 ? 0.14 -23.719 -12.633 1 96.06 668 ILE A C 1
ATOM 5504 O O . ILE A 1 668 ? -0.505 -24.703 -13.008 1 96.06 668 ILE A O 1
ATOM 5508 N N . THR A 1 669 ? -0.249 -23.031 -11.617 1 94.81 669 THR A N 1
ATOM 5509 C CA . THR A 1 669 ? -1.346 -23.516 -10.781 1 94.81 669 THR A CA 1
ATOM 5510 C C . THR A 1 669 ? -2.666 -23.469 -11.547 1 94.81 669 THR A C 1
ATOM 5512 O O . THR A 1 669 ? -3.564 -24.266 -11.297 1 94.81 669 THR A O 1
ATOM 5515 N N . SER A 1 670 ? -2.758 -22.594 -12.469 1 95.12 670 SER A N 1
ATOM 5516 C CA . SER A 1 670 ? -3.984 -22.5 -13.258 1 95.12 670 SER A CA 1
ATOM 5517 C C . SER A 1 670 ? -4.109 -23.672 -14.219 1 95.12 670 SER A C 1
ATOM 5519 O O . SER A 1 670 ? -5.203 -23.969 -14.703 1 95.12 670 SER A O 1
ATOM 5521 N N . MET A 1 671 ? -2.982 -24.297 -14.469 1 97.12 671 MET A N 1
ATOM 5522 C CA . MET A 1 671 ? -2.965 -25.406 -15.43 1 97.12 671 MET A CA 1
ATOM 5523 C C . MET A 1 671 ? -3.77 -26.594 -14.906 1 97.12 671 MET A C 1
ATOM 5525 O O . MET A 1 671 ? -4.242 -27.422 -15.688 1 97.12 671 MET A O 1
ATOM 5529 N N . THR A 1 672 ? -3.963 -26.656 -13.609 1 97 672 THR A N 1
ATOM 5530 C CA . THR A 1 672 ? -4.812 -27.703 -13.039 1 97 672 THR A CA 1
ATOM 5531 C C . THR A 1 672 ? -6.238 -27.594 -13.586 1 97 672 THR A C 1
ATOM 5533 O O . THR A 1 672 ? -6.949 -28.594 -13.68 1 97 672 THR A O 1
ATOM 5536 N N . GLY A 1 673 ? -6.637 -26.406 -13.93 1 96.81 673 GLY A N 1
ATOM 5537 C CA . GLY A 1 673 ? -7.988 -26.125 -14.391 1 96.81 673 GLY A CA 1
ATOM 5538 C C . GLY A 1 673 ? -8.367 -26.922 -15.633 1 96.81 673 GLY A C 1
ATOM 5539 O O . GLY A 1 673 ? -9.531 -27.297 -15.797 1 96.81 673 GLY A O 1
ATOM 5540 N N . SER A 1 674 ? -7.41 -27.156 -16.531 1 96.75 674 SER A N 1
ATOM 5541 C CA . SER A 1 674 ? -7.711 -27.922 -17.75 1 96.75 674 SER A CA 1
ATOM 5542 C C . SER A 1 674 ? -8.078 -29.359 -17.422 1 96.75 674 SER A C 1
ATOM 5544 O O . SER A 1 674 ? -8.938 -29.953 -18.078 1 96.75 674 SER A O 1
ATOM 5546 N N . TRP A 1 675 ? -7.438 -29.875 -16.453 1 97.12 675 TRP A N 1
ATOM 5547 C CA . TRP A 1 675 ? -7.75 -31.234 -16.016 1 97.12 675 TRP A CA 1
ATOM 5548 C C . TRP A 1 675 ? -9.07 -31.266 -15.25 1 97.12 675 TRP A C 1
ATOM 5550 O O . TRP A 1 675 ? -9.945 -32.094 -15.547 1 97.12 675 TRP A O 1
ATOM 5560 N N . LEU A 1 676 ? -9.25 -30.375 -14.336 1 97.56 676 LEU A N 1
ATOM 5561 C CA . LEU A 1 676 ? -10.438 -30.312 -13.492 1 97.56 676 LEU A CA 1
ATOM 5562 C C . LEU A 1 676 ? -11.695 -30.094 -14.336 1 97.56 676 LEU A C 1
ATOM 5564 O O . LEU A 1 676 ? -12.742 -30.688 -14.055 1 97.56 676 LEU A O 1
ATOM 5568 N N . ALA A 1 677 ? -11.578 -29.281 -15.312 1 97.69 677 ALA A N 1
ATOM 5569 C CA . ALA A 1 677 ? -12.742 -28.969 -16.141 1 97.69 677 ALA A CA 1
ATOM 5570 C C . ALA A 1 677 ? -13.234 -30.219 -16.891 1 97.69 677 ALA A C 1
ATOM 5572 O O . ALA A 1 677 ? -14.438 -30.375 -17.094 1 97.69 677 ALA A O 1
ATOM 5573 N N . ILE A 1 678 ? -12.352 -31.078 -17.266 1 97.69 678 ILE A N 1
ATOM 5574 C CA . ILE A 1 678 ? -12.773 -32.312 -17.938 1 97.69 678 ILE A CA 1
ATOM 5575 C C . ILE A 1 678 ? -13.344 -33.281 -16.906 1 97.69 678 ILE A C 1
ATOM 5577 O O . ILE A 1 678 ? -14.477 -33.75 -17.047 1 97.69 678 ILE A O 1
ATOM 5581 N N . VAL A 1 679 ? -12.672 -33.562 -15.875 1 97.44 679 VAL A N 1
ATOM 5582 C CA . VAL A 1 679 ? -12.992 -34.625 -14.945 1 97.44 679 VAL A CA 1
ATOM 5583 C C . VAL A 1 679 ? -14.172 -34.219 -14.062 1 97.44 679 VAL A C 1
ATOM 5585 O O . VAL A 1 679 ? -15.156 -34.969 -13.953 1 97.44 679 VAL A O 1
ATOM 5588 N N . HIS A 1 680 ? -14.047 -33 -13.484 1 97.56 680 HIS A N 1
ATOM 5589 C CA . HIS A 1 680 ? -15.117 -32.531 -12.609 1 97.56 680 HIS A CA 1
ATOM 5590 C C . HIS A 1 680 ? -16.234 -31.891 -13.414 1 97.56 680 HIS A C 1
ATOM 5592 O O . HIS A 1 680 ? -17.375 -31.844 -12.953 1 97.56 680 HIS A O 1
ATOM 5598 N N . GLY A 1 681 ? -15.922 -31.344 -14.555 1 98 681 GLY A N 1
ATOM 5599 C CA . GLY A 1 681 ? -16.906 -30.656 -15.367 1 98 681 GLY A CA 1
ATOM 5600 C C . GLY A 1 681 ? -17.609 -31.562 -16.359 1 98 681 GLY A C 1
ATOM 5601 O O . GLY A 1 681 ? -18.688 -32.094 -16.078 1 98 681 GLY A O 1
ATOM 5602 N N . PHE A 1 682 ? -17 -31.891 -17.438 1 97.69 682 PHE A N 1
ATOM 5603 C CA . PHE A 1 682 ? -17.609 -32.656 -18.516 1 97.69 682 PHE A CA 1
ATOM 5604 C C . PHE A 1 682 ? -17.938 -34.062 -18.062 1 97.69 682 PHE A C 1
ATOM 5606 O O . PHE A 1 682 ? -18.984 -34.594 -18.406 1 97.69 682 PHE A O 1
ATOM 5613 N N . ALA A 1 683 ? -17.062 -34.656 -17.25 1 97.56 683 ALA A N 1
ATOM 5614 C CA . ALA A 1 683 ? -17.312 -36.031 -16.781 1 97.56 683 ALA A CA 1
ATOM 5615 C C . ALA A 1 683 ? -18.203 -36 -15.539 1 97.56 683 ALA A C 1
ATOM 5617 O O . ALA A 1 683 ? -18.75 -37.062 -15.156 1 97.56 683 ALA A O 1
ATOM 5618 N N . GLY A 1 684 ? -18.297 -34.875 -14.875 1 97.12 684 GLY A N 1
ATOM 5619 C CA . GLY A 1 684 ? -19.172 -34.719 -13.727 1 97.12 684 GLY A CA 1
ATOM 5620 C C . GLY A 1 684 ? -18.734 -35.531 -12.531 1 97.12 684 GLY A C 1
ATOM 5621 O O . GLY A 1 684 ? -19.578 -36.031 -11.773 1 97.12 684 GLY A O 1
ATOM 5622 N N . MET A 1 685 ? -17.469 -35.719 -12.398 1 97.19 685 MET A N 1
ATOM 5623 C CA . MET A 1 685 ? -16.984 -36.469 -11.242 1 97.19 685 MET A CA 1
ATOM 5624 C C . MET A 1 685 ? -17.219 -35.719 -9.953 1 97.19 685 MET A C 1
ATOM 5626 O O . MET A 1 685 ? -16.953 -34.5 -9.883 1 97.19 685 MET A O 1
ATOM 5630 N N . ARG A 1 686 ? -17.781 -36.344 -8.984 1 95.75 686 ARG A N 1
ATOM 5631 C CA . ARG A 1 686 ? -17.938 -35.812 -7.625 1 95.75 686 ARG A CA 1
ATOM 5632 C C . ARG A 1 686 ? -17.578 -36.875 -6.59 1 95.75 686 ARG A C 1
ATOM 5634 O O . ARG A 1 686 ? -17.719 -38.094 -6.84 1 95.75 686 ARG A O 1
ATOM 5641 N N . THR A 1 687 ? -16.969 -36.375 -5.582 1 91.81 687 THR A N 1
ATOM 5642 C CA . THR A 1 687 ? -16.719 -37.219 -4.422 1 91.81 687 THR A CA 1
ATOM 5643 C C . THR A 1 687 ? -17.234 -36.562 -3.148 1 91.81 687 THR A C 1
ATOM 5645 O O . THR A 1 687 ? -16.859 -35.438 -2.826 1 91.81 687 THR A O 1
ATOM 5648 N N . ALA A 1 688 ? -18.328 -36.875 -2.652 1 87.19 688 ALA A N 1
ATOM 5649 C CA . ALA A 1 688 ? -18.859 -36.406 -1.381 1 87.19 688 ALA A CA 1
ATOM 5650 C C . ALA A 1 688 ? -19.406 -37.562 -0.544 1 87.19 688 ALA A C 1
ATOM 5652 O O . ALA A 1 688 ? -19.953 -38.531 -1.085 1 87.19 688 ALA A O 1
ATOM 5653 N N . ASN A 1 689 ? -19.234 -37.406 0.769 1 82.12 689 ASN A N 1
ATOM 5654 C CA . ASN A 1 689 ? -19.719 -38.438 1.69 1 82.12 689 ASN A CA 1
ATOM 5655 C C . ASN A 1 689 ? -19.156 -39.812 1.353 1 82.12 689 ASN A C 1
ATOM 5657 O O . ASN A 1 689 ? -19.875 -40.812 1.363 1 82.12 689 ASN A O 1
ATOM 5661 N N . GLU A 1 690 ? -17.953 -39.781 0.852 1 82.12 690 GLU A N 1
ATOM 5662 C CA . GLU A 1 690 ? -17.172 -40.969 0.547 1 82.12 690 GLU A CA 1
ATOM 5663 C C . GLU A 1 690 ? -17.797 -41.781 -0.602 1 82.12 690 GLU A C 1
ATOM 5665 O O . GLU A 1 690 ? -17.734 -43 -0.616 1 82.12 690 GLU A O 1
ATOM 5670 N N . THR A 1 691 ? -18.484 -41.125 -1.45 1 89.31 691 THR A N 1
ATOM 5671 C CA . THR A 1 691 ? -19.109 -41.75 -2.609 1 89.31 691 THR A CA 1
ATOM 5672 C C . THR A 1 691 ? -18.594 -41.125 -3.904 1 89.31 691 THR A C 1
ATOM 5674 O O . THR A 1 691 ? -18.531 -39.906 -4.027 1 89.31 691 THR A O 1
ATOM 5677 N N . LEU A 1 692 ? -18.219 -42 -4.82 1 95.56 692 LEU A N 1
ATOM 5678 C CA . LEU A 1 692 ? -17.781 -41.562 -6.141 1 95.56 692 LEU A CA 1
ATOM 5679 C C . LEU A 1 692 ? -18.953 -41.531 -7.113 1 95.56 692 LEU A C 1
ATOM 5681 O O . LEU A 1 692 ? -19.781 -42.438 -7.125 1 95.56 692 LEU A O 1
ATOM 5685 N N . SER A 1 693 ? -19.141 -40.469 -7.785 1 95.94 693 SER A N 1
ATOM 5686 C CA . SER A 1 693 ? -20.219 -40.375 -8.75 1 95.94 693 SER A CA 1
ATOM 5687 C C . SER A 1 693 ? -19.766 -39.656 -10.031 1 95.94 693 SER A C 1
ATOM 5689 O O . SER A 1 693 ? -18.781 -38.938 -10.023 1 95.94 693 SER A O 1
ATOM 5691 N N . PHE A 1 694 ? -20.453 -39.969 -11.164 1 97 694 PHE A N 1
ATOM 5692 C CA . PHE A 1 694 ? -20.219 -39.344 -12.453 1 97 694 PHE A CA 1
ATOM 5693 C C . PHE A 1 694 ? -21.531 -39 -13.133 1 97 694 PHE A C 1
ATOM 5695 O O . PHE A 1 694 ? -22.562 -39.625 -12.891 1 97 694 PHE A O 1
ATOM 5702 N N . ALA A 1 695 ? -21.484 -37.906 -13.867 1 96 695 ALA A N 1
ATOM 5703 C CA . ALA A 1 695 ? -22.578 -37.531 -14.766 1 96 695 ALA A CA 1
ATOM 5704 C C . ALA A 1 695 ? -22.031 -36.969 -16.078 1 96 695 ALA A C 1
ATOM 5706 O O . ALA A 1 695 ? -22.188 -35.781 -16.375 1 96 695 ALA A O 1
ATOM 5707 N N . PRO A 1 696 ? -21.438 -37.875 -16.891 1 96.25 696 PRO A N 1
ATOM 5708 C CA . PRO A 1 696 ? -20.688 -37.438 -18.062 1 96.25 696 PRO A CA 1
ATOM 5709 C C . PRO A 1 696 ? -21.578 -36.875 -19.172 1 96.25 696 PRO A C 1
ATOM 5711 O O . PRO A 1 696 ? -22.703 -37.344 -19.359 1 96.25 696 PRO A O 1
ATOM 5714 N N . PHE A 1 697 ? -21.172 -35.875 -19.766 1 91.62 697 PHE A N 1
ATOM 5715 C CA . PHE A 1 697 ? -21.75 -35.406 -21.016 1 91.62 697 PHE A CA 1
ATOM 5716 C C . PHE A 1 697 ? -20.672 -35.062 -22.031 1 91.62 697 PHE A C 1
ATOM 5718 O O . PHE A 1 697 ? -19.609 -34.562 -21.672 1 91.62 697 PHE A O 1
ATOM 5725 N N . LEU A 1 698 ? -20.75 -35.375 -23.297 1 94.56 698 LEU A N 1
ATOM 5726 C CA . LEU A 1 698 ? -19.812 -35.156 -24.391 1 94.56 698 LEU A CA 1
ATOM 5727 C C . LEU A 1 698 ? -20.203 -33.969 -25.234 1 94.56 698 LEU A C 1
ATOM 5729 O O . LEU A 1 698 ? -21.25 -33.938 -25.875 1 94.56 698 LEU A O 1
ATOM 5733 N N . PRO A 1 699 ? -19.344 -32.906 -25.156 1 93.5 699 PRO A N 1
ATOM 5734 C CA . PRO A 1 699 ? -19.656 -31.797 -26.047 1 93.5 699 PRO A CA 1
ATOM 5735 C C . PRO A 1 699 ? -19.703 -32.219 -27.516 1 93.5 699 PRO A C 1
ATOM 5737 O O . PRO A 1 699 ? -18.938 -33.062 -27.953 1 93.5 699 PRO A O 1
ATOM 5740 N N . LYS A 1 700 ? -20.438 -31.484 -28.297 1 92.38 700 LYS A N 1
ATOM 5741 C CA . LYS A 1 700 ? -20.672 -31.844 -29.703 1 92.38 700 LYS A CA 1
ATOM 5742 C C . LYS A 1 700 ? -19.391 -31.75 -30.516 1 92.38 700 LYS A C 1
ATOM 5744 O O . LYS A 1 700 ? -19.234 -32.469 -31.516 1 92.38 700 LYS A O 1
ATOM 5749 N N . GLU A 1 701 ? -18.516 -31.016 -30.078 1 93.44 701 GLU A N 1
ATOM 5750 C CA . GLU A 1 701 ? -17.281 -30.766 -30.828 1 93.44 701 GLU A CA 1
ATOM 5751 C C . GLU A 1 701 ? -16.281 -31.891 -30.641 1 93.44 701 GLU A C 1
ATOM 5753 O O . GLU A 1 701 ? -15.305 -32 -31.375 1 93.44 701 GLU A O 1
ATOM 5758 N N . TRP A 1 702 ? -16.516 -32.781 -29.672 1 96.06 702 TRP A N 1
ATOM 5759 C CA . TRP A 1 702 ? -15.602 -33.875 -29.391 1 96.06 702 TRP A CA 1
ATOM 5760 C C . TRP A 1 702 ? -16.188 -35.219 -29.844 1 96.06 702 TRP A C 1
ATOM 5762 O O . TRP A 1 702 ? -17.406 -35.406 -29.812 1 96.06 702 TRP A O 1
ATOM 5772 N N . ASP A 1 703 ? -15.297 -36.094 -30.234 1 96.69 703 ASP A N 1
ATOM 5773 C CA . ASP A 1 703 ? -15.719 -37.469 -30.547 1 96.69 703 ASP A CA 1
ATOM 5774 C C . 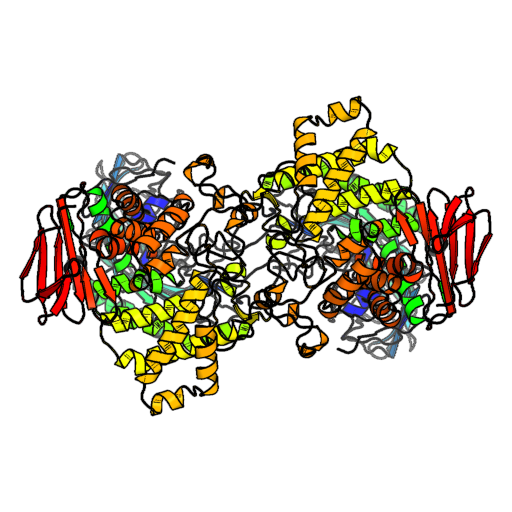ASP A 1 703 ? -15.688 -38.344 -29.297 1 96.69 703 ASP A C 1
ATOM 5776 O O . ASP A 1 703 ? -16.5 -39.25 -29.172 1 96.69 703 ASP A O 1
ATOM 5780 N N . GLU A 1 704 ? -14.727 -38.062 -28.547 1 96.81 704 GLU A N 1
ATOM 5781 C CA . GLU A 1 704 ? -14.461 -38.875 -27.375 1 96.81 704 GLU A CA 1
ATOM 5782 C C . GLU A 1 704 ? -13.469 -38.219 -26.438 1 96.81 704 GLU A C 1
ATOM 5784 O O . GLU A 1 704 ? -12.625 -37.438 -26.875 1 96.81 704 GLU A O 1
ATOM 5789 N N . TYR A 1 705 ? -13.633 -38.438 -25.156 1 97.62 705 TYR A N 1
ATOM 5790 C CA . TYR A 1 705 ? -12.547 -38.188 -24.234 1 97.62 705 TYR A CA 1
ATOM 5791 C C . TYR A 1 705 ? -12.375 -39.312 -23.234 1 97.62 705 TYR A C 1
ATOM 5793 O O . TYR A 1 705 ? -13.32 -40.062 -22.984 1 97.62 705 TYR A O 1
ATOM 5801 N N . SER A 1 706 ? -11.195 -39.469 -22.781 1 97.69 706 SER A N 1
ATOM 5802 C CA . SER A 1 706 ? -10.852 -40.562 -21.875 1 97.69 706 SER A CA 1
ATOM 5803 C C . SER A 1 706 ? -9.758 -40.156 -20.891 1 97.69 706 SER A C 1
ATOM 5805 O O . SER A 1 706 ? -8.859 -39.375 -21.25 1 97.69 706 SER A O 1
ATOM 5807 N N . PHE A 1 707 ? -9.852 -40.656 -19.703 1 97.12 707 PHE A N 1
ATOM 5808 C CA . PHE A 1 707 ? -8.844 -40.375 -18.688 1 97.12 707 PHE A CA 1
ATOM 5809 C C . PHE A 1 707 ? -8.82 -41.469 -17.625 1 97.12 707 PHE A C 1
ATOM 5811 O O . PHE A 1 707 ? -9.734 -42.281 -17.547 1 97.12 707 PHE A O 1
ATOM 5818 N N . ASN A 1 708 ? -7.781 -41.5 -16.875 1 94.88 708 ASN A N 1
ATOM 5819 C CA . ASN A 1 708 ? -7.652 -42.375 -15.703 1 94.88 708 ASN A CA 1
ATOM 5820 C C . ASN A 1 708 ? -7.77 -41.594 -14.398 1 94.88 708 ASN A C 1
ATOM 5822 O O . ASN A 1 708 ? -7.406 -40.406 -14.352 1 94.88 708 ASN A O 1
ATOM 5826 N N . ILE A 1 709 ? -8.359 -42.219 -13.383 1 95 709 ILE A N 1
ATOM 5827 C CA . ILE A 1 709 ? -8.297 -41.625 -12.039 1 95 709 ILE A CA 1
ATOM 5828 C C . ILE A 1 709 ? -7.914 -42.719 -11.039 1 95 709 ILE A C 1
ATOM 5830 O O . ILE A 1 709 ? -8.266 -43.906 -11.211 1 95 709 ILE A O 1
ATOM 5834 N N . ASN A 1 710 ? -7.203 -42.281 -10.086 1 91 710 ASN A N 1
ATOM 5835 C CA . ASN A 1 710 ? -6.969 -43.062 -8.898 1 91 710 ASN A CA 1
ATOM 5836 C C . ASN A 1 710 ? -7.996 -42.781 -7.805 1 91 710 ASN A C 1
ATOM 5838 O O . ASN A 1 710 ? -8.266 -41.625 -7.508 1 91 710 ASN A O 1
ATOM 5842 N N . TYR A 1 711 ? -8.664 -43.781 -7.32 1 93.31 711 TYR A N 1
ATOM 5843 C CA . TYR A 1 711 ? -9.633 -43.594 -6.242 1 93.31 711 TYR A CA 1
ATOM 5844 C C . TYR A 1 711 ? -9.578 -44.75 -5.254 1 93.31 711 TYR A C 1
ATOM 5846 O O . TYR A 1 711 ? -9.922 -45.906 -5.594 1 93.31 711 TYR A O 1
ATOM 5854 N N . ARG A 1 712 ? -9.078 -44.5 -4.027 1 91.06 712 ARG A N 1
ATOM 5855 C CA . ARG A 1 712 ? -9 -45.469 -2.943 1 91.06 712 ARG A CA 1
ATOM 5856 C C . ARG A 1 712 ? -8.344 -46.781 -3.418 1 91.06 712 ARG A C 1
ATOM 5858 O O . ARG A 1 712 ? -8.922 -47.844 -3.27 1 91.06 712 ARG A O 1
ATOM 5865 N N . ASN A 1 713 ? -7.258 -46.625 -3.955 1 88.81 713 ASN A N 1
ATOM 5866 C CA . ASN A 1 713 ? -6.371 -47.688 -4.383 1 88.81 713 ASN A CA 1
ATOM 5867 C C . ASN A 1 713 ? -6.918 -48.438 -5.609 1 88.81 713 ASN A C 1
ATOM 5869 O O . ASN A 1 713 ? -6.625 -49.594 -5.824 1 88.81 713 ASN A O 1
ATOM 5873 N N . ARG A 1 714 ? -7.785 -47.781 -6.316 1 92.94 714 ARG A N 1
ATOM 5874 C CA . ARG A 1 714 ? -8.297 -48.281 -7.582 1 92.94 714 ARG A CA 1
ATOM 5875 C C . ARG A 1 714 ? -7.887 -47.406 -8.742 1 92.94 714 ARG A C 1
ATOM 5877 O O . ARG A 1 714 ? -7.855 -46.156 -8.609 1 92.94 714 ARG A O 1
ATOM 5884 N N . LEU A 1 715 ? -7.434 -48 -9.789 1 93.75 715 LEU A N 1
ATOM 5885 C CA . LEU A 1 715 ? -7.254 -47.281 -11.047 1 93.75 715 LEU A CA 1
ATOM 5886 C C . LEU A 1 715 ? -8.453 -47.5 -11.969 1 93.75 715 LEU A C 1
ATOM 5888 O O . LEU A 1 715 ? -8.773 -48.625 -12.328 1 93.75 715 LEU A O 1
ATOM 5892 N N . ILE A 1 716 ? -9.109 -46.375 -12.273 1 95.81 716 ILE A N 1
ATOM 5893 C CA . ILE A 1 716 ? -10.328 -46.438 -13.07 1 95.81 716 ILE A CA 1
ATOM 5894 C C . ILE A 1 716 ? -10.133 -45.656 -14.367 1 95.81 716 ILE A C 1
ATOM 5896 O O . ILE A 1 716 ? -9.695 -44.5 -14.344 1 95.81 716 ILE A O 1
ATOM 5900 N N . ASN A 1 717 ? -10.383 -46.281 -15.453 1 97.19 717 ASN A N 1
ATOM 5901 C CA . ASN A 1 717 ? -10.422 -45.562 -16.734 1 97.19 717 ASN A CA 1
ATOM 5902 C C . ASN A 1 717 ? -11.844 -45.188 -17.109 1 97.19 717 ASN A C 1
ATOM 5904 O O . ASN A 1 717 ? -12.773 -45.969 -16.984 1 97.19 717 ASN A O 1
ATOM 5908 N N . VAL A 1 718 ? -12.047 -44 -17.453 1 97.44 718 VAL A N 1
ATOM 5909 C CA . VAL A 1 718 ? -13.336 -43.469 -17.891 1 97.44 718 VAL A CA 1
ATOM 5910 C C . VAL A 1 718 ? -13.258 -43.062 -19.344 1 97.44 718 VAL A C 1
ATOM 5912 O O . VAL A 1 718 ? -12.375 -42.281 -19.734 1 97.44 718 VAL A O 1
ATOM 5915 N N . THR A 1 719 ? -14.062 -43.562 -20.203 1 97.75 719 THR A N 1
ATOM 5916 C CA . THR A 1 719 ? -14.164 -43.188 -21.609 1 97.75 719 THR A CA 1
ATOM 5917 C C . THR A 1 719 ? -15.594 -42.75 -21.953 1 97.75 719 THR A C 1
ATOM 5919 O O . THR A 1 719 ? -16.547 -43.5 -21.656 1 97.75 719 THR A O 1
ATOM 5922 N N . VAL A 1 720 ? -15.734 -41.625 -22.5 1 97.19 720 VAL A N 1
ATOM 5923 C CA . VAL A 1 720 ? -17.047 -41.094 -22.891 1 97.19 720 VAL A CA 1
ATOM 5924 C C . VAL A 1 720 ? -17.078 -40.875 -24.391 1 97.19 720 VAL A C 1
ATOM 5926 O O . VAL A 1 720 ? -16.234 -40.125 -24.922 1 97.19 720 VAL A O 1
ATOM 5929 N N . ASP A 1 721 ? -17.922 -41.438 -25.109 1 94.56 721 ASP A N 1
ATOM 5930 C CA . ASP A 1 721 ? -18.141 -41.156 -26.516 1 94.56 721 ASP A CA 1
ATOM 5931 C C . ASP A 1 721 ? -19.609 -40.844 -26.781 1 94.56 721 ASP A C 1
ATOM 5933 O O . ASP A 1 721 ? -20.391 -40.594 -25.859 1 94.56 721 ASP A O 1
ATOM 5937 N N . GLU A 1 722 ? -19.969 -40.719 -28.047 1 90.38 722 GLU A N 1
ATOM 5938 C CA . GLU A 1 722 ? -21.297 -40.219 -28.422 1 90.38 722 GLU A CA 1
ATOM 5939 C C . GLU A 1 722 ? -22.391 -41.188 -27.938 1 90.38 722 GLU A C 1
ATOM 5941 O O . GLU A 1 722 ? -23.5 -40.75 -27.641 1 90.38 722 GLU A O 1
ATOM 5946 N N . LYS A 1 723 ? -22.094 -42.406 -27.75 1 89.06 723 LYS A N 1
ATOM 5947 C CA . LYS A 1 723 ? -23.141 -43.406 -27.516 1 89.06 723 LYS A CA 1
ATOM 5948 C C . LYS A 1 723 ? -23.125 -43.906 -26.078 1 89.06 723 LYS A C 1
ATOM 5950 O O . LYS A 1 723 ? -24.125 -44.406 -25.578 1 89.06 723 LYS A O 1
ATOM 5955 N N . ARG A 1 724 ? -22 -43.906 -25.5 1 93 724 ARG A N 1
ATOM 5956 C CA . ARG A 1 724 ? -21.922 -44.594 -24.203 1 93 724 ARG A CA 1
ATOM 5957 C C . ARG A 1 724 ? -20.812 -44 -23.344 1 93 724 ARG A C 1
ATOM 5959 O O . ARG A 1 724 ? -19.922 -43.344 -23.859 1 93 724 ARG A O 1
ATOM 5966 N N . VAL A 1 725 ? -20.891 -44.281 -22.078 1 96.31 725 VAL A N 1
ATOM 5967 C CA . VAL A 1 725 ? -19.844 -44.062 -21.094 1 96.31 725 VAL A CA 1
ATOM 5968 C C . VAL A 1 725 ? -19.328 -45.406 -20.594 1 96.31 725 VAL A C 1
ATOM 5970 O O . VAL A 1 725 ? -20.109 -46.312 -20.266 1 96.31 725 VAL A O 1
ATOM 5973 N N . ILE A 1 726 ? -18.062 -45.562 -20.688 1 97.12 726 ILE A N 1
ATOM 5974 C CA . ILE A 1 726 ? -17.422 -46.844 -20.281 1 97.12 726 ILE A CA 1
ATOM 5975 C C . ILE A 1 726 ? -16.531 -46.594 -19.078 1 97.12 726 ILE A C 1
ATOM 5977 O O . ILE A 1 726 ? -15.688 -45.688 -19.094 1 97.12 726 ILE A O 1
ATOM 5981 N N . PHE A 1 727 ? -16.75 -47.344 -18.031 1 97.38 727 PHE A N 1
ATOM 5982 C CA . PHE A 1 727 ? -15.867 -47.406 -16.875 1 97.38 727 PHE A CA 1
ATOM 5983 C C . PHE A 1 727 ? -15.133 -48.719 -16.812 1 97.38 727 PHE A C 1
ATOM 5985 O O . PHE A 1 727 ? -15.75 -49.781 -16.922 1 97.38 727 PHE A O 1
ATOM 5992 N N . GLU A 1 728 ? -13.875 -48.688 -16.734 1 97.31 728 GLU A N 1
ATOM 5993 C CA . GLU A 1 728 ? -13.07 -49.875 -16.609 1 97.31 728 GLU A CA 1
ATOM 5994 C C . GLU A 1 728 ? -12.234 -49.844 -15.32 1 97.31 728 GLU A C 1
ATOM 5996 O O . GLU A 1 728 ? -11.461 -48.938 -15.102 1 97.31 728 GLU A O 1
ATOM 6001 N N . LEU A 1 729 ? -12.422 -50.812 -14.477 1 97.12 729 LEU A N 1
ATOM 6002 C CA . LEU A 1 729 ? -11.547 -51 -13.328 1 97.12 729 LEU A CA 1
ATOM 6003 C C . LEU A 1 729 ? -10.219 -51.625 -13.75 1 97.12 729 LEU A C 1
ATOM 6005 O O . LEU A 1 729 ? -10.078 -52.844 -13.766 1 97.12 729 LEU A O 1
ATOM 6009 N N . VAL A 1 730 ? -9.312 -50.844 -13.945 1 94.44 730 VAL A N 1
ATOM 6010 C CA . VAL A 1 730 ? -8.008 -51.281 -14.445 1 94.44 730 VAL A CA 1
ATOM 6011 C C . VAL A 1 730 ? -7.25 -52.031 -13.344 1 94.44 730 VAL A C 1
ATOM 6013 O O . VAL A 1 730 ? -6.562 -53 -13.609 1 94.44 730 VAL A O 1
ATOM 6016 N N . LYS A 1 731 ? -7.289 -51.5 -12.18 1 93.38 731 LYS A N 1
ATOM 6017 C CA . LYS A 1 731 ? -6.648 -52.094 -11.008 1 93.38 731 LYS A CA 1
ATOM 6018 C C . LYS A 1 731 ? -7.473 -51.875 -9.75 1 93.38 731 LYS A C 1
ATOM 6020 O O . LYS A 1 731 ? -8.055 -50.781 -9.578 1 93.38 731 LYS A O 1
ATOM 6025 N N . GLY A 1 732 ? -7.551 -52.875 -8.852 1 94.5 732 GLY A N 1
ATOM 6026 C CA . GLY A 1 732 ? -8.164 -52.688 -7.547 1 94.5 732 GLY A CA 1
ATOM 6027 C C . GLY A 1 732 ? -9.406 -53.531 -7.352 1 94.5 732 GLY A C 1
ATOM 6028 O O . GLY A 1 732 ? -9.758 -54.344 -8.219 1 94.5 732 GLY A O 1
ATOM 6029 N N . GLU A 1 733 ? -10.125 -53.438 -6.207 1 95.56 733 GLU A N 1
ATOM 6030 C CA . GLU A 1 733 ? -11.32 -54.188 -5.836 1 95.56 733 GLU A CA 1
ATOM 6031 C C . GLU A 1 733 ? -12.578 -53.531 -6.375 1 95.56 733 GLU A C 1
ATOM 6033 O O . GLU A 1 733 ? -12.578 -52.312 -6.672 1 95.56 733 GLU A O 1
ATOM 6038 N N . PRO A 1 734 ? -13.57 -54.281 -6.516 1 96.12 734 PRO A N 1
ATOM 6039 C CA . PRO A 1 734 ? -14.82 -53.656 -6.984 1 96.12 734 PRO A CA 1
ATOM 6040 C C . PRO A 1 734 ? -15.258 -52.469 -6.148 1 96.12 734 PRO A C 1
ATOM 6042 O O . PRO A 1 734 ? -14.969 -52.406 -4.949 1 96.12 734 PRO A O 1
ATOM 6045 N N . LEU A 1 735 ? -15.977 -51.594 -6.789 1 94.88 735 LEU A N 1
ATOM 6046 C CA . LEU A 1 735 ? -16.359 -50.344 -6.168 1 94.88 735 LEU A CA 1
ATOM 6047 C C . LEU A 1 735 ? -17.797 -49.969 -6.477 1 94.88 735 LEU A C 1
ATOM 6049 O O . LEU A 1 735 ? -18.266 -50.156 -7.605 1 94.88 735 LEU A O 1
ATOM 6053 N N . HIS A 1 736 ? -18.516 -49.531 -5.457 1 94.94 736 HIS A N 1
ATOM 6054 C CA . HIS A 1 736 ? -19.844 -48.969 -5.668 1 94.94 736 HIS A CA 1
ATOM 6055 C C . HIS A 1 736 ? -19.766 -47.5 -6.039 1 94.94 736 HIS A C 1
ATOM 6057 O O . HIS A 1 736 ? -19.031 -46.719 -5.395 1 94.94 736 HIS A O 1
ATOM 6063 N N . MET A 1 737 ? -20.406 -47.031 -7.07 1 96 737 MET A N 1
ATOM 6064 C CA . MET A 1 737 ? -20.438 -45.625 -7.477 1 96 737 MET A CA 1
ATOM 6065 C C . MET A 1 737 ? -21.781 -45.281 -8.117 1 96 737 MET A C 1
ATOM 6067 O O . MET A 1 737 ? -22.641 -46.156 -8.258 1 96 737 MET A O 1
ATOM 6071 N N . ASN A 1 738 ? -21.953 -44.062 -8.273 1 95.38 738 ASN A N 1
ATOM 6072 C CA . ASN A 1 738 ? -23.172 -43.625 -8.953 1 95.38 738 ASN A CA 1
ATOM 6073 C C . ASN A 1 738 ? -22.844 -43.031 -10.328 1 95.38 738 ASN A C 1
ATOM 6075 O O . ASN A 1 738 ? -21.844 -42.344 -10.508 1 95.38 738 ASN A O 1
ATOM 6079 N N . VAL A 1 739 ? -23.625 -43.406 -11.297 1 96.06 739 VAL A N 1
ATOM 6080 C CA . VAL A 1 739 ? -23.547 -42.812 -12.633 1 96.06 739 VAL A CA 1
ATOM 6081 C C . VAL A 1 739 ? -24.938 -42.281 -13.031 1 96.06 739 VAL A C 1
ATOM 6083 O O . VAL A 1 739 ? -25.891 -43.031 -13.094 1 96.06 739 VAL A O 1
ATOM 6086 N N . TYR A 1 740 ? -25.031 -41 -13.281 1 94 740 TYR A N 1
ATOM 6087 C CA . TYR A 1 740 ? -26.312 -40.344 -13.555 1 94 740 TYR A CA 1
ATOM 6088 C C . TYR A 1 740 ? -27.312 -40.656 -12.445 1 94 740 TYR A C 1
ATOM 6090 O O . TYR A 1 740 ? -28.453 -41.062 -12.719 1 94 740 TYR A O 1
ATOM 6098 N N . GLU A 1 741 ? -26.891 -40.656 -11.32 1 90.19 741 GLU A N 1
ATOM 6099 C CA . GLU A 1 741 ? -27.672 -40.812 -10.094 1 90.19 741 GLU A CA 1
ATOM 6100 C C . GLU A 1 741 ? -28.172 -42.25 -9.914 1 90.19 741 GLU A C 1
ATOM 6102 O O . GLU A 1 741 ? -29.016 -42.5 -9.062 1 90.19 741 GLU A O 1
ATOM 6107 N N . GLU A 1 742 ? -27.625 -43.156 -10.648 1 93.94 742 GLU A N 1
ATOM 6108 C CA . GLU A 1 742 ? -27.969 -44.594 -10.508 1 93.94 742 GLU A CA 1
ATOM 6109 C C . GLU A 1 742 ? -26.797 -45.375 -9.93 1 93.94 742 GLU A C 1
ATOM 6111 O O . GLU A 1 742 ? -25.641 -45.188 -10.344 1 93.94 742 GLU A O 1
ATOM 6116 N N . PRO A 1 743 ? -27.109 -46.25 -9.055 1 94.69 743 PRO A N 1
ATOM 6117 C CA . PRO A 1 743 ? -26.031 -47.031 -8.461 1 94.69 743 PRO A CA 1
ATOM 6118 C C . PRO A 1 743 ? -25.438 -48.031 -9.438 1 94.69 743 PRO A C 1
ATOM 6120 O O . PRO A 1 743 ? -26.172 -48.656 -10.219 1 94.69 743 PRO A O 1
ATOM 6123 N N . VAL A 1 744 ? -24.188 -48.094 -9.414 1 94.75 744 VAL A N 1
ATOM 6124 C CA . VAL A 1 744 ? -23.453 -49.031 -10.266 1 94.75 744 VAL A CA 1
ATOM 6125 C C . VAL A 1 744 ? -22.344 -49.719 -9.445 1 94.75 744 VAL A C 1
ATOM 6127 O O . VAL A 1 744 ? -21.719 -49.062 -8.609 1 94.75 744 VAL A O 1
ATOM 6130 N N . VAL A 1 745 ? -22.188 -51 -9.648 1 95.56 745 VAL A N 1
ATOM 6131 C CA . VAL A 1 745 ? -21.031 -51.719 -9.094 1 95.56 745 VAL A CA 1
ATOM 6132 C C . VAL A 1 745 ? -19.969 -51.906 -10.188 1 95.56 745 VAL A C 1
ATOM 6134 O O . VAL A 1 745 ? -20.219 -52.594 -11.172 1 95.56 745 VAL A O 1
ATOM 6137 N N . LEU A 1 746 ? -18.953 -51.344 -10.102 1 96.19 746 LEU A N 1
ATOM 6138 C CA . LEU A 1 746 ? -17.875 -51.469 -11.078 1 96.19 746 LEU A CA 1
ATOM 6139 C C . LEU A 1 746 ? -16.984 -52.656 -10.758 1 96.19 746 LEU A C 1
ATOM 6141 O O . LEU A 1 746 ? -16.203 -52.625 -9.805 1 96.19 746 LEU A O 1
ATOM 6145 N N . GLN A 1 747 ? -17.234 -53.688 -11.492 1 93.44 747 GLN A N 1
ATOM 6146 C CA . GLN A 1 747 ? -16.438 -54.906 -11.445 1 93.44 747 GLN A CA 1
ATOM 6147 C C . GLN A 1 747 ? -15.82 -55.219 -12.805 1 93.44 747 GLN A C 1
ATOM 6149 O O . GLN A 1 747 ? -16.484 -55.75 -13.695 1 93.44 747 GLN A O 1
ATOM 6154 N N . GLY A 1 748 ? -14.75 -54.719 -13.109 1 92.06 748 GLY A N 1
ATOM 6155 C CA . GLY A 1 748 ? -14.117 -54.844 -14.414 1 92.06 748 GLY A CA 1
ATOM 6156 C C . GLY A 1 748 ? -14.523 -53.719 -15.359 1 92.06 748 GLY A C 1
ATOM 6157 O O . GLY A 1 748 ? -14.047 -52.594 -15.234 1 92.06 748 GLY A O 1
ATOM 6158 N N . ARG A 1 749 ? -15.469 -54.094 -16.234 1 94.69 749 ARG A N 1
ATOM 6159 C CA . ARG A 1 749 ? -15.93 -53.094 -17.219 1 94.69 749 ARG A CA 1
ATOM 6160 C C . ARG A 1 749 ? -17.422 -52.875 -17.094 1 94.69 749 ARG A C 1
ATOM 6162 O O . ARG A 1 749 ? -18.203 -53.812 -16.906 1 94.69 749 ARG A O 1
ATOM 6169 N N . CYS A 1 750 ? -17.797 -51.625 -17.094 1 93.75 750 CYS A N 1
ATOM 6170 C CA . CYS A 1 750 ? -19.203 -51.25 -17.031 1 93.75 750 CYS A CA 1
ATOM 6171 C C . CYS A 1 750 ? -19.531 -50.188 -18.078 1 93.75 750 CYS A C 1
ATOM 6173 O O . CYS A 1 750 ? -18.766 -49.219 -18.25 1 93.75 750 CYS A O 1
ATOM 6175 N N . GLU A 1 751 ? -20.625 -50.406 -18.797 1 93.88 751 GLU A N 1
ATOM 6176 C CA . GLU A 1 751 ? -21.062 -49.469 -19.828 1 93.88 751 GLU A CA 1
ATOM 6177 C C . GLU A 1 751 ? -22.453 -48.938 -19.547 1 93.88 751 GLU A C 1
ATOM 6179 O O . GLU A 1 751 ? -23.328 -49.656 -19.062 1 93.88 751 GLU A O 1
ATOM 6184 N N . ARG A 1 752 ? -22.562 -47.719 -19.719 1 91.38 752 ARG A N 1
ATOM 6185 C CA . ARG A 1 752 ? -23.859 -47.031 -19.594 1 91.38 752 ARG A CA 1
ATOM 6186 C C . ARG A 1 752 ? -24.141 -46.156 -20.812 1 91.38 752 ARG A C 1
ATOM 6188 O O . ARG A 1 752 ? -23.219 -45.594 -21.391 1 91.38 752 ARG A O 1
ATOM 6195 N N . ARG A 1 753 ? -25.406 -46.094 -21.141 1 87.06 753 ARG A N 1
ATOM 6196 C CA . ARG A 1 753 ? -25.797 -45.219 -22.25 1 87.06 753 ARG A CA 1
ATOM 6197 C C . ARG A 1 753 ? -25.812 -43.75 -21.812 1 87.06 753 ARG A C 1
ATOM 6199 O O . ARG A 1 753 ? -26.25 -43.438 -20.703 1 87.06 753 ARG A O 1
ATOM 6206 N N . THR A 1 754 ? -25.297 -42.875 -22.641 1 78.62 754 THR A N 1
ATOM 6207 C CA . THR A 1 754 ? -25.391 -41.438 -22.375 1 78.62 754 THR A CA 1
ATOM 6208 C C . THR A 1 754 ? -26.844 -40.969 -22.5 1 78.62 754 THR A C 1
ATOM 6210 O O . THR A 1 754 ? -27.516 -41.281 -23.484 1 78.62 754 THR A O 1
ATOM 6213 N N . PRO A 1 755 ? -27.312 -40.438 -21.359 1 71.75 755 PRO A N 1
ATOM 6214 C CA . PRO A 1 755 ? -28.703 -40 -21.469 1 71.75 755 PRO A CA 1
ATOM 6215 C C . PRO A 1 755 ? -28.953 -39.062 -22.656 1 71.75 755 PRO A C 1
ATOM 6217 O O . PRO A 1 755 ? -28.078 -38.312 -23.047 1 71.75 755 PRO A O 1
ATOM 6220 N N . ASN A 1 756 ? -29.953 -39.406 -23.562 1 57.81 756 ASN A N 1
ATOM 6221 C CA . ASN A 1 756 ? -30.359 -38.562 -24.672 1 57.81 756 ASN A CA 1
ATOM 6222 C C . ASN A 1 756 ? -30.781 -37.188 -24.188 1 57.81 756 ASN A C 1
ATOM 6224 O O . ASN A 1 756 ? -31.578 -37.062 -23.25 1 57.81 756 ASN A O 1
ATOM 6228 N N . GLU A 1 757 ? -29.938 -36.312 -24.016 1 48.97 757 GLU A N 1
ATOM 6229 C CA . GLU A 1 757 ? -30.469 -35 -23.703 1 48.97 757 GLU A CA 1
ATOM 6230 C C . GLU A 1 757 ? -31.469 -34.531 -24.766 1 48.97 757 GLU A C 1
ATOM 6232 O O . GLU A 1 757 ? -31.344 -34.906 -25.938 1 48.97 757 GLU A O 1
ATOM 6237 N N . MET B 1 1 ? -1.232 7.137 29.766 1 41.5 1 MET B N 1
ATOM 6238 C CA . MET B 1 1 ? 0.148 7.52 29.469 1 41.5 1 MET B CA 1
ATOM 6239 C C . MET B 1 1 ? 0.418 8.953 29.906 1 41.5 1 MET B C 1
ATOM 6241 O O . MET B 1 1 ? -0.396 9.844 29.672 1 41.5 1 MET B O 1
ATOM 6245 N N . ILE B 1 2 ? 1.119 9.086 30.906 1 53.06 2 ILE B N 1
ATOM 6246 C CA . ILE B 1 2 ? 1.418 10.352 31.562 1 53.06 2 ILE B CA 1
ATOM 6247 C C . ILE B 1 2 ? 1.971 11.344 30.547 1 53.06 2 ILE B C 1
ATOM 6249 O O . ILE B 1 2 ? 2.881 11.016 29.781 1 53.06 2 ILE B O 1
ATOM 6253 N N . ASN B 1 3 ? 1.215 12.484 30.281 1 70.12 3 ASN B N 1
ATOM 6254 C CA . ASN B 1 3 ? 1.668 13.594 29.453 1 70.12 3 ASN B CA 1
ATOM 6255 C C . ASN B 1 3 ? 3.08 14.031 29.828 1 70.12 3 ASN B C 1
ATOM 6257 O O . ASN B 1 3 ? 3.49 13.898 30.969 1 70.12 3 ASN B O 1
ATOM 6261 N N . GLN B 1 4 ? 3.902 14.109 28.859 1 81.56 4 GLN B N 1
ATOM 6262 C CA . GLN B 1 4 ? 5.289 14.531 29.016 1 81.56 4 GLN B CA 1
ATOM 6263 C C . GLN B 1 4 ? 5.422 16.047 28.844 1 81.56 4 GLN B C 1
ATOM 6265 O O . GLN B 1 4 ? 5.406 16.547 27.719 1 81.56 4 GLN B O 1
ATOM 6270 N N . ARG B 1 5 ? 5.48 16.719 30.031 1 88 5 ARG B N 1
ATOM 6271 C CA . ARG B 1 5 ? 5.645 18.172 30 1 88 5 ARG B CA 1
ATOM 6272 C C . ARG B 1 5 ? 7.082 18.562 30.312 1 88 5 ARG B C 1
ATOM 6274 O O . ARG B 1 5 ? 7.578 18.312 31.406 1 88 5 ARG B O 1
ATOM 6281 N N . LEU B 1 6 ? 7.664 19.297 29.344 1 92.06 6 LEU B N 1
ATOM 6282 C CA . LEU B 1 6 ? 9.07 19.656 29.469 1 92.06 6 LEU B CA 1
ATOM 6283 C C . LEU B 1 6 ? 9.203 21.062 30.062 1 92.06 6 LEU B C 1
ATOM 6285 O O . LEU B 1 6 ? 10.242 21.391 30.656 1 92.06 6 LEU B O 1
ATOM 6289 N N . PHE B 1 7 ? 8.203 21.891 29.906 1 95.44 7 PHE B N 1
ATOM 6290 C CA . PHE B 1 7 ? 8.391 23.312 30.156 1 95.44 7 PHE B CA 1
ATOM 6291 C C . PHE B 1 7 ? 7.504 23.781 31.297 1 95.44 7 PHE B C 1
ATOM 6293 O O . PHE B 1 7 ? 6.457 23.188 31.578 1 95.44 7 PHE B O 1
ATOM 6300 N N . GLU B 1 8 ? 7.93 24.859 31.906 1 95.94 8 GLU B N 1
ATOM 6301 C CA . GLU B 1 8 ? 7.145 25.516 32.938 1 95.94 8 GLU B CA 1
ATOM 6302 C C . GLU B 1 8 ? 5.977 26.297 32.344 1 95.94 8 GLU B C 1
ATOM 6304 O O . GLU B 1 8 ? 5.93 26.516 31.125 1 95.94 8 GLU B O 1
ATOM 6309 N N . ILE B 1 9 ? 5.066 26.625 33.219 1 96.56 9 ILE B N 1
ATOM 6310 C CA . ILE B 1 9 ? 3.908 27.391 32.75 1 96.56 9 ILE B CA 1
ATOM 6311 C C . ILE B 1 9 ? 4.227 28.875 32.812 1 96.56 9 ILE B C 1
ATOM 6313 O O . ILE B 1 9 ? 4.652 29.391 33.844 1 96.56 9 ILE B O 1
ATOM 6317 N N . ASP B 1 10 ? 4.156 29.469 31.75 1 96.5 10 ASP B N 1
ATOM 6318 C CA . ASP B 1 10 ? 4.301 30.906 31.578 1 96.5 10 ASP B CA 1
ATOM 6319 C C . ASP B 1 10 ? 3.422 31.422 30.438 1 96.5 10 ASP B C 1
ATOM 6321 O O . ASP B 1 10 ? 3.312 30.766 29.391 1 96.5 10 ASP B O 1
ATOM 6325 N N . GLU B 1 11 ? 2.768 32.531 30.562 1 96.19 11 GLU B N 1
ATOM 6326 C CA . GLU B 1 11 ? 1.761 32.969 29.609 1 96.19 11 GLU B CA 1
ATOM 6327 C C . GLU B 1 11 ? 2.395 33.344 28.266 1 96.19 11 GLU B C 1
ATOM 6329 O O . GLU B 1 11 ? 1.738 33.281 27.219 1 96.19 11 GLU B O 1
ATOM 6334 N N . TRP B 1 12 ? 3.645 33.781 28.281 1 98 12 TRP B N 1
ATOM 6335 C CA . TRP B 1 12 ? 4.23 34.281 27.047 1 98 12 TRP B CA 1
ATOM 6336 C C . TRP B 1 12 ? 5.496 33.531 26.688 1 98 12 TRP B C 1
ATOM 6338 O O . TRP B 1 12 ? 6.098 33.75 25.641 1 98 12 TRP B O 1
ATOM 6348 N N . LYS B 1 13 ? 5.863 32.562 27.531 1 97.88 13 LYS B N 1
ATOM 6349 C CA . LYS B 1 13 ? 7.148 31.906 27.297 1 97.88 13 LYS B CA 1
ATOM 6350 C C . LYS B 1 13 ? 7.027 30.391 27.406 1 97.88 13 LYS B C 1
ATOM 6352 O O . LYS B 1 13 ? 6.176 29.875 28.141 1 97.88 13 LYS B O 1
ATOM 6357 N N . ILE B 1 14 ? 7.867 29.719 26.641 1 97.56 14 ILE B N 1
ATOM 6358 C CA . ILE B 1 14 ? 8.242 28.328 26.828 1 97.56 14 ILE B CA 1
ATOM 6359 C C . ILE B 1 14 ? 9.641 28.234 27.438 1 97.56 14 ILE B C 1
ATOM 6361 O O . ILE B 1 14 ? 10.625 28.625 26.797 1 97.56 14 ILE B O 1
ATOM 6365 N N . LYS B 1 15 ? 9.734 27.812 28.578 1 97.5 15 LYS B N 1
ATOM 6366 C CA . LYS B 1 15 ? 11.031 27.906 29.25 1 97.5 15 LYS B CA 1
ATOM 6367 C C . LYS B 1 15 ? 11.266 26.703 30.156 1 97.5 15 LYS B C 1
ATOM 6369 O O . LYS B 1 15 ? 10.32 26.156 30.734 1 97.5 15 LYS B O 1
ATOM 6374 N N . THR B 1 16 ? 12.43 26.297 30.25 1 96.88 16 THR B N 1
ATOM 6375 C CA . THR B 1 16 ? 12.852 25.281 31.203 1 96.88 16 THR B CA 1
ATOM 6376 C C . THR B 1 16 ? 14.289 25.531 31.656 1 96.88 16 THR B C 1
ATOM 6378 O O . THR B 1 16 ? 15.062 26.172 30.953 1 96.88 16 THR B O 1
ATOM 6381 N N . ASN B 1 17 ? 14.609 25.047 32.844 1 96.25 17 ASN B N 1
ATOM 6382 C CA . ASN B 1 17 ? 15.953 25.172 33.406 1 96.25 17 ASN B CA 1
ATOM 6383 C C . ASN B 1 17 ? 16.641 23.812 33.5 1 96.25 17 ASN B C 1
ATOM 6385 O O . ASN B 1 17 ? 17.656 23.672 34.188 1 96.25 17 ASN B O 1
ATOM 6389 N N . THR B 1 18 ? 16.078 22.906 32.906 1 93.19 18 THR B N 1
ATOM 6390 C CA . THR B 1 18 ? 16.609 21.547 32.969 1 93.19 18 THR B CA 1
ATOM 6391 C C . THR B 1 18 ? 16.844 21 31.562 1 93.19 18 THR B C 1
ATOM 6393 O O . THR B 1 18 ? 16 21.188 30.672 1 93.19 18 THR B O 1
ATOM 6396 N N . PHE B 1 19 ? 18.031 20.406 31.453 1 94.31 19 PHE B N 1
ATOM 6397 C CA . PHE B 1 19 ? 18.328 19.734 30.203 1 94.31 19 PHE B CA 1
ATOM 6398 C C . PHE B 1 19 ? 18.266 18.219 30.375 1 94.31 19 PHE B C 1
ATOM 6400 O O . PHE B 1 19 ? 19.031 17.656 31.172 1 94.31 19 PHE B O 1
ATOM 6407 N N . ASN B 1 20 ? 17.359 17.562 29.703 1 93.31 20 ASN B N 1
ATOM 6408 C CA . ASN B 1 20 ? 17.234 16.109 29.688 1 93.31 20 ASN B CA 1
ATOM 6409 C C . ASN B 1 20 ? 17.625 15.539 28.328 1 93.31 20 ASN B C 1
ATOM 6411 O O . ASN B 1 20 ? 16.891 15.688 27.344 1 93.31 20 ASN B O 1
ATOM 6415 N N . LYS B 1 21 ? 18.703 14.703 28.281 1 94.19 21 LYS B N 1
ATOM 6416 C CA . LYS B 1 21 ? 19.266 14.156 27.047 1 94.19 21 LYS B CA 1
ATOM 6417 C C . LYS B 1 21 ? 18.25 13.258 26.328 1 94.19 21 LYS B C 1
ATOM 6419 O O . LYS B 1 21 ? 18.297 13.125 25.109 1 94.19 21 LYS B O 1
ATOM 6424 N N . GLU B 1 22 ? 17.328 12.703 27.078 1 93.69 22 GLU B N 1
ATOM 6425 C CA . GLU B 1 22 ? 16.359 11.758 26.5 1 93.69 22 GLU B CA 1
ATOM 6426 C C . GLU B 1 22 ? 15.273 12.484 25.719 1 93.69 22 GLU B C 1
ATOM 6428 O O . GLU B 1 22 ? 14.547 11.867 24.938 1 93.69 22 GLU B O 1
ATOM 6433 N N . HIS B 1 23 ? 15.164 13.797 25.906 1 94.94 23 HIS B N 1
ATOM 6434 C CA . HIS B 1 23 ? 14.07 14.539 25.281 1 94.94 23 HIS B CA 1
ATOM 6435 C C . HIS B 1 23 ? 14.586 15.633 24.375 1 94.94 23 HIS B C 1
ATOM 6437 O O . HIS B 1 23 ? 13.898 16.625 24.125 1 94.94 23 HIS B O 1
ATOM 6443 N N . THR B 1 24 ? 15.805 15.414 23.875 1 95.94 24 THR B N 1
ATOM 6444 C CA . THR B 1 24 ? 16.438 16.438 23.047 1 95.94 24 THR B CA 1
ATOM 6445 C C . THR B 1 24 ? 15.609 16.703 21.797 1 95.94 24 THR B C 1
ATOM 6447 O O . THR B 1 24 ? 15.391 17.859 21.438 1 95.94 24 THR B O 1
ATOM 6450 N N . ARG B 1 25 ? 15.117 15.688 21.141 1 96.06 25 ARG B N 1
ATOM 6451 C CA . ARG B 1 25 ? 14.328 15.859 19.938 1 96.06 25 ARG B CA 1
ATOM 6452 C C . ARG B 1 25 ? 13.039 16.641 20.219 1 96.06 25 ARG B C 1
ATOM 6454 O O . ARG B 1 25 ? 12.617 17.453 19.406 1 96.06 25 ARG B O 1
ATOM 6461 N N . LEU B 1 26 ? 12.453 16.266 21.328 1 96.31 26 LEU B N 1
ATOM 6462 C CA . LEU B 1 26 ? 11.242 16.969 21.75 1 96.31 26 LEU B CA 1
ATOM 6463 C C . LEU B 1 26 ? 11.531 18.438 22 1 96.31 26 LEU B C 1
ATOM 6465 O O . LEU B 1 26 ? 10.773 19.312 21.562 1 96.31 26 LEU B O 1
ATOM 6469 N N . LEU B 1 27 ? 12.594 18.703 22.672 1 96.94 27 LEU B N 1
ATOM 6470 C CA . LEU B 1 27 ? 13.016 20.078 22.953 1 96.94 27 LEU B CA 1
ATOM 6471 C C . LEU B 1 27 ? 13.25 20.844 21.656 1 96.94 27 LEU B C 1
ATOM 6473 O O . LEU B 1 27 ? 12.812 21.984 21.531 1 96.94 27 LEU B O 1
ATOM 6477 N N . GLU B 1 28 ? 13.883 20.234 20.75 1 97.06 28 GLU B N 1
ATOM 6478 C CA . GLU B 1 28 ? 14.188 20.859 19.469 1 97.06 28 GLU B CA 1
ATOM 6479 C C . GLU B 1 28 ? 12.906 21.25 18.734 1 97.06 28 GLU B C 1
ATOM 6481 O O . GLU B 1 28 ? 12.82 22.328 18.156 1 97.06 28 GLU B O 1
ATOM 6486 N N . SER B 1 29 ? 11.938 20.406 18.734 1 97.12 29 SER B N 1
ATOM 6487 C CA . SER B 1 29 ? 10.672 20.656 18.062 1 97.12 29 SER B CA 1
ATOM 6488 C C . SER B 1 29 ? 9.914 21.812 18.734 1 97.12 29 SER B C 1
ATOM 6490 O O . SER B 1 29 ? 9.445 22.719 18.062 1 97.12 29 SER B O 1
ATOM 6492 N N . LEU B 1 30 ? 9.844 21.766 19.984 1 97.81 30 LEU B N 1
ATOM 6493 C CA . LEU B 1 30 ? 9.008 22.688 20.75 1 97.81 30 LEU B CA 1
ATOM 6494 C C . LEU B 1 30 ? 9.609 24.094 20.734 1 97.81 30 LEU B C 1
ATOM 6496 O O . LEU B 1 30 ? 8.891 25.078 20.938 1 97.81 30 LEU B O 1
ATOM 6500 N N . THR B 1 31 ? 10.891 24.188 20.453 1 98.25 31 THR B N 1
ATOM 6501 C CA . THR B 1 31 ? 11.523 25.5 20.469 1 98.25 31 THR B CA 1
ATOM 6502 C C . THR B 1 31 ? 11.922 25.922 19.047 1 98.25 31 THR B C 1
ATOM 6504 O O . THR B 1 31 ? 12.828 26.734 18.875 1 98.25 31 THR B O 1
ATOM 6507 N N . SER B 1 32 ? 11.266 25.375 18.109 1 98.06 32 SER B N 1
ATOM 6508 C CA . SER B 1 32 ? 11.523 25.734 16.719 1 98.06 32 SER B CA 1
ATOM 6509 C C . SER B 1 32 ? 11.164 27.188 16.438 1 98.06 32 SER B C 1
ATOM 6511 O O . SER B 1 32 ? 10.273 27.75 17.078 1 98.06 32 SER B O 1
ATOM 6513 N N . LEU B 1 33 ? 11.93 27.781 15.492 1 98.38 33 LEU B N 1
ATOM 6514 C CA . LEU B 1 33 ? 11.664 29.125 14.984 1 98.38 33 LEU B CA 1
ATOM 6515 C C . LEU B 1 33 ? 11.383 29.094 13.484 1 98.38 33 LEU B C 1
ATOM 6517 O O . LEU B 1 33 ? 11.938 28.266 12.758 1 98.38 33 LEU B O 1
ATOM 6521 N N . ALA B 1 34 ? 10.5 29.922 13.07 1 97.88 34 ALA B N 1
ATOM 6522 C CA . ALA B 1 34 ? 10.219 30.094 11.641 1 97.88 34 ALA B CA 1
ATOM 6523 C C . ALA B 1 34 ? 9.688 31.5 11.359 1 97.88 34 ALA B C 1
ATOM 6525 O O . ALA B 1 34 ? 9.453 32.281 12.281 1 97.88 34 ALA B O 1
ATOM 6526 N N . ASN B 1 35 ? 9.68 31.859 10.086 1 97.25 35 ASN B N 1
ATOM 6527 C CA . ASN B 1 35 ? 9.164 33.188 9.734 1 97.25 35 ASN B CA 1
ATOM 6528 C C . ASN B 1 35 ? 8.422 33.156 8.398 1 97.25 35 ASN B C 1
ATOM 6530 O O . ASN B 1 35 ? 8.367 34.156 7.703 1 97.25 35 ASN B O 1
ATOM 6534 N N . GLY B 1 36 ? 7.93 31.969 8.031 1 94.94 36 GLY B N 1
ATOM 6535 C CA . GLY B 1 36 ? 7.195 31.828 6.785 1 94.94 36 GLY B CA 1
ATOM 6536 C C . GLY B 1 36 ? 8.094 31.531 5.594 1 94.94 36 GLY B C 1
ATOM 6537 O O . GLY B 1 36 ? 7.664 30.906 4.629 1 94.94 36 GLY B O 1
ATOM 6538 N N . TYR B 1 37 ? 9.328 32 5.641 1 96.69 37 TYR B N 1
ATOM 6539 C CA . TYR B 1 37 ? 10.305 31.859 4.574 1 96.69 37 TYR B CA 1
ATOM 6540 C C . TYR B 1 37 ? 11.242 30.688 4.852 1 96.69 37 TYR B C 1
ATOM 6542 O O . TYR B 1 37 ? 11.625 29.953 3.936 1 96.69 37 TYR B O 1
ATOM 6550 N N . MET B 1 38 ? 11.547 30.531 6.055 1 97.44 38 MET B N 1
ATOM 6551 C CA . MET B 1 38 ? 12.406 29.438 6.508 1 97.44 38 MET B CA 1
ATOM 6552 C C . MET B 1 38 ? 12.094 29.078 7.953 1 97.44 38 MET B C 1
ATOM 6554 O O . MET B 1 38 ? 11.367 29.781 8.641 1 97.44 38 MET B O 1
ATOM 6558 N N . GLY B 1 39 ? 12.531 27.922 8.352 1 97.31 39 GLY B N 1
ATOM 6559 C CA . GLY B 1 39 ? 12.422 27.453 9.727 1 97.31 39 GLY B CA 1
ATOM 6560 C C . GLY B 1 39 ? 13.594 26.609 10.172 1 97.31 39 GLY B C 1
ATOM 6561 O O . GLY B 1 39 ? 14.227 25.938 9.352 1 97.31 39 GLY B O 1
ATOM 6562 N N . VAL B 1 40 ? 13.922 26.703 11.461 1 97.94 40 VAL B N 1
ATOM 6563 C CA . VAL B 1 40 ? 14.992 25.906 12.062 1 97.94 40 VAL B CA 1
ATOM 6564 C C . VAL B 1 40 ? 14.5 25.281 13.367 1 97.94 40 VAL B C 1
ATOM 6566 O O . VAL B 1 40 ? 13.742 25.922 14.117 1 97.94 40 VAL B O 1
ATOM 6569 N N . ARG B 1 41 ? 14.82 24.062 13.562 1 97.38 41 ARG B N 1
ATOM 6570 C CA . ARG B 1 41 ? 14.539 23.438 14.852 1 97.38 41 ARG B CA 1
ATOM 6571 C C . ARG B 1 41 ? 15.414 24.016 15.953 1 97.38 41 ARG B C 1
ATOM 6573 O O . ARG B 1 41 ? 16.391 24.719 15.664 1 97.38 41 ARG B O 1
ATOM 6580 N N . GLY B 1 42 ? 15.008 23.766 17.25 1 97.44 42 GLY B N 1
ATOM 6581 C CA . GLY B 1 42 ? 15.734 24.344 18.375 1 97.44 42 GLY B CA 1
ATOM 6582 C C . GLY B 1 42 ? 17.047 23.641 18.641 1 97.44 42 GLY B C 1
ATOM 6583 O O . GLY B 1 42 ? 17.344 23.297 19.797 1 97.44 42 GLY B O 1
ATOM 6584 N N . ASN B 1 43 ? 17.875 23.391 17.609 1 96.5 43 ASN B N 1
ATOM 6585 C CA . ASN B 1 43 ? 19.172 22.734 17.766 1 96.5 43 ASN B CA 1
ATOM 6586 C C . ASN B 1 43 ? 20.188 23.672 18.422 1 96.5 43 ASN B C 1
ATOM 6588 O O . ASN B 1 43 ? 20.047 24.906 18.328 1 96.5 43 ASN B O 1
ATOM 6592 N N . PHE B 1 44 ? 21.188 23.062 19.016 1 97.12 44 PHE B N 1
ATOM 6593 C CA . PHE B 1 44 ? 22.266 23.844 19.625 1 97.12 44 PHE B CA 1
ATOM 6594 C C . PHE B 1 44 ? 23.234 24.359 18.547 1 97.12 44 PHE B C 1
ATOM 6596 O O . PHE B 1 44 ? 23.484 23.672 17.562 1 97.12 44 PHE B O 1
ATOM 6603 N N . GLU B 1 45 ? 23.781 25.547 18.812 1 96.88 45 GLU B N 1
ATOM 6604 C CA . GLU B 1 45 ? 24.734 26.109 17.859 1 96.88 45 GLU B CA 1
ATOM 6605 C C . GLU B 1 45 ? 26.047 25.312 17.859 1 96.88 45 GLU B C 1
ATOM 6607 O O . GLU B 1 45 ? 26.625 25.078 16.812 1 96.88 45 GLU B O 1
ATOM 6612 N N . GLU B 1 46 ? 26.531 24.938 19 1 94 46 GLU B N 1
ATOM 6613 C CA . GLU B 1 46 ? 27.875 24.375 19.141 1 94 46 GLU B CA 1
ATOM 6614 C C . GLU B 1 46 ? 27.891 22.891 18.781 1 94 46 GLU B C 1
ATOM 6616 O O . GLU B 1 46 ? 28.938 22.25 18.797 1 94 46 GLU B O 1
ATOM 6621 N N . GLY B 1 47 ? 26.828 22.312 18.375 1 84.69 47 GLY B N 1
ATOM 6622 C CA . GLY B 1 47 ? 26.719 20.906 18.016 1 84.69 47 GLY B CA 1
ATOM 6623 C C . GLY B 1 47 ? 26.344 20.016 19.172 1 84.69 47 GLY B C 1
ATOM 6624 O O . GLY B 1 47 ? 26.453 20.406 20.344 1 84.69 47 GLY B O 1
ATOM 6625 N N . TYR B 1 48 ? 25.875 18.922 18.906 1 93.69 48 TYR B N 1
ATOM 6626 C CA . TYR B 1 48 ? 25.391 17.906 19.844 1 93.69 48 TYR B CA 1
ATOM 6627 C C . TYR B 1 48 ? 25.531 16.516 19.25 1 93.69 48 TYR B C 1
ATOM 6629 O O . TYR B 1 48 ? 24.953 16.219 18.203 1 93.69 48 TYR B O 1
ATOM 6637 N N . SER B 1 49 ? 26.328 15.609 19.938 1 95 49 SER B N 1
ATOM 6638 C CA . SER B 1 49 ? 26.641 14.305 19.359 1 95 49 SER B CA 1
ATOM 6639 C C . SER B 1 49 ? 25.609 13.258 19.781 1 95 49 SER B C 1
ATOM 6641 O O . SER B 1 49 ? 25.656 12.117 19.312 1 95 49 SER B O 1
ATOM 6643 N N . GLY B 1 50 ? 24.719 13.578 20.656 1 95.5 50 GLY B N 1
ATOM 6644 C CA . GLY B 1 50 ? 23.672 12.648 21.047 1 95.5 50 GLY B CA 1
ATOM 6645 C C . GLY B 1 50 ? 22.531 12.578 20.062 1 95.5 50 GLY B C 1
ATOM 6646 O O . GLY B 1 50 ? 22.625 13.10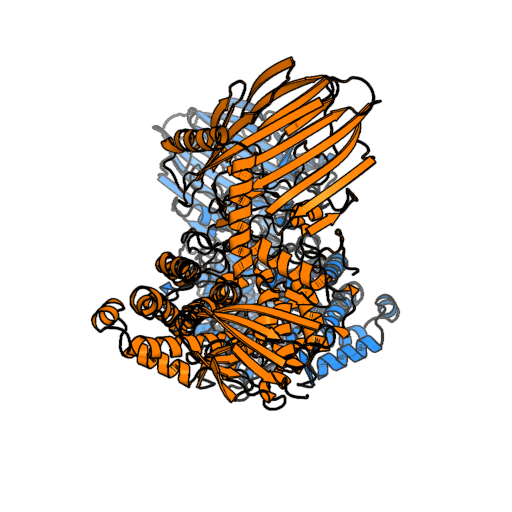9 18.953 1 95.5 50 GLY B O 1
ATOM 6647 N N . ASP B 1 51 ? 21.469 11.789 20.453 1 95.12 51 ASP B N 1
ATOM 6648 C CA . ASP B 1 51 ? 20.281 11.688 19.609 1 95.12 51 ASP B CA 1
ATOM 6649 C C . ASP B 1 51 ? 19.656 13.055 19.391 1 95.12 51 ASP B C 1
ATOM 6651 O O . ASP B 1 51 ? 19.344 13.766 20.344 1 95.12 51 ASP B O 1
ATOM 6655 N N . SER B 1 52 ? 19.594 13.406 18.141 1 94.31 52 SER B N 1
ATOM 6656 C CA . SER B 1 52 ? 19.062 14.703 17.734 1 94.31 52 SER B CA 1
ATOM 6657 C C . SER B 1 52 ? 18.484 14.648 16.328 1 94.31 52 SER B C 1
ATOM 6659 O O . SER B 1 52 ? 18.734 13.703 15.578 1 94.31 52 SER B O 1
ATOM 6661 N N . HIS B 1 53 ? 17.578 15.57 16.078 1 94 53 HIS B N 1
ATOM 6662 C CA . HIS B 1 53 ? 17.078 15.773 14.727 1 94 53 HIS B CA 1
ATOM 6663 C C . HIS B 1 53 ? 17.375 17.188 14.227 1 94 53 HIS B C 1
ATOM 6665 O O . HIS B 1 53 ? 16.562 18.094 14.414 1 94 53 HIS B O 1
ATOM 6671 N N . GLN B 1 54 ? 18.562 17.266 13.562 1 93.19 54 GLN B N 1
ATOM 6672 C CA . GLN B 1 54 ? 18.906 18.547 12.977 1 93.19 54 GLN B CA 1
ATOM 6673 C C . GLN B 1 54 ? 17.984 18.891 11.805 1 93.19 54 GLN B C 1
ATOM 6675 O O . GLN B 1 54 ? 17.766 18.062 10.922 1 93.19 54 GLN B O 1
ATOM 6680 N N . GLY B 1 55 ? 17.391 20.125 11.852 1 94.75 55 GLY B N 1
ATOM 6681 C CA . GLY B 1 55 ? 16.438 20.453 10.805 1 94.75 55 GLY B CA 1
ATOM 6682 C C . GLY B 1 55 ? 16.453 21.922 10.414 1 94.75 55 GLY B C 1
ATOM 6683 O O . GLY B 1 55 ? 16.375 22.797 11.281 1 94.75 55 GLY B O 1
ATOM 6684 N N . THR B 1 56 ? 16.688 22.219 9.156 1 96.81 56 THR B N 1
ATOM 6685 C CA . THR B 1 56 ? 16.516 23.5 8.477 1 96.81 56 THR B CA 1
ATOM 6686 C C . THR B 1 56 ? 15.609 23.344 7.254 1 96.81 56 THR B C 1
ATOM 6688 O O . THR B 1 56 ? 15.883 22.5 6.387 1 96.81 56 THR B O 1
ATOM 6691 N N . TYR B 1 57 ? 14.586 24.156 7.219 1 96.56 57 TYR B N 1
ATOM 6692 C CA . TYR B 1 57 ? 13.609 24 6.145 1 96.56 57 TYR B CA 1
ATOM 6693 C C . TYR B 1 57 ? 13.352 25.328 5.434 1 96.56 57 TYR B C 1
ATOM 6695 O O . TYR B 1 57 ? 13.266 26.375 6.078 1 96.56 57 TYR B O 1
ATOM 6703 N N . ILE B 1 58 ? 13.32 25.25 4.137 1 97 58 ILE B N 1
ATOM 6704 C CA . ILE B 1 58 ? 13.102 26.438 3.311 1 97 58 ILE B CA 1
ATOM 6705 C C . ILE B 1 58 ? 11.758 26.328 2.6 1 97 58 ILE B C 1
ATOM 6707 O O . ILE B 1 58 ? 11.477 25.328 1.935 1 97 58 ILE B O 1
ATOM 6711 N N . ALA B 1 59 ? 10.961 27.375 2.707 1 95.31 59 ALA B N 1
ATOM 6712 C CA . ALA B 1 59 ? 9.609 27.375 2.16 1 95.31 59 ALA B CA 1
ATOM 6713 C C . ALA B 1 59 ? 9.625 27.141 0.654 1 95.31 59 ALA B C 1
ATOM 6715 O O . ALA B 1 59 ? 10.359 27.812 -0.08 1 95.31 59 ALA B O 1
ATOM 6716 N N . GLY B 1 60 ? 8.867 26.172 0.27 1 93.69 60 GLY B N 1
ATOM 6717 C CA . GLY B 1 60 ? 8.664 25.922 -1.148 1 93.69 60 GLY B CA 1
ATOM 6718 C C . GLY B 1 60 ? 9.766 25.094 -1.779 1 93.69 60 GLY B C 1
ATOM 6719 O O . GLY B 1 60 ? 9.703 24.766 -2.965 1 93.69 60 GLY B O 1
ATOM 6720 N N . VAL B 1 61 ? 10.82 24.797 -1.063 1 96.06 61 VAL B N 1
ATOM 6721 C CA . VAL B 1 61 ? 11.891 23.938 -1.562 1 96.06 61 VAL B CA 1
ATOM 6722 C C . VAL B 1 61 ? 11.594 22.484 -1.221 1 96.06 61 VAL B C 1
ATOM 6724 O O . VAL B 1 61 ? 11.406 22.141 -0.051 1 96.06 61 VAL B O 1
ATOM 6727 N N . TRP B 1 62 ? 11.477 21.688 -2.242 1 94.25 62 TRP B N 1
ATOM 6728 C CA . TRP B 1 62 ? 11.07 20.297 -2.076 1 94.25 62 TRP B CA 1
ATOM 6729 C C . TRP B 1 62 ? 11.742 19.406 -3.121 1 94.25 62 TRP B C 1
ATOM 6731 O O . TRP B 1 62 ? 12.43 19.906 -4.02 1 94.25 62 TRP B O 1
ATOM 6741 N N . PHE B 1 63 ? 11.711 18.109 -2.98 1 94 63 PHE B N 1
ATOM 6742 C CA . PHE B 1 63 ? 12.281 17.141 -3.906 1 94 63 PHE B CA 1
ATOM 6743 C C . PHE B 1 63 ? 11.289 16.016 -4.188 1 94 63 PHE B C 1
ATOM 6745 O O . PHE B 1 63 ? 10.586 15.555 -3.283 1 94 63 PHE B O 1
ATOM 6752 N N . PRO B 1 64 ? 11.125 15.617 -5.465 1 93.12 64 PRO B N 1
ATOM 6753 C CA . PRO B 1 64 ? 10.242 14.508 -5.832 1 93.12 64 PRO B CA 1
ATOM 6754 C C . PRO B 1 64 ? 10.891 13.141 -5.629 1 93.12 64 PRO B C 1
ATOM 6756 O O . PRO B 1 64 ? 11.555 12.625 -6.531 1 93.12 64 PRO B O 1
ATOM 6759 N N . ASP B 1 65 ? 10.625 12.594 -4.531 1 88.44 65 ASP B N 1
ATOM 6760 C CA . ASP B 1 65 ? 11.133 11.258 -4.27 1 88.44 65 ASP B CA 1
ATOM 6761 C C . ASP B 1 65 ? 10.305 10.203 -5 1 88.44 65 ASP B C 1
ATOM 6763 O O . ASP B 1 65 ? 9.078 10.172 -4.879 1 88.44 65 ASP B O 1
ATOM 6767 N N . LYS B 1 66 ? 10.992 9.32 -5.773 1 85.56 66 LYS B N 1
ATOM 6768 C CA . LYS B 1 66 ? 10.297 8.32 -6.586 1 85.56 66 LYS B CA 1
ATOM 6769 C C . LYS B 1 66 ? 9.375 7.461 -5.727 1 85.56 66 LYS B C 1
ATOM 6771 O O . LYS B 1 66 ? 9.75 7.051 -4.625 1 85.56 66 LYS B O 1
ATOM 6776 N N . THR B 1 67 ? 8.125 7.207 -6.234 1 86.5 67 THR B N 1
ATOM 6777 C CA . THR B 1 67 ? 7.195 6.293 -5.578 1 86.5 67 THR B CA 1
ATOM 6778 C C . THR B 1 67 ? 7.688 4.852 -5.691 1 86.5 67 THR B C 1
ATOM 6780 O O . THR B 1 67 ? 8 4.379 -6.785 1 86.5 67 THR B O 1
ATOM 6783 N N . ARG B 1 68 ? 7.781 4.176 -4.574 1 77.06 68 ARG B N 1
ATOM 6784 C CA . ARG B 1 68 ? 8.188 2.773 -4.551 1 77.06 68 ARG B CA 1
ATOM 6785 C C . ARG B 1 68 ? 7.141 1.917 -3.838 1 77.06 68 ARG B C 1
ATOM 6787 O O . ARG B 1 68 ? 6.875 2.111 -2.65 1 77.06 68 ARG B O 1
ATOM 6794 N N . VAL B 1 69 ? 6.504 1.06 -4.586 1 76.38 69 VAL B N 1
ATOM 6795 C CA . VAL B 1 69 ? 5.48 0.167 -4.047 1 76.38 69 VAL B CA 1
ATOM 6796 C C . VAL B 1 69 ? 5.746 -1.262 -4.516 1 76.38 69 VAL B C 1
ATOM 6798 O O . VAL B 1 69 ? 6.414 -1.477 -5.527 1 76.38 69 VAL B O 1
ATOM 6801 N N . GLY B 1 70 ? 5.312 -2.24 -3.699 1 70.75 70 GLY B N 1
ATOM 6802 C CA . GLY B 1 70 ? 5.434 -3.625 -4.121 1 70.75 70 GLY B CA 1
ATOM 6803 C C . GLY B 1 70 ? 4.598 -3.951 -5.348 1 70.75 70 GLY B C 1
ATOM 6804 O O . GLY B 1 70 ? 5.012 -4.746 -6.191 1 70.75 70 GLY B O 1
ATOM 6805 N N . TRP B 1 71 ? 3.441 -3.43 -5.359 1 77.56 71 TRP B N 1
ATOM 6806 C CA . TRP B 1 71 ? 2.52 -3.615 -6.477 1 77.56 71 TRP B CA 1
ATOM 6807 C C . TRP B 1 71 ? 1.992 -2.273 -6.973 1 77.56 71 TRP B C 1
ATOM 6809 O O . TRP B 1 71 ? 1.293 -1.565 -6.246 1 77.56 71 TRP B O 1
ATOM 6819 N N . TRP B 1 72 ? 2.365 -2.008 -8.211 1 85.56 72 TRP B N 1
ATOM 6820 C CA . TRP B 1 72 ? 1.93 -0.743 -8.797 1 85.56 72 TRP B CA 1
ATOM 6821 C C . TRP B 1 72 ? 0.435 -0.768 -9.094 1 85.56 72 TRP B C 1
ATOM 6823 O O . TRP B 1 72 ? -0.083 -1.756 -9.625 1 85.56 72 TRP B O 1
ATOM 6833 N N . LYS B 1 73 ? -0.272 0.167 -8.766 1 89.94 73 LYS B N 1
ATOM 6834 C CA . LYS B 1 73 ? -1.681 0.372 -9.094 1 89.94 73 LYS B CA 1
ATOM 6835 C C . LYS B 1 73 ? -1.869 1.621 -9.945 1 89.94 73 LYS B C 1
ATOM 6837 O O . LYS B 1 73 ? -1.312 2.678 -9.648 1 89.94 73 LYS B O 1
ATOM 6842 N N . ASN B 1 74 ? -2.654 1.446 -11 1 92.38 74 ASN B N 1
ATOM 6843 C CA . ASN B 1 74 ? -2.932 2.602 -11.844 1 92.38 74 ASN B CA 1
ATOM 6844 C C . ASN B 1 74 ? -3.572 3.736 -11.047 1 92.38 74 ASN B C 1
ATOM 6846 O O . ASN B 1 74 ? -4.527 3.518 -10.305 1 92.38 74 ASN B O 1
ATOM 6850 N N . GLY B 1 75 ? -2.971 4.941 -11.172 1 91.81 75 GLY B N 1
ATOM 6851 C CA . GLY B 1 75 ? -3.426 6.109 -10.438 1 91.81 75 GLY B CA 1
ATOM 6852 C C . GLY B 1 75 ? -2.418 6.59 -9.406 1 91.81 75 GLY B C 1
ATOM 6853 O O . GLY B 1 75 ? -2.475 7.742 -8.969 1 91.81 75 GLY B O 1
ATOM 6854 N N . TYR B 1 76 ? -1.422 5.719 -9.102 1 92 76 TYR B N 1
ATOM 6855 C CA . TYR B 1 76 ? -0.376 6.145 -8.18 1 92 76 TYR B CA 1
ATOM 6856 C C . TYR B 1 76 ? 0.402 7.328 -8.742 1 92 76 TYR B C 1
ATOM 6858 O O . TYR B 1 76 ? 0.665 7.391 -9.945 1 92 76 TYR B O 1
ATOM 6866 N N . PRO B 1 77 ? 0.723 8.203 -7.812 1 92.62 77 PRO B N 1
ATOM 6867 C CA . PRO B 1 77 ? 1.667 9.219 -8.273 1 92.62 77 PRO B CA 1
ATOM 6868 C C . PRO B 1 77 ? 3.055 8.656 -8.562 1 92.62 77 PRO B C 1
ATOM 6870 O O . PRO B 1 77 ? 3.463 7.668 -7.941 1 92.62 77 PRO B O 1
ATOM 6873 N N . GLU B 1 78 ? 3.76 9.281 -9.453 1 90.25 78 GLU B N 1
ATOM 6874 C CA . GLU B 1 78 ? 5.09 8.812 -9.836 1 90.25 78 GLU B CA 1
ATOM 6875 C C . GLU B 1 78 ? 6.113 9.117 -8.742 1 90.25 78 GLU B C 1
ATOM 6877 O O . GLU B 1 78 ? 7.176 8.492 -8.688 1 90.25 78 GLU B O 1
ATOM 6882 N N . TYR B 1 79 ? 5.781 10.164 -7.934 1 90.56 79 TYR B N 1
ATOM 6883 C CA . TYR B 1 79 ? 6.699 10.539 -6.867 1 90.56 79 TYR B CA 1
ATOM 6884 C C . TYR B 1 79 ? 5.934 10.992 -5.625 1 90.56 79 TYR B C 1
ATOM 6886 O O . TYR B 1 79 ? 4.762 11.359 -5.711 1 90.56 79 TYR B O 1
ATOM 6894 N N . PHE B 1 80 ? 6.609 10.922 -4.547 1 87.75 80 PHE B N 1
ATOM 6895 C CA . PHE B 1 80 ? 6.215 11.523 -3.279 1 87.75 80 PHE B CA 1
ATOM 6896 C C . PHE B 1 80 ? 7.02 12.789 -3.008 1 87.75 80 PHE B C 1
ATOM 6898 O O . PHE B 1 80 ? 8.234 12.727 -2.812 1 87.75 80 PHE B O 1
ATOM 6905 N N . GLY B 1 81 ? 6.422 13.898 -3.037 1 88.69 81 GLY B N 1
ATOM 6906 C CA . GLY B 1 81 ? 7.121 15.141 -2.742 1 88.69 81 GLY B CA 1
ATOM 6907 C C . GLY B 1 81 ? 7.449 15.305 -1.271 1 88.69 81 GLY B C 1
ATOM 6908 O O . GLY B 1 81 ? 6.645 14.953 -0.406 1 88.69 81 GLY B O 1
ATOM 6909 N N . LYS B 1 82 ? 8.688 15.914 -1.04 1 89.38 82 LYS B N 1
ATOM 6910 C CA . LYS B 1 82 ? 9.102 16.125 0.344 1 89.38 82 LYS B CA 1
ATOM 6911 C C . LYS B 1 82 ? 9.844 17.453 0.497 1 89.38 82 LYS B C 1
ATOM 6913 O O . LYS B 1 82 ? 10.633 17.828 -0.368 1 89.38 82 LYS B O 1
ATOM 6918 N N . VAL B 1 83 ? 9.375 18.078 1.575 1 91.31 83 VAL B N 1
ATOM 6919 C CA . VAL B 1 83 ? 10.281 19.125 2.027 1 91.31 83 VAL B CA 1
ATOM 6920 C C . VAL B 1 83 ? 11.578 18.516 2.545 1 91.31 83 VAL B C 1
ATOM 6922 O O . VAL B 1 83 ? 11.555 17.547 3.307 1 91.31 83 VAL B O 1
ATOM 6925 N N . ILE B 1 84 ? 12.68 19.031 2.107 1 93.06 84 ILE B N 1
ATOM 6926 C CA . ILE B 1 84 ? 13.953 18.391 2.457 1 93.06 84 ILE B CA 1
ATOM 6927 C C . ILE B 1 84 ? 14.734 19.297 3.408 1 93.06 84 ILE B C 1
ATOM 6929 O O . ILE B 1 84 ? 14.578 20.531 3.373 1 93.06 84 ILE B O 1
ATOM 6933 N N . ASN B 1 85 ? 15.461 18.578 4.273 1 94.75 85 ASN B N 1
ATOM 6934 C CA . ASN B 1 85 ? 16.391 19.312 5.141 1 94.75 85 ASN B CA 1
ATOM 6935 C C . ASN B 1 85 ? 17.391 20.125 4.328 1 94.75 85 ASN B C 1
ATOM 6937 O O . ASN B 1 85 ? 17.953 19.625 3.357 1 94.75 85 ASN B O 1
ATOM 6941 N N . ALA B 1 86 ? 17.547 21.344 4.664 1 95.94 86 ALA B N 1
ATOM 6942 C CA . ALA B 1 86 ? 18.5 22.234 3.992 1 95.94 86 ALA B CA 1
ATOM 6943 C C . ALA B 1 86 ? 19.766 22.422 4.836 1 95.94 86 ALA B C 1
ATOM 6945 O O . ALA B 1 86 ? 19.891 21.844 5.914 1 95.94 86 ALA B O 1
ATOM 6946 N N . MET B 1 87 ? 20.734 23.188 4.34 1 96.88 87 MET B N 1
ATOM 6947 C CA . MET B 1 87 ? 22.047 23.359 4.969 1 96.88 87 MET B CA 1
ATOM 6948 C C . MET B 1 87 ? 21.891 23.891 6.391 1 96.88 87 MET B C 1
ATOM 6950 O O . MET B 1 87 ? 21 24.688 6.668 1 96.88 87 MET B O 1
ATOM 6954 N N . ASN B 1 88 ? 22.719 23.391 7.262 1 97.06 88 ASN B N 1
ATOM 6955 C CA . ASN B 1 88 ? 22.844 23.969 8.594 1 97.06 88 ASN B CA 1
ATOM 6956 C C . ASN B 1 88 ? 23.609 25.297 8.562 1 97.06 88 ASN B C 1
ATOM 6958 O O . ASN B 1 88 ? 24.828 25.312 8.375 1 97.06 88 ASN B O 1
ATOM 6962 N N . PHE B 1 89 ? 22.875 26.406 8.789 1 98.19 89 PHE B N 1
ATOM 6963 C CA . PHE B 1 89 ? 23.547 27.688 8.719 1 98.19 89 PHE B CA 1
ATOM 6964 C C . PHE B 1 89 ? 23.609 28.344 10.094 1 98.19 89 PHE B C 1
ATOM 6966 O O . PHE B 1 89 ? 24.094 29.469 10.227 1 98.19 89 PHE B O 1
ATOM 6973 N N . MET B 1 90 ? 23.172 27.688 11.141 1 96.5 90 MET B N 1
ATOM 6974 C CA . MET B 1 90 ? 23.156 28.281 12.477 1 96.5 90 MET B CA 1
ATOM 6975 C C . MET B 1 90 ? 24.422 27.906 13.25 1 96.5 90 MET B C 1
ATOM 6977 O O . MET B 1 90 ? 24.703 28.5 14.289 1 96.5 90 MET B O 1
ATOM 6981 N N . GLY B 1 91 ? 25.172 27.062 12.742 1 97.44 91 GLY B N 1
ATOM 6982 C CA . GLY B 1 91 ? 26.234 26.422 13.492 1 97.44 91 GLY B CA 1
ATOM 6983 C C . GLY B 1 91 ? 27.328 27.375 13.914 1 97.44 91 GLY B C 1
ATOM 6984 O O . GLY B 1 91 ? 27.734 28.234 13.133 1 97.44 91 GLY B O 1
ATOM 6985 N N . ILE B 1 92 ? 27.734 27.297 15.164 1 98.44 92 ILE B N 1
ATOM 6986 C CA . ILE B 1 92 ? 28.891 27.953 15.758 1 98.44 92 ILE B CA 1
ATOM 6987 C C . ILE B 1 92 ? 29.641 26.969 16.641 1 98.44 92 ILE B C 1
ATOM 6989 O O . ILE B 1 92 ? 29.25 26.719 17.781 1 98.44 92 ILE B O 1
ATOM 6993 N N . GLY B 1 93 ? 30.734 26.5 16.141 1 97.75 93 GLY B N 1
ATOM 6994 C CA . GLY B 1 93 ? 31.562 25.656 16.984 1 97.75 93 GLY B CA 1
ATOM 6995 C C . GLY B 1 93 ? 32.219 26.406 18.125 1 97.75 93 GLY B C 1
ATOM 6996 O O . GLY B 1 93 ? 32.625 27.547 17.969 1 97.75 93 GLY B O 1
ATOM 6997 N N . LEU B 1 94 ? 32.281 25.75 19.281 1 97.88 94 LEU B N 1
ATOM 6998 C CA . LEU B 1 94 ? 32.938 26.297 20.453 1 97.88 94 LEU B CA 1
ATOM 6999 C C . LEU B 1 94 ? 34.062 25.391 20.922 1 97.88 94 LEU B C 1
ATOM 7001 O O . LEU B 1 94 ? 33.844 24.219 21.219 1 97.88 94 LEU B O 1
ATOM 7005 N N . TYR B 1 95 ? 35.188 25.984 20.953 1 97.25 95 TYR B N 1
ATOM 7006 C CA . TYR B 1 95 ? 36.344 25.266 21.453 1 97.25 95 TYR B CA 1
ATOM 7007 C C . TYR B 1 95 ? 36.969 25.984 22.641 1 97.25 95 TYR B C 1
ATOM 7009 O O . TYR B 1 95 ? 37.062 27.219 22.656 1 97.25 95 TYR B O 1
ATOM 7017 N N . VAL B 1 96 ? 37.438 25.25 23.625 1 97 96 VAL B N 1
ATOM 7018 C CA . VAL B 1 96 ? 38.156 25.75 24.781 1 97 96 VAL B CA 1
ATOM 7019 C C . VAL B 1 96 ? 39.531 25.062 24.875 1 97 96 VAL B C 1
ATOM 7021 O O . VAL B 1 96 ? 39.625 23.844 25.047 1 97 96 VAL B O 1
ATOM 7024 N N . ASP B 1 97 ? 40.594 25.812 24.766 1 96.44 97 ASP B N 1
ATOM 7025 C CA . ASP B 1 97 ? 41.938 25.297 24.734 1 96.44 97 ASP B CA 1
ATOM 7026 C C . ASP B 1 97 ? 42.094 24.156 23.734 1 96.44 97 ASP B C 1
ATOM 7028 O O . ASP B 1 97 ? 42.656 23.109 24.031 1 96.44 97 ASP B O 1
ATOM 7032 N N . GLY B 1 98 ? 41.344 24.344 22.625 1 94.88 98 GLY B N 1
ATOM 7033 C CA . GLY B 1 98 ? 41.469 23.422 21.516 1 94.88 98 GLY B CA 1
ATOM 7034 C C . GLY B 1 98 ? 40.5 22.266 21.578 1 94.88 98 GLY B C 1
ATOM 7035 O O . GLY B 1 98 ? 40.344 21.516 20.609 1 94.88 98 GLY B O 1
ATOM 7036 N N . GLU B 1 99 ? 39.844 22.109 22.656 1 96.12 99 GLU B N 1
ATOM 7037 C CA . GLU B 1 99 ? 38.875 21.031 22.781 1 96.12 99 GLU B CA 1
ATOM 7038 C C . GLU B 1 99 ? 37.438 21.516 22.516 1 96.12 99 GLU B C 1
ATOM 7040 O O . GLU B 1 99 ? 37.031 22.547 23.062 1 96.12 99 GLU B O 1
ATOM 7045 N N . LYS B 1 100 ? 36.75 20.719 21.734 1 96.5 100 LYS B N 1
ATOM 7046 C CA . LYS B 1 100 ? 35.406 21.109 21.328 1 96.5 100 LYS B CA 1
ATOM 7047 C C . LYS B 1 100 ? 34.406 20.859 22.453 1 96.5 100 LYS B C 1
ATOM 7049 O O . LYS B 1 100 ? 34.438 19.828 23.109 1 96.5 100 LYS B O 1
ATOM 7054 N N . ILE B 1 101 ? 33.562 21.734 22.703 1 96.25 101 ILE B N 1
ATOM 7055 C CA . ILE B 1 101 ? 32.469 21.547 23.625 1 96.25 101 ILE B CA 1
ATOM 7056 C C . ILE B 1 101 ? 31.344 20.766 22.922 1 96.25 101 ILE B C 1
ATOM 7058 O O . ILE B 1 101 ? 30.953 21.094 21.797 1 96.25 101 ILE B O 1
ATOM 7062 N N . ASP B 1 102 ? 30.891 19.75 23.5 1 95.56 102 ASP B N 1
ATOM 7063 C CA . ASP B 1 102 ? 29.75 18.938 23.125 1 95.56 102 ASP B CA 1
ATOM 7064 C C . ASP B 1 102 ? 28.797 18.75 24.297 1 95.56 102 ASP B C 1
ATOM 7066 O O . ASP B 1 102 ? 29.094 18.031 25.25 1 95.56 102 ASP B O 1
ATOM 7070 N N . LEU B 1 103 ? 27.672 19.281 24.141 1 94.81 103 LEU B N 1
ATOM 7071 C CA . LEU B 1 103 ? 26.734 19.344 25.266 1 94.81 103 LEU B CA 1
ATOM 7072 C C . LEU B 1 103 ? 26.219 17.953 25.625 1 94.81 103 LEU B C 1
ATOM 7074 O O . LEU B 1 103 ? 25.641 17.766 26.688 1 94.81 103 LEU B O 1
ATOM 7078 N N . HIS B 1 104 ? 26.328 16.984 24.734 1 95.44 104 HIS B N 1
ATOM 7079 C CA . HIS B 1 104 ? 25.984 15.609 25.062 1 95.44 104 HIS B CA 1
ATOM 7080 C C . HIS B 1 104 ? 27.047 14.977 25.953 1 95.44 104 HIS B C 1
ATOM 7082 O O . HIS B 1 104 ? 26.734 14.156 26.812 1 95.44 104 HIS B O 1
ATOM 7088 N N . GLN B 1 105 ? 28.25 15.328 25.75 1 95.19 105 GLN B N 1
ATOM 7089 C CA . GLN B 1 105 ? 29.391 14.672 26.391 1 95.19 105 GLN B CA 1
ATOM 7090 C C . GLN B 1 105 ? 29.812 15.422 27.656 1 95.19 105 GLN B C 1
ATOM 7092 O O . GLN B 1 105 ? 30.203 14.805 28.656 1 95.19 105 GLN B O 1
ATOM 7097 N N . ASN B 1 106 ? 29.812 16.719 27.594 1 96.06 106 ASN B N 1
ATOM 7098 C CA . ASN B 1 106 ? 30.281 17.531 28.719 1 96.06 106 ASN B CA 1
ATOM 7099 C C . ASN B 1 106 ? 29.219 17.672 29.797 1 96.06 106 ASN B C 1
ATOM 7101 O O . ASN B 1 106 ? 28.031 17.828 29.484 1 96.06 106 ASN B O 1
ATOM 7105 N N . PRO B 1 107 ? 29.641 17.609 31.031 1 95.88 107 PRO B N 1
ATOM 7106 C CA . PRO B 1 107 ? 28.688 17.875 32.125 1 95.88 107 PRO B CA 1
ATOM 7107 C C . PRO B 1 107 ? 28.141 19.297 32.094 1 95.88 107 PRO B C 1
ATOM 7109 O O . PRO B 1 107 ? 28.922 20.25 31.922 1 95.88 107 PRO B O 1
ATOM 7112 N N . ILE B 1 108 ? 26.891 19.438 32.281 1 96.44 108 ILE B N 1
ATOM 7113 C CA . ILE B 1 108 ? 26.234 20.734 32.281 1 96.44 108 ILE B CA 1
ATOM 7114 C C . ILE B 1 108 ? 25.812 21.078 33.719 1 96.44 108 ILE B C 1
ATOM 7116 O O . ILE B 1 108 ? 25.031 20.344 34.344 1 96.44 108 ILE B O 1
ATOM 7120 N N . GLU B 1 109 ? 26.266 22.156 34.188 1 95.94 109 GLU B N 1
ATOM 7121 C CA . GLU B 1 109 ? 25.969 22.562 35.562 1 95.94 109 GLU B CA 1
ATOM 7122 C C . GLU B 1 109 ? 24.672 23.375 35.625 1 95.94 109 GLU B C 1
ATOM 7124 O O . GLU B 1 109 ? 23.938 23.297 36.594 1 95.94 109 GLU B O 1
ATOM 7129 N N . LEU B 1 110 ? 24.594 24.203 34.75 1 96.94 110 LEU B N 1
ATOM 7130 C CA . LEU B 1 110 ? 23.406 25.031 34.625 1 96.94 110 LEU B CA 1
ATOM 7131 C C . LEU B 1 110 ? 22.922 25.062 33.156 1 96.94 110 LEU B C 1
ATOM 7133 O O . LEU B 1 110 ? 23.734 25.062 32.25 1 96.94 110 LEU B O 1
ATOM 7137 N N . PHE B 1 111 ? 21.594 25.047 33.062 1 97.12 111 PHE B N 1
ATOM 7138 C CA . PHE B 1 111 ? 21 25.094 31.75 1 97.12 111 PHE B CA 1
ATOM 7139 C C . PHE B 1 111 ? 19.688 25.875 31.766 1 97.12 111 PHE B C 1
ATOM 7141 O O . PHE B 1 111 ? 18.906 25.75 32.719 1 97.12 111 PHE B O 1
ATOM 7148 N N . GLU B 1 112 ? 19.531 26.719 30.766 1 97.69 112 GLU B N 1
ATOM 7149 C CA . GLU B 1 112 ? 18.266 27.438 30.562 1 97.69 112 GLU B CA 1
ATOM 7150 C C . GLU B 1 112 ? 17.969 27.609 29.078 1 97.69 112 GLU B C 1
ATOM 7152 O O . GLU B 1 112 ? 18.875 27.891 28.297 1 97.69 112 GLU B O 1
ATOM 7157 N N . VAL B 1 113 ? 16.781 27.359 28.734 1 97.94 113 VAL B N 1
ATOM 7158 C CA . VAL B 1 113 ? 16.297 27.703 27.406 1 97.94 113 VAL B CA 1
ATOM 7159 C C . VAL B 1 113 ? 14.953 28.406 27.516 1 97.94 113 VAL B C 1
ATOM 7161 O O . VAL B 1 113 ? 14.133 28.078 28.375 1 97.94 113 VAL B O 1
ATOM 7164 N N . GLU B 1 114 ? 14.797 29.422 26.641 1 98.25 114 GLU B N 1
ATOM 7165 C CA . GLU B 1 114 ? 13.57 30.203 26.656 1 98.25 114 GLU B CA 1
ATOM 7166 C C . GLU B 1 114 ? 13.188 30.625 25.234 1 98.25 114 GLU B C 1
ATOM 7168 O O . GLU B 1 114 ? 13.969 31.297 24.547 1 98.25 114 GLU B O 1
ATOM 7173 N N . LEU B 1 115 ? 12.016 30.188 24.859 1 98.69 115 LEU B N 1
ATOM 7174 C CA . LEU B 1 115 ? 11.375 30.766 23.672 1 98.69 115 LEU B CA 1
ATOM 7175 C C . LEU B 1 115 ? 10.367 31.828 24.078 1 98.69 115 LEU B C 1
ATOM 7177 O O . LEU B 1 115 ? 9.32 31.531 24.656 1 98.69 115 LEU B O 1
ATOM 7181 N N . ASN B 1 116 ? 10.711 33.031 23.828 1 98.69 116 ASN B N 1
ATOM 7182 C CA . ASN B 1 116 ? 9.812 34.156 24.078 1 98.69 116 ASN B CA 1
ATOM 7183 C C . ASN B 1 116 ? 8.867 34.406 22.906 1 98.69 116 ASN B C 1
ATOM 7185 O O . ASN B 1 116 ? 9.266 34.969 21.891 1 98.69 116 ASN B O 1
ATOM 7189 N N . MET B 1 117 ? 7.629 34.062 23.109 1 98.44 117 MET B N 1
ATOM 7190 C CA . MET B 1 117 ? 6.656 34.062 22.016 1 98.44 117 MET B CA 1
ATOM 7191 C C . MET B 1 117 ? 6.238 35.5 21.672 1 98.44 117 MET B C 1
ATOM 7193 O O . MET B 1 117 ? 5.863 35.781 20.531 1 98.44 117 MET B O 1
ATOM 7197 N N . LYS B 1 118 ? 6.246 36.375 22.594 1 97.75 118 LYS B N 1
ATOM 7198 C CA . LYS B 1 118 ? 5.887 37.781 22.359 1 97.75 118 LYS B CA 1
ATOM 7199 C C . LYS B 1 118 ? 6.871 38.438 21.406 1 97.75 118 LYS B C 1
ATOM 7201 O O . LYS B 1 118 ? 6.473 39.219 20.547 1 97.75 118 LYS B O 1
ATOM 7206 N N . GLU B 1 119 ? 8.117 38.094 21.562 1 98.06 119 GLU B N 1
ATOM 7207 C CA . GLU B 1 119 ? 9.188 38.719 20.797 1 98.06 119 GLU B CA 1
ATOM 7208 C C . GLU B 1 119 ? 9.602 37.844 19.609 1 98.06 119 GLU B C 1
ATOM 7210 O O . GLU B 1 119 ? 10.25 38.344 18.688 1 98.06 119 GLU B O 1
ATOM 7215 N N . GLY B 1 120 ? 9.32 36.625 19.641 1 98.44 120 GLY B N 1
ATOM 7216 C CA . GLY B 1 120 ? 9.773 35.719 18.609 1 98.44 120 GLY B CA 1
ATOM 7217 C C . GLY B 1 120 ? 11.266 35.438 18.688 1 98.44 120 GLY B C 1
ATOM 7218 O O . GLY B 1 120 ? 11.938 35.344 17.656 1 98.44 120 GLY B O 1
ATOM 7219 N N . ILE B 1 121 ? 11.82 35.25 19.906 1 98.81 121 ILE B N 1
ATOM 7220 C CA . ILE B 1 121 ? 13.258 35.094 20.109 1 98.81 121 ILE B CA 1
ATOM 7221 C C . ILE B 1 121 ? 13.531 33.875 20.969 1 98.81 121 ILE B C 1
ATOM 7223 O O . ILE B 1 121 ? 12.828 33.625 21.938 1 98.81 121 ILE B O 1
ATOM 7227 N N . LEU B 1 122 ? 14.484 33 20.562 1 98.81 122 LEU B N 1
ATOM 7228 C CA . LEU B 1 122 ? 14.969 31.891 21.359 1 98.81 122 LEU B CA 1
ATOM 7229 C C . LEU B 1 122 ? 16.266 32.25 22.078 1 98.81 122 LEU B C 1
ATOM 7231 O O . LEU B 1 122 ? 17.219 32.719 21.453 1 98.81 122 LEU B O 1
ATOM 7235 N N . ARG B 1 123 ? 16.266 32.062 23.359 1 98.75 123 ARG B N 1
ATOM 7236 C CA . ARG B 1 123 ? 17.453 32.312 24.188 1 98.75 123 ARG B CA 1
ATOM 7237 C C . ARG B 1 123 ? 17.875 31.047 24.922 1 98.75 123 ARG B C 1
ATOM 7239 O O . ARG B 1 123 ? 17.031 30.234 25.312 1 98.75 123 ARG B O 1
ATOM 7246 N N . ARG B 1 124 ? 19.188 30.938 25.062 1 97.94 124 ARG B N 1
ATOM 7247 C CA . ARG B 1 124 ? 19.734 29.797 25.797 1 97.94 124 ARG B CA 1
ATOM 7248 C C . ARG B 1 124 ? 20.969 30.219 26.594 1 97.94 124 ARG B C 1
ATOM 7250 O O . ARG B 1 124 ? 21.719 31.094 26.188 1 97.94 124 ARG B O 1
ATOM 7257 N N . SER B 1 125 ? 21.078 29.562 27.719 1 97.69 125 SER B N 1
ATOM 7258 C CA . SER B 1 125 ? 22.266 29.719 28.531 1 97.69 125 SER B CA 1
ATOM 7259 C C . SER B 1 125 ? 22.672 28.391 29.172 1 97.69 125 SER B C 1
ATOM 7261 O O . SER B 1 125 ? 21.828 27.562 29.5 1 97.69 125 SER B O 1
ATOM 7263 N N . ALA B 1 126 ? 23.938 28.234 29.312 1 97.81 126 ALA B N 1
ATOM 7264 C CA . ALA B 1 126 ? 24.453 27.031 29.969 1 97.81 126 ALA B CA 1
ATOM 7265 C C . ALA B 1 126 ? 25.812 27.281 30.594 1 97.81 126 ALA B C 1
ATOM 7267 O O . ALA B 1 126 ? 26.562 28.156 30.141 1 97.81 126 ALA B O 1
ATOM 7268 N N . VAL B 1 127 ? 26.062 26.641 31.656 1 98.06 127 VAL B N 1
ATOM 7269 C CA . VAL B 1 127 ? 27.406 26.531 32.219 1 98.06 127 VAL B CA 1
ATOM 7270 C C . VAL B 1 127 ? 27.906 25.094 32.094 1 98.06 127 VAL B C 1
ATOM 7272 O O . VAL B 1 127 ? 27.312 24.156 32.625 1 98.06 127 VAL B O 1
ATOM 7275 N N . VAL B 1 128 ? 29.047 24.984 31.406 1 97.25 128 VAL B N 1
ATOM 7276 C CA . VAL B 1 128 ? 29.547 23.672 31.016 1 97.25 128 VAL B CA 1
ATOM 7277 C C . VAL B 1 128 ? 30.953 23.453 31.578 1 97.25 128 VAL B C 1
ATOM 7279 O O . VAL B 1 128 ? 31.766 24.375 31.594 1 97.25 128 VAL B O 1
ATOM 7282 N N . ARG B 1 129 ? 31.109 22.219 31.984 1 96.88 129 ARG B N 1
ATOM 7283 C CA . ARG B 1 129 ? 32.438 21.844 32.438 1 96.88 129 ARG B CA 1
ATOM 7284 C C . ARG B 1 129 ? 33.25 21.172 31.328 1 96.88 129 ARG B C 1
ATOM 7286 O O . ARG B 1 129 ? 32.75 20.266 30.656 1 96.88 129 ARG B O 1
ATOM 7293 N N . ILE B 1 130 ? 34.375 21.672 31.141 1 94.94 130 ILE B N 1
ATOM 7294 C CA . ILE B 1 130 ? 35.312 21.078 30.172 1 94.94 130 ILE B CA 1
ATOM 7295 C C . ILE B 1 130 ? 36.719 21.125 30.734 1 94.94 130 ILE B C 1
ATOM 7297 O O . ILE B 1 130 ? 37.219 22.188 31.125 1 94.94 130 ILE B O 1
ATOM 7301 N N . GLN B 1 131 ? 37.25 19.953 30.703 1 90.19 131 GLN B N 1
ATOM 7302 C CA . GLN B 1 131 ? 38.531 19.812 31.391 1 90.19 131 GLN B CA 1
ATOM 7303 C C . GLN B 1 131 ? 38.469 20.297 32.812 1 90.19 131 GLN B C 1
ATOM 7305 O O . GLN B 1 131 ? 37.594 19.844 33.594 1 90.19 131 GLN B O 1
ATOM 7310 N N . ASP B 1 132 ? 39.312 21.25 33.25 1 89.94 132 ASP B N 1
ATOM 7311 C CA . ASP B 1 132 ? 39.312 21.766 34.594 1 89.94 132 ASP B CA 1
ATOM 7312 C C . ASP B 1 132 ? 38.719 23.172 34.656 1 89.94 132 ASP B C 1
ATOM 7314 O O . ASP B 1 132 ? 38.938 23.906 35.625 1 89.94 132 ASP B O 1
ATOM 7318 N N . LYS B 1 133 ? 37.938 23.406 33.562 1 95.06 133 LYS B N 1
ATOM 7319 C CA . LYS B 1 133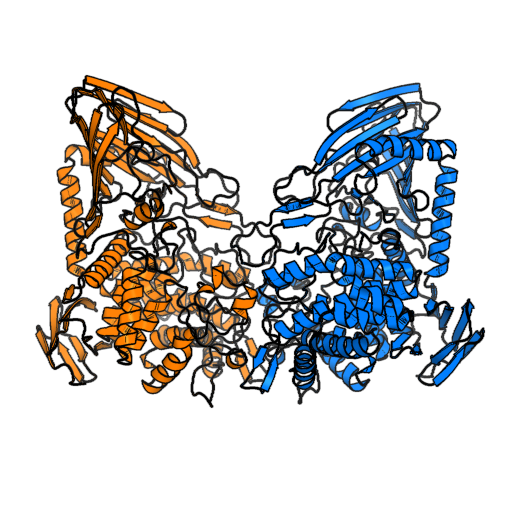 ? 37.406 24.75 33.469 1 95.06 133 LYS B CA 1
ATOM 7320 C C . LYS B 1 133 ? 35.875 24.734 33.344 1 95.06 133 LYS B C 1
ATOM 7322 O O . LYS B 1 133 ? 35.312 23.688 33.031 1 95.06 133 LYS B O 1
ATOM 7327 N N . THR B 1 134 ? 35.312 25.844 33.781 1 97 134 THR B N 1
ATOM 7328 C CA . THR B 1 134 ? 33.906 26.062 33.562 1 97 134 THR B CA 1
ATOM 7329 C C . THR B 1 134 ? 33.656 27.219 32.625 1 97 134 THR B C 1
ATOM 7331 O O . THR B 1 134 ? 34.281 28.281 32.75 1 97 134 THR B O 1
ATOM 7334 N N . VAL B 1 135 ? 32.781 26.938 31.672 1 97.38 135 VAL B N 1
ATOM 7335 C CA . VAL B 1 135 ? 32.5 27.938 30.641 1 97.38 135 VAL B CA 1
ATOM 7336 C C . VAL B 1 135 ? 31.016 28.266 30.609 1 97.38 135 VAL B C 1
ATOM 7338 O O . VAL B 1 135 ? 30.172 27.375 30.594 1 97.38 135 VAL B O 1
ATOM 7341 N N . ARG B 1 136 ? 30.688 29.547 30.625 1 98.25 136 ARG B N 1
ATOM 7342 C CA . ARG B 1 136 ? 29.312 30 30.438 1 98.25 136 ARG B CA 1
ATOM 7343 C C . ARG B 1 136 ? 29.031 30.328 28.969 1 98.25 136 ARG B C 1
ATOM 7345 O O . ARG B 1 136 ? 29.812 31.031 28.328 1 98.25 136 ARG B O 1
ATOM 7352 N N . ILE B 1 137 ? 27.984 29.828 28.5 1 97.88 137 ILE B N 1
ATOM 7353 C CA . ILE B 1 137 ? 27.531 30.031 27.125 1 97.88 137 ILE B CA 1
ATOM 7354 C C . ILE B 1 137 ? 26.203 30.797 27.141 1 97.88 137 ILE B C 1
ATOM 7356 O O . ILE B 1 137 ? 25.328 30.5 27.969 1 97.88 137 ILE B O 1
ATOM 7360 N N . ARG B 1 138 ? 26.047 31.781 26.328 1 98.38 138 ARG B N 1
ATOM 7361 C CA . ARG B 1 138 ? 24.781 32.469 26.094 1 98.38 138 ARG B CA 1
ATOM 7362 C C . ARG B 1 138 ? 24.531 32.625 24.594 1 98.38 138 ARG B C 1
ATOM 7364 O O . ARG B 1 138 ? 25.438 32.938 23.828 1 98.38 138 ARG B O 1
ATOM 7371 N N . SER B 1 139 ? 23.359 32.375 24.266 1 98.25 139 SER B N 1
ATOM 7372 C CA . SER B 1 139 ? 22.969 32.5 22.875 1 98.25 139 SER B CA 1
ATOM 7373 C C . SER B 1 139 ? 21.578 33.094 22.734 1 98.25 139 SER B C 1
ATOM 7375 O O . SER B 1 139 ? 20.688 32.812 23.531 1 98.25 139 SER B O 1
ATOM 7377 N N . GLU B 1 140 ? 21.406 34.031 21.812 1 98.62 140 GLU B N 1
ATOM 7378 C CA . GLU B 1 140 ? 20.141 34.594 21.375 1 98.62 140 GLU B CA 1
ATOM 7379 C C . GLU B 1 140 ? 20 34.562 19.859 1 98.62 140 GLU B C 1
ATOM 7381 O O . GLU B 1 140 ? 20.922 34.969 19.141 1 98.62 140 GLU B O 1
ATOM 7386 N N . ARG B 1 141 ? 18.875 34.094 19.375 1 98.75 141 ARG B N 1
ATOM 7387 C CA . ARG B 1 141 ? 18.734 34.062 17.922 1 98.75 141 ARG B CA 1
ATOM 7388 C C . ARG B 1 141 ? 17.281 34.281 17.516 1 98.75 141 ARG B C 1
ATOM 7390 O O . ARG B 1 141 ? 16.359 34.062 18.312 1 98.75 141 ARG B O 1
ATOM 7397 N N . PHE B 1 142 ? 17.016 34.719 16.344 1 98.81 142 PHE B N 1
ATOM 7398 C CA . PHE B 1 142 ? 15.68 34.875 15.766 1 98.81 142 PHE B CA 1
ATOM 7399 C C . PHE B 1 142 ? 15.75 34.812 14.242 1 98.81 142 PHE B C 1
ATOM 7401 O O . PHE B 1 142 ? 16.812 35.031 13.656 1 98.81 142 PHE B O 1
ATOM 7408 N N . LEU B 1 143 ? 14.719 34.344 13.633 1 98.69 143 LEU B N 1
ATOM 7409 C CA . LEU B 1 143 ? 14.461 34.5 12.211 1 98.69 143 LEU B CA 1
ATOM 7410 C C . LEU B 1 143 ? 13.609 35.75 11.945 1 98.69 143 LEU B C 1
ATOM 7412 O O . LEU B 1 143 ? 12.461 35.812 12.391 1 98.69 143 LEU B O 1
ATOM 7416 N N . SER B 1 144 ? 14.117 36.625 11.195 1 98.75 144 SER B N 1
ATOM 7417 C CA . SER B 1 144 ? 13.555 37.969 11.109 1 98.75 144 SER B CA 1
ATOM 7418 C C . SER B 1 144 ? 12.242 37.969 10.336 1 98.75 144 SER B C 1
ATOM 7420 O O . SER B 1 144 ? 12.125 37.312 9.305 1 98.75 144 SER B O 1
ATOM 7422 N N . LEU B 1 145 ? 11.258 38.719 10.898 1 97.56 145 LEU B N 1
ATOM 7423 C CA . LEU B 1 145 ? 10.016 38.969 10.172 1 97.56 145 LEU B CA 1
ATOM 7424 C C . LEU B 1 145 ? 10.164 40.188 9.266 1 97.56 145 LEU B C 1
ATOM 7426 O O . LEU B 1 145 ? 9.406 40.344 8.297 1 97.56 145 LEU B O 1
ATOM 7430 N N . ALA B 1 146 ? 11.117 41 9.531 1 97.69 146 ALA B N 1
ATOM 7431 C CA . ALA B 1 146 ? 11.297 42.25 8.797 1 97.69 146 ALA B CA 1
ATOM 7432 C C . ALA B 1 146 ? 12.102 42.031 7.52 1 97.69 146 ALA B C 1
ATOM 7434 O O . ALA B 1 146 ? 11.828 42.656 6.484 1 97.69 146 ALA B O 1
ATOM 7435 N N . VAL B 1 147 ? 13.141 41.281 7.605 1 98.06 147 VAL B N 1
ATOM 7436 C CA . VAL B 1 147 ? 13.914 40.781 6.484 1 98.06 147 VAL B CA 1
ATOM 7437 C C . VAL B 1 147 ? 13.805 39.25 6.441 1 98.06 147 VAL B C 1
ATOM 7439 O O . VAL B 1 147 ? 14.648 38.531 7.004 1 98.06 147 VAL B O 1
ATOM 7442 N N . LYS B 1 148 ? 12.883 38.812 5.715 1 97.12 148 LYS B N 1
ATOM 7443 C CA . LYS B 1 148 ? 12.469 37.406 5.809 1 97.12 148 LYS B CA 1
ATOM 7444 C C . LYS B 1 148 ? 13.625 36.469 5.508 1 97.12 148 LYS B C 1
ATOM 7446 O O . LYS B 1 148 ? 13.633 35.312 5.961 1 97.12 148 LYS B O 1
ATOM 7451 N N . GLU B 1 149 ? 14.695 36.938 4.809 1 98.44 149 GLU B N 1
ATOM 7452 C CA . GLU B 1 149 ? 15.828 36.094 4.445 1 98.44 149 GLU B CA 1
ATOM 7453 C C . GLU B 1 149 ? 16.844 36 5.582 1 98.44 149 GLU B C 1
ATOM 7455 O O . GLU B 1 149 ? 17.797 35.219 5.508 1 98.44 149 GLU B O 1
ATOM 7460 N N . LEU B 1 150 ? 16.641 36.688 6.68 1 98.81 150 LEU B N 1
ATOM 7461 C CA . LEU B 1 150 ? 17.703 36.906 7.672 1 98.81 150 LEU B CA 1
ATOM 7462 C C . LEU B 1 150 ? 17.516 35.969 8.859 1 98.81 150 LEU B C 1
ATOM 7464 O O . LEU B 1 150 ? 16.422 35.906 9.445 1 98.81 150 LEU B O 1
ATOM 7468 N N . CYS B 1 151 ? 18.531 35.25 9.227 1 98.81 151 CYS B N 1
ATOM 7469 C CA . CYS B 1 151 ? 18.734 34.688 10.547 1 98.81 151 CYS B CA 1
ATOM 7470 C C . CYS B 1 151 ? 19.828 35.406 11.312 1 98.81 151 CYS B C 1
ATOM 7472 O O . CYS B 1 151 ? 20.922 35.625 10.789 1 98.81 151 CYS B O 1
ATOM 7474 N N . ALA B 1 152 ? 19.531 35.812 12.508 1 98.81 152 ALA B N 1
ATOM 7475 C CA . ALA B 1 152 ? 20.516 36.562 13.32 1 98.81 152 ALA B CA 1
ATOM 7476 C C . ALA B 1 152 ? 20.766 35.844 14.641 1 98.81 152 ALA B C 1
ATOM 7478 O O . ALA B 1 152 ? 19.828 35.375 15.305 1 98.81 152 ALA B O 1
ATOM 7479 N N . ILE B 1 153 ? 22.031 35.719 15.031 1 98.81 153 ILE B N 1
ATOM 7480 C CA . ILE B 1 153 ? 22.438 35.031 16.25 1 98.81 153 ILE B CA 1
ATOM 7481 C C . ILE B 1 153 ? 23.453 35.875 17.016 1 98.81 153 ILE B C 1
ATOM 7483 O O . ILE B 1 153 ? 24.422 36.375 16.438 1 98.81 153 ILE B O 1
ATOM 7487 N N . HIS B 1 154 ? 23.234 36.094 18.234 1 98.75 154 HIS B N 1
ATOM 7488 C CA . HIS B 1 154 ? 24.219 36.656 19.172 1 98.75 154 HIS B CA 1
ATOM 7489 C C . HIS B 1 154 ? 24.719 35.594 20.141 1 98.75 154 HIS B C 1
ATOM 7491 O O . HIS B 1 154 ? 23.938 35.062 20.953 1 98.75 154 HIS B O 1
ATOM 7497 N N . TYR B 1 155 ? 25.984 35.219 20.031 1 98.56 155 TYR B N 1
ATOM 7498 C CA . TYR B 1 155 ? 26.578 34.125 20.781 1 98.56 155 TYR B CA 1
ATOM 7499 C C . TYR B 1 155 ? 27.719 34.625 21.641 1 98.56 155 TYR B C 1
ATOM 7501 O O . TYR B 1 155 ? 28.594 35.375 21.172 1 98.56 155 TYR B O 1
ATOM 7509 N N . GLU B 1 156 ? 27.719 34.219 22.891 1 98.25 156 GLU B N 1
ATOM 7510 C CA . GLU B 1 156 ? 28.766 34.594 23.828 1 98.25 156 GLU B CA 1
ATOM 7511 C C . GLU B 1 156 ? 29.281 33.375 24.609 1 98.25 156 GLU B C 1
ATOM 7513 O O . GLU B 1 156 ? 28.5 32.469 24.922 1 98.25 156 GLU B O 1
ATOM 7518 N N . ALA B 1 157 ? 30.547 33.406 24.875 1 97.75 157 ALA B N 1
ATOM 7519 C CA . ALA B 1 157 ? 31.188 32.406 25.703 1 97.75 157 ALA B CA 1
ATOM 7520 C C . ALA B 1 157 ? 32.219 33.031 26.625 1 97.75 157 ALA B C 1
ATOM 7522 O O . ALA B 1 157 ? 32.969 33.938 26.219 1 97.75 157 ALA B O 1
ATOM 7523 N N . GLU B 1 158 ? 32.219 32.562 27.891 1 97.69 158 GLU B N 1
ATOM 7524 C CA . GLU B 1 158 ? 33.156 33.125 28.891 1 97.69 158 GLU B CA 1
ATOM 7525 C C . GLU B 1 158 ? 33.656 32.031 29.828 1 97.69 158 GLU B C 1
ATOM 7527 O O . GLU B 1 158 ? 32.844 31.297 30.406 1 97.69 158 GLU B O 1
ATOM 7532 N N . CYS B 1 159 ? 34.938 32.031 29.906 1 97 159 CYS B N 1
ATOM 7533 C CA . CYS B 1 159 ? 35.5 31.125 30.922 1 97 159 CYS B CA 1
ATOM 7534 C C . CYS B 1 159 ? 35.344 31.703 32.312 1 97 159 CYS B C 1
ATOM 7536 O O . CYS B 1 159 ? 35.75 32.812 32.594 1 97 159 CYS B O 1
ATOM 7538 N N . LEU B 1 160 ? 34.812 30.969 33.188 1 96.81 160 LEU B N 1
ATOM 7539 C CA . LEU B 1 160 ? 34.5 31.469 34.531 1 96.81 160 LEU B CA 1
ATOM 7540 C C . LEU B 1 160 ? 35.625 31.141 35.5 1 96.81 160 LEU B C 1
ATOM 7542 O O . LEU B 1 160 ? 35.75 31.797 36.562 1 96.81 160 LEU B O 1
ATOM 7546 N N . THR B 1 161 ? 36.312 30.078 35.156 1 94.12 161 THR B N 1
ATOM 7547 C CA . THR B 1 161 ? 37.375 29.672 36.062 1 94.12 161 THR B CA 1
ATOM 7548 C C . THR B 1 161 ? 38.719 29.656 35.344 1 94.12 161 THR B C 1
ATOM 7550 O O . THR B 1 161 ? 38.969 28.797 34.5 1 94.12 161 THR B O 1
ATOM 7553 N N . GLY B 1 162 ? 39.562 30.547 35.75 1 88.5 162 GLY B N 1
ATOM 7554 C CA . GLY B 1 162 ? 40.906 30.594 35.188 1 88.5 162 GLY B CA 1
ATOM 7555 C C . GLY B 1 162 ? 40.938 31.203 33.781 1 88.5 162 GLY B C 1
ATOM 7556 O O . GLY B 1 162 ? 39.938 31.781 33.344 1 88.5 162 GLY B O 1
ATOM 7557 N N . ASP B 1 163 ? 42.156 31.094 33.156 1 92.62 163 ASP B N 1
ATOM 7558 C CA . ASP B 1 163 ? 42.344 31.609 31.797 1 92.62 163 ASP B CA 1
ATOM 7559 C C . ASP B 1 163 ? 42.25 30.5 30.766 1 92.62 163 ASP B C 1
ATOM 7561 O O . ASP B 1 163 ? 42.594 29.344 31.047 1 92.62 163 ASP B O 1
ATOM 7565 N N . ALA B 1 164 ? 41.625 30.812 29.672 1 95.69 164 ALA B N 1
ATOM 7566 C CA . ALA B 1 164 ? 41.531 29.859 28.578 1 95.69 164 ALA B CA 1
ATOM 7567 C C . ALA B 1 164 ? 41.469 30.578 27.234 1 95.69 164 ALA B C 1
ATOM 7569 O O . ALA B 1 164 ? 41.062 31.75 27.156 1 95.69 164 ALA B O 1
ATOM 7570 N N . VAL B 1 165 ? 41.906 29.875 26.25 1 96.81 165 VAL B N 1
ATOM 7571 C CA . VAL B 1 165 ? 41.656 30.328 24.875 1 96.81 165 VAL B CA 1
ATOM 7572 C C . VAL B 1 165 ? 40.312 29.828 24.391 1 96.81 165 VAL B C 1
ATOM 7574 O O . VAL B 1 165 ? 40.062 28.609 24.344 1 96.81 165 VAL B O 1
ATOM 7577 N N . ILE B 1 166 ? 39.438 30.75 24.109 1 97.38 166 ILE B N 1
ATOM 7578 C CA . ILE B 1 166 ? 38.125 30.422 23.562 1 97.38 166 ILE B CA 1
ATOM 7579 C C . ILE B 1 166 ? 38.125 30.641 22.047 1 97.38 166 ILE B C 1
ATOM 7581 O O . ILE B 1 166 ? 38.531 31.703 21.562 1 97.38 166 ILE B O 1
ATOM 7585 N N . THR B 1 167 ? 37.75 29.625 21.297 1 97.94 167 THR B N 1
ATOM 7586 C CA . THR B 1 167 ? 37.656 29.75 19.844 1 97.94 167 THR B CA 1
ATOM 7587 C C . THR B 1 167 ? 36.219 29.547 19.375 1 97.94 167 THR B C 1
ATOM 7589 O O . THR B 1 167 ? 35.594 28.531 19.703 1 97.94 167 THR B O 1
ATOM 7592 N N . LEU B 1 168 ? 35.688 30.516 18.641 1 98.38 168 LEU B N 1
ATOM 7593 C CA . LEU B 1 168 ? 34.375 30.422 18 1 98.38 168 LEU B CA 1
ATOM 7594 C C . LEU B 1 168 ? 34.531 30.156 16.5 1 98.38 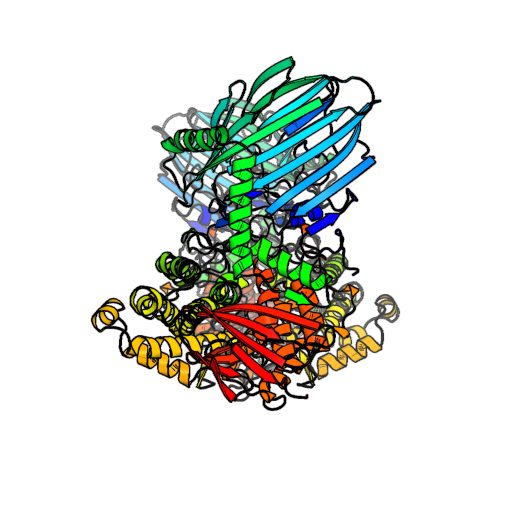168 LEU B C 1
ATOM 7596 O O . LEU B 1 168 ? 35.312 30.828 15.828 1 98.38 168 LEU B O 1
ATOM 7600 N N . VAL B 1 169 ? 33.781 29.141 15.992 1 98.12 169 VAL B N 1
ATOM 7601 C CA . VAL B 1 169 ? 33.875 28.766 14.586 1 98.12 169 VAL B CA 1
ATOM 7602 C C . VAL B 1 169 ? 32.5 28.797 13.945 1 98.12 169 VAL B C 1
ATOM 7604 O O . VAL B 1 169 ? 31.844 27.766 13.758 1 98.12 169 VAL B O 1
ATOM 7607 N N . PRO B 1 170 ? 31.984 30.016 13.531 1 98.31 170 PRO B N 1
ATOM 7608 C CA . PRO B 1 170 ? 30.766 30.047 12.719 1 98.31 170 PRO B CA 1
ATOM 7609 C C . PRO B 1 170 ? 30.953 29.375 11.359 1 98.31 170 PRO B C 1
ATOM 7611 O O . PRO B 1 170 ? 32 29.531 10.727 1 98.31 170 PRO B O 1
ATOM 7614 N N . TYR B 1 171 ? 29.922 28.578 10.922 1 98.19 171 TYR B N 1
ATOM 7615 C CA . TYR B 1 171 ? 30.094 27.844 9.68 1 98.19 171 TYR B CA 1
ATOM 7616 C C . TYR B 1 171 ? 28.766 27.672 8.945 1 98.19 171 TYR B C 1
ATOM 7618 O O . TYR B 1 171 ? 27.703 27.953 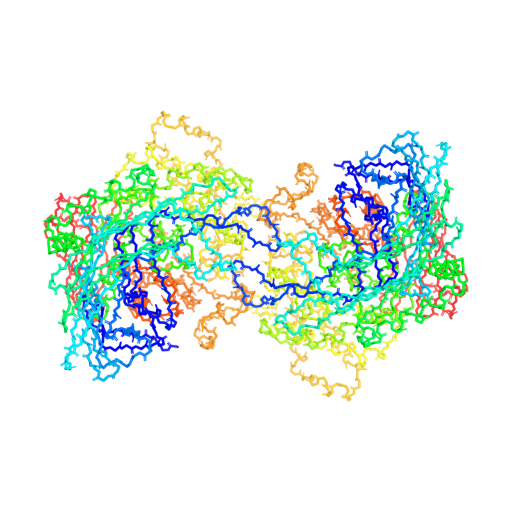9.5 1 98.19 171 TYR B O 1
ATOM 7626 N N . LEU B 1 172 ? 28.797 27.359 7.672 1 98.44 172 LEU B N 1
ATOM 7627 C CA . LEU B 1 172 ? 27.734 26.859 6.812 1 98.44 172 LEU B CA 1
ATOM 7628 C C . LEU B 1 172 ? 28.016 25.438 6.359 1 98.44 172 LEU B C 1
ATOM 7630 O O . LEU B 1 172 ? 29.109 25.141 5.863 1 98.44 172 LEU B O 1
ATOM 7634 N N . ASP B 1 173 ? 27.047 24.531 6.617 1 97.69 173 ASP B N 1
ATOM 7635 C CA . ASP B 1 173 ? 27.266 23.125 6.32 1 97.69 173 ASP B CA 1
ATOM 7636 C C . ASP B 1 173 ? 26.141 22.578 5.445 1 97.69 173 ASP B C 1
ATOM 7638 O O . ASP B 1 173 ? 25 22.406 5.906 1 97.69 173 ASP B O 1
ATOM 7642 N N . GLY B 1 174 ? 26.469 22.188 4.223 1 96.75 174 GLY B N 1
ATOM 7643 C CA . GLY B 1 174 ? 25.5 21.641 3.281 1 96.75 174 GLY B CA 1
ATOM 7644 C C . GLY B 1 174 ? 25.438 20.125 3.277 1 96.75 174 GLY B C 1
ATOM 7645 O O . GLY B 1 174 ? 24.703 19.531 2.486 1 96.75 174 GLY B O 1
ATOM 7646 N N . ASN B 1 175 ? 26.234 19.469 4.129 1 93.62 175 ASN B N 1
ATOM 7647 C CA . ASN B 1 175 ? 26.234 18.016 4.234 1 93.62 175 ASN B CA 1
ATOM 7648 C C . ASN B 1 175 ? 25.109 17.516 5.152 1 93.62 175 ASN B C 1
ATOM 7650 O O . ASN B 1 175 ? 25.375 17 6.238 1 93.62 175 ASN B O 1
ATOM 7654 N N . VAL B 1 176 ? 23.922 17.578 4.617 1 92.88 176 VAL B N 1
ATOM 7655 C CA . VAL B 1 176 ? 22.75 17.25 5.43 1 92.88 176 VAL B CA 1
ATOM 7656 C C . VAL B 1 176 ? 21.938 16.156 4.75 1 92.88 176 VAL B C 1
ATOM 7658 O O . VAL B 1 176 ? 22.062 15.945 3.541 1 92.88 176 VAL B O 1
ATOM 7661 N N . ALA B 1 177 ? 21.234 15.344 5.508 1 89.62 177 ALA B N 1
ATOM 7662 C CA . ALA B 1 177 ? 20.328 14.297 5.016 1 89.62 177 ALA B CA 1
ATOM 7663 C C . ALA B 1 177 ? 19 14.328 5.754 1 89.62 177 ALA B C 1
ATOM 7665 O O . ALA B 1 177 ? 18.906 14.82 6.883 1 89.62 177 ALA B O 1
ATOM 7666 N N . ASN B 1 178 ? 17.938 13.82 5.059 1 89.12 178 ASN B N 1
ATOM 7667 C CA . ASN B 1 178 ? 16.641 13.656 5.719 1 89.12 178 ASN B CA 1
ATOM 7668 C C . ASN B 1 178 ? 16.641 12.445 6.645 1 89.12 178 ASN B C 1
ATOM 7670 O O . ASN B 1 178 ? 17.266 11.43 6.348 1 89.12 178 ASN B O 1
ATOM 7674 N N . GLU B 1 179 ? 15.906 12.586 7.719 1 82.38 179 GLU B N 1
ATOM 7675 C CA . GLU B 1 179 ? 15.711 11.453 8.617 1 82.38 179 GLU B CA 1
ATOM 7676 C C . GLU B 1 179 ? 14.992 10.305 7.914 1 82.38 179 GLU B C 1
ATOM 7678 O O . GLU B 1 179 ? 15.273 9.133 8.188 1 82.38 179 GLU B O 1
ATOM 7683 N N . ASP B 1 180 ? 14.094 10.508 7.043 1 72.44 180 ASP B N 1
ATOM 7684 C CA . ASP B 1 180 ? 13.25 9.492 6.43 1 72.44 180 ASP B CA 1
ATOM 7685 C C . ASP B 1 180 ? 13.805 9.047 5.082 1 72.44 180 ASP B C 1
ATOM 7687 O O . ASP B 1 180 ? 13.125 8.383 4.305 1 72.44 180 ASP B O 1
ATOM 7691 N N . SER B 1 181 ? 14.969 9.508 4.664 1 67.44 181 SER B N 1
ATOM 7692 C CA . SER B 1 181 ? 15.539 9.117 3.381 1 67.44 181 SER B CA 1
ATOM 7693 C C . SER B 1 181 ? 15.812 7.617 3.334 1 67.44 181 SER B C 1
ATOM 7695 O O . SER B 1 181 ? 16.188 7.016 4.344 1 67.44 181 SER B O 1
ATOM 7697 N N . ASN B 1 182 ? 15.289 7.211 2.115 1 58.78 182 ASN B N 1
ATOM 7698 C CA . ASN B 1 182 ? 15.625 5.816 1.852 1 58.78 182 ASN B CA 1
ATOM 7699 C C . ASN B 1 182 ? 17.125 5.637 1.622 1 58.78 182 ASN B C 1
ATOM 7701 O O . ASN B 1 182 ? 17.75 6.453 0.951 1 58.78 182 ASN B O 1
ATOM 7705 N N . TYR B 1 183 ? 17.859 4.863 2.215 1 53.75 183 TYR B N 1
ATOM 7706 C CA . TYR B 1 183 ? 19.234 4.434 1.99 1 53.75 183 TYR B CA 1
ATOM 7707 C C . TYR B 1 183 ? 20.219 5.555 2.303 1 53.75 183 TYR B C 1
ATOM 7709 O O . TYR B 1 183 ? 21.234 5.715 1.618 1 53.75 183 TYR B O 1
ATOM 7717 N N . GLN B 1 184 ? 19.75 6.617 3.006 1 65.75 184 GLN B N 1
ATOM 7718 C CA . GLN B 1 184 ? 20.609 7.711 3.434 1 65.75 184 GLN B CA 1
ATOM 7719 C C . GLN B 1 184 ? 21 8.602 2.256 1 65.75 184 GLN B C 1
ATOM 7721 O O . GLN B 1 184 ? 22.125 9.109 2.188 1 65.75 184 GLN B O 1
ATOM 7726 N N . GLU B 1 185 ? 20.109 8.688 1.389 1 74.19 185 GLU B N 1
ATOM 7727 C CA . GLU B 1 185 ? 20.328 9.492 0.191 1 74.19 185 GLU B CA 1
ATOM 7728 C C . GLU B 1 185 ? 20.422 10.977 0.531 1 74.19 185 GLU B C 1
ATOM 7730 O O . GLU B 1 185 ? 19.688 11.469 1.388 1 74.19 185 GLU B O 1
ATOM 7735 N N . GLN B 1 186 ? 21.484 11.648 -0.058 1 87.75 186 GLN B N 1
ATOM 7736 C CA . GLN B 1 186 ? 21.609 13.102 0 1 87.75 186 GLN B CA 1
ATOM 7737 C C . GLN B 1 186 ? 20.969 13.758 -1.217 1 87.75 186 GLN B C 1
ATOM 7739 O O . GLN B 1 186 ? 21.203 13.344 -2.354 1 87.75 186 GLN B O 1
ATOM 7744 N N . PHE B 1 187 ? 20.188 14.82 -0.977 1 92.62 187 PHE B N 1
ATOM 7745 C CA . PHE B 1 187 ? 19.391 15.391 -2.053 1 92.62 187 PHE B CA 1
ATOM 7746 C C . PHE B 1 187 ? 20.062 16.625 -2.637 1 92.62 187 PHE B C 1
ATOM 7748 O O . PHE B 1 187 ? 19.516 17.297 -3.51 1 92.62 187 PHE B O 1
ATOM 7755 N N . TRP B 1 188 ? 21.25 16.922 -2.115 1 96.25 188 TRP B N 1
ATOM 7756 C CA . TRP B 1 188 ? 21.906 18.172 -2.496 1 96.25 188 TRP B CA 1
ATOM 7757 C C . TRP B 1 188 ? 23.234 17.906 -3.201 1 96.25 188 TRP B C 1
ATOM 7759 O O . TRP B 1 188 ? 23.906 16.922 -2.9 1 96.25 188 TRP B O 1
ATOM 7769 N N . GLN B 1 189 ? 23.531 18.797 -4.133 1 96.31 189 GLN B N 1
ATOM 7770 C CA . GLN B 1 189 ? 24.859 18.891 -4.711 1 96.31 189 GLN B CA 1
ATOM 7771 C C . GLN B 1 189 ? 25.422 20.312 -4.57 1 96.31 189 GLN B C 1
ATOM 7773 O O . GLN B 1 189 ? 24.672 21.281 -4.473 1 96.31 189 GLN B O 1
ATOM 7778 N N . GLU B 1 190 ? 26.766 20.406 -4.484 1 96.25 190 GLU B N 1
ATOM 7779 C CA . GLU B 1 190 ? 27.422 21.703 -4.344 1 96.25 190 GLU B CA 1
ATOM 7780 C C . GLU B 1 190 ? 27.281 22.531 -5.617 1 96.25 190 GLU B C 1
ATOM 7782 O O . GLU B 1 190 ? 27.438 22.016 -6.723 1 96.25 190 GLU B O 1
ATOM 7787 N N . GLU B 1 191 ? 26.984 23.797 -5.43 1 96.19 191 GLU B N 1
ATOM 7788 C CA . GLU B 1 191 ? 26.891 24.703 -6.562 1 96.19 191 GLU B CA 1
ATOM 7789 C C . GLU B 1 191 ? 27.969 25.781 -6.5 1 96.19 191 GLU B C 1
ATOM 7791 O O . GLU B 1 191 ? 28.516 26.188 -7.531 1 96.19 191 GLU B O 1
ATOM 7796 N N . ALA B 1 192 ? 28.125 26.406 -5.34 1 96.38 192 ALA B N 1
ATOM 7797 C CA . ALA B 1 192 ? 29.125 27.453 -5.156 1 96.38 192 ALA B CA 1
ATOM 7798 C C . ALA B 1 192 ? 29.484 27.609 -3.682 1 96.38 192 ALA B C 1
ATOM 7800 O O . ALA B 1 192 ? 28.703 27.25 -2.801 1 96.38 192 ALA B O 1
ATOM 7801 N N . LYS B 1 193 ? 30.672 28.109 -3.385 1 97.88 193 LYS B N 1
ATOM 7802 C CA . LYS B 1 193 ? 31.109 28.438 -2.025 1 97.88 193 LYS B CA 1
ATOM 7803 C C . LYS B 1 193 ? 32.219 29.484 -2.033 1 97.88 193 LYS B C 1
ATOM 7805 O O . LYS B 1 193 ? 32.875 29.688 -3.049 1 97.88 193 LYS B O 1
ATOM 7810 N N . GLY B 1 194 ? 32.375 30.156 -0.927 1 97.75 194 GLY B N 1
ATOM 7811 C CA . GLY B 1 194 ? 33.438 31.141 -0.729 1 97.75 194 GLY B CA 1
ATOM 7812 C C . GLY B 1 194 ? 33.5 31.656 0.695 1 97.75 194 GLY B C 1
ATOM 7813 O O . GLY B 1 194 ? 32.5 31.594 1.438 1 97.75 194 GLY B O 1
ATOM 7814 N N . ALA B 1 195 ? 34.719 32.094 1.115 1 97.25 195 ALA B N 1
ATOM 7815 C CA . ALA B 1 195 ? 34.875 32.625 2.455 1 97.25 195 ALA B CA 1
ATOM 7816 C C . ALA B 1 195 ? 36 33.656 2.49 1 97.25 195 ALA B C 1
ATOM 7818 O O . ALA B 1 195 ? 36.938 33.594 1.683 1 97.25 195 ALA B O 1
ATOM 7819 N N . ASP B 1 196 ? 35.875 34.656 3.275 1 94.88 196 ASP B N 1
ATOM 7820 C CA . ASP B 1 196 ? 36.969 35.5 3.748 1 94.88 196 ASP B CA 1
ATOM 7821 C C . ASP B 1 196 ? 36.969 35.594 5.273 1 94.88 196 ASP B C 1
ATOM 7823 O O . ASP B 1 196 ? 36.375 34.75 5.949 1 94.88 196 ASP B O 1
ATOM 7827 N N . SER B 1 197 ? 37.656 36.531 5.844 1 92.5 197 SER B N 1
ATOM 7828 C CA . SER B 1 197 ? 37.875 36.5 7.285 1 92.5 197 SER B CA 1
ATOM 7829 C C . SER B 1 197 ? 36.562 36.719 8.055 1 92.5 197 SER B C 1
ATOM 7831 O O . SER B 1 197 ? 36.406 36.219 9.164 1 92.5 197 SER B O 1
ATOM 7833 N N . HIS B 1 198 ? 35.656 37.5 7.5 1 96.31 198 HIS B N 1
ATOM 7834 C CA . HIS B 1 198 ? 34.5 37.844 8.289 1 96.31 198 HIS B CA 1
ATOM 7835 C C . HIS B 1 198 ? 33.219 37.469 7.559 1 96.31 198 HIS B C 1
ATOM 7837 O O . HIS B 1 198 ? 32.125 37.875 7.965 1 96.31 198 HIS B O 1
ATOM 7843 N N . SER B 1 199 ? 33.438 36.719 6.469 1 97.62 199 SER B N 1
ATOM 7844 C CA . SER B 1 199 ? 32.25 36.375 5.695 1 97.62 199 SER B CA 1
ATOM 7845 C C . SER B 1 199 ? 32.406 35.031 5.016 1 97.62 199 SER B C 1
ATOM 7847 O O . SER B 1 199 ? 33.5 34.5 4.898 1 97.62 199 SER B O 1
ATOM 7849 N N . GLY B 1 200 ? 31.359 34.375 4.652 1 98.31 200 GLY B N 1
ATOM 7850 C CA . GLY B 1 200 ? 31.297 33.125 3.893 1 98.31 200 GLY B CA 1
ATOM 7851 C C . GLY B 1 200 ? 29.969 32.938 3.166 1 98.31 200 GLY B C 1
ATOM 7852 O O . GLY B 1 200 ? 28.984 33.594 3.498 1 98.31 200 GLY B O 1
ATOM 7853 N N . HIS B 1 201 ? 29.969 32.156 2.092 1 98.69 201 HIS B N 1
ATOM 7854 C CA . HIS B 1 201 ? 28.734 31.781 1.411 1 98.69 201 HIS B CA 1
ATOM 7855 C C . HIS B 1 201 ? 28.812 30.344 0.888 1 98.69 201 HIS B C 1
ATOM 7857 O O . HIS B 1 201 ? 29.906 29.844 0.606 1 98.69 201 HIS B O 1
ATOM 7863 N N . LEU B 1 202 ? 27.734 29.703 0.848 1 98.62 202 LEU B N 1
ATOM 7864 C CA . LEU B 1 202 ? 27.578 28.344 0.341 1 98.62 202 LEU B CA 1
ATOM 7865 C C . LEU B 1 202 ? 26.266 28.203 -0.435 1 98.62 202 LEU B C 1
ATOM 7867 O O . LEU B 1 202 ? 25.203 28.625 0.044 1 98.62 202 LEU B O 1
ATOM 7871 N N . ALA B 1 203 ? 26.328 27.703 -1.657 1 98.5 203 ALA B N 1
ATOM 7872 C CA . ALA B 1 203 ? 25.156 27.406 -2.48 1 98.5 203 ALA B CA 1
ATOM 7873 C C . ALA B 1 203 ? 25.047 25.906 -2.76 1 98.5 203 ALA B C 1
ATOM 7875 O O . ALA B 1 203 ? 26.031 25.266 -3.104 1 98.5 203 ALA B O 1
ATOM 7876 N N . ALA B 1 204 ? 23.922 25.406 -2.529 1 98.06 204 ALA B N 1
ATOM 7877 C CA . ALA B 1 204 ? 23.625 24.016 -2.82 1 98.06 204 ALA B CA 1
ATOM 7878 C C . ALA B 1 204 ? 22.391 23.891 -3.721 1 98.06 204 ALA B C 1
ATOM 7880 O O . ALA B 1 204 ? 21.453 24.688 -3.609 1 98.06 204 ALA B O 1
ATOM 7881 N N . LYS B 1 205 ? 22.391 22.953 -4.605 1 97.94 205 LYS B N 1
ATOM 7882 C CA . LYS B 1 205 ? 21.312 22.703 -5.555 1 97.94 205 LYS B CA 1
ATOM 7883 C C . LYS B 1 205 ? 20.781 21.281 -5.422 1 97.94 205 LYS B C 1
ATOM 7885 O O . LYS B 1 205 ? 21.547 20.344 -5.219 1 97.94 205 LYS B O 1
ATOM 7890 N N . THR B 1 206 ? 19.406 21.062 -5.477 1 97.06 206 THR B N 1
ATOM 7891 C CA . THR B 1 206 ? 18.859 19.719 -5.41 1 97.06 206 THR B CA 1
ATOM 7892 C C . THR B 1 206 ? 19.359 18.875 -6.574 1 97.06 206 THR B C 1
ATOM 7894 O O . THR B 1 206 ? 19.562 19.375 -7.68 1 97.06 206 THR B O 1
ATOM 7897 N N . ILE B 1 207 ? 19.484 17.609 -6.398 1 95.25 207 ILE B N 1
ATOM 7898 C CA . ILE B 1 207 ? 20 16.703 -7.414 1 95.25 207 ILE B CA 1
ATOM 7899 C C . ILE B 1 207 ? 18.969 16.562 -8.539 1 95.25 207 ILE B C 1
ATOM 7901 O O . ILE B 1 207 ? 17.828 17 -8.406 1 95.25 207 ILE B O 1
ATOM 7905 N N . GLU B 1 208 ? 19.469 15.984 -9.617 1 95 208 GLU B N 1
ATOM 7906 C CA . GLU B 1 208 ? 18.594 15.75 -10.758 1 95 208 GLU B CA 1
ATOM 7907 C C . GLU B 1 208 ? 17.5 14.742 -10.422 1 95 208 GLU B C 1
ATOM 7909 O O . GLU B 1 208 ? 17.672 13.914 -9.523 1 95 208 GLU B O 1
ATOM 7914 N N . ASN B 1 209 ? 16.344 14.906 -11 1 92.69 209 ASN B N 1
ATOM 7915 C CA . ASN B 1 209 ? 15.25 13.953 -10.859 1 92.69 209 ASN B CA 1
ATOM 7916 C C . ASN B 1 209 ? 14.602 13.641 -12.203 1 92.69 209 ASN B C 1
ATOM 7918 O O . ASN B 1 209 ? 14.664 14.445 -13.133 1 92.69 209 ASN B O 1
ATOM 7922 N N . PRO B 1 210 ? 13.992 12.531 -12.484 1 92.19 210 PRO B N 1
ATOM 7923 C CA . PRO B 1 210 ? 13.453 12.102 -13.773 1 92.19 210 PRO B CA 1
ATOM 7924 C C . PRO B 1 210 ? 12 12.539 -13.984 1 92.19 210 PRO B C 1
ATOM 7926 O O . PRO B 1 210 ? 11.328 12.039 -14.891 1 92.19 210 PRO B O 1
ATOM 7929 N N . PHE B 1 211 ? 11.461 13.422 -13.234 1 92.75 211 PHE B N 1
ATOM 7930 C CA . PHE B 1 211 ? 10.031 13.711 -13.281 1 92.75 211 PHE B CA 1
ATOM 7931 C C . PHE B 1 211 ? 9.773 15.086 -13.875 1 92.75 211 PHE B C 1
ATOM 7933 O O . PHE B 1 211 ? 8.625 15.5 -14.016 1 92.75 211 PHE B O 1
ATOM 7940 N N . GLY B 1 212 ? 10.836 15.766 -14.203 1 90.38 212 GLY B N 1
ATOM 7941 C CA . GLY B 1 212 ? 10.688 17.078 -14.789 1 90.38 212 GLY B CA 1
ATOM 7942 C C . GLY B 1 212 ? 10.32 18.156 -13.781 1 90.38 212 GLY B C 1
ATOM 7943 O O . GLY B 1 212 ? 9.914 19.25 -14.156 1 90.38 212 GLY B O 1
ATOM 7944 N N . THR B 1 213 ? 10.43 17.891 -12.531 1 90.94 213 THR B N 1
ATOM 7945 C CA . THR B 1 213 ? 10.188 18.891 -11.5 1 90.94 213 THR B CA 1
ATOM 7946 C C . THR B 1 213 ? 11.375 19.844 -11.375 1 90.94 213 THR B C 1
ATOM 7948 O O . THR B 1 213 ? 12.516 19.453 -11.672 1 90.94 213 THR B O 1
ATOM 7951 N N . PRO B 1 214 ? 11.078 21.047 -10.992 1 92.25 214 PRO B N 1
ATOM 7952 C CA . PRO B 1 214 ? 12.172 22.016 -10.883 1 92.25 214 PRO B CA 1
ATOM 7953 C C . PRO B 1 214 ? 13.227 21.609 -9.852 1 92.25 214 PRO B C 1
ATOM 7955 O O . PRO B 1 214 ? 12.883 21.031 -8.82 1 92.25 214 PRO B O 1
ATOM 7958 N N . ARG B 1 215 ? 14.43 21.938 -10.18 1 96.38 215 ARG B N 1
ATOM 7959 C CA . ARG B 1 215 ? 15.5 21.875 -9.195 1 96.38 215 ARG B CA 1
ATOM 7960 C C . ARG B 1 215 ? 15.648 23.203 -8.461 1 96.38 215 ARG B C 1
ATOM 7962 O O . ARG B 1 215 ? 15.492 24.281 -9.062 1 96.38 215 ARG B O 1
ATOM 7969 N N . PHE B 1 216 ? 15.961 23.156 -7.223 1 97.75 216 PHE B N 1
ATOM 7970 C CA . PHE B 1 216 ? 16.047 24.359 -6.414 1 97.75 216 PHE B CA 1
ATOM 7971 C C . PHE B 1 216 ? 17.484 24.594 -5.945 1 97.75 216 PHE B C 1
ATOM 7973 O O . PHE B 1 216 ? 18.188 23.656 -5.59 1 97.75 216 PHE B O 1
ATOM 7980 N N . THR B 1 217 ? 17.875 25.828 -6 1 98.5 217 THR B N 1
ATOM 7981 C CA . THR B 1 217 ? 19.141 26.25 -5.414 1 98.5 217 THR B CA 1
ATOM 7982 C C . THR B 1 217 ? 18.906 27.094 -4.168 1 98.5 217 THR B C 1
ATOM 7984 O O . THR B 1 217 ? 18.109 28.031 -4.195 1 98.5 217 THR B O 1
ATOM 7987 N N . VAL B 1 218 ? 19.562 26.719 -3.109 1 98.56 218 VAL B N 1
ATOM 7988 C CA . VAL B 1 218 ? 19.547 27.484 -1.863 1 98.56 218 VAL B CA 1
ATOM 7989 C C . VAL B 1 218 ? 20.938 28.016 -1.557 1 98.56 218 VAL B C 1
ATOM 7991 O O . VAL B 1 218 ? 21.922 27.281 -1.591 1 98.56 218 VAL B O 1
ATOM 7994 N N . LEU B 1 219 ? 20.984 29.297 -1.32 1 98.81 219 LEU B N 1
ATOM 7995 C CA . LEU B 1 219 ? 22.266 29.922 -0.981 1 98.81 219 LEU B CA 1
ATOM 7996 C C . LEU B 1 219 ? 22.188 30.609 0.378 1 98.81 219 LEU B C 1
ATOM 7998 O O . LEU B 1 219 ? 21.203 31.281 0.684 1 98.81 219 LEU B O 1
ATOM 8002 N N . ALA B 1 220 ? 23.203 30.375 1.223 1 98.81 220 ALA B N 1
ATOM 8003 C CA . ALA B 1 220 ? 23.375 31.109 2.469 1 98.81 220 ALA B CA 1
ATOM 8004 C C . ALA B 1 220 ? 24.656 31.953 2.434 1 98.81 220 ALA B C 1
ATOM 8006 O O . ALA B 1 220 ? 25.719 31.453 2.039 1 98.81 220 ALA B O 1
ATOM 8007 N N . ALA B 1 221 ? 24.516 33.219 2.773 1 98.75 221 ALA B N 1
ATOM 8008 C CA . ALA B 1 221 ? 25.656 34.094 2.994 1 98.75 221 ALA B CA 1
ATOM 8009 C C . ALA B 1 221 ? 25.719 34.562 4.449 1 98.75 221 ALA B C 1
ATOM 8011 O O . ALA B 1 221 ? 24.719 34.969 5.035 1 98.75 221 ALA B O 1
ATOM 8012 N N . MET B 1 222 ? 26.906 34.438 5.055 1 98.62 222 MET B N 1
ATOM 8013 C CA . MET B 1 222 ? 27.016 34.844 6.457 1 98.62 222 MET B CA 1
ATOM 8014 C C . MET B 1 222 ? 28.031 35.969 6.621 1 98.62 222 MET B C 1
ATOM 8016 O O . MET B 1 222 ? 28.984 36.062 5.848 1 98.62 222 MET B O 1
ATOM 8020 N N . ALA B 1 223 ? 27.781 36.812 7.465 1 98.62 223 ALA B N 1
ATOM 8021 C CA . ALA B 1 223 ? 28.688 37.844 7.984 1 98.62 223 ALA B CA 1
ATOM 8022 C C . ALA B 1 223 ? 28.797 37.75 9.508 1 98.62 223 ALA B C 1
ATOM 8024 O O . ALA B 1 223 ? 27.797 37.531 10.195 1 98.62 223 ALA B O 1
ATOM 8025 N N . ASN B 1 224 ? 30.047 37.844 9.977 1 98.25 224 ASN B N 1
ATOM 8026 C CA . ASN B 1 224 ? 30.312 37.75 11.398 1 98.25 224 ASN B CA 1
ATOM 8027 C C . ASN B 1 224 ? 30.922 39.031 11.961 1 98.25 224 ASN B C 1
ATOM 8029 O O . ASN B 1 224 ? 31.922 39.531 11.438 1 98.25 224 ASN B O 1
ATOM 8033 N N . GLU B 1 225 ? 30.266 39.562 12.945 1 97.69 225 GLU B N 1
ATOM 8034 C CA . GLU B 1 225 ? 30.781 40.719 13.656 1 97.69 225 GLU B CA 1
ATOM 8035 C C . GLU B 1 225 ? 31.328 40.344 15.023 1 97.69 225 GLU B C 1
ATOM 8037 O O . GLU B 1 225 ? 30.641 39.719 15.836 1 97.69 225 GLU B O 1
ATOM 8042 N N . THR B 1 226 ? 32.5 40.656 15.227 1 95.06 226 THR B N 1
ATOM 8043 C CA . THR B 1 226 ? 33.156 40.375 16.5 1 95.06 226 THR B CA 1
ATOM 8044 C C . THR B 1 226 ? 34.344 41.312 16.734 1 95.06 226 THR B C 1
ATOM 8046 O O . THR B 1 226 ? 34.812 41.969 15.789 1 95.06 226 THR B O 1
ATOM 8049 N N . GLU B 1 227 ? 34.656 41.531 18.031 1 90.25 227 GLU B N 1
ATOM 8050 C CA . GLU B 1 227 ? 35.812 42.344 18.391 1 90.25 227 GLU B CA 1
ATOM 8051 C C . GLU B 1 227 ? 36.656 41.656 19.484 1 90.25 227 GLU B C 1
ATOM 8053 O O . GLU B 1 227 ? 36.125 40.781 20.188 1 90.25 227 GLU B O 1
ATOM 8058 N N . GLY B 1 228 ? 37.875 42.031 19.5 1 90.56 228 GLY B N 1
ATOM 8059 C CA . GLY B 1 228 ? 38.75 41.594 20.594 1 90.56 228 GLY B CA 1
ATOM 8060 C C . GLY B 1 228 ? 39.375 40.219 20.344 1 90.56 228 GLY B C 1
ATOM 8061 O O . GLY B 1 228 ? 39.906 39.594 21.281 1 90.56 228 GLY B O 1
ATOM 8062 N N . PHE B 1 229 ? 39.312 39.719 19.094 1 90.88 229 PHE B N 1
ATOM 8063 C CA . PHE B 1 229 ? 39.969 38.438 18.797 1 90.88 229 PHE B CA 1
ATOM 8064 C C . PHE B 1 229 ? 41.469 38.594 18.703 1 90.88 229 PHE B C 1
ATOM 8066 O O . PHE B 1 229 ? 41.969 39.656 18.344 1 90.88 229 PHE B O 1
ATOM 8073 N N . VAL B 1 230 ? 42.156 37.5 18.938 1 91.88 230 VAL B N 1
ATOM 8074 C CA . VAL B 1 230 ? 43.594 37.469 18.875 1 91.88 230 VAL B CA 1
ATOM 8075 C C . VAL B 1 230 ? 44.062 36.906 17.531 1 91.88 230 VAL B C 1
ATOM 8077 O O . VAL B 1 230 ? 45.094 37.312 17 1 91.88 230 VAL B O 1
ATOM 8080 N N . HIS B 1 231 ? 43.344 35.938 17.047 1 94.31 231 HIS B N 1
ATOM 8081 C CA . HIS B 1 231 ? 43.625 35.312 15.766 1 94.31 231 HIS B CA 1
ATOM 8082 C C . HIS B 1 231 ? 42.344 35.094 14.969 1 94.31 231 HIS B C 1
ATOM 8084 O O . HIS B 1 231 ? 41.25 34.875 15.555 1 94.31 231 HIS B O 1
ATOM 8090 N N . GLU B 1 232 ? 42.406 35.188 13.641 1 95.56 232 GLU B N 1
ATOM 8091 C CA . GLU B 1 232 ? 41.281 34.906 12.75 1 95.56 232 GLU B CA 1
ATOM 8092 C C . GLU B 1 232 ? 41.75 34.031 11.57 1 95.56 232 GLU B C 1
ATOM 8094 O O . GLU B 1 232 ? 42.906 34.125 11.133 1 95.56 232 GLU B O 1
ATOM 8099 N N . SER B 1 233 ? 40.938 33.156 11.094 1 96.81 233 SER B N 1
ATOM 8100 C CA . SER B 1 233 ? 41.156 32.375 9.883 1 96.81 233 SER B CA 1
ATOM 8101 C C . SER B 1 233 ? 39.844 31.953 9.25 1 96.81 233 SER B C 1
ATOM 8103 O O . SER B 1 233 ? 38.75 32.219 9.797 1 96.81 233 SER B O 1
ATOM 8105 N N . PHE B 1 234 ? 39.844 31.375 8.016 1 97 234 PHE B N 1
ATOM 8106 C CA . PHE B 1 234 ? 38.688 30.828 7.34 1 97 234 PHE B CA 1
ATOM 8107 C C . PHE B 1 234 ? 39.062 29.609 6.512 1 97 234 PHE B C 1
ATOM 8109 O O . PHE B 1 234 ? 40.219 29.391 6.215 1 97 234 PHE B O 1
ATOM 8116 N N . LYS B 1 235 ? 38.094 28.734 6.266 1 96.62 235 LYS B N 1
ATOM 8117 C CA . LYS B 1 235 ? 38.312 27.5 5.504 1 96.62 235 LYS B CA 1
ATOM 8118 C C . LYS B 1 235 ? 37.062 27.172 4.664 1 96.62 235 LYS B C 1
ATOM 8120 O O . LYS B 1 235 ? 35.938 27.5 5.051 1 96.62 235 LYS B O 1
ATOM 8125 N N . THR B 1 236 ? 37.312 26.609 3.441 1 97.06 236 THR B N 1
ATOM 8126 C CA . THR B 1 236 ? 36.25 26.047 2.609 1 97.06 236 THR B CA 1
ATOM 8127 C C . THR B 1 236 ? 36.562 24.594 2.26 1 97.06 236 THR B C 1
ATOM 8129 O O . THR B 1 236 ? 37.688 24.234 2.02 1 97.06 236 THR B O 1
ATOM 8132 N N . THR B 1 237 ? 35.625 23.719 2.377 1 96.19 237 THR B N 1
ATOM 8133 C CA . THR B 1 237 ? 35.656 22.344 1.899 1 96.19 237 THR B CA 1
ATOM 8134 C C . THR B 1 237 ? 34.344 21.969 1.217 1 96.19 237 THR B C 1
ATOM 8136 O O . THR B 1 237 ? 33.438 22.797 1.117 1 96.19 237 THR B O 1
ATOM 8139 N N . GLU B 1 238 ? 34.281 20.766 0.616 1 94.44 238 GLU B N 1
ATOM 8140 C CA . GLU B 1 238 ? 33.062 20.359 -0.088 1 94.44 238 GLU B CA 1
ATOM 8141 C C . GLU B 1 238 ? 31.828 20.562 0.784 1 94.44 238 GLU B C 1
ATOM 8143 O O . GLU B 1 238 ? 31.734 19.969 1.866 1 94.44 238 GLU B O 1
ATOM 8148 N N . MET B 1 239 ? 30.969 21.375 0.323 1 96.62 239 MET B N 1
ATOM 8149 C CA . MET B 1 239 ? 29.672 21.641 0.932 1 96.62 239 MET B CA 1
ATOM 8150 C C . MET B 1 239 ? 29.828 22.188 2.344 1 96.62 239 MET B C 1
ATOM 8152 O O . MET B 1 239 ? 29.016 21.891 3.227 1 96.62 239 MET B O 1
ATOM 8156 N N . TYR B 1 240 ? 31 22.906 2.562 1 97.5 240 TYR B N 1
ATOM 8157 C CA . TYR B 1 240 ? 31.266 23.406 3.908 1 97.5 240 TYR B CA 1
ATOM 8158 C C . TYR B 1 240 ? 32.125 24.672 3.867 1 97.5 240 TYR B C 1
ATOM 8160 O O . TYR B 1 240 ? 33.094 24.75 3.117 1 97.5 240 TYR B O 1
ATOM 8168 N N . VAL B 1 241 ? 31.766 25.688 4.676 1 98.12 241 VAL B N 1
ATOM 8169 C CA . VAL B 1 241 ? 32.5 26.953 4.82 1 98.12 241 VAL B CA 1
ATOM 8170 C C . VAL B 1 241 ? 32.562 27.344 6.293 1 98.12 241 VAL B C 1
ATOM 8172 O O . VAL B 1 241 ? 31.562 27.203 7.016 1 98.12 241 VAL B O 1
ATOM 8175 N N . GLU B 1 242 ? 33.719 27.922 6.781 1 98.19 242 GLU B N 1
ATOM 8176 C CA . GLU B 1 242 ? 33.781 28.344 8.18 1 98.19 242 GLU B CA 1
ATOM 8177 C C . GLU B 1 242 ? 34.688 29.562 8.336 1 98.19 242 GLU B C 1
ATOM 8179 O O . GLU B 1 242 ? 35.562 29.781 7.52 1 98.19 242 GLU B O 1
ATOM 8184 N N . ASN B 1 243 ? 34.469 30.375 9.289 1 98.25 243 ASN B N 1
ATOM 8185 C CA . ASN B 1 243 ? 35.344 31.375 9.891 1 98.25 243 ASN B CA 1
ATOM 8186 C C . ASN B 1 243 ? 35.75 30.969 11.297 1 98.25 243 ASN B C 1
ATOM 8188 O O . ASN B 1 243 ? 35.062 30.219 11.969 1 98.25 243 ASN B O 1
ATOM 8192 N N . ARG B 1 244 ? 36.906 31.484 11.688 1 97.62 244 ARG B N 1
ATOM 8193 C CA . ARG B 1 244 ? 37.438 31.109 12.992 1 97.62 244 ARG B CA 1
ATOM 8194 C C . ARG B 1 244 ? 38 32.312 13.719 1 97.62 244 ARG B C 1
ATOM 8196 O O . ARG B 1 244 ? 38.781 33.094 13.148 1 97.62 244 ARG B O 1
ATOM 8203 N N . TYR B 1 245 ? 37.656 32.5 15.008 1 98.12 245 TYR B N 1
ATOM 8204 C CA . TYR B 1 245 ? 38.125 33.562 15.859 1 98.12 245 TYR B CA 1
ATOM 8205 C C . TYR B 1 245 ? 38.594 33.031 17.219 1 98.12 245 TYR B C 1
ATOM 8207 O O . TYR B 1 245 ? 37.812 32.375 17.906 1 98.12 245 TYR B O 1
ATOM 8215 N N . SER B 1 246 ? 39.719 33.375 17.594 1 97.5 246 SER B N 1
ATOM 8216 C CA . SER B 1 246 ? 40.219 32.969 18.906 1 97.5 246 SER B CA 1
ATOM 8217 C C . SER B 1 246 ? 40.375 34.156 19.844 1 97.5 246 SER B C 1
ATOM 8219 O O . SER B 1 246 ? 40.812 35.219 19.422 1 97.5 246 SER B O 1
ATOM 8221 N N . TYR B 1 247 ? 39.938 33.938 21.094 1 96.44 247 TYR B N 1
ATOM 8222 C CA . TYR B 1 247 ? 39.938 34.969 22.125 1 96.44 247 TYR B CA 1
ATOM 8223 C C . TYR B 1 247 ? 40.625 34.469 23.391 1 96.44 247 TYR B C 1
ATOM 8225 O O . TYR B 1 247 ? 40.875 33.25 23.547 1 96.44 247 TYR B O 1
ATOM 8233 N N . GLN B 1 248 ? 40.875 35.594 24.219 1 95.06 248 GLN B N 1
ATOM 8234 C CA . GLN B 1 248 ? 41.312 35.25 25.562 1 95.06 248 GLN B CA 1
ATOM 8235 C C . GLN B 1 248 ? 40.156 35.344 26.562 1 95.06 248 GLN B C 1
ATOM 8237 O O . GLN B 1 248 ? 39.656 36.438 26.828 1 95.06 248 GLN B O 1
ATOM 8242 N N . THR B 1 249 ? 39.688 34.344 27.094 1 93.81 249 THR B N 1
ATOM 8243 C CA . THR B 1 249 ? 38.844 34.156 28.266 1 93.81 249 THR B CA 1
ATOM 8244 C C . THR B 1 249 ? 37.406 34.531 27.938 1 93.81 249 THR B C 1
ATOM 8246 O O . THR B 1 249 ? 36.469 34.062 28.594 1 93.81 249 THR B O 1
ATOM 8249 N N . LYS B 1 250 ? 37.125 35.438 27.031 1 96.31 250 LYS B N 1
ATOM 8250 C CA . LYS B 1 250 ? 35.75 35.844 26.703 1 96.31 250 LYS B CA 1
ATOM 8251 C C . LYS B 1 250 ? 35.594 36.156 25.219 1 96.31 250 LYS B C 1
ATOM 8253 O O . LYS B 1 250 ? 36.5 36.75 24.625 1 96.31 250 LYS B O 1
ATOM 8258 N N . ALA B 1 251 ? 34.562 35.688 24.719 1 97.38 251 ALA B N 1
ATOM 8259 C CA . ALA B 1 251 ? 34.281 35.906 23.297 1 97.38 251 ALA B CA 1
ATOM 8260 C C . ALA B 1 251 ? 32.844 36.312 23.062 1 97.38 251 ALA B C 1
ATOM 8262 O O . ALA B 1 251 ? 31.938 35.875 23.797 1 97.38 251 ALA B O 1
ATOM 8263 N N . SER B 1 252 ? 32.562 37.156 22.125 1 97.62 252 SER B N 1
ATOM 8264 C CA . SER B 1 252 ? 31.234 37.562 21.672 1 97.62 252 SER B CA 1
ATOM 8265 C C . SER B 1 252 ? 31.172 37.656 20.141 1 97.62 252 SER B C 1
ATOM 8267 O O . SER B 1 252 ? 32.062 38.25 19.516 1 97.62 252 SER B O 1
ATOM 8269 N N . LEU B 1 253 ? 30.172 37.094 19.625 1 97.94 253 LEU B N 1
ATOM 8270 C CA . LEU B 1 253 ? 30.047 37.031 18.172 1 97.94 253 LEU B CA 1
ATOM 8271 C C . LEU B 1 253 ? 28.594 37.25 17.734 1 97.94 253 LEU B C 1
ATOM 8273 O O . LEU B 1 253 ? 27.688 36.656 18.312 1 97.94 253 LEU B O 1
ATOM 8277 N N . LYS B 1 254 ? 28.391 38.188 16.812 1 98.69 254 LYS B N 1
ATOM 8278 C CA . LYS B 1 254 ? 27.125 38.344 16.125 1 98.69 254 LYS B CA 1
ATOM 8279 C C . LYS B 1 254 ? 27.203 37.781 14.703 1 98.69 254 LYS B C 1
ATOM 8281 O O . LYS B 1 254 ? 27.984 38.281 13.883 1 98.69 254 LYS B O 1
ATOM 8286 N N . LYS B 1 255 ? 26.484 36.719 14.484 1 98.69 255 LYS B N 1
ATOM 8287 C CA . LYS B 1 255 ? 26.422 36.062 13.188 1 98.69 255 LYS B CA 1
ATOM 8288 C C . LYS B 1 255 ? 25.141 36.406 12.438 1 98.69 255 LYS B C 1
ATOM 8290 O O . LYS B 1 255 ? 24.047 36.219 12.953 1 98.69 255 LYS B O 1
ATOM 8295 N N . PHE B 1 256 ? 25.297 37 11.25 1 98.81 256 PHE B N 1
ATOM 8296 C CA . PHE B 1 256 ? 24.188 37.281 10.344 1 98.81 256 PHE B CA 1
ATOM 8297 C C . PHE B 1 256 ? 24.219 36.344 9.148 1 98.81 256 PHE B C 1
ATOM 8299 O O . PHE B 1 256 ? 25.25 36.156 8.516 1 98.81 256 PHE B O 1
ATOM 8306 N N . VAL B 1 257 ? 23.109 35.719 8.891 1 98.88 257 VAL B N 1
ATOM 8307 C CA . VAL B 1 257 ? 23 34.812 7.73 1 98.88 257 VAL B CA 1
ATOM 8308 C C . VAL B 1 257 ? 21.812 35.25 6.863 1 98.88 257 VAL B C 1
ATOM 8310 O O . VAL B 1 257 ? 20.703 35.406 7.363 1 98.88 257 VAL B O 1
ATOM 8313 N N . ILE B 1 258 ? 22.047 35.469 5.59 1 98.88 258 ILE B N 1
ATOM 8314 C CA . ILE B 1 258 ? 21 35.688 4.602 1 98.88 258 ILE B CA 1
ATOM 8315 C C . ILE B 1 258 ? 20.844 34.469 3.721 1 98.88 258 ILE B C 1
ATOM 8317 O O . ILE B 1 258 ? 21.812 33.969 3.133 1 98.88 258 ILE B O 1
ATOM 8321 N N . VAL B 1 259 ? 19.609 33.969 3.617 1 98.81 259 VAL B N 1
ATOM 8322 C CA . VAL B 1 259 ? 19.297 32.812 2.775 1 98.81 259 VAL B CA 1
ATOM 8323 C C . VAL B 1 259 ? 18.5 33.281 1.554 1 98.81 259 VAL B C 1
ATOM 8325 O O . VAL B 1 259 ? 17.469 33.938 1.688 1 98.81 259 VAL B O 1
ATOM 8328 N N . THR B 1 260 ? 18.953 32.938 0.373 1 98.69 260 THR B N 1
ATOM 8329 C CA . THR B 1 260 ? 18.234 33.219 -0.87 1 98.69 260 THR B CA 1
ATOM 8330 C C . THR B 1 260 ? 18.031 31.922 -1.649 1 98.69 260 THR B C 1
ATOM 8332 O O . THR B 1 260 ? 18.75 30.938 -1.462 1 98.69 260 THR B O 1
ATOM 8335 N N . THR B 1 261 ? 17.016 31.875 -2.428 1 98.12 261 THR B N 1
ATOM 8336 C CA . THR B 1 261 ? 16.688 30.656 -3.168 1 98.12 261 THR B CA 1
ATOM 8337 C C . THR B 1 261 ? 16.359 30.984 -4.625 1 98.12 261 THR B C 1
ATOM 8339 O O . THR B 1 261 ? 16.047 32.125 -4.953 1 98.12 261 THR B O 1
ATOM 8342 N N . SER B 1 262 ? 16.391 29.984 -5.465 1 97.75 262 SER B N 1
ATOM 8343 C CA . SER B 1 262 ? 16.078 30.109 -6.883 1 97.75 262 SER B CA 1
ATOM 8344 C C . SER B 1 262 ? 14.562 30.234 -7.094 1 97.75 262 SER B C 1
ATOM 8346 O O . SER B 1 262 ? 14.109 30.469 -8.219 1 97.75 262 SER B O 1
ATOM 8348 N N . ARG B 1 263 ? 13.766 30.141 -6.039 1 95.25 263 ARG B N 1
ATOM 8349 C CA . ARG B 1 263 ? 12.328 30.391 -6.148 1 95.25 263 ARG B CA 1
ATOM 8350 C C . ARG B 1 263 ? 12.047 31.875 -6.336 1 95.25 263 ARG B C 1
ATOM 8352 O O . ARG B 1 263 ? 11.062 32.25 -6.984 1 95.25 263 ARG B O 1
ATOM 8359 N N . ASP B 1 264 ? 12.914 32.594 -5.766 1 96.19 264 ASP B N 1
ATOM 8360 C CA . ASP B 1 264 ? 12.633 34.031 -5.691 1 96.19 264 ASP B CA 1
ATOM 8361 C C . ASP B 1 264 ? 13.547 34.812 -6.617 1 96.19 264 ASP B C 1
ATOM 8363 O O . ASP B 1 264 ? 13.227 35.938 -7.004 1 96.19 264 ASP B O 1
ATOM 8367 N N . PHE B 1 265 ? 14.734 34.25 -6.812 1 96.94 265 PHE B N 1
ATOM 8368 C CA . PHE B 1 265 ? 15.719 34.938 -7.637 1 96.94 265 PHE B CA 1
ATOM 8369 C C . PHE B 1 265 ? 16.281 33.969 -8.695 1 96.94 265 PHE B C 1
ATOM 8371 O O . PHE B 1 265 ? 16.203 32.75 -8.562 1 96.94 265 PHE B O 1
ATOM 8378 N N . ARG B 1 266 ? 16.906 34.656 -9.906 1 94.06 266 ARG B N 1
ATOM 8379 C CA . ARG B 1 266 ? 17.672 33.844 -10.844 1 94.06 266 ARG B CA 1
ATOM 8380 C C . ARG B 1 266 ? 18.938 33.281 -10.188 1 94.06 266 ARG B C 1
ATOM 8382 O O . ARG B 1 266 ? 19.547 33.938 -9.352 1 94.06 266 ARG B O 1
ATOM 8389 N N . GLU B 1 267 ? 19.203 32.125 -10.375 1 95.81 267 GLU B N 1
ATOM 8390 C CA . GLU B 1 267 ? 20.328 31.438 -9.758 1 95.81 267 GLU B CA 1
ATOM 8391 C C . GLU B 1 267 ? 21.578 32.312 -9.75 1 95.81 267 GLU B C 1
ATOM 8393 O O . GLU B 1 267 ? 22.297 32.344 -8.75 1 95.81 267 GLU B O 1
ATOM 8398 N N . GLU B 1 268 ? 21.812 33.031 -10.836 1 95.38 268 GLU B N 1
ATOM 8399 C CA . GLU B 1 268 ? 23.016 33.844 -10.984 1 95.38 268 GLU B CA 1
ATOM 8400 C C . GLU B 1 268 ? 22.984 35.062 -10.055 1 95.38 268 GLU B C 1
ATOM 8402 O O . GLU B 1 268 ? 24.016 35.688 -9.805 1 95.38 268 GLU B O 1
ATOM 8407 N N . GLU B 1 269 ? 21.781 35.344 -9.586 1 97.81 269 GLU B N 1
ATOM 8408 C CA . GLU B 1 269 ? 21.609 36.531 -8.773 1 97.81 269 GLU B CA 1
ATOM 8409 C C . GLU B 1 269 ? 21.594 36.188 -7.285 1 97.81 269 GLU B C 1
ATOM 8411 O O . GLU B 1 269 ? 21.578 37.094 -6.438 1 97.81 269 GLU B O 1
ATOM 8416 N N . LEU B 1 270 ? 21.594 35 -6.922 1 98.31 270 LEU B N 1
ATOM 8417 C CA . LEU B 1 270 ? 21.391 34.562 -5.539 1 98.31 270 LEU B CA 1
ATOM 8418 C C . LEU B 1 270 ? 22.469 35.188 -4.633 1 98.31 270 LEU B C 1
ATOM 8420 O O . LEU B 1 270 ? 22.156 35.719 -3.572 1 98.31 270 LEU B O 1
ATOM 8424 N N . LEU B 1 271 ? 23.672 35.125 -5.016 1 98.06 271 LEU B N 1
ATOM 8425 C CA . LEU B 1 271 ? 24.766 35.594 -4.184 1 98.06 271 LEU B CA 1
ATOM 8426 C C . LEU B 1 271 ? 24.75 37.125 -4.09 1 98.06 271 LEU B C 1
ATOM 8428 O O . LEU B 1 271 ? 24.938 37.688 -3.01 1 98.06 271 LEU B O 1
ATOM 8432 N N . SER B 1 272 ? 24.594 37.781 -5.227 1 98.19 272 SER B N 1
ATOM 8433 C CA . SER B 1 272 ? 24.594 39.25 -5.223 1 98.19 272 SER B CA 1
ATOM 8434 C C . SER B 1 272 ? 23.469 39.812 -4.359 1 98.19 272 SER B C 1
ATOM 8436 O O . SER B 1 272 ? 23.672 40.75 -3.602 1 98.19 272 SER B O 1
ATOM 8438 N N . LYS B 1 273 ? 22.344 39.156 -4.523 1 98.5 273 LYS B N 1
ATOM 8439 C CA . LYS B 1 273 ? 21.219 39.594 -3.703 1 98.5 273 LYS B CA 1
ATOM 8440 C C . LYS B 1 273 ? 21.484 39.344 -2.223 1 98.5 273 LYS B C 1
ATOM 8442 O O . LYS B 1 273 ? 21.094 40.125 -1.365 1 98.5 273 LYS B O 1
ATOM 8447 N N . ALA B 1 274 ? 22.062 38.25 -1.902 1 98.62 274 ALA B N 1
ATOM 8448 C CA . ALA B 1 274 ? 22.375 37.906 -0.519 1 98.62 274 ALA B CA 1
ATOM 8449 C C . ALA B 1 274 ? 23.375 38.906 0.072 1 98.62 274 ALA B C 1
ATOM 8451 O O . ALA B 1 274 ? 23.219 39.344 1.214 1 98.62 274 ALA B O 1
ATOM 8452 N N . LYS B 1 275 ? 24.312 39.281 -0.662 1 97.94 275 LYS B N 1
ATOM 8453 C CA . LYS B 1 275 ? 25.328 40.219 -0.2 1 97.94 275 LYS B CA 1
ATOM 8454 C C . LYS B 1 275 ? 24.734 41.594 0.021 1 97.94 275 LYS B C 1
ATOM 8456 O O . LYS B 1 275 ? 25.109 42.312 0.969 1 97.94 275 LYS B O 1
ATOM 8461 N N . GLU B 1 276 ? 23.891 41.906 -0.861 1 98.38 276 GLU B N 1
ATOM 8462 C CA . GLU B 1 276 ? 23.234 43.219 -0.725 1 98.38 276 GLU B CA 1
ATOM 8463 C C . GLU B 1 276 ? 22.422 43.281 0.567 1 98.38 276 GLU B C 1
ATOM 8465 O O . GLU B 1 276 ? 22.562 44.219 1.348 1 98.38 276 GLU B O 1
ATOM 8470 N N . LEU B 1 277 ? 21.609 42.312 0.775 1 98.31 277 LEU B N 1
ATOM 8471 C CA . LEU B 1 277 ? 20.781 42.25 1.982 1 98.31 277 LEU B CA 1
ATOM 8472 C C . LEU B 1 277 ? 21.672 42.188 3.229 1 98.31 277 LEU B C 1
ATOM 8474 O O . LEU B 1 277 ? 21.375 42.844 4.234 1 98.31 277 LEU B O 1
ATOM 8478 N N . LEU B 1 278 ? 22.672 41.406 3.117 1 98.19 278 LEU B N 1
ATOM 8479 C CA . LEU B 1 278 ? 23.578 41.219 4.234 1 98.19 278 LEU B CA 1
ATOM 8480 C C . LEU B 1 278 ? 24.266 42.562 4.598 1 98.19 278 LEU B C 1
ATOM 8482 O O . LEU B 1 278 ? 24.422 42.875 5.777 1 98.19 278 LEU B O 1
ATOM 8486 N N . ALA B 1 279 ? 24.719 43.281 3.637 1 97.75 279 ALA B N 1
ATOM 8487 C CA . ALA B 1 279 ? 25.391 44.562 3.863 1 97.75 279 ALA B CA 1
ATOM 8488 C C . ALA B 1 279 ? 24.453 45.531 4.598 1 97.75 279 ALA B C 1
ATOM 8490 O O . ALA B 1 279 ? 24.891 46.219 5.512 1 97.75 279 ALA B O 1
ATOM 8491 N N . ASP B 1 280 ? 23.297 45.531 4.191 1 97.75 280 ASP B N 1
ATOM 8492 C CA . ASP B 1 280 ? 22.297 46.406 4.812 1 97.75 280 ASP B CA 1
ATOM 8493 C C . ASP B 1 280 ? 22.094 46.031 6.281 1 97.75 280 ASP B C 1
ATOM 8495 O O . ASP B 1 280 ? 22.031 46.906 7.145 1 97.75 280 ASP B O 1
ATOM 8499 N N . VAL B 1 281 ? 21.969 44.812 6.559 1 98 281 VAL B N 1
ATOM 8500 C CA . VAL B 1 281 ? 21.703 44.344 7.914 1 98 281 VAL B CA 1
ATOM 8501 C C . VAL B 1 281 ? 22.906 44.625 8.805 1 98 281 VAL B C 1
ATOM 8503 O O . VAL B 1 281 ? 22.75 45.031 9.953 1 98 281 VAL B O 1
ATOM 8506 N N . VAL B 1 282 ? 24.047 44.375 8.242 1 97.56 282 VAL B N 1
ATOM 8507 C CA . VAL B 1 282 ? 25.281 44.562 9 1 97.56 282 VAL B CA 1
ATOM 8508 C C . VAL B 1 282 ? 25.453 46.062 9.305 1 97.56 282 VAL B C 1
ATOM 8510 O O . VAL B 1 282 ? 25.859 46.438 10.406 1 97.56 282 VAL B O 1
ATOM 8513 N N . GLU B 1 283 ? 25.188 46.844 8.32 1 97.62 283 GLU B N 1
ATOM 8514 C CA . GLU B 1 283 ? 25.312 48.281 8.492 1 97.62 283 GLU B CA 1
ATOM 8515 C C . GLU B 1 283 ? 24.406 48.781 9.609 1 97.62 283 GLU B C 1
ATOM 8517 O O . GLU B 1 283 ? 24.797 49.656 10.406 1 97.62 283 GLU B O 1
ATOM 8522 N N . ASN B 1 284 ? 23.219 48.312 9.68 1 97.31 284 ASN B N 1
ATOM 8523 C CA . ASN B 1 284 ? 22.25 48.75 10.68 1 97.31 284 ASN B CA 1
ATOM 8524 C C . ASN B 1 284 ? 22.484 48.062 12.031 1 97.31 284 ASN B C 1
ATOM 8526 O O . ASN B 1 284 ? 22.172 48.625 13.078 1 97.31 284 ASN B O 1
ATOM 8530 N N . GLY B 1 285 ? 22.953 46.844 12.008 1 97.31 285 GLY B N 1
ATOM 8531 C CA . GLY B 1 285 ? 23.406 46.188 13.227 1 97.31 285 GLY B CA 1
ATOM 8532 C C . GLY B 1 285 ? 22.375 45.219 13.789 1 97.31 285 GLY B C 1
ATOM 8533 O O . GLY B 1 285 ? 21.203 45.25 13.406 1 97.31 285 GLY B O 1
ATOM 8534 N N . TYR B 1 286 ? 22.812 44.406 14.773 1 98.19 286 TYR B N 1
ATOM 8535 C CA . TYR B 1 286 ? 22.016 43.344 15.383 1 98.19 286 TYR B CA 1
ATOM 8536 C C . TYR B 1 286 ? 20.828 43.906 16.141 1 98.19 286 TYR B C 1
ATOM 8538 O O . TYR B 1 286 ? 19.719 43.406 16.031 1 98.19 286 TYR B O 1
ATOM 8546 N N . GLU B 1 287 ? 20.969 44.938 16.875 1 98.19 287 GLU B N 1
ATOM 8547 C CA . GLU B 1 287 ? 19.922 45.5 17.703 1 98.19 287 GLU B CA 1
ATOM 8548 C C . GLU B 1 287 ? 18.797 46.094 16.844 1 98.19 287 GLU B C 1
ATOM 8550 O O . GLU B 1 287 ? 17.625 46 17.203 1 98.19 287 GLU B O 1
ATOM 8555 N N . ASP B 1 288 ? 19.234 46.688 15.781 1 98.31 288 ASP B N 1
ATOM 8556 C CA . ASP B 1 288 ? 18.219 47.188 14.852 1 98.31 288 ASP B CA 1
ATOM 8557 C C . ASP B 1 288 ? 17.406 46.062 14.234 1 98.31 288 ASP B C 1
ATOM 8559 O O . ASP B 1 288 ? 16.188 46.156 14.141 1 98.31 288 ASP B O 1
ATOM 8563 N N . ALA B 1 289 ? 18.109 45.062 13.797 1 98.56 289 ALA B N 1
ATOM 8564 C CA . ALA B 1 289 ? 17.422 43.906 13.234 1 98.56 289 ALA B CA 1
ATOM 8565 C C . ALA B 1 289 ? 16.453 43.281 14.25 1 98.56 289 ALA B C 1
ATOM 8567 O O . ALA B 1 289 ? 15.32 42.938 13.898 1 98.56 289 ALA B O 1
ATOM 8568 N N . LYS B 1 290 ? 16.875 43.156 15.461 1 98.69 290 LYS B N 1
ATOM 8569 C CA . LYS B 1 290 ? 16.047 42.625 16.547 1 98.69 290 LYS B CA 1
ATOM 8570 C C . LYS B 1 290 ? 14.82 43.5 16.781 1 98.69 290 LYS B C 1
ATOM 8572 O O . LYS B 1 290 ? 13.711 43 16.922 1 98.69 290 LYS B O 1
ATOM 8577 N N . ARG B 1 291 ? 15.016 44.75 16.812 1 98.44 291 ARG B N 1
ATOM 8578 C CA . ARG B 1 291 ? 13.922 45.688 17.047 1 98.44 291 ARG B CA 1
ATOM 8579 C C . ARG B 1 291 ? 12.875 45.594 15.938 1 98.44 291 ARG B C 1
ATOM 8581 O O . ARG B 1 291 ? 11.68 45.531 16.219 1 98.44 291 ARG B O 1
ATOM 8588 N N . ARG B 1 292 ? 13.305 45.625 14.703 1 98.31 292 ARG B N 1
ATOM 8589 C CA . ARG B 1 292 ? 12.391 45.531 13.578 1 98.31 292 ARG B CA 1
ATOM 8590 C C . ARG B 1 292 ? 11.617 44.219 13.602 1 98.31 292 ARG B C 1
ATOM 8592 O O . ARG B 1 292 ? 10.43 44.188 13.258 1 98.31 292 ARG B O 1
ATOM 8599 N N . HIS B 1 293 ? 12.297 43.219 14 1 98.44 293 HIS B N 1
ATOM 8600 C CA . HIS B 1 293 ? 11.672 41.906 14.148 1 98.44 293 HIS B CA 1
ATOM 8601 C C . HIS B 1 293 ? 10.617 41.938 15.242 1 98.44 293 HIS B C 1
ATOM 8603 O O . HIS B 1 293 ? 9.477 41.531 15.023 1 98.44 293 HIS B O 1
ATOM 8609 N N . THR B 1 294 ? 10.867 42.375 16.406 1 98.5 294 THR B N 1
ATOM 8610 C CA . THR B 1 294 ? 9.953 42.375 17.547 1 98.5 294 THR B CA 1
ATOM 8611 C C . THR B 1 294 ? 8.766 43.312 17.297 1 98.5 294 THR B C 1
ATOM 8613 O O . THR B 1 294 ? 7.656 43.062 17.75 1 98.5 294 THR B O 1
ATOM 8616 N N . ASP B 1 295 ? 9 44.375 16.5 1 98 295 ASP B N 1
ATOM 8617 C CA . ASP B 1 295 ? 7.914 45.25 16.125 1 98 295 ASP B CA 1
ATOM 8618 C C . ASP B 1 295 ? 6.879 44.562 15.258 1 98 295 ASP B C 1
ATOM 8620 O O . ASP B 1 295 ? 5.676 44.781 15.406 1 98 295 ASP B O 1
ATOM 8624 N N . ARG B 1 296 ? 7.348 43.812 14.43 1 96.75 296 ARG B N 1
ATOM 8625 C CA . ARG B 1 296 ? 6.434 43.062 13.57 1 96.75 296 ARG B CA 1
ATOM 8626 C C . ARG B 1 296 ? 5.621 42.062 14.391 1 96.75 296 ARG B C 1
ATOM 8628 O O . ARG B 1 296 ? 4.441 41.844 14.102 1 96.75 296 ARG B O 1
ATOM 8635 N N . TRP B 1 297 ? 6.203 41.406 15.344 1 97.44 297 TRP B N 1
ATOM 8636 C CA . TRP B 1 297 ? 5.469 40.5 16.219 1 97.44 297 TRP B CA 1
ATOM 8637 C C . TRP B 1 297 ? 4.418 41.25 17.031 1 97.44 297 TRP B C 1
ATOM 8639 O O . TRP B 1 297 ? 3.305 40.75 17.219 1 97.44 297 TRP B O 1
ATOM 8649 N N . LYS B 1 298 ? 4.781 42.406 17.469 1 96.44 298 LYS B N 1
ATOM 8650 C CA . LYS B 1 298 ? 3.828 43.219 18.203 1 96.44 298 LYS B CA 1
ATOM 8651 C C . LYS B 1 298 ? 2.584 43.5 17.375 1 96.44 298 LYS B C 1
ATOM 8653 O O . LYS B 1 298 ? 1.463 43.438 17.875 1 96.44 298 LYS B O 1
ATOM 8658 N N . GLU B 1 299 ? 2.801 43.75 16.188 1 92.19 299 GLU B N 1
ATOM 8659 C CA . GLU B 1 299 ? 1.688 44 15.273 1 92.19 299 GLU B CA 1
ATOM 8660 C C . GLU B 1 299 ? 0.822 42.75 15.109 1 92.19 299 GLU B C 1
ATOM 8662 O O . GLU B 1 299 ? -0.407 42.844 15.086 1 92.19 299 GLU B O 1
ATOM 8667 N N . ARG B 1 300 ? 1.425 41.625 14.977 1 91.06 300 ARG B N 1
ATOM 8668 C CA . ARG B 1 300 ? 0.7 40.375 14.828 1 91.06 300 ARG B CA 1
ATOM 8669 C C . ARG B 1 300 ? -0.152 40.094 16.062 1 91.06 300 ARG B C 1
ATOM 8671 O O . ARG B 1 300 ? -1.324 39.719 15.938 1 91.06 300 ARG B O 1
ATOM 8678 N N . TRP B 1 301 ? 0.43 40.281 17.219 1 93.62 301 TRP B N 1
ATOM 8679 C CA . TRP B 1 301 ? -0.264 39.938 18.469 1 93.62 301 TRP B CA 1
ATOM 8680 C C . TRP B 1 301 ? -1.4 40.938 18.719 1 93.62 301 TRP B C 1
ATOM 8682 O O . TRP B 1 301 ? -2.428 40.562 19.297 1 93.62 301 TRP B O 1
ATOM 8692 N N . ALA B 1 302 ? -1.265 42.094 18.25 1 89 302 ALA B N 1
ATOM 8693 C CA . ALA B 1 302 ? -2.316 43.094 18.438 1 89 302 ALA B CA 1
ATOM 8694 C C . ALA B 1 302 ? -3.596 42.688 17.719 1 89 302 ALA B C 1
ATOM 8696 O O . ALA B 1 302 ? -4.699 43.031 18.156 1 89 302 ALA B O 1
ATOM 8697 N N . LYS B 1 303 ? -3.467 41.906 16.812 1 84.75 303 LYS B N 1
ATOM 8698 C CA . LYS B 1 303 ? -4.617 41.531 16 1 84.75 303 LYS B CA 1
ATOM 8699 C C . LYS B 1 303 ? -5.141 40.156 16.391 1 84.75 303 LYS B C 1
ATOM 8701 O O . LYS B 1 303 ? -6.328 39.875 16.234 1 84.75 303 LYS B O 1
ATOM 8706 N N . ALA B 1 304 ? -4.32 39.375 16.875 1 89.5 304 ALA B N 1
ATOM 8707 C CA . ALA B 1 304 ? -4.703 37.969 16.859 1 89.5 304 ALA B CA 1
ATOM 8708 C C . ALA B 1 304 ? -4.688 37.375 18.281 1 89.5 304 ALA B C 1
ATOM 8710 O O . ALA B 1 304 ? -5.086 36.25 18.484 1 89.5 304 ALA B O 1
ATOM 8711 N N . ASP B 1 305 ? -4.277 38.062 19.25 1 92.62 305 ASP B N 1
ATOM 8712 C CA . ASP B 1 305 ? -4.137 37.531 20.594 1 92.62 305 ASP B CA 1
ATOM 8713 C C . ASP B 1 305 ? -5.492 37.156 21.188 1 92.62 305 ASP B C 1
ATOM 8715 O O . ASP B 1 305 ? -6.52 37.719 20.828 1 92.62 305 ASP B O 1
ATOM 8719 N N . ILE B 1 306 ? -5.551 36.094 21.938 1 96 306 ILE B N 1
ATOM 8720 C CA . ILE B 1 306 ? -6.672 35.688 22.781 1 96 306 ILE B CA 1
ATOM 8721 C C . ILE B 1 306 ? -6.238 35.688 24.234 1 96 306 ILE B C 1
ATOM 8723 O O . ILE B 1 306 ? -5.199 35.125 24.578 1 96 306 ILE B O 1
ATOM 8727 N N . GLU B 1 307 ? -6.992 36.281 25.047 1 97.31 307 GLU B N 1
ATOM 8728 C CA . GLU B 1 307 ? -6.695 36.312 26.469 1 97.31 307 GLU B CA 1
ATOM 8729 C C . GLU B 1 307 ? -7.676 35.438 27.266 1 97.31 307 GLU B C 1
ATOM 8731 O O . GLU B 1 307 ? -8.891 35.594 27.109 1 97.31 307 GLU B O 1
ATOM 8736 N N . ILE B 1 308 ? -7.203 34.562 27.969 1 97.75 308 ILE B N 1
ATOM 8737 C CA . ILE B 1 308 ? -7.961 33.75 28.906 1 97.75 308 ILE B CA 1
ATOM 8738 C C . ILE B 1 308 ? -7.562 34.094 30.344 1 97.75 308 ILE B C 1
ATOM 8740 O O . ILE B 1 308 ? -6.391 34 30.703 1 97.75 308 ILE B O 1
ATOM 8744 N N . LYS B 1 309 ? -8.438 34.531 31.141 1 97.25 309 LYS B N 1
ATOM 8745 C CA . LYS B 1 309 ? -8.164 34.812 32.531 1 97.25 309 LYS B CA 1
ATOM 8746 C C . LYS B 1 309 ? -8.633 33.656 33.438 1 97.25 309 LYS B C 1
ATOM 8748 O O . LYS B 1 309 ? -9.719 33.094 33.219 1 97.25 309 LYS B O 1
ATOM 8753 N N . GLY B 1 310 ? -7.785 33.281 34.344 1 95.12 310 GLY B N 1
ATOM 8754 C CA . GLY B 1 310 ? -8.133 32.25 35.281 1 95.12 310 GLY B CA 1
ATOM 8755 C C . GLY B 1 310 ? -7.488 30.906 34.969 1 95.12 310 GLY B C 1
ATOM 8756 O O . GLY B 1 310 ? -7.641 29.938 35.688 1 95.12 310 GLY B O 1
ATOM 8757 N N . ASP B 1 311 ? -6.727 30.797 33.906 1 96.56 311 ASP B N 1
ATOM 8758 C CA . ASP B 1 311 ? -6.062 29.562 33.531 1 96.56 311 ASP B CA 1
ATOM 8759 C C . ASP B 1 311 ? -4.781 29.844 32.75 1 96.56 311 ASP B C 1
ATOM 8761 O O . ASP B 1 311 ? -4.781 29.828 31.5 1 96.56 311 ASP B O 1
ATOM 8765 N N . GLU B 1 312 ? -3.645 29.875 33.344 1 96.38 312 GLU B N 1
ATOM 8766 C CA . GLU B 1 312 ? -2.363 30.234 32.75 1 96.38 312 GLU B CA 1
ATOM 8767 C C . GLU B 1 312 ? -1.874 29.156 31.781 1 96.38 312 GLU B C 1
ATOM 8769 O O . GLU B 1 312 ? -1.203 29.453 30.797 1 96.38 312 GLU B O 1
ATOM 8774 N N . GLU B 1 313 ? -2.178 27.938 32.125 1 96.31 313 GLU B N 1
ATOM 8775 C CA . GLU B 1 313 ? -1.776 26.812 31.297 1 96.31 313 GLU B CA 1
ATOM 8776 C C . GLU B 1 313 ? -2.4 26.922 29.906 1 96.31 313 GLU B C 1
ATOM 8778 O O . GLU B 1 313 ? -1.715 26.75 28.891 1 96.31 313 GLU B O 1
ATOM 8783 N N . LEU B 1 314 ? -3.674 27.172 29.859 1 97.5 314 LEU B N 1
ATOM 8784 C CA . LEU B 1 314 ? -4.375 27.281 28.578 1 97.5 314 LEU B CA 1
ATOM 8785 C C . LEU B 1 314 ? -4.02 28.594 27.875 1 97.5 314 LEU B C 1
ATOM 8787 O O . LEU B 1 314 ? -3.982 28.641 26.641 1 97.5 314 LEU B O 1
ATOM 8791 N N . GLN B 1 315 ? -3.703 29.656 28.672 1 97.94 315 GLN B N 1
ATOM 8792 C CA . GLN B 1 315 ? -3.199 30.891 28.078 1 97.94 315 GLN B CA 1
ATOM 8793 C C . GLN B 1 315 ? -1.896 30.656 27.328 1 97.94 315 GLN B C 1
ATOM 8795 O O . GLN B 1 315 ? -1.729 31.109 26.203 1 97.94 315 GLN B O 1
ATOM 8800 N N . GLN B 1 316 ? -0.994 29.922 27.984 1 98.06 316 GLN B N 1
ATOM 8801 C CA . GLN B 1 316 ? 0.26 29.547 27.328 1 98.06 316 GLN B CA 1
ATOM 8802 C C . GLN B 1 316 ? 0.006 28.766 26.047 1 98.06 316 GLN B C 1
ATOM 8804 O O . GLN B 1 316 ? 0.639 29.016 25.031 1 98.06 316 GLN B O 1
ATOM 8809 N N . GLY B 1 317 ? -0.925 27.812 26.172 1 97.88 317 GLY B N 1
ATOM 8810 C CA . GLY B 1 317 ? -1.223 26.938 25.031 1 97.88 317 GLY B CA 1
ATOM 8811 C C . GLY B 1 317 ? -1.706 27.688 23.812 1 97.88 317 GLY B C 1
ATOM 8812 O O . GLY B 1 317 ? -1.199 27.484 22.719 1 97.88 317 GLY B O 1
ATOM 8813 N N . ILE B 1 318 ? -2.684 28.547 23.969 1 97.94 318 ILE B N 1
ATOM 8814 C CA . ILE B 1 318 ? -3.279 29.234 22.828 1 97.94 318 ILE B CA 1
ATOM 8815 C C . ILE B 1 318 ? -2.26 30.188 22.203 1 97.94 318 ILE B C 1
ATOM 8817 O O . ILE B 1 318 ? -2.188 30.328 20.984 1 97.94 318 ILE B O 1
ATOM 8821 N N . ARG B 1 319 ? -1.442 30.875 22.984 1 98.19 319 ARG B N 1
ATOM 8822 C CA . ARG B 1 319 ? -0.434 31.766 22.438 1 98.19 319 ARG B CA 1
ATOM 8823 C C . ARG B 1 319 ? 0.659 31 21.719 1 98.19 319 ARG B C 1
ATOM 8825 O O . ARG B 1 319 ? 1.165 31.453 20.688 1 98.19 319 ARG B O 1
ATOM 8832 N N . TYR B 1 320 ? 1.033 29.875 22.281 1 98.19 320 TYR B N 1
ATOM 8833 C CA . TYR B 1 320 ? 1.996 29.016 21.594 1 98.19 320 TYR B CA 1
ATOM 8834 C C . TYR B 1 320 ? 1.48 28.609 20.219 1 98.19 320 TYR B C 1
ATOM 8836 O O . TYR B 1 320 ? 2.227 28.641 19.234 1 98.19 320 TYR B O 1
ATOM 8844 N N . ASN B 1 321 ? 0.208 28.219 20.188 1 98.06 321 ASN B N 1
ATOM 8845 C CA . ASN B 1 321 ? -0.403 27.797 18.938 1 98.06 321 ASN B CA 1
ATOM 8846 C C . ASN B 1 321 ? -0.439 28.938 17.922 1 98.06 321 ASN B C 1
ATOM 8848 O O . ASN B 1 321 ? -0.091 28.75 16.75 1 98.06 321 ASN B O 1
ATOM 8852 N N . ILE B 1 322 ? -0.82 30.062 18.312 1 96.94 322 ILE B N 1
ATOM 8853 C CA . ILE B 1 322 ? -0.875 31.219 17.422 1 96.94 322 ILE B CA 1
ATOM 8854 C C . ILE B 1 322 ? 0.532 31.578 16.953 1 96.94 322 ILE B C 1
ATOM 8856 O O . ILE B 1 322 ? 0.743 31.844 15.766 1 96.94 322 ILE B O 1
ATOM 8860 N N . PHE B 1 323 ? 1.478 31.562 17.875 1 97.5 323 PHE B N 1
ATOM 8861 C CA . PHE B 1 323 ? 2.865 31.875 17.547 1 97.5 323 PHE B CA 1
ATOM 8862 C C . PHE B 1 323 ? 3.383 30.969 16.438 1 97.5 323 PHE B C 1
ATOM 8864 O O . PHE B 1 323 ? 3.926 31.438 15.445 1 97.5 323 PHE B O 1
ATOM 8871 N N . GLN B 1 324 ? 3.234 29.672 16.625 1 97.56 324 GLN B N 1
ATOM 8872 C CA . GLN B 1 324 ? 3.762 28.703 15.664 1 97.56 324 GLN B CA 1
ATOM 8873 C C . GLN B 1 324 ? 3.023 28.797 14.328 1 97.56 324 GLN B C 1
ATOM 8875 O O . GLN B 1 324 ? 3.633 28.656 13.266 1 97.56 324 GLN B O 1
ATOM 8880 N N . LEU B 1 325 ? 1.739 29.016 14.359 1 96.19 325 LEU B N 1
ATOM 8881 C CA . LEU B 1 325 ? 0.961 29.172 13.133 1 96.19 325 LEU B CA 1
ATOM 8882 C C . LEU B 1 325 ? 1.448 30.359 12.328 1 96.19 325 LEU B C 1
ATOM 8884 O O . LEU B 1 325 ? 1.683 30.25 11.125 1 96.19 325 LEU B O 1
ATOM 8888 N N . PHE B 1 326 ? 1.646 31.469 13.008 1 94.75 326 PHE B N 1
ATOM 8889 C CA . PHE B 1 326 ? 2.035 32.719 12.336 1 94.75 326 PHE B CA 1
ATOM 8890 C C . PHE B 1 326 ? 3.51 32.688 11.961 1 94.75 326 PHE B C 1
ATOM 8892 O O . PHE B 1 326 ? 3.957 33.469 11.117 1 94.75 326 PHE B O 1
ATOM 8899 N N . SER B 1 327 ? 4.254 31.812 12.625 1 95.62 327 SER B N 1
ATOM 8900 C CA . SER B 1 327 ? 5.625 31.547 12.195 1 95.62 327 SER B CA 1
ATOM 8901 C C . SER B 1 327 ? 5.664 30.703 10.93 1 95.62 327 SER B C 1
ATOM 8903 O O . SER B 1 327 ? 6.594 30.828 10.125 1 95.62 327 SER B O 1
ATOM 8905 N N . THR B 1 328 ? 4.695 29.953 10.734 1 94.69 328 THR B N 1
ATOM 8906 C CA . THR B 1 328 ? 4.652 29.031 9.602 1 94.69 328 THR B CA 1
ATOM 8907 C C . THR B 1 328 ? 4.113 29.734 8.359 1 94.69 328 THR B C 1
ATOM 8909 O O . THR B 1 328 ? 4.668 29.578 7.266 1 94.69 328 THR B O 1
ATOM 8912 N N . TYR B 1 329 ? 3.035 30.484 8.562 1 93.62 329 TYR B N 1
ATOM 8913 C CA . TYR B 1 329 ? 2.43 31.156 7.418 1 93.62 329 TYR B CA 1
ATOM 8914 C C . TYR B 1 329 ? 1.701 32.438 7.852 1 93.62 329 TYR B C 1
ATOM 8916 O O . TYR B 1 329 ? 0.912 32.406 8.797 1 93.62 329 TYR B O 1
ATOM 8924 N N . TYR B 1 330 ? 1.972 33.469 7.105 1 91.44 330 TYR B N 1
ATOM 8925 C CA . TYR B 1 330 ? 1.296 34.719 7.418 1 91.44 330 TYR B CA 1
ATOM 8926 C C . TYR B 1 330 ? 0.852 35.438 6.145 1 91.44 330 TYR B C 1
ATOM 8928 O O . TYR B 1 330 ? 0.506 36.625 6.176 1 91.44 330 TYR B O 1
ATOM 8936 N N . GLY B 1 331 ? 0.838 34.688 5.004 1 85.62 331 GLY B N 1
ATOM 8937 C CA . GLY B 1 331 ? 0.148 35.125 3.799 1 85.62 331 GLY B CA 1
ATOM 8938 C C . GLY B 1 331 ? 1.02 35.969 2.877 1 85.62 331 GLY B C 1
ATOM 8939 O O . GLY B 1 331 ? 0.52 36.594 1.946 1 85.62 331 GLY B O 1
ATOM 8940 N N . GLY B 1 332 ? 2.264 35.938 2.986 1 79.88 332 GLY B N 1
ATOM 8941 C CA . GLY B 1 332 ? 3.135 36.75 2.164 1 79.88 332 GLY B CA 1
ATOM 8942 C C . GLY B 1 332 ? 3.336 36.219 0.766 1 79.88 332 GLY B C 1
ATOM 8943 O O . GLY B 1 332 ? 3.691 36.938 -0.156 1 79.88 332 GLY B O 1
ATOM 8944 N N . ASP B 1 333 ? 3.111 35 0.614 1 87.19 333 ASP B N 1
ATOM 8945 C CA . ASP B 1 333 ? 3.4 34.312 -0.647 1 87.19 333 ASP B CA 1
ATOM 8946 C C . ASP B 1 333 ? 2.271 33.344 -1.029 1 87.19 333 ASP B C 1
ATOM 8948 O O . ASP B 1 333 ? 2.096 32.312 -0.399 1 87.19 333 ASP B O 1
ATOM 8952 N N . ALA B 1 334 ? 1.569 33.625 -2.174 1 87.81 334 ALA B N 1
ATOM 8953 C CA . ALA B 1 334 ? 0.431 32.812 -2.611 1 87.81 334 ALA B CA 1
ATOM 8954 C C . ALA B 1 334 ? 0.893 31.484 -3.188 1 87.81 334 ALA B C 1
ATOM 8956 O O . ALA B 1 334 ? 0.076 30.594 -3.443 1 87.81 334 ALA B O 1
ATOM 8957 N N . ARG B 1 335 ? 2.191 31.312 -3.496 1 90 335 ARG B N 1
ATOM 8958 C CA . ARG B 1 335 ? 2.734 30.062 -4.008 1 90 335 ARG B CA 1
ATOM 8959 C C . ARG B 1 335 ? 2.906 29.031 -2.885 1 90 335 ARG B C 1
ATOM 8961 O O . ARG B 1 335 ? 3.168 27.859 -3.143 1 90 335 ARG B O 1
ATOM 8968 N N . LEU B 1 336 ? 2.701 29.453 -1.589 1 89.56 336 LEU B N 1
ATOM 8969 C CA . LEU B 1 336 ? 2.936 28.625 -0.417 1 89.56 336 LEU B CA 1
ATOM 8970 C C . LEU B 1 336 ? 1.629 28.312 0.307 1 89.56 336 LEU B C 1
ATOM 8972 O O . LEU B 1 336 ? 0.622 29 0.087 1 89.56 336 LEU B O 1
ATOM 8976 N N . ASN B 1 337 ? 1.648 27.219 1.09 1 92.38 337 ASN B N 1
ATOM 8977 C CA . ASN B 1 337 ? 0.536 26.766 1.915 1 92.38 337 ASN B CA 1
ATOM 8978 C C . ASN B 1 337 ? 1.012 26.281 3.285 1 92.38 337 ASN B C 1
ATOM 8980 O O . ASN B 1 337 ? 2.18 26.453 3.637 1 92.38 337 ASN B O 1
ATOM 8984 N N . ILE B 1 338 ? 0.094 25.906 4.129 1 93.06 338 ILE B N 1
ATOM 8985 C CA . ILE B 1 338 ? 0.415 25.5 5.492 1 93.06 338 ILE B CA 1
ATOM 8986 C C . ILE B 1 338 ? 0.58 23.984 5.547 1 93.06 338 ILE B C 1
ATOM 8988 O O . ILE B 1 338 ? -0.373 23.234 5.305 1 93.06 338 ILE B O 1
ATOM 8992 N N . GLY B 1 339 ? 1.732 23.516 5.797 1 91.38 339 GLY B N 1
ATOM 8993 C CA . GLY B 1 339 ? 1.951 22.094 5.98 1 91.38 339 GLY B CA 1
ATOM 8994 C C . GLY B 1 339 ? 1.576 21.609 7.367 1 91.38 339 GLY B C 1
ATOM 8995 O O . GLY B 1 339 ? 1.692 22.344 8.344 1 91.38 339 GLY B O 1
ATOM 8996 N N . PRO B 1 340 ? 1.219 20.344 7.496 1 92.38 340 PRO B N 1
ATOM 8997 C CA . PRO B 1 340 ? 0.791 19.812 8.797 1 92.38 340 PRO B CA 1
ATOM 8998 C C . PRO B 1 340 ? 1.865 19.953 9.875 1 92.38 340 PRO B C 1
ATOM 9000 O O . PRO B 1 340 ? 1.545 20.094 11.055 1 92.38 340 PRO B O 1
ATOM 9003 N N . LYS B 1 341 ? 3.164 19.938 9.469 1 93.5 341 LYS B N 1
ATOM 9004 C CA . LYS B 1 341 ? 4.246 20.047 10.445 1 93.5 341 LYS B CA 1
ATOM 9005 C C . LYS B 1 341 ? 5.023 21.344 10.258 1 93.5 341 LYS B C 1
ATOM 9007 O O . LYS B 1 341 ? 6.031 21.578 10.922 1 93.5 341 LYS B O 1
ATOM 9012 N N . GLY B 1 342 ? 4.613 22.109 9.344 1 92.44 342 GLY B N 1
ATOM 9013 C CA . GLY B 1 342 ? 5.305 23.375 9.086 1 92.44 342 GLY B CA 1
ATOM 9014 C C . GLY B 1 342 ? 6.793 23.188 8.836 1 92.44 342 GLY B C 1
ATOM 9015 O O . GLY B 1 342 ? 7.195 22.375 8.008 1 92.44 342 GLY B O 1
ATOM 9016 N N . PHE B 1 343 ? 7.598 23.938 9.625 1 93.25 343 PHE B N 1
ATOM 9017 C CA . PHE B 1 343 ? 9.047 23.922 9.469 1 93.25 343 PHE B CA 1
ATOM 9018 C C . PHE B 1 343 ? 9.719 23.219 10.641 1 93.25 343 PHE B C 1
ATOM 9020 O O . PHE B 1 343 ? 10.781 23.641 11.102 1 93.25 343 PHE B O 1
ATOM 9027 N N . THR B 1 344 ? 9.039 22.234 11.203 1 94.62 344 THR B N 1
ATOM 9028 C CA . THR B 1 344 ? 9.523 21.734 12.492 1 94.62 344 THR B CA 1
ATOM 9029 C C . THR B 1 344 ? 9.875 20.25 12.406 1 94.62 344 THR B C 1
ATOM 9031 O O . THR B 1 344 ? 10.391 19.672 13.359 1 94.62 344 THR B O 1
ATOM 9034 N N . GLY B 1 345 ? 9.547 19.656 11.312 1 91.31 345 GLY B N 1
ATOM 9035 C CA . GLY B 1 345 ? 9.828 18.25 11.125 1 91.31 345 GLY B CA 1
ATOM 9036 C C . GLY B 1 345 ? 9.547 17.766 9.711 1 91.31 345 GLY B C 1
ATOM 9037 O O . GLY B 1 345 ? 9.047 18.531 8.883 1 91.31 345 GLY B O 1
ATOM 9038 N N . GLU B 1 346 ? 9.875 16.484 9.492 1 88.31 346 GLU B N 1
ATOM 9039 C CA . GLU B 1 346 ? 9.82 15.938 8.133 1 88.31 346 GLU B CA 1
ATOM 9040 C C . GLU B 1 346 ? 8.594 15.047 7.949 1 88.31 346 GLU B C 1
ATOM 9042 O O . GLU B 1 346 ? 8.258 14.672 6.824 1 88.31 346 GLU B O 1
ATOM 9047 N N . LYS B 1 347 ? 7.93 14.797 9.016 1 86.25 347 LYS B N 1
ATOM 9048 C CA . LYS B 1 347 ? 6.758 13.938 8.898 1 86.25 347 LYS B CA 1
ATOM 9049 C C . LYS B 1 347 ? 5.699 14.555 7.992 1 86.25 347 LYS B C 1
ATOM 9051 O O . LYS B 1 347 ? 5.543 15.781 7.961 1 86.25 347 LYS B O 1
ATOM 9056 N N . TYR B 1 348 ? 5.012 13.812 7.199 1 81.56 348 TYR B N 1
ATOM 9057 C CA . TYR B 1 348 ? 3.977 14.195 6.242 1 81.56 348 TYR B CA 1
ATOM 9058 C C . TYR B 1 348 ? 4.578 14.953 5.062 1 81.56 348 TYR B C 1
ATOM 9060 O O . TYR B 1 348 ? 3.857 15.617 4.312 1 81.56 348 TYR B O 1
ATOM 9068 N N . GLY B 1 349 ? 5.84 15 4.926 1 78.06 349 GLY B N 1
ATOM 9069 C CA . GLY B 1 349 ? 6.547 15.477 3.746 1 78.06 349 GLY B CA 1
ATOM 9070 C C . GLY B 1 349 ? 6.516 16.984 3.598 1 78.06 349 GLY B C 1
ATOM 9071 O O . GLY B 1 349 ? 7.008 17.531 2.607 1 78.06 349 GLY B O 1
ATOM 9072 N N . GLY B 1 350 ? 5.832 17.703 4.594 1 81.56 350 GLY B N 1
ATOM 9073 C CA . GLY B 1 350 ? 5.773 19.156 4.555 1 81.56 350 GLY B CA 1
ATOM 9074 C C . GLY B 1 350 ? 4.848 19.688 3.479 1 81.56 350 GLY B C 1
ATOM 9075 O O . GLY B 1 350 ? 4.828 20.891 3.207 1 81.56 350 GLY B O 1
ATOM 9076 N N . ALA B 1 351 ? 4.082 18.844 2.865 1 87 351 ALA B N 1
ATOM 9077 C CA . ALA B 1 351 ? 3.18 19.188 1.77 1 87 351 ALA B CA 1
ATOM 9078 C C . ALA B 1 351 ? 1.881 19.781 2.297 1 87 351 ALA B C 1
ATOM 9080 O O . ALA B 1 351 ? 1.635 19.781 3.506 1 87 351 ALA B O 1
ATOM 9081 N N . ALA B 1 352 ? 1.201 20.375 1.406 1 90.88 352 ALA B N 1
ATOM 9082 C CA . ALA B 1 352 ? -0.115 20.906 1.734 1 90.88 352 ALA B CA 1
ATOM 9083 C C . ALA B 1 352 ? -1.175 19.812 1.742 1 90.88 352 ALA B C 1
ATOM 9085 O O . ALA B 1 352 ? -1.164 18.922 0.885 1 90.88 352 ALA B O 1
ATOM 9086 N N . TYR B 1 353 ? -2.031 19.891 2.754 1 92.94 353 TYR B N 1
ATOM 9087 C CA . TYR B 1 353 ? -3.178 18.984 2.885 1 92.94 353 TYR B CA 1
ATOM 9088 C C . TYR B 1 353 ? -4.484 19.766 2.832 1 92.94 353 TYR B C 1
ATOM 9090 O O . TYR B 1 353 ? -4.492 20.953 2.504 1 92.94 353 TYR B O 1
ATOM 9098 N N . TRP B 1 354 ? -5.594 19.062 3.064 1 94.31 354 TRP B N 1
ATOM 9099 C CA . TRP B 1 354 ? -6.906 19.703 3.105 1 94.31 354 TRP B CA 1
ATOM 9100 C C . TRP B 1 354 ? -7.117 20.422 4.434 1 94.31 354 TRP B C 1
ATOM 9102 O O . TRP B 1 354 ? -8.109 21.141 4.605 1 94.31 354 TRP B O 1
ATOM 9112 N N . ASP B 1 355 ? -6.172 20.375 5.359 1 94.62 355 ASP B N 1
ATOM 9113 C CA . ASP B 1 355 ? -6.211 21.031 6.664 1 94.62 355 ASP B CA 1
ATOM 9114 C C . ASP B 1 355 ? -6.379 22.531 6.52 1 94.62 355 ASP B C 1
ATOM 9116 O O . ASP B 1 355 ? -7.031 23.172 7.348 1 94.62 355 ASP B O 1
ATOM 9120 N N . THR B 1 356 ? -5.707 23.016 5.48 1 94.88 356 THR B N 1
ATOM 9121 C CA . THR B 1 356 ? -5.758 24.453 5.254 1 94.88 356 THR B CA 1
ATOM 9122 C C . THR B 1 356 ? -7.203 24.922 5.09 1 94.88 356 THR B C 1
ATOM 9124 O O . THR B 1 356 ? -7.633 25.859 5.762 1 94.88 356 THR B O 1
ATOM 9127 N N . GLU B 1 357 ? -7.922 24.234 4.297 1 96.69 357 GLU B N 1
ATOM 9128 C CA . GLU B 1 357 ? -9.281 24.641 3.977 1 96.69 357 GLU B CA 1
ATOM 9129 C C . GLU B 1 357 ? -10.234 24.375 5.141 1 96.69 357 GLU B C 1
ATOM 9131 O O . GLU B 1 357 ? -11.078 25.203 5.473 1 96.69 357 GLU B O 1
ATOM 9136 N N . ALA B 1 358 ? -10.008 23.312 5.793 1 95.5 358 ALA B N 1
ATOM 9137 C CA . ALA B 1 358 ? -10.984 22.859 6.785 1 95.5 358 ALA B CA 1
ATOM 9138 C C . ALA B 1 358 ? -10.727 23.5 8.141 1 95.5 358 ALA B C 1
ATOM 9140 O O . ALA B 1 358 ? -11.656 23.688 8.938 1 95.5 358 ALA B O 1
ATOM 9141 N N . TYR B 1 359 ? -9.484 23.891 8.391 1 96.12 359 TYR B N 1
ATOM 9142 C CA . TYR B 1 359 ? -9.172 24.328 9.75 1 96.12 359 TYR B CA 1
ATOM 9143 C C . TYR B 1 359 ? -8.484 25.688 9.75 1 96.12 359 TYR B C 1
ATOM 9145 O O . TYR B 1 359 ? -8.797 26.547 10.578 1 96.12 359 TYR B O 1
ATOM 9153 N N . ALA B 1 360 ? -7.613 25.953 8.828 1 96 360 ALA B N 1
ATOM 9154 C CA . ALA B 1 360 ? -6.82 27.188 8.859 1 96 360 ALA B CA 1
ATOM 9155 C C . ALA B 1 360 ? -7.613 28.359 8.305 1 96 360 ALA B C 1
ATOM 9157 O O . ALA B 1 360 ? -7.574 29.469 8.859 1 96 360 ALA B O 1
ATOM 9158 N N . VAL B 1 361 ? -8.336 28.141 7.238 1 95.88 361 VAL B N 1
ATOM 9159 C CA . VAL B 1 361 ? -9.062 29.219 6.574 1 95.88 361 VAL B CA 1
ATOM 9160 C C . VAL B 1 361 ? -10.047 29.859 7.555 1 95.88 361 VAL B C 1
ATOM 9162 O O . VAL B 1 361 ? -10.062 31.094 7.707 1 95.88 361 VAL B O 1
ATOM 9165 N N . PRO B 1 362 ? -10.797 29.094 8.305 1 95.12 362 PRO B N 1
ATOM 9166 C CA . PRO B 1 362 ? -11.742 29.75 9.211 1 95.12 362 PRO B CA 1
ATOM 9167 C C . PRO B 1 362 ? -11.055 30.625 10.258 1 95.12 362 PRO B C 1
ATOM 9169 O O . PRO B 1 362 ? -11.594 31.656 10.656 1 95.12 362 PRO B O 1
ATOM 9172 N N . MET B 1 363 ? -9.945 30.25 10.688 1 95.44 363 MET B N 1
ATOM 9173 C CA . MET B 1 363 ? -9.203 31.062 11.648 1 95.44 363 MET B CA 1
ATOM 9174 C C . MET B 1 363 ? -8.594 32.281 10.984 1 95.44 363 MET B C 1
ATOM 9176 O O . MET B 1 363 ? -8.711 33.406 11.492 1 95.44 363 MET B O 1
ATOM 9180 N N . TYR B 1 364 ? -7.926 32.125 9.852 1 94.69 364 TYR B N 1
ATOM 9181 C CA . TYR B 1 364 ? -7.219 33.188 9.172 1 94.69 364 TYR B CA 1
ATOM 9182 C C . TYR B 1 364 ? -8.188 34.25 8.672 1 94.69 364 TYR B C 1
ATOM 9184 O O . TYR B 1 364 ? -7.852 35.438 8.617 1 94.69 364 TYR B O 1
ATOM 9192 N N . LEU B 1 365 ? -9.406 33.875 8.344 1 93.81 365 LEU B N 1
ATOM 9193 C CA . LEU B 1 365 ? -10.43 34.844 7.941 1 93.81 365 LEU B CA 1
ATOM 9194 C C . LEU B 1 365 ? -10.695 35.844 9.055 1 93.81 365 LEU B C 1
ATOM 9196 O O . LEU B 1 365 ? -10.984 37 8.781 1 93.81 365 LEU B O 1
ATOM 9200 N N . ALA B 1 366 ? -10.57 35.375 10.25 1 93.5 366 ALA B N 1
ATOM 9201 C CA . ALA B 1 366 ? -10.938 36.188 11.398 1 93.5 366 ALA B CA 1
ATOM 9202 C C . ALA B 1 366 ? -9.727 36.938 11.961 1 93.5 366 ALA B C 1
ATOM 9204 O O . ALA B 1 366 ? -9.867 37.969 12.609 1 93.5 366 ALA B O 1
ATOM 9205 N N . THR B 1 367 ? -8.523 36.469 11.688 1 92.25 367 THR B N 1
ATOM 9206 C CA . THR B 1 367 ? -7.379 36.938 12.453 1 92.25 367 THR B CA 1
ATOM 9207 C C . THR B 1 367 ? -6.395 37.688 11.547 1 92.25 367 THR B C 1
ATOM 9209 O O . THR B 1 367 ? -5.52 38.406 12.031 1 92.25 367 THR B O 1
ATOM 9212 N N . ALA B 1 368 ? -6.496 37.469 10.297 1 89.38 368 ALA B N 1
ATOM 9213 C CA . ALA B 1 368 ? -5.555 38.094 9.352 1 89.38 368 ALA B CA 1
ATOM 9214 C C . ALA B 1 368 ? -6.281 39 8.359 1 89.38 368 ALA B C 1
ATOM 9216 O O . ALA B 1 368 ? -7.512 39.062 8.367 1 89.38 368 ALA B O 1
ATOM 9217 N N . GLU B 1 369 ? -5.441 39.688 7.586 1 87.56 369 GLU B N 1
ATOM 9218 C CA . GLU B 1 369 ? -6.023 40.469 6.5 1 87.56 369 GLU B CA 1
ATOM 9219 C C . GLU B 1 369 ? -6.652 39.562 5.445 1 87.56 369 GLU B C 1
ATOM 9221 O O . GLU B 1 369 ? -6.156 38.469 5.191 1 87.56 369 GLU B O 1
ATOM 9226 N N . PRO B 1 370 ? -7.742 40.031 4.875 1 87.69 370 PRO B N 1
ATOM 9227 C CA . PRO B 1 370 ? -8.453 39.188 3.912 1 87.69 370 PRO B CA 1
ATOM 9228 C C . PRO B 1 370 ? -7.547 38.688 2.789 1 87.69 370 PRO B C 1
ATOM 9230 O O . PRO B 1 370 ? -7.77 37.594 2.248 1 87.69 370 PRO B O 1
ATOM 9233 N N . GLU B 1 371 ? -6.523 39.438 2.498 1 90.62 371 GLU B N 1
ATOM 9234 C CA . GLU B 1 371 ? -5.613 39.062 1.42 1 90.62 371 GLU B CA 1
ATOM 9235 C C . GLU B 1 371 ? -4.891 37.75 1.729 1 90.62 371 GLU B C 1
ATOM 9237 O O . GLU B 1 371 ? -4.551 37 0.817 1 90.62 371 GLU B O 1
ATOM 9242 N N . VAL B 1 372 ? -4.703 37.531 2.986 1 91.12 372 VAL B N 1
ATOM 9243 C CA . VAL B 1 372 ? -4.004 36.312 3.391 1 91.12 372 VAL B CA 1
ATOM 9244 C C . VAL B 1 372 ? -4.828 35.094 3.004 1 91.12 372 VAL B C 1
ATOM 9246 O O . VAL B 1 372 ? -4.316 34.188 2.373 1 91.12 372 VAL B O 1
ATOM 9249 N N . THR B 1 373 ? -6.086 35.062 3.352 1 93.81 373 THR B N 1
ATOM 9250 C CA . THR B 1 373 ? -6.961 33.969 2.996 1 93.81 373 THR B CA 1
ATOM 9251 C C . THR B 1 373 ? -7.16 33.875 1.485 1 93.81 373 THR B C 1
ATOM 9253 O O . THR B 1 373 ? -7.242 32.812 0.914 1 93.81 373 THR B O 1
ATOM 9256 N N . LYS B 1 374 ? -7.262 35.031 0.875 1 95.12 374 LYS B N 1
ATOM 9257 C CA . LYS B 1 374 ? -7.363 35.062 -0.581 1 95.12 374 LYS B CA 1
ATOM 9258 C C . LYS B 1 374 ? -6.184 34.344 -1.228 1 95.12 374 LYS B C 1
ATOM 9260 O O . LYS B 1 374 ? -6.363 33.562 -2.172 1 95.12 374 LYS B O 1
ATOM 9265 N N . ASN B 1 375 ? -5.012 34.562 -0.719 1 94.5 375 ASN B N 1
ATOM 9266 C CA . ASN B 1 375 ? -3.812 33.938 -1.246 1 94.5 375 ASN B CA 1
ATOM 9267 C C . ASN B 1 375 ? -3.871 32.406 -1.093 1 94.5 375 ASN B C 1
ATOM 9269 O O . ASN B 1 375 ? -3.426 31.672 -1.977 1 94.5 375 ASN B O 1
ATOM 9273 N N . LEU B 1 376 ? -4.375 31.984 0.004 1 95.19 376 LEU B N 1
ATOM 9274 C CA . LEU B 1 376 ? -4.52 30.547 0.222 1 95.19 376 LEU B CA 1
ATOM 9275 C C . LEU B 1 376 ? -5.477 29.938 -0.796 1 95.19 376 LEU B C 1
ATOM 9277 O O . LEU B 1 376 ? -5.242 28.828 -1.286 1 95.19 376 LEU B O 1
ATOM 9281 N N . LEU B 1 377 ? -6.547 30.656 -1.128 1 96.75 377 LEU B N 1
ATOM 9282 C CA . LEU B 1 377 ? -7.512 30.156 -2.107 1 96.75 377 LEU B CA 1
ATOM 9283 C C . LEU B 1 377 ? -6.938 30.25 -3.52 1 96.75 377 LEU B C 1
ATOM 9285 O O . LEU B 1 377 ? -7.211 29.375 -4.355 1 96.75 377 LEU B O 1
ATOM 9289 N N . LEU B 1 378 ? -6.176 31.312 -3.77 1 96.56 378 LEU B N 1
ATOM 9290 C CA . LEU B 1 378 ? -5.527 31.453 -5.07 1 96.56 378 LEU B CA 1
ATOM 9291 C C . LEU B 1 378 ? -4.535 30.312 -5.305 1 96.56 378 LEU B C 1
ATOM 9293 O O . LEU B 1 378 ? -4.355 29.859 -6.438 1 96.56 378 LEU B O 1
ATOM 9297 N N . TYR B 1 379 ? -3.916 29.859 -4.234 1 95.62 379 TYR B N 1
ATOM 9298 C CA . TYR B 1 379 ? -3.051 28.688 -4.316 1 95.62 379 TYR B CA 1
ATOM 9299 C C . TYR B 1 379 ? -3.768 27.516 -4.992 1 95.62 379 TYR B C 1
ATOM 9301 O O . TYR B 1 379 ? -3.223 26.891 -5.902 1 95.62 379 TYR B O 1
ATOM 9309 N N . ARG B 1 380 ? -4.965 27.266 -4.598 1 97.25 380 ARG B N 1
ATOM 9310 C CA . ARG B 1 380 ? -5.738 26.172 -5.168 1 97.25 380 ARG B CA 1
ATOM 9311 C C . ARG B 1 380 ? -6.195 26.5 -6.582 1 97.25 380 ARG B C 1
ATOM 9313 O O . ARG B 1 380 ? -6.176 25.641 -7.465 1 97.25 380 ARG B O 1
ATOM 9320 N N . TYR B 1 381 ? -6.621 27.734 -6.793 1 97.56 381 TYR B N 1
ATOM 9321 C CA . TYR B 1 381 ? -7.039 28.141 -8.133 1 97.56 381 TYR B CA 1
ATOM 9322 C C . TYR B 1 381 ? -5.918 27.922 -9.141 1 97.56 381 TYR B C 1
ATOM 9324 O O . TYR B 1 381 ? -6.152 27.391 -10.227 1 97.56 381 TYR B O 1
ATOM 9332 N N . HIS B 1 382 ? -4.723 28.266 -8.789 1 97 382 HIS B N 1
ATOM 9333 C CA . HIS B 1 382 ? -3.584 28.156 -9.695 1 97 382 HIS B CA 1
ATOM 9334 C C . HIS B 1 382 ? -3.193 26.703 -9.914 1 97 382 HIS B C 1
ATOM 9336 O O . HIS B 1 382 ? -2.441 26.391 -10.844 1 97 382 HIS B O 1
ATOM 9342 N N . GLN B 1 383 ? -3.756 25.859 -9.148 1 96.81 383 GLN B N 1
ATOM 9343 C CA . GLN B 1 383 ? -3.438 24.438 -9.266 1 96.81 383 GLN B CA 1
ATOM 9344 C C . GLN B 1 383 ? -4.598 23.672 -9.891 1 96.81 383 GLN B C 1
ATOM 9346 O O . GLN B 1 383 ? -4.621 22.438 -9.844 1 96.81 383 GLN B O 1
ATOM 9351 N N . LEU B 1 384 ? -5.512 24.328 -10.438 1 98.25 384 LEU B N 1
ATOM 9352 C CA . LEU B 1 384 ? -6.719 23.734 -11 1 98.25 384 LEU B CA 1
ATOM 9353 C C . LEU B 1 384 ? -6.375 22.797 -12.148 1 98.25 384 LEU B C 1
ATOM 9355 O O . LEU B 1 384 ? -6.938 21.703 -12.25 1 98.25 384 LEU B O 1
ATOM 9359 N N . GLU B 1 385 ? -5.449 23.188 -13.039 1 98.06 385 GLU B N 1
ATOM 9360 C CA . GLU B 1 385 ? -5.102 22.328 -14.172 1 98.06 385 GLU B CA 1
ATOM 9361 C C . GLU B 1 385 ? -4.48 21.016 -13.695 1 98.06 385 GLU B C 1
ATOM 9363 O O . GLU B 1 385 ? -4.754 19.953 -14.258 1 98.06 385 GLU B O 1
ATOM 9368 N N . ALA B 1 386 ? -3.621 21.109 -12.711 1 97.06 386 ALA B N 1
ATOM 9369 C CA . ALA B 1 386 ? -3.059 19.891 -12.133 1 97.06 386 ALA B CA 1
ATOM 9370 C C . ALA B 1 386 ? -4.152 19.031 -11.516 1 97.06 386 ALA B C 1
ATOM 9372 O O . ALA B 1 386 ? -4.094 17.797 -11.609 1 97.06 386 ALA B O 1
ATOM 9373 N N . ALA B 1 387 ? -5.117 19.609 -10.852 1 98.25 387 ALA B N 1
ATOM 9374 C CA . ALA B 1 387 ? -6.234 18.859 -10.266 1 98.25 387 ALA B CA 1
ATOM 9375 C C . ALA B 1 387 ? -7.031 18.141 -11.344 1 98.25 387 ALA B C 1
ATOM 9377 O O . ALA B 1 387 ? -7.531 17.031 -11.109 1 98.25 387 ALA B O 1
ATOM 9378 N N . LYS B 1 388 ? -7.184 18.797 -12.5 1 98.44 388 LYS B N 1
ATOM 9379 C CA . LYS B 1 388 ? -7.848 18.141 -13.625 1 98.44 388 LYS B CA 1
ATOM 9380 C C . LYS B 1 388 ? -7.047 16.938 -14.102 1 98.44 388 LYS B C 1
ATOM 9382 O O . LYS B 1 388 ? -7.617 15.898 -14.43 1 98.44 388 LYS B O 1
ATOM 9387 N N . ARG B 1 389 ? -5.715 17.031 -14.117 1 97.06 389 ARG B N 1
ATOM 9388 C CA . ARG B 1 389 ? -4.863 15.898 -14.484 1 97.06 389 ARG B CA 1
ATOM 9389 C C . ARG B 1 389 ? -4.996 14.766 -13.484 1 97.06 389 ARG B C 1
ATOM 9391 O O . ARG B 1 389 ? -5.012 13.594 -13.867 1 97.06 389 ARG B O 1
ATOM 9398 N N . ASN B 1 390 ? -5.027 15.141 -12.234 1 97.25 390 ASN B N 1
ATOM 9399 C CA . ASN B 1 390 ? -5.223 14.117 -11.211 1 97.25 390 ASN B CA 1
ATOM 9400 C C . ASN B 1 390 ? -6.504 13.32 -11.445 1 97.25 390 ASN B C 1
ATOM 9402 O O . ASN B 1 390 ? -6.504 12.094 -11.344 1 97.25 390 ASN B O 1
ATOM 9406 N N . ALA B 1 391 ? -7.598 14.062 -11.695 1 98 391 ALA B N 1
ATOM 9407 C CA . ALA B 1 391 ? -8.867 13.398 -11.969 1 98 391 ALA B CA 1
ATOM 9408 C C . ALA B 1 391 ? -8.766 12.492 -13.195 1 98 391 ALA B C 1
ATOM 9410 O O . ALA B 1 391 ? -9.227 11.352 -13.164 1 98 391 ALA B O 1
ATOM 9411 N N . ALA B 1 392 ? -8.156 12.953 -14.203 1 97.25 392 ALA B N 1
ATOM 9412 C CA . ALA B 1 392 ? -8.016 12.203 -15.445 1 97.25 392 ALA B CA 1
ATOM 9413 C C . ALA B 1 392 ? -7.223 10.914 -15.227 1 97.25 392 ALA B C 1
ATOM 9415 O O . ALA B 1 392 ? -7.508 9.891 -15.844 1 97.25 392 ALA B O 1
ATOM 9416 N N . LYS B 1 393 ? -6.258 10.938 -14.414 1 94.69 393 LYS B N 1
ATOM 9417 C CA . LYS B 1 393 ? -5.453 9.758 -14.094 1 94.69 393 LYS B CA 1
ATOM 9418 C C . LYS B 1 393 ? -6.316 8.641 -13.523 1 94.69 393 LYS B C 1
ATOM 9420 O O . LYS B 1 393 ? -5.984 7.465 -13.656 1 94.69 393 LYS B O 1
ATOM 9425 N N . LEU B 1 394 ? -7.375 9.031 -12.891 1 96.31 394 LEU B N 1
ATOM 9426 C CA . LEU B 1 394 ? -8.273 8.039 -12.312 1 96.31 394 LEU B CA 1
ATOM 9427 C C . LEU B 1 394 ? -9.453 7.762 -13.234 1 96.31 394 LEU B C 1
ATOM 9429 O O . LEU B 1 394 ? -10.414 7.098 -12.844 1 96.31 394 LEU B O 1
ATOM 9433 N N . GLY B 1 395 ? -9.422 8.32 -14.469 1 95.56 395 GLY B N 1
ATOM 9434 C CA . GLY B 1 395 ? -10.477 8.117 -15.445 1 95.56 395 GLY B CA 1
ATOM 9435 C C . GLY B 1 395 ? -11.719 8.945 -15.172 1 95.56 395 GLY B C 1
ATOM 9436 O O . GLY B 1 395 ? -12.828 8.555 -15.547 1 95.56 395 GLY B O 1
ATOM 9437 N N . MET B 1 396 ? -11.578 10.055 -14.469 1 97.44 396 MET B N 1
ATOM 9438 C CA . MET B 1 396 ? -12.719 10.891 -14.078 1 97.44 396 MET B CA 1
ATOM 9439 C C . MET B 1 396 ? -12.68 12.234 -14.797 1 97.44 396 MET B C 1
ATOM 9441 O O . MET B 1 396 ? -11.609 12.703 -15.188 1 97.44 396 MET B O 1
ATOM 9445 N N . LYS B 1 397 ? -13.812 12.82 -14.938 1 97.75 397 LYS B N 1
ATOM 9446 C CA . LYS B 1 397 ? -13.938 14.188 -15.422 1 97.75 397 LYS B CA 1
ATOM 9447 C C . LYS B 1 397 ? -13.719 15.195 -14.297 1 97.75 397 LYS B C 1
ATOM 9449 O O . LYS B 1 397 ? -13.656 14.82 -13.125 1 97.75 397 LYS B O 1
ATOM 9454 N N . GLY B 1 398 ? -13.492 16.469 -14.695 1 98.5 398 GLY B N 1
ATOM 9455 C CA . GLY B 1 398 ? -13.406 17.547 -13.727 1 98.5 398 GLY B CA 1
ATOM 9456 C C . GLY B 1 398 ? -12.062 17.609 -13.023 1 98.5 398 GLY B C 1
ATOM 9457 O O . GLY B 1 398 ? -11.023 17.438 -13.656 1 98.5 398 GLY B O 1
ATOM 9458 N N . ALA B 1 399 ? -12.141 17.984 -11.68 1 98.75 399 ALA B N 1
ATOM 9459 C CA . ALA B 1 399 ? -10.914 18.219 -10.922 1 98.75 399 ALA B CA 1
ATOM 9460 C C . ALA B 1 399 ? -10.938 17.469 -9.594 1 98.75 399 ALA B C 1
ATOM 9462 O O . ALA B 1 399 ? -11.945 17.5 -8.875 1 98.75 399 ALA B O 1
ATOM 9463 N N . LEU B 1 400 ? -9.93 16.75 -9.375 1 98.44 400 LEU B N 1
ATOM 9464 C CA . LEU B 1 400 ? -9.672 16.141 -8.07 1 98.44 400 LEU B CA 1
ATOM 9465 C C . LEU B 1 400 ? -8.406 16.703 -7.441 1 98.44 400 LEU B C 1
ATOM 9467 O O . LEU B 1 400 ? -7.293 16.359 -7.852 1 98.44 400 LEU B O 1
ATOM 9471 N N . TYR B 1 401 ? -8.57 17.531 -6.52 1 98 401 TYR B N 1
ATOM 9472 C CA . TYR B 1 401 ? -7.418 18.125 -5.836 1 98 401 TYR B CA 1
ATOM 9473 C C . TYR B 1 401 ? -6.68 17.062 -5.02 1 98 401 TYR B C 1
ATOM 9475 O O . TYR B 1 401 ? -7.293 16.125 -4.516 1 98 401 TYR B O 1
ATOM 9483 N N . PRO B 1 402 ? -5.41 17.219 -4.859 1 96.19 402 PRO B N 1
ATOM 9484 C CA . PRO B 1 402 ? -4.566 16.188 -4.238 1 96.19 402 PRO B CA 1
ATOM 9485 C C . PRO B 1 402 ? -4.719 16.141 -2.721 1 96.19 402 PRO B C 1
ATOM 9487 O O . PRO B 1 402 ? -5.113 17.125 -2.102 1 96.19 402 PRO B O 1
ATOM 9490 N N . MET B 1 403 ? -4.453 14.984 -2.164 1 95.25 403 MET B N 1
ATOM 9491 C CA . MET B 1 403 ? -4.348 14.828 -0.715 1 95.25 403 MET B CA 1
ATOM 9492 C C . MET B 1 403 ? -3.119 15.555 -0.177 1 95.25 403 MET B C 1
ATOM 9494 O O . MET B 1 403 ? -3.18 16.188 0.88 1 95.25 403 MET B O 1
ATOM 9498 N N . VAL B 1 404 ? -2.008 15.352 -0.881 1 92.56 404 VAL B N 1
ATOM 9499 C CA . VAL B 1 404 ? -0.724 15.953 -0.535 1 92.56 404 VAL B CA 1
ATOM 9500 C C . VAL B 1 404 ? -0.093 16.578 -1.779 1 92.56 404 VAL B C 1
ATOM 9502 O O . VAL B 1 404 ? -0.057 15.953 -2.842 1 92.56 404 VAL B O 1
ATOM 9505 N N . THR B 1 405 ? 0.369 17.797 -1.663 1 93.31 405 THR B N 1
ATOM 9506 C CA . THR B 1 405 ? 0.88 18.375 -2.9 1 93.31 405 THR B CA 1
ATOM 9507 C C . THR B 1 405 ? 1.796 19.562 -2.605 1 93.31 405 THR B C 1
ATOM 9509 O O . THR B 1 405 ? 1.75 20.125 -1.515 1 93.31 405 THR B O 1
ATOM 9512 N N . PHE B 1 406 ? 2.615 19.875 -3.6 1 91.5 406 PHE B N 1
ATOM 9513 C CA . PHE B 1 406 ? 3.402 21.094 -3.654 1 91.5 406 PHE B CA 1
ATOM 9514 C C . PHE B 1 406 ? 2.98 21.953 -4.84 1 91.5 406 PHE B C 1
ATOM 9516 O O . PHE B 1 406 ? 3.047 23.188 -4.773 1 91.5 406 PHE B O 1
ATOM 9523 N N . THR B 1 407 ? 2.527 21.312 -5.895 1 90.25 407 THR B N 1
ATOM 9524 C CA . THR B 1 407 ? 2.285 22.016 -7.148 1 90.25 407 THR B CA 1
ATOM 9525 C C . THR B 1 407 ? 0.896 21.688 -7.691 1 90.25 407 THR B C 1
ATOM 9527 O O . THR B 1 407 ? 0.542 22.109 -8.789 1 90.25 407 THR B O 1
ATOM 9530 N N . GLY B 1 408 ? 0.207 20.969 -7.027 1 93.94 408 GLY B N 1
ATOM 9531 C CA . GLY B 1 408 ? -1.123 20.578 -7.473 1 93.94 408 GLY B CA 1
ATOM 9532 C C . GLY B 1 408 ? -1.224 19.109 -7.859 1 93.94 408 GLY B C 1
ATOM 9533 O O . GLY B 1 408 ? -2.312 18.531 -7.852 1 93.94 408 GLY B O 1
ATOM 9534 N N . ASP B 1 409 ? -0.106 18.5 -8.234 1 94 409 ASP B N 1
ATOM 9535 C CA . ASP B 1 409 ? -0.089 17.078 -8.523 1 94 409 ASP B CA 1
ATOM 9536 C C . ASP B 1 409 ? -0.198 16.25 -7.242 1 94 409 ASP B C 1
ATOM 9538 O O . ASP B 1 409 ? 0.272 16.672 -6.184 1 94 409 ASP B O 1
ATOM 9542 N N . GLU B 1 410 ? -0.824 15.078 -7.387 1 94.94 410 GLU B N 1
ATOM 9543 C CA . GLU B 1 410 ? -0.911 14.164 -6.25 1 94.94 410 GLU B CA 1
ATOM 9544 C C . GLU B 1 410 ? 0.457 13.586 -5.898 1 94.94 410 GLU B C 1
ATOM 9546 O O . GLU B 1 410 ? 1.207 13.172 -6.785 1 94.94 410 GLU B O 1
ATOM 9551 N N . CYS B 1 411 ? 0.798 13.609 -4.566 1 91.62 411 CYS B N 1
ATOM 9552 C CA . CYS B 1 411 ? 2.107 13.133 -4.137 1 91.62 411 CYS B CA 1
ATOM 9553 C C . CYS B 1 411 ? 1.97 12.023 -3.1 1 91.62 411 CYS B C 1
ATOM 9555 O O . CYS B 1 411 ? 2.969 11.531 -2.572 1 91.62 411 CYS B O 1
ATOM 9557 N N . HIS B 1 412 ? 0.819 11.641 -2.764 1 88.31 412 HIS B N 1
ATOM 9558 C CA . HIS B 1 412 ? 0.601 10.586 -1.779 1 88.31 412 HIS B CA 1
ATOM 9559 C C . HIS B 1 412 ? 0.458 9.219 -2.449 1 88.31 412 HIS B C 1
ATOM 9561 O O . HIS B 1 412 ? -0.131 9.117 -3.527 1 88.31 412 HIS B O 1
ATOM 9567 N N . ASN B 1 413 ? 1.043 8.133 -1.79 1 81.12 413 ASN B N 1
ATOM 9568 C CA . ASN B 1 413 ? 1.13 6.898 -2.559 1 81.12 413 ASN B CA 1
ATOM 9569 C C . ASN B 1 413 ? 0.413 5.75 -1.854 1 81.12 413 ASN B C 1
ATOM 9571 O O . ASN B 1 413 ? 0.807 4.59 -1.991 1 81.12 413 ASN B O 1
ATOM 9575 N N . GLU B 1 414 ? -0.546 6.027 -1.005 1 87.31 414 GLU B N 1
ATOM 9576 C CA . GLU B 1 414 ? -1.484 5.027 -0.502 1 87.31 414 GLU B CA 1
ATOM 9577 C C . GLU B 1 414 ? -2.838 5.145 -1.197 1 87.31 414 GLU B C 1
ATOM 9579 O O . GLU B 1 414 ? -3.582 6.102 -0.967 1 87.31 414 GLU B O 1
ATOM 9584 N N . TRP B 1 415 ? -3.191 4.215 -1.886 1 89.62 415 TRP B N 1
ATOM 9585 C CA . TRP B 1 415 ? -4.324 4.332 -2.797 1 89.62 415 TRP B CA 1
ATOM 9586 C C . TRP B 1 415 ? -5.625 4.551 -2.027 1 89.62 415 TRP B C 1
ATOM 9588 O O . TRP B 1 415 ? -6.523 5.246 -2.504 1 89.62 415 TRP B O 1
ATOM 9598 N N . GLU B 1 416 ? -5.805 4.027 -0.757 1 91.25 416 GLU B N 1
ATOM 9599 C CA . GLU B 1 416 ? -7.031 4.195 0.019 1 91.25 416 GLU B CA 1
ATOM 9600 C C . GLU B 1 416 ? -7.242 5.656 0.404 1 91.25 416 GLU B C 1
ATOM 9602 O O . GLU B 1 416 ? -8.375 6.09 0.612 1 91.25 416 GLU B O 1
ATOM 9607 N N . ILE B 1 417 ? -6.129 6.359 0.445 1 91.56 417 ILE B N 1
ATOM 9608 C CA . ILE B 1 417 ? -6.188 7.773 0.801 1 91.56 417 ILE B CA 1
ATOM 9609 C C . ILE B 1 417 ? -6.172 8.625 -0.466 1 91.56 417 ILE B C 1
ATOM 9611 O O . ILE B 1 417 ? -7.031 9.484 -0.656 1 91.56 417 ILE B O 1
ATOM 9615 N N . THR B 1 418 ? -5.301 8.258 -1.362 1 90.81 418 THR B N 1
ATOM 9616 C CA . THR B 1 418 ? -5.051 9.062 -2.555 1 90.81 418 THR B CA 1
ATOM 9617 C C . THR B 1 418 ? -6.258 9.039 -3.488 1 90.81 418 THR B C 1
ATOM 9619 O O . THR B 1 418 ? -6.641 10.062 -4.043 1 90.81 418 THR B O 1
ATOM 9622 N N . PHE B 1 419 ? -6.852 7.859 -3.586 1 94.56 419 PHE B N 1
ATOM 9623 C CA . PHE B 1 419 ? -7.918 7.707 -4.57 1 94.56 419 PHE B CA 1
ATOM 9624 C C . PHE B 1 419 ? -9.281 7.941 -3.93 1 94.56 419 PHE B C 1
ATOM 9626 O O . PHE B 1 419 ? -10.211 8.398 -4.594 1 94.56 419 PHE B O 1
ATOM 9633 N N . GLU B 1 420 ? -9.305 7.668 -2.582 1 96.88 420 GLU B N 1
ATOM 9634 C CA . GLU B 1 420 ? -10.656 7.469 -2.064 1 96.88 420 GLU B CA 1
ATOM 9635 C C . GLU B 1 420 ? -11.008 8.516 -1.012 1 96.88 420 GLU B C 1
ATOM 9637 O O . GLU B 1 420 ? -12.18 8.688 -0.661 1 96.88 420 GLU B O 1
ATOM 9642 N N . GLU B 1 421 ? -10.094 9.156 -0.477 1 97.44 421 GLU B N 1
ATOM 9643 C CA . GLU B 1 421 ? -10.43 10.25 0.439 1 97.44 421 GLU B CA 1
ATOM 9644 C C . GLU B 1 421 ? -10.719 11.539 -0.321 1 97.44 421 GLU B C 1
ATOM 9646 O O . GLU B 1 421 ? -9.914 12.477 -0.295 1 97.44 421 GLU B O 1
ATOM 9651 N N . ILE B 1 422 ? -11.875 11.664 -0.832 1 98.19 422 ILE B N 1
ATOM 9652 C CA . ILE B 1 422 ? -12.164 12.672 -1.849 1 98.19 422 ILE B CA 1
ATOM 9653 C C . ILE B 1 422 ? -12.984 13.805 -1.235 1 98.19 422 ILE B C 1
ATOM 9655 O O . ILE B 1 422 ? -13.289 14.789 -1.905 1 98.19 422 ILE B O 1
ATOM 9659 N N . HIS B 1 423 ? -13.305 13.703 0.079 1 98.25 423 HIS B N 1
ATOM 9660 C CA . HIS B 1 423 ? -14 14.797 0.749 1 98.25 423 HIS B CA 1
ATOM 9661 C C . HIS B 1 423 ? -13.172 16.078 0.693 1 98.25 423 HIS B C 1
ATOM 9663 O O . HIS B 1 423 ? -13.719 17.172 0.82 1 98.25 423 HIS B O 1
ATOM 9669 N N . ARG B 1 424 ? -11.891 15.945 0.457 1 97.88 424 ARG B N 1
ATOM 9670 C CA . ARG B 1 424 ? -10.992 17.094 0.382 1 97.88 424 ARG B CA 1
ATOM 9671 C C . ARG B 1 424 ? -11.445 18.078 -0.69 1 97.88 424 ARG B C 1
ATOM 9673 O O . ARG B 1 424 ? -11.281 19.281 -0.54 1 97.88 424 ARG B O 1
ATOM 9680 N N . ASN B 1 425 ? -12.016 17.594 -1.802 1 98.31 425 ASN B N 1
ATOM 9681 C CA . ASN B 1 425 ? -12.594 18.469 -2.812 1 98.31 425 ASN B CA 1
ATOM 9682 C C . ASN B 1 425 ? -13.656 19.391 -2.215 1 98.31 425 ASN B C 1
ATOM 9684 O O . ASN B 1 425 ? -13.695 20.578 -2.514 1 98.31 425 ASN B O 1
ATOM 9688 N N . GLY B 1 426 ? -14.477 18.719 -1.408 1 98.38 426 GLY B N 1
ATOM 9689 C CA . GLY B 1 426 ? -15.523 19.5 -0.761 1 98.38 426 GLY B CA 1
ATOM 9690 C C . GLY B 1 426 ? -14.984 20.547 0.193 1 98.38 426 GLY B C 1
ATOM 9691 O O . GLY B 1 426 ? -15.539 21.641 0.303 1 98.38 426 GLY B O 1
ATOM 9692 N N . ALA B 1 427 ? -13.922 20.203 0.856 1 98.12 427 ALA B N 1
ATOM 9693 C CA . ALA B 1 427 ? -13.305 21.156 1.79 1 98.12 427 ALA B CA 1
ATOM 9694 C C . ALA B 1 427 ? -12.828 22.406 1.068 1 98.12 427 ALA B C 1
ATOM 9696 O O . ALA B 1 427 ? -12.953 23.516 1.593 1 98.12 427 ALA B O 1
ATOM 9697 N N . ILE B 1 428 ? -12.258 22.234 -0.097 1 98.25 428 ILE B N 1
ATOM 9698 C CA . ILE B 1 428 ? -11.773 23.344 -0.893 1 98.25 428 ILE B CA 1
ATOM 9699 C C . ILE B 1 428 ? -12.953 24.234 -1.302 1 98.25 428 ILE B C 1
ATOM 9701 O O . ILE B 1 428 ? -12.883 25.469 -1.186 1 98.25 428 ILE B O 1
ATOM 9705 N N . CYS B 1 429 ? -14.008 23.656 -1.715 1 98.62 429 CYS B N 1
ATOM 9706 C CA . CYS B 1 429 ? -15.195 24.406 -2.107 1 98.62 429 CYS B CA 1
ATOM 9707 C C . CYS B 1 429 ? -15.82 25.125 -0.91 1 98.62 429 CYS B C 1
ATOM 9709 O O . CYS B 1 429 ? -16.281 26.25 -1.029 1 98.62 429 CYS B O 1
ATOM 9711 N N . TYR B 1 430 ? -15.812 24.453 0.194 1 97.81 430 TYR B N 1
ATOM 9712 C CA . TYR B 1 430 ? -16.359 25.078 1.396 1 97.81 430 TYR B CA 1
ATOM 9713 C C . TYR B 1 430 ? -15.531 26.281 1.819 1 97.81 430 TYR B C 1
ATOM 9715 O O . TYR B 1 430 ? -16.078 27.266 2.316 1 97.81 430 TYR B O 1
ATOM 9723 N N . ALA B 1 431 ? -14.258 26.188 1.663 1 97.62 431 ALA B N 1
ATOM 9724 C CA . ALA B 1 431 ? -13.391 27.312 1.984 1 97.62 431 ALA B CA 1
ATOM 9725 C C . ALA B 1 431 ? -13.719 28.516 1.108 1 97.62 431 ALA B C 1
ATOM 9727 O O . ALA B 1 431 ? -13.68 29.672 1.572 1 97.62 431 ALA B O 1
ATOM 9728 N N . ILE B 1 432 ? -13.977 28.266 -0.136 1 97.5 432 ILE B N 1
ATOM 9729 C CA . ILE B 1 432 ? -14.398 29.344 -1.031 1 97.5 432 ILE B CA 1
ATOM 9730 C C . ILE B 1 432 ? -15.688 29.969 -0.519 1 97.5 432 ILE B C 1
ATOM 9732 O O . ILE B 1 432 ? -15.805 31.188 -0.433 1 97.5 432 ILE B O 1
ATOM 9736 N N . TYR B 1 433 ? -16.625 29.156 -0.189 1 96.69 433 TYR B N 1
ATOM 9737 C CA . TYR B 1 433 ? -17.891 29.625 0.373 1 96.69 433 TYR B CA 1
ATOM 9738 C C . TYR B 1 433 ? -17.656 30.484 1.61 1 96.69 433 TYR B C 1
ATOM 9740 O O . TYR B 1 433 ? -18.203 31.578 1.732 1 96.69 433 TYR B O 1
ATOM 9748 N N . ASN B 1 434 ? -16.859 29.938 2.498 1 94.56 434 ASN B N 1
ATOM 9749 C CA . ASN B 1 434 ? -16.578 30.641 3.748 1 94.56 434 ASN B CA 1
ATOM 9750 C C . ASN B 1 434 ? -15.938 32 3.496 1 94.56 434 ASN B C 1
ATOM 9752 O O . ASN B 1 434 ? -16.266 32.969 4.172 1 94.56 434 ASN B O 1
ATOM 9756 N N . TYR B 1 435 ? -15.031 32.031 2.564 1 95.62 435 TYR B N 1
ATOM 9757 C CA . TYR B 1 435 ? -14.352 33.281 2.223 1 95.62 435 TYR B CA 1
ATOM 9758 C C . TYR B 1 435 ? -15.352 34.344 1.732 1 95.62 435 TYR B C 1
ATOM 9760 O O . TYR B 1 435 ? -15.336 35.469 2.186 1 95.62 435 TYR B O 1
ATOM 9768 N N . ILE B 1 436 ? -16.203 33.938 0.884 1 94.31 436 ILE B N 1
ATOM 9769 C CA . ILE B 1 436 ? -17.188 34.844 0.314 1 94.31 436 ILE B CA 1
ATOM 9770 C C . ILE B 1 436 ? -18.172 35.281 1.391 1 94.31 436 ILE B C 1
ATOM 9772 O O . ILE B 1 436 ? -18.5 36.469 1.515 1 94.31 436 ILE B O 1
ATOM 9776 N N . ASN B 1 437 ? -18.625 34.281 2.107 1 92.5 437 ASN B N 1
ATOM 9777 C CA . ASN B 1 437 ? -19.578 34.531 3.178 1 92.5 437 ASN B CA 1
ATOM 9778 C C . ASN B 1 437 ? -19 35.5 4.215 1 92.5 437 ASN B C 1
ATOM 9780 O O . ASN B 1 437 ? -19.719 36.375 4.707 1 92.5 437 ASN B O 1
ATOM 9784 N N . TYR B 1 438 ? -17.781 35.344 4.527 1 92.69 438 TYR B N 1
ATOM 9785 C CA . TYR B 1 438 ? -17.141 36.125 5.594 1 92.69 438 TYR B CA 1
ATOM 9786 C C . TYR B 1 438 ? -16.75 37.5 5.105 1 92.69 438 TYR B C 1
ATOM 9788 O O . TYR B 1 438 ? -16.844 38.469 5.855 1 92.69 438 TYR B O 1
ATOM 9796 N N . THR B 1 439 ? -16.312 37.688 3.83 1 91.94 439 THR B N 1
ATOM 9797 C CA . THR B 1 439 ? -15.695 38.938 3.367 1 91.94 439 THR B CA 1
ATOM 9798 C C . THR B 1 439 ? -16.672 39.719 2.482 1 91.94 439 THR B C 1
ATOM 9800 O O . THR B 1 439 ? -16.531 40.938 2.322 1 91.94 439 THR B O 1
ATOM 9803 N N . GLY B 1 440 ? -17.578 39 1.802 1 90.44 440 GLY B N 1
ATOM 9804 C CA . GLY B 1 440 ? -18.438 39.625 0.805 1 90.44 440 GLY B CA 1
ATOM 9805 C C . GLY B 1 440 ? -17.75 39.844 -0.528 1 90.44 440 GLY B C 1
ATOM 9806 O O . GLY B 1 440 ? -18.297 40.469 -1.428 1 90.44 440 GLY B O 1
ATOM 9807 N N . ASP B 1 441 ? -16.531 39.344 -0.688 1 93 441 ASP B N 1
ATOM 9808 C CA . ASP B 1 441 ? -15.75 39.531 -1.903 1 93 441 ASP B CA 1
ATOM 9809 C C . ASP B 1 441 ? -16.312 38.719 -3.059 1 93 441 ASP B C 1
ATOM 9811 O O . ASP B 1 441 ? -15.742 37.688 -3.441 1 93 441 ASP B O 1
ATOM 9815 N N . ARG B 1 442 ? -17.234 39.156 -3.717 1 92.69 442 ARG B N 1
ATOM 9816 C CA . ARG B 1 442 ? -17.891 38.469 -4.805 1 92.69 442 ARG B CA 1
ATOM 9817 C C . ARG B 1 442 ? -17.062 38.5 -6.078 1 92.69 442 ARG B C 1
ATOM 9819 O O . ARG B 1 442 ? -17.25 37.656 -6.973 1 92.69 442 ARG B O 1
ATOM 9826 N N . ASN B 1 443 ? -16.141 39.438 -6.207 1 95.12 443 ASN B N 1
ATOM 9827 C CA . ASN B 1 443 ? -15.219 39.469 -7.344 1 95.12 443 ASN B CA 1
ATOM 9828 C C . ASN B 1 443 ? -14.367 38.219 -7.406 1 95.12 443 ASN B C 1
ATOM 9830 O O . ASN B 1 443 ? -14.086 37.688 -8.492 1 95.12 443 ASN B O 1
ATOM 9834 N N . TYR B 1 444 ? -14 37.781 -6.254 1 96.38 444 TYR B N 1
ATOM 9835 C CA . TYR B 1 444 ? -13.234 36.531 -6.215 1 96.38 444 TYR B CA 1
ATOM 9836 C C . TYR B 1 444 ? -14.023 35.406 -6.848 1 96.38 444 TYR B C 1
ATOM 9838 O O . TYR B 1 444 ? -13.453 34.562 -7.547 1 96.38 444 TYR B O 1
ATOM 9846 N N . MET B 1 445 ? -15.258 35.344 -6.547 1 96.44 445 MET B N 1
ATOM 9847 C CA . MET B 1 445 ? -16.094 34.281 -7.094 1 96.44 445 MET B CA 1
ATOM 9848 C C . MET B 1 445 ? -16.109 34.312 -8.617 1 96.44 445 MET B C 1
ATOM 9850 O O . MET B 1 445 ? -15.922 33.281 -9.273 1 96.44 445 MET B O 1
ATOM 9854 N N . GLU B 1 446 ? -16.266 35.469 -9.125 1 95.75 446 GLU B N 1
ATOM 9855 C CA . GLU B 1 446 ? -16.359 35.625 -10.578 1 95.75 446 GLU B CA 1
ATOM 9856 C C . GLU B 1 446 ? -15.023 35.344 -11.25 1 95.75 446 GLU B C 1
ATOM 9858 O O . GLU B 1 446 ? -14.969 34.656 -12.266 1 95.75 446 GLU B O 1
ATOM 9863 N N . GLU B 1 447 ? -13.969 35.812 -10.656 1 96.56 447 GLU B N 1
ATOM 9864 C CA . GLU B 1 447 ? -12.656 35.781 -11.297 1 96.56 447 GLU B CA 1
ATOM 9865 C C . GLU B 1 447 ? -11.992 34.406 -11.109 1 96.56 447 GLU B C 1
ATOM 9867 O O . GLU B 1 447 ? -11.266 33.938 -11.992 1 96.56 447 GLU B O 1
ATOM 9872 N N . TYR B 1 448 ? -12.242 33.75 -9.953 1 97.38 448 TYR B N 1
ATOM 9873 C CA . TYR B 1 448 ? -11.438 32.594 -9.617 1 97.38 448 TYR B CA 1
ATOM 9874 C C . TYR B 1 448 ? -12.32 31.453 -9.102 1 97.38 448 TYR B C 1
ATOM 9876 O O . TYR B 1 448 ? -12.32 30.359 -9.664 1 97.38 448 TYR B O 1
ATOM 9884 N N . GLY B 1 449 ? -13.172 31.719 -8.117 1 98.19 449 GLY B N 1
ATOM 9885 C CA . GLY B 1 449 ? -13.875 30.703 -7.352 1 98.19 449 GLY B CA 1
ATOM 9886 C C . GLY B 1 449 ? -14.781 29.828 -8.211 1 98.19 449 GLY B C 1
ATOM 9887 O O . GLY B 1 449 ? -14.836 28.625 -8.016 1 98.19 449 GLY B O 1
ATOM 9888 N N . ILE B 1 450 ? -15.422 30.422 -9.195 1 98.5 450 ILE B N 1
ATOM 9889 C CA . ILE B 1 450 ? -16.422 29.719 -9.977 1 98.5 450 ILE B CA 1
ATOM 9890 C C . ILE B 1 450 ? -15.742 28.672 -10.859 1 98.5 450 ILE B C 1
ATOM 9892 O O . ILE B 1 450 ? -16.312 27.609 -11.125 1 98.5 450 ILE B O 1
ATOM 9896 N N . ASP B 1 451 ? -14.492 28.891 -11.305 1 98.69 451 ASP B N 1
ATOM 9897 C CA . ASP B 1 451 ? -13.742 27.906 -12.086 1 98.69 451 ASP B CA 1
ATOM 9898 C C . ASP B 1 451 ? -13.5 26.625 -11.289 1 98.69 451 ASP B C 1
ATOM 9900 O O . ASP B 1 451 ? -13.672 25.531 -11.812 1 98.69 451 ASP B O 1
ATOM 9904 N N . VAL B 1 452 ? -13.133 26.812 -10.039 1 98.75 452 VAL B N 1
ATOM 9905 C CA . VAL B 1 452 ? -12.859 25.688 -9.148 1 98.75 452 VAL B CA 1
ATOM 9906 C C . VAL B 1 452 ? -14.148 24.922 -8.867 1 98.75 452 VAL B C 1
ATOM 9908 O O . VAL B 1 452 ? -14.195 23.688 -8.977 1 98.75 452 VAL B O 1
ATOM 9911 N N . LEU B 1 453 ? -15.195 25.609 -8.539 1 98.81 453 LEU B N 1
ATOM 9912 C CA . LEU B 1 453 ? -16.484 25.016 -8.195 1 98.81 453 LEU B CA 1
ATOM 9913 C C . LEU B 1 453 ? -17.016 24.188 -9.359 1 98.81 453 LEU B C 1
ATOM 9915 O O . LEU B 1 453 ? -17.469 23.047 -9.156 1 98.81 453 LEU B O 1
ATOM 9919 N N . VAL B 1 454 ? -16.984 24.734 -10.516 1 98.81 454 VAL B N 1
ATOM 9920 C CA . VAL B 1 454 ? -17.516 24.047 -11.688 1 98.81 454 VAL B CA 1
ATOM 9921 C C . VAL B 1 454 ? -16.719 22.781 -11.953 1 98.81 454 VAL B C 1
ATOM 9923 O O . VAL B 1 454 ? -17.281 21.719 -12.18 1 98.81 454 VAL B O 1
ATOM 9926 N N . ALA B 1 455 ? -15.383 22.875 -11.945 1 98.81 455 ALA B N 1
ATOM 9927 C CA . ALA B 1 455 ? -14.531 21.719 -12.211 1 98.81 455 ALA B CA 1
ATOM 9928 C C . ALA B 1 455 ? -14.742 20.625 -11.172 1 98.81 455 ALA B C 1
ATOM 9930 O O . ALA B 1 455 ? -14.812 19.438 -11.516 1 98.81 455 ALA B O 1
ATOM 9931 N N . VAL B 1 456 ? -14.852 20.984 -9.938 1 98.88 456 VAL B N 1
ATOM 9932 C CA . VAL B 1 456 ? -15.062 20.031 -8.867 1 98.88 456 VAL B CA 1
ATOM 9933 C C . VAL B 1 456 ? -16.453 19.406 -9 1 98.88 456 VAL B C 1
ATOM 9935 O O . VAL B 1 456 ? -16.641 18.219 -8.742 1 98.88 456 VAL B O 1
ATOM 9938 N N . SER B 1 457 ? -17.422 20.219 -9.352 1 98.88 457 SER B N 1
ATOM 9939 C CA . SER B 1 457 ? -18.766 19.703 -9.555 1 98.88 457 SER B CA 1
ATOM 9940 C C . SER B 1 457 ? -18.812 18.672 -10.68 1 98.88 457 SER B C 1
ATOM 9942 O O . SER B 1 457 ? -19.516 17.672 -10.586 1 98.88 457 SER B O 1
ATOM 9944 N N . ARG B 1 458 ? -18.109 18.922 -11.758 1 98.81 458 ARG B N 1
ATOM 9945 C CA . ARG B 1 458 ? -18 17.953 -12.844 1 98.81 458 ARG B CA 1
ATOM 9946 C C . ARG B 1 458 ? -17.391 16.641 -12.344 1 98.81 458 ARG B C 1
ATOM 9948 O O . ARG B 1 458 ? -17.812 15.555 -12.758 1 98.81 458 ARG B O 1
ATOM 9955 N N . PHE B 1 459 ? -16.438 16.719 -11.469 1 98.69 459 PHE B N 1
ATOM 9956 C CA . PHE B 1 459 ? -15.867 15.539 -10.852 1 98.69 459 PHE B CA 1
ATOM 9957 C C . PHE B 1 459 ? -16.922 14.766 -10.07 1 98.69 459 PHE B C 1
ATOM 9959 O O . PHE B 1 459 ? -17.062 13.555 -10.219 1 98.69 459 PHE B O 1
ATOM 9966 N N . TRP B 1 460 ? -17.656 15.492 -9.195 1 98.88 460 TRP B N 1
ATOM 9967 C CA . TRP B 1 460 ? -18.672 14.836 -8.375 1 98.88 460 TRP B CA 1
ATOM 9968 C C . TRP B 1 460 ? -19.719 14.156 -9.25 1 98.88 460 TRP B C 1
ATOM 9970 O O . TRP B 1 460 ? -20.125 13.031 -8.969 1 98.88 460 TRP B O 1
ATOM 9980 N N . ALA B 1 461 ? -20.156 14.844 -10.242 1 98.75 461 ALA B N 1
ATOM 9981 C CA . ALA B 1 461 ? -21.188 14.312 -11.133 1 98.75 461 ALA B CA 1
ATOM 9982 C C . ALA B 1 461 ? -20.719 13.047 -11.836 1 98.75 461 ALA B C 1
ATOM 9984 O O . ALA B 1 461 ? -21.516 12.148 -12.109 1 98.75 461 ALA B O 1
ATOM 9985 N N . ASP B 1 462 ? -19.469 13 -12.086 1 98.25 462 ASP B N 1
ATOM 9986 C CA . ASP B 1 462 ? -18.906 11.82 -12.734 1 98.25 462 ASP B CA 1
ATOM 9987 C C . ASP B 1 462 ? -18.641 10.711 -11.727 1 98.25 462 ASP B C 1
ATOM 9989 O O . ASP B 1 462 ? -18.609 9.531 -12.078 1 98.25 462 ASP B O 1
ATOM 9993 N N . ARG B 1 463 ? -18.359 11.047 -10.492 1 98.44 463 ARG B N 1
ATOM 9994 C CA . ARG B 1 463 ? -17.906 10.125 -9.453 1 98.44 463 ARG B CA 1
ATOM 9995 C C . ARG B 1 463 ? -19.078 9.32 -8.891 1 98.44 463 ARG B C 1
ATOM 9997 O O . ARG B 1 463 ? -18.906 8.164 -8.492 1 98.44 463 ARG B O 1
ATOM 10004 N N . VAL B 1 464 ? -20.25 9.891 -8.82 1 98.5 464 VAL B N 1
ATOM 10005 C CA . VAL B 1 464 ? -21.422 9.18 -8.312 1 98.5 464 VAL B CA 1
ATOM 10006 C C . VAL B 1 464 ? -21.844 8.117 -9.32 1 98.5 464 VAL B C 1
ATOM 10008 O O . VAL B 1 464 ? -21.484 8.18 -10.492 1 98.5 464 VAL B O 1
ATOM 10011 N N . HIS B 1 465 ? -22.438 7.109 -8.867 1 98 465 HIS B N 1
ATOM 10012 C CA . HIS B 1 465 ? -23.156 6.168 -9.719 1 98 465 HIS B CA 1
ATOM 10013 C C . HIS B 1 465 ? -24.609 6.023 -9.281 1 98 465 HIS B C 1
ATOM 10015 O O . HIS B 1 465 ? -24.984 6.438 -8.18 1 98 465 HIS B O 1
ATOM 10021 N N . PHE B 1 466 ? -25.406 5.566 -10.156 1 97.56 466 PHE B N 1
ATOM 10022 C CA . PHE B 1 466 ? -26.828 5.422 -9.867 1 97.56 466 PHE B CA 1
ATOM 10023 C C . PHE B 1 466 ? -27.172 3.975 -9.539 1 97.56 466 PHE B C 1
ATOM 10025 O O . PHE B 1 466 ? -26.953 3.078 -10.359 1 97.56 466 PHE B O 1
ATOM 10032 N N . SER B 1 467 ? -27.578 3.689 -8.312 1 96.94 467 SER B N 1
ATOM 10033 C CA . SER B 1 467 ? -28.125 2.389 -7.926 1 96.94 467 SER B CA 1
ATOM 10034 C C . SER B 1 467 ? -29.562 2.23 -8.383 1 96.94 467 SER B C 1
ATOM 10036 O O . SER B 1 467 ? -30.469 2.842 -7.816 1 96.94 467 SER B O 1
ATOM 10038 N N . LYS B 1 468 ? -29.766 1.368 -9.312 1 94.56 468 LYS B N 1
ATOM 10039 C CA . LYS B 1 468 ? -31.109 1.147 -9.844 1 94.56 468 LYS B CA 1
ATOM 10040 C C . LYS B 1 468 ? -32 0.525 -8.781 1 94.56 468 LYS B C 1
ATOM 10042 O O . LYS B 1 468 ? -33.188 0.853 -8.711 1 94.56 468 LYS B O 1
ATOM 10047 N N . ARG B 1 469 ? -31.391 -0.278 -8.016 1 93 469 ARG B N 1
ATOM 10048 C CA . ARG B 1 469 ? -32.156 -0.999 -7.008 1 93 469 ARG B CA 1
ATOM 10049 C C . ARG B 1 469 ? -32.719 -0.042 -5.961 1 93 469 ARG B C 1
ATOM 10051 O O . ARG B 1 469 ? -33.844 -0.218 -5.496 1 93 469 ARG B O 1
ATOM 10058 N N . LYS B 1 470 ? -32 0.983 -5.625 1 95.44 470 LYS B N 1
ATOM 10059 C CA . LYS B 1 470 ? -32.406 1.907 -4.57 1 95.44 470 LYS B CA 1
ATOM 10060 C C . LYS B 1 470 ? -32.906 3.225 -5.16 1 95.44 470 LYS B C 1
ATOM 10062 O O . LYS B 1 470 ? -33.5 4.051 -4.445 1 95.44 470 LYS B O 1
ATOM 10067 N N . ASN B 1 471 ? -32.812 3.42 -6.441 1 97.38 471 ASN B N 1
ATOM 10068 C CA . ASN B 1 471 ? -33.156 4.656 -7.125 1 97.38 471 ASN B CA 1
ATOM 10069 C C . ASN B 1 471 ? -32.5 5.871 -6.473 1 97.38 471 ASN B C 1
ATOM 10071 O O . ASN B 1 471 ? -33.188 6.836 -6.121 1 97.38 471 ASN B O 1
ATOM 10075 N N . LYS B 1 472 ? -31.25 5.777 -6.188 1 98.38 472 LYS B N 1
ATOM 10076 C CA . LYS B 1 472 ? -30.453 6.809 -5.543 1 98.38 472 LYS B CA 1
ATOM 10077 C C . LYS B 1 472 ? -29.062 6.91 -6.176 1 98.38 472 LYS B C 1
ATOM 10079 O O . LYS B 1 472 ? -28.547 5.926 -6.707 1 98.38 472 LYS B O 1
ATOM 10084 N N . TYR B 1 473 ? -28.484 8.141 -6.16 1 98.69 473 TYR B N 1
ATOM 10085 C CA . TYR B 1 473 ? -27.062 8.297 -6.449 1 98.69 473 TYR B CA 1
ATOM 10086 C C . TYR B 1 473 ? -26.219 7.969 -5.223 1 98.69 473 TYR B C 1
ATOM 10088 O O . TYR B 1 473 ? -26.609 8.297 -4.094 1 98.69 473 TYR B O 1
ATOM 10096 N N . MET B 1 474 ? -25.141 7.195 -5.441 1 98.62 474 MET B N 1
ATOM 10097 C CA . MET B 1 474 ? -24.297 6.719 -4.355 1 98.62 474 MET B CA 1
ATOM 10098 C C . MET B 1 474 ? -22.828 7.012 -4.645 1 98.62 474 MET B C 1
ATOM 10100 O O . MET B 1 474 ? -22.453 7.258 -5.793 1 98.62 474 MET B O 1
ATOM 10104 N N . ILE B 1 475 ? -22.031 7.121 -3.652 1 98.62 475 ILE B N 1
ATOM 10105 C CA . ILE B 1 475 ? -20.578 7.148 -3.752 1 98.62 475 ILE B CA 1
ATOM 10106 C C . ILE B 1 475 ? -19.984 5.926 -3.053 1 98.62 475 ILE B C 1
ATOM 10108 O O . ILE B 1 475 ? -19.953 5.863 -1.822 1 98.62 475 ILE B O 1
ATOM 10112 N N . HIS B 1 476 ? -19.547 4.938 -3.848 1 97.75 476 HIS B N 1
ATOM 10113 C CA . HIS B 1 476 ? -18.922 3.725 -3.334 1 97.75 476 HIS B CA 1
ATOM 10114 C C . HIS B 1 476 ? -17.406 3.838 -3.355 1 97.75 476 HIS B C 1
ATOM 10116 O O . HIS B 1 476 ? -16.844 4.602 -4.148 1 97.75 476 HIS B O 1
ATOM 10122 N N . GLY B 1 477 ? -16.766 3.014 -2.467 1 96.62 477 GLY B N 1
ATOM 10123 C CA . GLY B 1 477 ? -15.312 3.051 -2.441 1 96.62 477 GLY B CA 1
ATOM 10124 C C . GLY B 1 477 ? -14.758 4.406 -2.045 1 96.62 477 GLY B C 1
ATOM 10125 O O . GLY B 1 477 ? -14.031 5.035 -2.818 1 96.62 477 GLY B O 1
ATOM 10126 N N . VAL B 1 478 ? -15.164 4.824 -0.861 1 97.69 478 VAL B N 1
ATOM 10127 C CA . VAL B 1 478 ? -14.805 6.164 -0.418 1 97.69 478 VAL B CA 1
ATOM 10128 C C . VAL B 1 478 ? -14.242 6.105 1.001 1 97.69 478 VAL B C 1
ATOM 10130 O O . VAL B 1 478 ? -14.578 5.207 1.773 1 97.69 478 VAL B O 1
ATOM 10133 N N . THR B 1 479 ? -13.273 6.922 1.344 1 97.69 479 THR B N 1
ATOM 10134 C CA . THR B 1 479 ? -12.727 7.137 2.678 1 97.69 479 THR B CA 1
ATOM 10135 C C . THR B 1 479 ? -13.039 8.547 3.166 1 97.69 479 THR B C 1
ATOM 10137 O O . THR B 1 479 ? -12.695 9.531 2.508 1 97.69 479 THR B O 1
ATOM 10140 N N . GLY B 1 480 ? -13.773 8.672 4.262 1 97.69 480 GLY B N 1
ATOM 10141 C CA . GLY B 1 480 ? -14.031 9.969 4.867 1 97.69 480 GLY B CA 1
ATOM 10142 C C . GLY B 1 480 ? -12.867 10.477 5.707 1 97.69 480 GLY B C 1
ATOM 10143 O O . GLY B 1 480 ? -11.773 9.914 5.66 1 97.69 480 GLY B O 1
ATOM 10144 N N . PRO B 1 481 ? -13.078 11.516 6.48 1 97.19 481 PRO B N 1
ATOM 10145 C CA . PRO B 1 481 ? -12.016 12.008 7.355 1 97.19 481 PRO B CA 1
ATOM 10146 C C . PRO B 1 481 ? -11.539 10.961 8.359 1 97.19 481 PRO B C 1
ATOM 10148 O O . PRO B 1 481 ? -10.383 10.984 8.789 1 97.19 481 PRO B O 1
ATOM 10151 N N . ASN B 1 482 ? -12.445 10.094 8.805 1 97.56 482 ASN B N 1
ATOM 10152 C CA . ASN B 1 482 ? -12.055 8.992 9.68 1 97.56 482 ASN B CA 1
ATOM 10153 C C . ASN B 1 482 ? -11.273 7.918 8.922 1 97.56 482 ASN B C 1
ATOM 10155 O O . ASN B 1 482 ? -11.859 6.949 8.43 1 97.56 482 ASN B O 1
ATOM 10159 N N . GLU B 1 483 ? -10.008 7.965 8.977 1 95 483 GLU B N 1
ATOM 10160 C CA . GLU B 1 483 ? -9.148 7.059 8.219 1 95 483 GLU B CA 1
ATOM 10161 C C . GLU B 1 483 ? -9.117 5.672 8.852 1 95 483 GLU B C 1
ATOM 10163 O O . GLU B 1 483 ? -8.578 4.73 8.266 1 95 483 GLU B O 1
ATOM 10168 N N . TYR B 1 484 ? -9.727 5.551 10.07 1 96.88 484 TYR B N 1
ATOM 10169 C CA . TYR B 1 484 ? -9.898 4.215 10.625 1 96.88 484 TYR B CA 1
ATOM 10170 C C . TYR B 1 484 ? -11.008 3.459 9.898 1 96.88 484 TYR B C 1
ATOM 10172 O O . TYR B 1 484 ? -11.359 2.342 10.289 1 96.88 484 TYR B O 1
ATOM 10180 N N . GLU B 1 485 ? -11.555 4.141 8.875 1 94.88 485 GLU B N 1
ATOM 10181 C CA . GLU B 1 485 ? -12.445 3.555 7.883 1 94.88 485 GLU B CA 1
ATOM 10182 C C . GLU B 1 485 ? -11.93 3.801 6.465 1 94.88 485 GLU B C 1
ATOM 10184 O O . GLU B 1 485 ? -11.844 4.949 6.023 1 94.88 485 GLU B O 1
ATOM 10189 N N . ASN B 1 486 ? -11.5 2.734 5.77 1 94.62 486 ASN B N 1
ATOM 10190 C CA . ASN B 1 486 ? -11.07 2.867 4.383 1 94.62 486 ASN B CA 1
ATOM 10191 C C . ASN B 1 486 ? -11.992 2.105 3.432 1 94.62 486 ASN B C 1
ATOM 10193 O O . ASN B 1 486 ? -12.578 1.089 3.809 1 94.62 486 ASN B O 1
ATOM 10197 N N . ASN B 1 487 ? -12.133 2.646 2.262 1 95.94 487 ASN B N 1
ATOM 10198 C CA . ASN B 1 487 ? -12.812 1.933 1.188 1 95.94 487 ASN B CA 1
ATOM 10199 C C . ASN B 1 487 ? -14.203 1.471 1.616 1 95.94 487 ASN B C 1
ATOM 10201 O O . ASN B 1 487 ? -14.539 0.294 1.476 1 95.94 487 ASN B O 1
ATOM 10205 N N . VAL B 1 488 ? -14.969 2.373 2.221 1 97 488 VAL B N 1
ATOM 10206 C CA . VAL B 1 488 ? -16.344 2.088 2.629 1 97 488 VAL B CA 1
ATOM 10207 C C . VAL B 1 488 ? -17.312 2.648 1.594 1 97 488 VAL B C 1
ATOM 10209 O O . VAL B 1 488 ? -16.891 3.221 0.584 1 97 488 VAL B O 1
ATOM 10212 N N . ASN B 1 489 ? -18.609 2.4 1.791 1 97.81 489 ASN B N 1
ATOM 10213 C CA . ASN B 1 489 ? -19.625 2.875 0.856 1 97.81 489 ASN B CA 1
ATOM 10214 C C . ASN B 1 489 ? -20.578 3.871 1.518 1 97.81 489 ASN B C 1
ATOM 10216 O O . ASN B 1 489 ? -21.016 3.656 2.646 1 97.81 489 ASN B O 1
ATOM 10220 N N . ASN B 1 490 ? -20.719 4.965 0.825 1 98.38 490 ASN B N 1
ATOM 10221 C CA . ASN B 1 490 ? -21.656 6.008 1.212 1 98.38 490 ASN B CA 1
ATOM 10222 C C . ASN B 1 490 ? -21.297 6.617 2.564 1 98.38 490 ASN B C 1
ATOM 10224 O O . ASN B 1 490 ? -22.141 6.66 3.471 1 98.38 490 ASN B O 1
ATOM 10228 N N . ASN B 1 491 ? -20.062 7.07 2.691 1 98.69 491 ASN B N 1
ATOM 10229 C CA . ASN B 1 491 ? -19.719 7.918 3.828 1 98.69 491 ASN B CA 1
ATOM 10230 C C . ASN B 1 491 ? -20.609 9.156 3.891 1 98.69 491 ASN B C 1
ATOM 10232 O O . ASN B 1 491 ? -20.641 9.953 2.949 1 98.69 491 ASN B O 1
ATOM 10236 N N . TRP B 1 492 ? -21.297 9.266 4.957 1 98.88 492 TRP B N 1
ATOM 10237 C CA . TRP B 1 492 ? -22.344 10.289 5.086 1 98.88 492 TRP B CA 1
ATOM 10238 C C . TRP B 1 492 ? -21.781 11.68 4.828 1 98.88 492 TRP B C 1
ATOM 10240 O O . TRP B 1 492 ? -22.344 12.453 4.059 1 98.88 492 TRP B O 1
ATOM 10250 N N . TYR B 1 493 ? -20.688 12.055 5.418 1 98.69 493 TYR B N 1
ATOM 10251 C CA . TYR B 1 493 ? -20.078 13.375 5.277 1 98.69 493 TYR B CA 1
ATOM 10252 C C . TYR B 1 493 ? -19.719 13.656 3.826 1 98.69 493 TYR B C 1
ATOM 10254 O O . TYR B 1 493 ? -20 14.727 3.303 1 98.69 493 TYR B O 1
ATOM 10262 N N . THR B 1 494 ? -19.031 12.68 3.186 1 98.81 494 THR B N 1
ATOM 10263 C CA . THR B 1 494 ? -18.609 12.859 1.801 1 98.81 494 THR B CA 1
ATOM 10264 C C . THR B 1 494 ? -19.812 13.039 0.887 1 98.81 494 THR B C 1
ATOM 10266 O O . THR B 1 494 ? -19.797 13.883 -0.011 1 98.81 494 THR B O 1
ATOM 10269 N N . ASN B 1 495 ? -20.875 12.219 1.139 1 98.88 495 ASN B N 1
ATOM 10270 C CA . ASN B 1 495 ? -22.094 12.383 0.342 1 98.88 495 ASN B CA 1
ATOM 10271 C C . ASN B 1 495 ? -22.688 13.766 0.52 1 98.88 495 ASN B C 1
ATOM 10273 O O . ASN B 1 495 ? -23.125 14.391 -0.452 1 98.88 495 ASN B O 1
ATOM 10277 N N . VAL B 1 496 ? -22.703 14.25 1.747 1 98.81 496 VAL B N 1
ATOM 10278 C CA . VAL B 1 496 ? -23.312 15.539 2.061 1 98.81 496 VAL B CA 1
ATOM 10279 C C . VAL B 1 496 ? -22.516 16.656 1.376 1 98.81 496 VAL B C 1
ATOM 10281 O O . VAL B 1 496 ? -23.094 17.516 0.708 1 98.81 496 VAL B O 1
ATOM 10284 N N . ILE B 1 497 ? -21.234 16.672 1.512 1 98.75 497 ILE B N 1
ATOM 10285 C CA . ILE B 1 497 ? -20.438 17.797 1.021 1 98.75 497 ILE B CA 1
ATOM 10286 C C . ILE B 1 497 ? -20.391 17.75 -0.504 1 98.75 497 ILE B C 1
ATOM 10288 O O . ILE B 1 497 ? -20.266 18.797 -1.151 1 98.75 497 ILE B O 1
ATOM 10292 N N . ALA B 1 498 ? -20.453 16.562 -1.1 1 98.88 498 ALA B N 1
ATOM 10293 C CA . ALA B 1 498 ? -20.531 16.453 -2.555 1 98.88 498 ALA B CA 1
ATOM 10294 C C . ALA B 1 498 ? -21.812 17.094 -3.08 1 98.88 498 ALA B C 1
ATOM 10296 O O . ALA B 1 498 ? -21.766 17.938 -3.982 1 98.88 498 ALA B O 1
ATOM 10297 N N . ALA B 1 499 ? -22.938 16.703 -2.504 1 98.81 499 ALA B N 1
ATOM 10298 C CA . ALA B 1 499 ? -24.219 17.281 -2.912 1 98.81 499 ALA B CA 1
ATOM 10299 C C . ALA B 1 499 ? -24.266 18.781 -2.629 1 98.81 499 ALA B C 1
ATOM 10301 O O . ALA B 1 499 ? -24.797 19.547 -3.434 1 98.81 499 ALA B O 1
ATOM 10302 N N . TRP B 1 500 ? -23.766 19.156 -1.509 1 98.62 500 TRP B N 1
ATOM 10303 C CA . TRP B 1 500 ? -23.703 20.562 -1.156 1 98.62 500 TRP B CA 1
ATOM 10304 C C . TRP B 1 500 ? -22.906 21.359 -2.18 1 98.62 500 TRP B C 1
ATOM 10306 O O . TRP B 1 500 ? -23.266 22.469 -2.545 1 98.62 500 TRP B O 1
ATOM 10316 N N . THR B 1 501 ? -21.766 20.828 -2.592 1 98.81 501 THR B N 1
ATOM 10317 C CA . THR B 1 501 ? -20.922 21.484 -3.578 1 98.81 501 THR B CA 1
ATOM 10318 C C . THR B 1 501 ? -21.688 21.734 -4.871 1 98.81 501 THR B C 1
ATOM 10320 O O . THR B 1 501 ? -21.594 22.812 -5.457 1 98.81 501 THR B O 1
ATOM 10323 N N . LEU B 1 502 ? -22.422 20.719 -5.289 1 98.88 502 LEU B N 1
ATOM 10324 C CA . LEU B 1 502 ? -23.25 20.875 -6.473 1 98.88 502 LEU B CA 1
ATOM 10325 C C . LEU B 1 502 ? -24.281 21.984 -6.262 1 98.88 502 LEU B C 1
ATOM 10327 O O . LEU B 1 502 ? -24.484 22.828 -7.141 1 98.88 502 LEU B O 1
ATOM 10331 N N . GLU B 1 503 ? -24.922 21.984 -5.172 1 98.62 503 GLU B N 1
ATOM 10332 C CA . GLU B 1 503 ? -25.938 22.984 -4.84 1 98.62 503 GLU B CA 1
ATOM 10333 C C . GLU B 1 503 ? -25.359 24.391 -4.844 1 98.62 503 GLU B C 1
ATOM 10335 O O . GLU B 1 503 ? -25.906 25.297 -5.457 1 98.62 503 GLU B O 1
ATOM 10340 N N . TYR B 1 504 ? -24.25 24.547 -4.156 1 97.88 504 TYR B N 1
ATOM 10341 C CA . TYR B 1 504 ? -23.609 25.859 -4.051 1 97.88 504 TYR B CA 1
ATOM 10342 C C . TYR B 1 504 ? -23.125 26.344 -5.41 1 97.88 504 TYR B C 1
ATOM 10344 O O . TYR B 1 504 ? -23.172 27.547 -5.703 1 97.88 504 TYR B O 1
ATOM 10352 N N . THR B 1 505 ? -22.609 25.422 -6.215 1 98.56 505 THR B N 1
ATOM 10353 C CA . THR B 1 505 ? -22.172 25.781 -7.559 1 98.56 505 THR B CA 1
ATOM 10354 C C . THR B 1 505 ? -23.344 26.297 -8.391 1 98.56 505 THR B C 1
ATOM 10356 O O . THR B 1 505 ? -23.219 27.328 -9.07 1 98.56 505 THR B O 1
ATOM 10359 N N . LEU B 1 506 ? -24.469 25.609 -8.352 1 98.25 506 LEU B N 1
ATOM 10360 C CA . LEU B 1 506 ? -25.672 26.031 -9.07 1 98.25 506 LEU B CA 1
ATOM 10361 C C . LEU B 1 506 ? -26.094 27.438 -8.625 1 98.25 506 LEU B C 1
ATOM 10363 O O . LEU B 1 506 ? -26.391 28.297 -9.461 1 98.25 506 LEU B O 1
ATOM 10367 N N . GLN B 1 507 ? -26.094 27.672 -7.363 1 96.88 507 GLN B N 1
ATOM 10368 C CA . GLN B 1 507 ? -26.469 28.969 -6.816 1 96.88 507 GLN B CA 1
ATOM 10369 C C . GLN B 1 507 ? -25.5 30.047 -7.281 1 96.88 507 GLN B C 1
ATOM 10371 O O . GLN B 1 507 ? -25.906 31.156 -7.648 1 96.88 507 GLN B O 1
ATOM 10376 N N . SER B 1 508 ? -24.219 29.75 -7.23 1 97.12 508 SER B N 1
ATOM 10377 C CA . SER B 1 508 ? -23.188 30.719 -7.598 1 97.12 508 SER B CA 1
ATOM 10378 C C . SER B 1 508 ? -23.266 31.078 -9.078 1 97.12 508 SER B C 1
ATOM 10380 O O . SER B 1 508 ? -23 32.219 -9.461 1 97.12 508 SER B O 1
ATOM 10382 N N . LEU B 1 509 ? -23.594 30.125 -9.859 1 96.94 509 LEU B N 1
ATOM 10383 C CA . LEU B 1 509 ? -23.672 30.344 -11.305 1 96.94 509 LEU B CA 1
ATOM 10384 C C . LEU B 1 509 ? -24.766 31.359 -11.633 1 96.94 509 LEU B C 1
ATOM 10386 O O . LEU B 1 509 ? -24.719 32 -12.68 1 96.94 509 LEU B O 1
ATOM 10390 N N . GLU B 1 510 ? -25.75 31.5 -10.789 1 94.94 510 GLU B N 1
ATOM 10391 C CA . GLU B 1 510 ? -26.828 32.438 -11.016 1 94.94 510 GLU B CA 1
ATOM 10392 C C . GLU B 1 510 ? -26.328 33.906 -11.008 1 94.94 510 GLU B C 1
ATOM 10394 O O . GLU B 1 510 ? -26.922 34.781 -11.633 1 94.94 510 GLU B O 1
ATOM 10399 N N . SER B 1 511 ? -25.25 34.125 -10.305 1 91.94 511 SER B N 1
ATOM 10400 C CA . SER B 1 511 ? -24.766 35.5 -10.148 1 91.94 511 SER B CA 1
ATOM 10401 C C . SER B 1 511 ? -23.547 35.75 -11.031 1 91.94 511 SER B C 1
ATOM 10403 O O . SER B 1 511 ? -22.906 36.781 -10.938 1 91.94 511 SER B O 1
ATOM 10405 N N . ILE B 1 512 ? -23.219 34.812 -11.867 1 93.88 512 ILE B N 1
ATOM 10406 C CA . ILE B 1 512 ? -22.047 34.938 -12.719 1 93.88 512 ILE B CA 1
ATOM 10407 C C . ILE B 1 512 ? -22.422 35.625 -14.039 1 93.88 512 ILE B C 1
ATOM 10409 O O . ILE B 1 512 ? -23.516 35.406 -14.562 1 93.88 512 ILE B O 1
ATOM 10413 N N . SER B 1 513 ? -21.531 36.438 -14.625 1 94.31 513 SER B N 1
ATOM 10414 C CA . SER B 1 513 ? -21.766 37.156 -15.875 1 94.31 513 SER B CA 1
ATOM 10415 C C . SER B 1 513 ? -21.969 36.156 -17.031 1 94.31 513 SER B C 1
ATOM 10417 O O . SER B 1 513 ? -21.453 35.031 -16.984 1 94.31 513 SER B O 1
ATOM 10419 N N . ALA B 1 514 ? -22.625 36.594 -17.984 1 93.25 514 ALA B N 1
ATOM 10420 C CA . ALA B 1 514 ? -22.859 35.781 -19.172 1 93.25 514 ALA B CA 1
ATOM 10421 C C . ALA B 1 514 ? -21.547 35.406 -19.859 1 93.25 514 ALA B C 1
ATOM 10423 O O . ALA B 1 514 ? -21.406 34.312 -20.391 1 93.25 514 ALA B O 1
ATOM 10424 N N . GLU B 1 515 ? -20.688 36.281 -19.891 1 94.75 515 GLU B N 1
ATOM 10425 C CA . GLU B 1 515 ? -19.391 36.062 -20.516 1 94.75 515 GLU B CA 1
ATOM 10426 C C . GLU B 1 515 ? -18.609 34.969 -19.797 1 94.75 515 GLU B C 1
ATOM 10428 O O . GLU B 1 515 ? -18.094 34.031 -20.438 1 94.75 515 GLU B O 1
ATOM 10433 N N . LYS B 1 516 ? -18.516 35.031 -18.469 1 95.31 516 LYS B N 1
ATOM 10434 C CA . LYS B 1 516 ? -17.828 34 -17.688 1 95.31 516 LYS B CA 1
ATOM 10435 C C . LYS B 1 516 ? -18.516 32.656 -17.828 1 95.31 516 LYS B C 1
ATOM 10437 O O . LYS B 1 516 ? -17.844 31.625 -17.891 1 95.31 516 LYS B O 1
ATOM 10442 N N . ARG B 1 517 ? -19.734 32.656 -17.844 1 93.62 517 ARG B N 1
ATOM 10443 C CA . ARG B 1 517 ? -20.484 31.406 -18.016 1 93.62 517 ARG B CA 1
ATOM 10444 C C . ARG B 1 517 ? -20.125 30.734 -19.344 1 93.62 517 ARG B C 1
ATOM 10446 O O . ARG B 1 517 ? -20.016 29.516 -19.422 1 93.62 517 ARG B O 1
ATOM 10453 N N . ARG B 1 518 ? -20.062 31.5 -20.422 1 94.5 518 ARG B N 1
ATOM 10454 C CA . ARG B 1 518 ? -19.688 30.984 -21.719 1 94.5 518 ARG B CA 1
ATOM 10455 C C . ARG B 1 518 ? -18.281 30.391 -21.688 1 94.5 518 ARG B C 1
ATOM 10457 O O . ARG B 1 518 ? -18.016 29.344 -22.281 1 94.5 518 ARG B O 1
ATOM 10464 N N . HIS B 1 519 ? -17.422 31.062 -20.969 1 95 519 HIS B N 1
ATOM 10465 C CA . HIS B 1 519 ? -16.047 30.578 -20.859 1 95 519 HIS B CA 1
ATOM 10466 C C . HIS B 1 519 ? -15.984 29.25 -20.109 1 95 519 HIS B C 1
ATOM 10468 O O . HIS B 1 519 ? -15.133 28.406 -20.406 1 95 519 HIS B O 1
ATOM 10474 N N . LEU B 1 520 ? -16.828 29.109 -19.125 1 96.38 520 LEU B N 1
ATOM 10475 C CA . LEU B 1 520 ? -16.875 27.875 -18.328 1 96.38 520 LEU B CA 1
ATOM 10476 C C . LEU B 1 520 ? -17.453 26.734 -19.141 1 96.38 520 LEU B C 1
ATOM 10478 O O . LEU B 1 520 ? -17.281 25.562 -18.781 1 96.38 520 LEU B O 1
ATOM 10482 N N . ASP B 1 521 ? -18.203 27.047 -20.203 1 96 521 ASP B N 1
ATOM 10483 C CA . ASP B 1 521 ? -18.828 26.078 -21.109 1 96 521 ASP B CA 1
ATOM 10484 C C . ASP B 1 521 ? -19.719 25.109 -20.344 1 96 521 ASP B C 1
ATOM 10486 O O . ASP B 1 521 ? -19.625 23.891 -20.516 1 96 521 ASP B O 1
ATOM 10490 N N . VAL B 1 522 ? -20.422 25.609 -19.375 1 94.88 522 VAL B N 1
ATOM 10491 C CA . VAL B 1 522 ? -21.359 24.781 -18.625 1 94.88 522 VAL B CA 1
ATOM 10492 C C . VAL B 1 522 ? -22.625 24.547 -19.453 1 94.88 522 VAL B C 1
ATOM 10494 O O . VAL B 1 522 ? -23.312 25.516 -19.812 1 94.88 522 VAL B O 1
ATOM 10497 N N . GLN B 1 523 ? -22.953 23.328 -19.734 1 95 523 GLN B N 1
ATOM 10498 C CA . GLN B 1 523 ? -24.125 23 -20.547 1 95 523 GLN B CA 1
ATOM 10499 C C . GLN B 1 523 ? -25.359 22.781 -19.672 1 95 523 GLN B C 1
ATOM 10501 O O . GLN B 1 523 ? -25.25 22.375 -18.516 1 95 523 GLN B O 1
ATOM 10506 N N . GLU B 1 524 ? -26.5 23.047 -20.281 1 95.19 524 GLU B N 1
ATOM 10507 C CA . GLU B 1 524 ? -27.75 22.891 -19.547 1 95.19 524 GLU B CA 1
ATOM 10508 C C . GLU B 1 524 ? -27.953 21.438 -19.094 1 95.19 524 GLU B C 1
ATOM 10510 O O . GLU B 1 524 ? -28.547 21.203 -18.047 1 95.19 524 GLU B O 1
ATOM 10515 N N . VAL B 1 525 ? -27.547 20.578 -19.875 1 96.44 525 VAL B N 1
ATOM 10516 C CA . VAL B 1 525 ? -27.688 19.156 -19.531 1 96.44 525 VAL B CA 1
ATOM 10517 C C . VAL B 1 525 ? -26.891 18.859 -18.266 1 96.44 525 VAL B C 1
ATOM 10519 O O . VAL B 1 525 ? -27.312 18.031 -17.453 1 96.44 525 VAL B O 1
ATOM 10522 N N . GLU B 1 526 ? -25.734 19.5 -18.141 1 96.56 526 GLU B N 1
ATOM 10523 C CA . GLU B 1 526 ? -24.922 19.312 -16.938 1 96.56 526 GLU B CA 1
ATOM 10524 C C . GLU B 1 526 ? -25.672 19.812 -15.695 1 96.56 526 GLU B C 1
ATOM 10526 O O . GLU B 1 526 ? -25.641 19.156 -14.648 1 96.56 526 GLU B O 1
ATOM 10531 N N . LEU B 1 527 ? -26.297 20.938 -15.867 1 97.69 527 LEU B N 1
ATOM 10532 C CA . LEU B 1 527 ? -27.016 21.531 -14.75 1 97.69 527 LEU B CA 1
ATOM 10533 C C . LEU B 1 527 ? -28.172 20.641 -14.328 1 97.69 527 LEU B C 1
ATOM 10535 O O . LEU B 1 527 ? -28.438 20.484 -13.133 1 97.69 527 LEU B O 1
ATOM 10539 N N . GLU B 1 528 ? -28.844 20.062 -15.242 1 98.12 528 GLU B N 1
ATOM 10540 C CA . GLU B 1 528 ? -29.953 19.156 -14.953 1 98.12 528 GLU B CA 1
ATOM 10541 C C . GLU B 1 528 ? -29.469 17.922 -14.195 1 98.12 528 GLU B C 1
ATOM 10543 O O . GLU B 1 528 ? -30.125 17.469 -13.25 1 98.12 528 GLU B O 1
ATOM 10548 N N . VAL B 1 529 ? -28.391 17.391 -14.617 1 98.31 529 VAL B N 1
ATOM 10549 C CA . VAL B 1 529 ? -27.812 16.234 -13.953 1 98.31 529 VAL B CA 1
ATOM 10550 C C . VAL B 1 529 ? -27.453 16.578 -12.508 1 98.31 529 VAL B C 1
ATOM 10552 O O . VAL B 1 529 ? -27.688 15.797 -11.594 1 98.31 529 VAL B O 1
ATOM 10555 N N . TRP B 1 530 ? -26.797 17.781 -12.367 1 98.75 530 TRP B N 1
ATOM 10556 C CA . TRP B 1 530 ? -26.438 18.219 -11.023 1 98.75 530 TRP B CA 1
ATOM 10557 C C . TRP B 1 530 ? -27.672 18.312 -10.125 1 98.75 530 TRP B C 1
ATOM 10559 O O . TRP B 1 530 ? -27.641 17.844 -8.977 1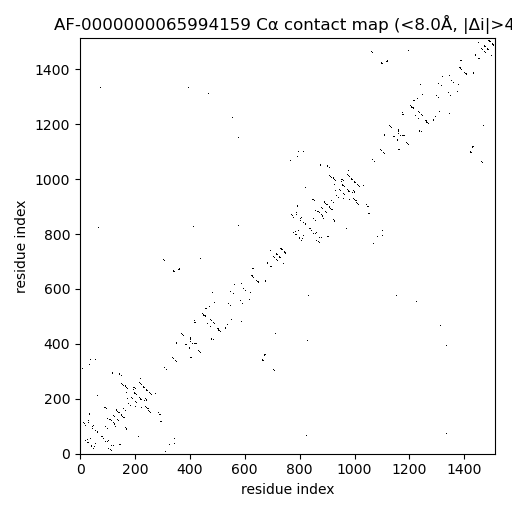 98.75 530 TRP B O 1
ATOM 10569 N N . ARG B 1 531 ? -28.766 18.859 -10.602 1 98.69 531 ARG B N 1
ATOM 10570 C CA . ARG B 1 531 ? -30.016 18.969 -9.844 1 98.69 531 ARG B CA 1
ATOM 10571 C C . ARG B 1 531 ? -30.578 17.594 -9.5 1 98.69 531 ARG B C 1
ATOM 10573 O O . ARG B 1 531 ? -31.094 17.375 -8.406 1 98.69 531 ARG B O 1
ATOM 10580 N N . GLU B 1 532 ? -30.484 16.688 -10.438 1 98.56 532 GLU B N 1
ATOM 10581 C CA . GLU B 1 532 ? -30.969 15.328 -10.227 1 98.56 532 GLU B CA 1
ATOM 10582 C C . GLU B 1 532 ? -30.188 14.625 -9.133 1 98.56 532 GLU B C 1
ATOM 10584 O O . GLU B 1 532 ? -30.75 13.93 -8.289 1 98.56 532 GLU B O 1
ATOM 10589 N N . ILE B 1 533 ? -28.859 14.75 -9.195 1 98.81 533 ILE B N 1
ATOM 10590 C CA . ILE B 1 533 ? -28 14.141 -8.188 1 98.81 533 ILE B CA 1
ATOM 10591 C C . ILE B 1 533 ? -28.344 14.688 -6.809 1 98.81 533 ILE B C 1
ATOM 10593 O O . ILE B 1 533 ? -28.453 13.93 -5.844 1 98.81 533 ILE B O 1
ATOM 10597 N N . ILE B 1 534 ? -28.516 16.047 -6.703 1 98.75 534 ILE B N 1
ATOM 10598 C CA . ILE B 1 534 ? -28.859 16.672 -5.434 1 98.75 534 ILE B CA 1
ATOM 10599 C C . ILE B 1 534 ? -30.172 16.078 -4.906 1 98.75 534 ILE B C 1
ATOM 10601 O O . ILE B 1 534 ? -30.266 15.727 -3.73 1 98.75 534 ILE B O 1
ATOM 10605 N N . GLN B 1 535 ? -31.109 15.906 -5.75 1 98.38 535 GLN B N 1
ATOM 10606 C CA . GLN B 1 535 ? -32.469 15.477 -5.379 1 98.38 535 GLN B CA 1
ATOM 10607 C C . GLN B 1 535 ? -32.469 14.008 -4.949 1 98.38 535 GLN B C 1
ATOM 10609 O O . GLN B 1 535 ? -33.25 13.617 -4.082 1 98.38 535 GLN B O 1
ATOM 10614 N N . HIS B 1 536 ? -31.578 13.203 -5.504 1 98.44 536 HIS B N 1
ATOM 10615 C CA . HIS B 1 536 ? -31.672 11.766 -5.289 1 98.44 536 HIS B CA 1
ATOM 10616 C C . HIS B 1 536 ? -30.406 11.227 -4.641 1 98.44 536 HIS B C 1
ATOM 10618 O O . HIS B 1 536 ? -30.094 10.039 -4.766 1 98.44 536 HIS B O 1
ATOM 10624 N N . MET B 1 537 ? -29.625 12.023 -4.008 1 98.81 537 MET B N 1
ATOM 10625 C CA . MET B 1 537 ? -28.438 11.555 -3.312 1 98.81 537 MET B CA 1
ATOM 10626 C C . MET B 1 537 ? -28.812 10.695 -2.107 1 98.81 537 MET B C 1
ATOM 10628 O O . MET B 1 537 ? -29.766 11.008 -1.39 1 98.81 537 MET B O 1
ATOM 10632 N N . TYR B 1 538 ? -28.062 9.602 -1.932 1 98.69 538 TYR B N 1
ATOM 10633 C CA . TYR B 1 538 ? -28.281 8.719 -0.788 1 98.69 538 TYR B CA 1
ATOM 10634 C C . TYR B 1 538 ? -27.531 9.227 0.439 1 98.69 538 TYR B C 1
ATOM 10636 O O . TYR B 1 538 ? -26.344 9.578 0.353 1 98.69 538 TYR B O 1
ATOM 10644 N N . TYR B 1 539 ? -28.219 9.289 1.608 1 98.62 539 TYR B N 1
ATOM 10645 C CA . TYR B 1 539 ? -27.625 9.586 2.906 1 98.62 539 TYR B CA 1
ATOM 10646 C C . TYR B 1 539 ? -27.984 8.516 3.932 1 98.62 539 TYR B C 1
ATOM 10648 O O . TYR B 1 539 ? -29.141 8.406 4.34 1 98.62 539 TYR B O 1
ATOM 10656 N N . PRO B 1 540 ? -27.031 7.727 4.406 1 98.19 540 PRO B N 1
ATOM 10657 C CA . PRO B 1 540 ? -27.375 6.711 5.402 1 98.19 540 PRO B CA 1
ATOM 10658 C C . PRO B 1 540 ? -27.938 7.312 6.688 1 98.19 540 PRO B C 1
ATOM 10660 O O . PRO B 1 540 ? -27.359 8.25 7.238 1 98.19 540 PRO B O 1
ATOM 10663 N N . PHE B 1 541 ? -29 6.773 7.199 1 98.38 541 PHE B N 1
ATOM 10664 C CA . PHE B 1 541 ? -29.719 7.281 8.359 1 98.38 541 PHE B CA 1
ATOM 10665 C C . PHE B 1 541 ? -30.344 6.141 9.148 1 98.38 541 PHE B C 1
ATOM 10667 O O . PHE B 1 541 ? -30.875 5.188 8.562 1 98.38 541 PHE B O 1
ATOM 10674 N N . SER B 1 542 ? -30.219 6.137 10.477 1 98.19 542 SER B N 1
ATOM 10675 C CA . SER B 1 542 ? -30.875 5.164 11.344 1 98.19 542 SER B CA 1
ATOM 10676 C C . SER B 1 542 ? -32.156 5.738 11.953 1 98.19 542 SER B C 1
ATOM 10678 O O . SER B 1 542 ? -32.094 6.617 12.812 1 98.19 542 SER B O 1
ATOM 10680 N N . GLU B 1 543 ? -33.281 5.195 11.57 1 97.44 543 GLU B N 1
ATOM 10681 C CA . GLU B 1 543 ? -34.562 5.629 12.125 1 97.44 543 GLU B CA 1
ATOM 10682 C C . GLU B 1 543 ? -34.656 5.281 13.609 1 97.44 543 GLU B C 1
ATOM 10684 O O . GLU B 1 543 ? -35.219 6.043 14.391 1 97.44 543 GLU B O 1
ATOM 10689 N N . GLU B 1 544 ? -34.094 4.211 13.93 1 96.69 544 GLU B N 1
ATOM 10690 C CA . GLU B 1 544 ? -34.125 3.73 15.312 1 96.69 544 GLU B CA 1
ATOM 10691 C C . GLU B 1 544 ? -33.312 4.625 16.234 1 96.69 544 GLU B C 1
ATOM 10693 O O . GLU B 1 544 ? -33.812 5.047 17.297 1 96.69 544 GLU B O 1
ATOM 10698 N N . LEU B 1 545 ? -32.156 4.996 15.828 1 97.56 545 LEU B N 1
ATOM 10699 C CA . LEU B 1 545 ? -31.25 5.781 16.656 1 97.56 545 LEU B CA 1
ATOM 10700 C C . LEU B 1 545 ? -31.406 7.27 16.391 1 97.56 545 LEU B C 1
ATOM 10702 O O . LEU B 1 545 ? -30.953 8.109 17.172 1 97.56 545 LEU B O 1
ATOM 10706 N N . GLN B 1 546 ? -32.031 7.582 15.25 1 98.25 546 GLN B N 1
ATOM 10707 C CA . GLN B 1 546 ? -32.188 8.961 14.797 1 98.25 546 GLN B CA 1
ATOM 10708 C C . GLN B 1 546 ? -30.859 9.664 14.648 1 98.25 546 GLN B C 1
ATOM 10710 O O . GLN B 1 546 ? -30.688 10.781 15.141 1 98.25 546 GLN B O 1
ATOM 10715 N N . ILE B 1 547 ? -29.906 9 14.055 1 98.75 547 ILE B N 1
ATOM 10716 C CA . ILE B 1 547 ? -28.578 9.57 13.781 1 98.75 547 ILE B CA 1
ATOM 10717 C C . ILE B 1 547 ? -28.219 9.352 12.312 1 98.75 547 ILE B C 1
ATOM 10719 O O . ILE B 1 547 ? -28.797 8.492 11.648 1 98.75 547 ILE B O 1
ATOM 10723 N N . PHE B 1 548 ? -27.359 10.188 11.805 1 98.81 548 PHE B N 1
ATOM 10724 C CA . PHE B 1 548 ? -26.719 9.945 10.523 1 98.81 548 PHE B CA 1
ATOM 10725 C C . PHE B 1 548 ? -25.672 8.836 10.633 1 98.81 548 PHE B C 1
ATOM 10727 O O . PHE B 1 548 ? -24.797 8.891 11.484 1 98.81 548 PHE B O 1
ATOM 10734 N N . VAL B 1 549 ? -25.812 7.824 9.836 1 98.69 549 VAL B N 1
ATOM 10735 C CA . VAL B 1 549 ? -24.891 6.691 9.938 1 98.69 549 VAL B CA 1
ATOM 10736 C C . VAL B 1 549 ? -23.641 6.961 9.117 1 98.69 549 VAL B C 1
ATOM 10738 O O . VAL B 1 549 ? -23.719 7.352 7.953 1 98.69 549 VAL B O 1
ATOM 10741 N N . GLN B 1 550 ? -22.484 6.809 9.68 1 98.56 550 GLN B N 1
ATOM 10742 C CA . GLN B 1 550 ? -21.219 7.207 9.062 1 98.56 550 GLN B CA 1
ATOM 10743 C C . GLN B 1 550 ? -21.047 6.555 7.699 1 98.56 550 GLN B C 1
ATOM 10745 O O . GLN B 1 550 ? -20.547 7.191 6.766 1 98.56 550 GLN B O 1
ATOM 10750 N N . HIS B 1 551 ? -21.406 5.246 7.508 1 98.06 551 HIS B N 1
ATOM 10751 C CA . HIS B 1 551 ? -21.406 4.52 6.242 1 98.06 551 HIS B CA 1
ATOM 10752 C C . HIS B 1 551 ? -22.281 3.275 6.324 1 98.06 551 HIS B C 1
ATOM 10754 O O . HIS B 1 551 ? -22.719 2.891 7.41 1 98.06 551 HIS B O 1
ATOM 10760 N N . ASP B 1 552 ? -22.594 2.586 5.309 1 96.06 552 ASP B N 1
ATOM 10761 C CA . ASP B 1 552 ? -23.656 1.602 5.16 1 96.06 552 ASP B CA 1
ATOM 10762 C C . ASP B 1 552 ? -23.5 0.466 6.168 1 96.06 552 ASP B C 1
ATOM 10764 O O . ASP B 1 552 ? -24.5 -0.084 6.648 1 96.06 552 ASP B O 1
ATOM 10768 N N . THR B 1 553 ? -22.312 0.034 6.582 1 95.62 553 THR B N 1
ATOM 10769 C CA . THR B 1 553 ? -22.156 -1.169 7.395 1 95.62 553 THR B CA 1
ATOM 10770 C C . THR B 1 553 ? -21.609 -0.824 8.773 1 95.62 553 THR B C 1
ATOM 10772 O O . THR B 1 553 ? -21.219 -1.715 9.539 1 95.62 553 THR B O 1
ATOM 10775 N N . PHE B 1 554 ? -21.719 0.393 9.203 1 97.88 554 PHE B N 1
ATOM 10776 C CA . PHE B 1 554 ? -21.094 0.842 10.445 1 97.88 554 PHE B CA 1
ATOM 10777 C C . PHE B 1 554 ? -21.797 0.232 11.656 1 97.88 554 PHE B C 1
ATOM 10779 O O . PHE B 1 554 ? -21.141 -0.236 12.586 1 97.88 554 PHE B O 1
ATOM 10786 N N . LEU B 1 555 ? -23.125 0.199 11.625 1 98.06 555 LEU B N 1
ATOM 10787 C CA . LEU B 1 555 ? -23.891 -0.172 12.805 1 98.06 555 LEU B CA 1
ATOM 10788 C C . LEU B 1 555 ? -23.859 -1.68 13.031 1 98.06 555 LEU B C 1
ATOM 10790 O O . LEU B 1 555 ? -24.25 -2.164 14.094 1 98.06 555 LEU B O 1
ATOM 10794 N N . ASP B 1 556 ? -23.297 -2.445 12.023 1 97.38 556 ASP B N 1
ATOM 10795 C CA . ASP B 1 556 ? -23.219 -3.896 12.164 1 97.38 556 ASP B CA 1
ATOM 10796 C C . ASP B 1 556 ? -21.922 -4.305 12.852 1 97.38 556 ASP B C 1
ATOM 10798 O O . ASP B 1 556 ? -21.703 -5.48 13.148 1 97.38 556 ASP B O 1
ATOM 10802 N N . LYS B 1 557 ? -21.016 -3.385 13.141 1 97.56 557 LYS B N 1
ATOM 10803 C CA . LYS B 1 557 ? -19.781 -3.658 13.875 1 97.56 557 LYS B CA 1
ATOM 10804 C C . LYS B 1 557 ? -20.078 -3.961 15.344 1 97.56 557 LYS B C 1
ATOM 10806 O O . LYS B 1 557 ? -21.219 -3.799 15.797 1 97.56 557 LYS B O 1
ATOM 10811 N N . ASP B 1 558 ? -19.109 -4.523 16.031 1 96.69 558 ASP B N 1
ATOM 10812 C CA . ASP B 1 558 ? -19.188 -4.66 17.484 1 96.69 558 ASP B CA 1
ATOM 10813 C C . ASP B 1 558 ? -18.969 -3.318 18.172 1 96.69 558 ASP B C 1
ATOM 10815 O O . ASP B 1 558 ? -17.828 -2.982 18.531 1 96.69 558 ASP B O 1
ATOM 10819 N N . LEU B 1 559 ? -20.031 -2.578 18.391 1 97 559 LEU B N 1
ATOM 10820 C CA . LEU B 1 559 ? -19.953 -1.203 18.859 1 97 559 LEU B CA 1
ATOM 10821 C C . LEU B 1 559 ? -19.547 -1.166 20.344 1 97 559 LEU B C 1
ATOM 10823 O O . LEU B 1 559 ? -20.219 -1.765 21.188 1 97 559 LEU B O 1
ATOM 10827 N N . GLN B 1 560 ? -18.422 -0.583 20.562 1 96.06 560 GLN B N 1
ATOM 10828 C CA . GLN B 1 560 ? -17.875 -0.363 21.891 1 96.06 560 GLN B CA 1
ATOM 10829 C C . GLN B 1 560 ? -17.422 1.085 22.062 1 96.06 560 GLN B C 1
ATOM 10831 O O . GLN B 1 560 ? -17.125 1.774 21.094 1 96.06 560 GLN B O 1
ATOM 10836 N N . THR B 1 561 ? -17.438 1.577 23.266 1 97.38 561 THR B N 1
ATOM 10837 C CA . THR B 1 561 ? -16.922 2.908 23.562 1 97.38 561 THR B CA 1
ATOM 10838 C C . THR B 1 561 ? -15.445 2.842 23.938 1 97.38 561 THR B C 1
ATOM 10840 O O . THR B 1 561 ? -14.93 1.767 24.266 1 97.38 561 THR B O 1
ATOM 10843 N N . VAL B 1 562 ? -14.812 3.928 23.875 1 97.44 562 VAL B N 1
ATOM 10844 C CA . VAL B 1 562 ? -13.375 4.008 24.125 1 97.44 562 VAL B CA 1
ATOM 10845 C C . VAL B 1 562 ? -13.07 3.574 25.562 1 97.44 562 VAL B C 1
ATOM 10847 O O . VAL B 1 562 ? -12.039 2.957 25.828 1 97.44 562 VAL B O 1
ATOM 10850 N N . ASP B 1 563 ? -13.977 3.877 26.516 1 96.19 563 ASP B N 1
ATOM 10851 C CA . ASP B 1 563 ? -13.758 3.57 27.922 1 96.19 563 ASP B CA 1
ATOM 10852 C C . ASP B 1 563 ? -13.789 2.064 28.172 1 96.19 563 ASP B C 1
ATOM 10854 O O . ASP B 1 563 ? -13.375 1.594 29.234 1 96.19 563 ASP B O 1
ATOM 10858 N N . GLU B 1 564 ? -14.211 1.328 27.188 1 96 564 GLU B N 1
ATOM 10859 C CA . GLU B 1 564 ? -14.258 -0.126 27.297 1 96 564 GLU B CA 1
ATOM 10860 C C . GLU B 1 564 ? -12.953 -0.76 26.828 1 96 564 GLU B C 1
ATOM 10862 O O . GLU B 1 564 ? -12.719 -1.95 27.047 1 96 564 GLU B O 1
ATOM 10867 N N . LEU B 1 565 ? -12.133 0.024 26.234 1 95.31 565 LEU B N 1
ATOM 10868 C CA . LEU B 1 565 ? -10.844 -0.468 25.75 1 95.31 565 LEU B CA 1
ATOM 10869 C C . LEU B 1 565 ? -9.828 -0.55 26.875 1 95.31 565 LEU B C 1
ATOM 10871 O O . LEU B 1 565 ? -9.828 0.297 27.781 1 95.31 565 LEU B O 1
ATOM 10875 N N . ASP B 1 566 ? -8.977 -1.544 26.859 1 94.44 566 ASP B N 1
ATOM 10876 C CA . ASP B 1 566 ? -7.762 -1.511 27.656 1 94.44 566 ASP B CA 1
ATOM 10877 C C . ASP B 1 566 ? -6.875 -0.333 27.266 1 94.44 566 ASP B C 1
ATOM 10879 O O . ASP B 1 566 ? -6.477 -0.21 26.109 1 94.44 566 ASP B O 1
ATOM 10883 N N . PRO B 1 567 ? -6.621 0.525 28.203 1 92.06 567 PRO B N 1
ATOM 10884 C CA . PRO B 1 567 ? -5.797 1.692 27.875 1 92.06 567 PRO B CA 1
ATOM 10885 C C . PRO B 1 567 ? -4.473 1.316 27.219 1 92.06 567 PRO B C 1
ATOM 10887 O O . PRO B 1 567 ? -3.934 2.09 26.422 1 92.06 567 PRO B O 1
ATOM 10890 N N . ALA B 1 568 ? -3.992 0.184 27.531 1 92.75 568 ALA B N 1
ATOM 10891 C CA . ALA B 1 568 ? -2.709 -0.261 26.984 1 92.75 568 ALA B CA 1
ATOM 10892 C C . ALA B 1 568 ? -2.793 -0.488 25.484 1 92.75 568 ALA B C 1
ATOM 10894 O O . ALA B 1 568 ? -1.769 -0.561 24.797 1 92.75 568 ALA B O 1
ATOM 10895 N N . GLU B 1 569 ? -3.961 -0.534 24.969 1 94 569 GLU B N 1
ATOM 10896 C CA . GLU B 1 569 ? -4.152 -0.765 23.531 1 94 569 GLU B CA 1
ATOM 10897 C C . GLU B 1 569 ? -4.012 0.531 22.75 1 94 569 GLU B C 1
ATOM 10899 O O . GLU B 1 569 ? -3.889 0.505 21.516 1 94 569 GLU B O 1
ATOM 10904 N N . ARG B 1 570 ? -3.982 1.648 23.391 1 92.62 570 ARG B N 1
ATOM 10905 C CA . ARG B 1 570 ? -3.91 2.945 22.719 1 92.62 570 ARG B CA 1
ATOM 10906 C C . ARG B 1 570 ? -2.479 3.467 22.688 1 92.62 570 ARG B C 1
ATOM 10908 O O . ARG B 1 570 ? -1.702 3.219 23.609 1 92.62 570 ARG B O 1
ATOM 10915 N N . PRO B 1 571 ? -2.117 4.219 21.641 1 93.06 571 PRO B N 1
ATOM 10916 C CA . PRO B 1 571 ? -2.936 4.488 20.453 1 93.06 571 PRO B CA 1
ATOM 10917 C C . PRO B 1 571 ? -3.141 3.246 19.594 1 93.06 571 PRO B C 1
ATOM 10919 O O . PRO B 1 571 ? -2.23 2.426 19.453 1 93.06 571 PRO B O 1
ATOM 10922 N N . LEU B 1 572 ? -4.23 3.066 18.953 1 95.5 572 LEU B N 1
ATOM 10923 C CA . LEU B 1 572 ? -4.613 1.871 18.219 1 95.5 572 LEU B CA 1
ATOM 10924 C C . LEU B 1 572 ? -3.684 1.647 17.031 1 95.5 572 LEU B C 1
ATOM 10926 O O . LEU B 1 572 ? -3.312 0.51 16.734 1 95.5 572 LEU B O 1
ATOM 10930 N N . TYR B 1 573 ? -3.275 2.734 16.328 1 91.75 573 TYR B N 1
ATOM 10931 C CA . TYR B 1 573 ? -2.479 2.598 15.109 1 91.75 573 TYR B CA 1
ATOM 10932 C C . TYR B 1 573 ? -1.087 2.064 15.43 1 91.75 573 TYR B C 1
ATOM 10934 O O . TYR B 1 573 ? -0.387 1.569 14.547 1 91.75 573 TYR B O 1
ATOM 10942 N N . GLN B 1 574 ? -0.651 2.096 16.719 1 91.38 574 GLN B N 1
ATOM 10943 C CA . GLN B 1 574 ? 0.65 1.57 17.109 1 91.38 574 GLN B CA 1
ATOM 10944 C C . GLN B 1 574 ? 0.527 0.153 17.656 1 91.38 574 GLN B C 1
ATOM 10946 O O . GLN B 1 574 ? 1.511 -0.588 17.719 1 91.38 574 GLN B O 1
ATOM 10951 N N . ASN B 1 575 ? -0.717 -0.178 18.062 1 94.44 575 ASN B N 1
ATOM 10952 C CA . ASN B 1 575 ? -0.802 -1.414 18.828 1 94.44 575 ASN B CA 1
ATOM 10953 C C . ASN B 1 575 ? -1.683 -2.447 18.141 1 94.44 575 ASN B C 1
ATOM 10955 O O . ASN B 1 575 ? -1.617 -3.637 18.453 1 94.44 575 ASN B O 1
ATOM 10959 N N . TRP B 1 576 ? -2.52 -2.008 17.281 1 96.56 576 TRP B N 1
ATOM 10960 C CA . TRP B 1 576 ? -3.408 -2.912 16.562 1 96.56 576 TRP B CA 1
ATOM 10961 C C . TRP B 1 576 ? -2.949 -3.086 15.109 1 96.56 576 TRP B C 1
ATOM 10963 O O . TRP B 1 576 ? -2.33 -2.186 14.539 1 96.56 576 TRP B O 1
ATOM 10973 N N . SER B 1 577 ? -3.207 -4.258 14.547 1 95.69 577 SER B N 1
ATOM 10974 C CA . SER B 1 577 ? -3.07 -4.383 13.102 1 95.69 577 SER B CA 1
ATOM 10975 C C . SER B 1 577 ? -4.066 -3.492 12.367 1 95.69 577 SER B C 1
ATOM 10977 O O . SER B 1 577 ? -5.109 -3.135 12.922 1 95.69 577 SER B O 1
ATOM 10979 N N . TRP B 1 578 ? -3.701 -3.131 11.195 1 94.75 578 TRP B N 1
ATOM 10980 C CA . TRP B 1 578 ? -4.523 -2.186 10.445 1 94.75 578 TRP B CA 1
ATOM 10981 C C . TRP B 1 578 ? -5.891 -2.781 10.141 1 94.75 578 TRP B C 1
ATOM 10983 O O . TRP B 1 578 ? -6.902 -2.076 10.172 1 94.75 578 TRP B O 1
ATOM 10993 N N . ASP B 1 579 ? -5.949 -4.055 9.82 1 94.69 579 ASP B N 1
ATOM 10994 C CA . ASP B 1 579 ? -7.234 -4.695 9.547 1 94.69 579 ASP B CA 1
ATOM 10995 C C . ASP B 1 579 ? -8.133 -4.676 10.781 1 94.69 579 ASP B C 1
ATOM 10997 O O . ASP B 1 579 ? -9.344 -4.496 10.672 1 94.69 579 ASP B O 1
ATOM 11001 N N . LYS B 1 580 ? -7.523 -4.875 11.969 1 96.19 580 LYS B N 1
ATOM 11002 C CA . LYS B 1 580 ? -8.297 -4.801 13.203 1 96.19 580 LYS B CA 1
ATOM 11003 C C . LYS B 1 580 ? -8.898 -3.412 13.383 1 96.19 580 LYS B C 1
ATOM 11005 O O . LYS B 1 580 ? -10.055 -3.281 13.812 1 96.19 580 LYS B O 1
ATOM 11010 N N . ILE B 1 581 ? -8.156 -2.441 13.055 1 96.88 581 ILE B N 1
ATOM 11011 C CA . ILE B 1 581 ? -8.641 -1.067 13.141 1 96.88 581 ILE B CA 1
ATOM 11012 C C . ILE B 1 581 ? -9.828 -0.88 12.203 1 96.88 581 ILE B C 1
ATOM 11014 O O . ILE B 1 581 ? -10.875 -0.375 12.617 1 96.88 581 ILE B O 1
ATOM 11018 N N . LEU B 1 582 ? -9.727 -1.342 11.039 1 95.88 582 LEU B N 1
ATOM 11019 C CA . LEU B 1 582 ? -10.734 -1.103 10.008 1 95.88 582 LEU B CA 1
ATOM 11020 C C . LEU B 1 582 ? -12.039 -1.799 10.359 1 95.88 582 LEU B C 1
ATOM 11022 O O . LEU B 1 582 ? -13.117 -1.325 10 1 95.88 582 LEU B O 1
ATOM 11026 N N . ARG B 1 583 ? -11.969 -2.918 11.039 1 95.75 583 ARG B N 1
ATOM 11027 C CA . ARG B 1 583 ? -13.203 -3.631 11.344 1 95.75 583 ARG B CA 1
ATOM 11028 C C . ARG B 1 583 ? -13.766 -3.207 12.695 1 95.75 583 ARG B C 1
ATOM 11030 O O . ARG B 1 583 ? -14.867 -3.615 13.07 1 95.75 583 ARG B O 1
ATOM 11037 N N . SER B 1 584 ? -13.086 -2.365 13.43 1 97.06 584 SER B N 1
ATOM 11038 C CA . SER B 1 584 ? -13.586 -1.822 14.695 1 97.06 584 SER B CA 1
ATOM 11039 C C . SER B 1 584 ? -14.492 -0.62 14.461 1 97.06 584 SER B C 1
ATOM 11041 O O . SER B 1 584 ? -14.617 -0.138 13.336 1 97.06 584 SER B O 1
ATOM 11043 N N . ASN B 1 585 ? -15.148 -0.218 15.555 1 97.75 585 ASN B N 1
ATOM 11044 C CA . ASN B 1 585 ? -16.047 0.93 15.445 1 97.75 585 ASN B CA 1
ATOM 11045 C C . ASN B 1 585 ? -15.352 2.219 15.883 1 97.75 585 ASN B C 1
ATOM 11047 O O . ASN B 1 585 ? -15.977 3.281 15.914 1 97.75 585 ASN B O 1
ATOM 11051 N N . PHE B 1 586 ? -14.102 2.131 16.25 1 98.19 586 PHE B N 1
ATOM 11052 C CA . PHE B 1 586 ? -13.438 3.299 16.812 1 98.19 586 PHE B CA 1
ATOM 11053 C C . PHE B 1 586 ? -13.125 4.324 15.727 1 98.19 586 PHE B C 1
ATOM 11055 O O . PHE B 1 586 ? -12.883 3.961 14.578 1 98.19 586 PHE B O 1
ATOM 11062 N N . ILE B 1 587 ? -13.18 5.594 16.109 1 98.44 587 ILE B N 1
ATOM 11063 C CA . ILE B 1 587 ? -13.125 6.711 15.164 1 98.44 587 ILE B CA 1
ATOM 11064 C C . ILE B 1 587 ? -11.867 7.535 15.414 1 98.44 587 ILE B C 1
ATOM 11066 O O . ILE B 1 587 ? -11.602 7.949 16.547 1 98.44 587 ILE B O 1
ATOM 11070 N N . LYS B 1 588 ? -11.133 7.77 14.375 1 97.44 588 LYS B N 1
ATOM 11071 C CA . LYS B 1 588 ? -9.852 8.461 14.492 1 97.44 588 LYS B CA 1
ATOM 11072 C C . LYS B 1 588 ? -10.055 9.953 14.734 1 97.44 588 LYS B C 1
ATOM 11074 O O . LYS B 1 588 ? -9.344 10.555 15.539 1 97.44 588 LYS B O 1
ATOM 11079 N N . GLN B 1 589 ? -10.938 10.578 13.992 1 97.44 589 GLN B N 1
ATOM 11080 C CA . GLN B 1 589 ? -11.266 12 14.031 1 97.44 589 GLN B CA 1
ATOM 11081 C C . GLN B 1 589 ? -12.695 12.25 13.555 1 97.44 589 GLN B C 1
ATOM 11083 O O . GLN B 1 589 ? -13.375 11.32 13.102 1 97.44 589 GLN B O 1
ATOM 11088 N N . ALA B 1 590 ? -13.117 13.484 13.695 1 97.81 590 ALA B N 1
ATOM 11089 C CA . ALA B 1 590 ? -14.5 13.828 13.352 1 97.81 590 ALA B CA 1
ATOM 11090 C C . ALA B 1 590 ? -14.789 13.516 11.891 1 97.81 590 ALA B C 1
ATOM 11092 O O . ALA B 1 590 ? -13.984 13.82 11.008 1 97.81 590 ALA B O 1
ATOM 11093 N N . ASP B 1 591 ? -15.891 12.852 11.695 1 98.38 591 ASP B N 1
ATOM 11094 C CA . ASP B 1 591 ? -16.391 12.523 10.359 1 98.38 591 ASP B CA 1
ATOM 11095 C C . ASP B 1 591 ? -17.828 13.023 10.18 1 98.38 591 ASP B C 1
ATOM 11097 O O . ASP B 1 591 ? -18.047 14.203 9.891 1 98.38 591 ASP B O 1
ATOM 11101 N N . VAL B 1 592 ? -18.812 12.312 10.758 1 98.75 592 VAL B N 1
ATOM 11102 C CA . VAL B 1 592 ? -20.188 12.82 10.773 1 98.75 592 VAL B CA 1
ATOM 11103 C C . VAL B 1 592 ? -20.234 14.164 11.5 1 98.75 592 VAL B C 1
ATOM 11105 O O . VAL B 1 592 ? -20.844 15.117 11.016 1 98.75 592 VAL B O 1
ATOM 11108 N N . LEU B 1 593 ? -19.531 14.242 12.586 1 98.75 593 LEU B N 1
ATOM 11109 C CA . LEU B 1 593 ? -19.516 15.453 13.398 1 98.75 593 LEU B CA 1
ATOM 11110 C C . LEU B 1 593 ? -18.828 16.594 12.656 1 98.75 593 LEU B C 1
ATOM 11112 O O . LEU B 1 593 ? -19.141 17.766 12.875 1 98.75 593 LEU B O 1
ATOM 11116 N N . GLN B 1 594 ? -17.859 16.297 11.789 1 98.31 594 GLN B N 1
ATOM 11117 C CA . GLN B 1 594 ? -17.281 17.312 10.938 1 98.31 594 GLN B CA 1
ATOM 11118 C C . GLN B 1 594 ? -18.328 17.969 10.047 1 98.31 594 GLN B C 1
ATOM 11120 O O . GLN B 1 594 ? -18.328 19.188 9.852 1 98.31 594 GLN B O 1
ATOM 11125 N N . GLY B 1 595 ? -19.203 17.094 9.469 1 98.38 595 GLY B N 1
ATOM 11126 C CA . GLY B 1 595 ? -20.281 17.609 8.648 1 98.38 595 GLY B CA 1
ATOM 11127 C C . GLY B 1 595 ? -21.25 18.484 9.43 1 98.38 595 GLY B C 1
ATOM 11128 O O . GLY B 1 595 ? -21.672 19.547 8.945 1 98.38 595 GLY B O 1
ATOM 11129 N N . ILE B 1 596 ? -21.562 18.062 10.648 1 98.5 596 ILE B N 1
ATOM 11130 C CA . ILE B 1 596 ? -22.484 18.812 11.5 1 98.5 596 ILE B CA 1
ATOM 11131 C C . ILE B 1 596 ? -21.859 20.156 11.859 1 98.5 596 ILE B C 1
ATOM 11133 O O . ILE B 1 596 ? -22.562 21.172 11.914 1 98.5 596 ILE B O 1
ATOM 11137 N N . TYR B 1 597 ? -20.625 20.203 12.055 1 97.56 597 TYR B N 1
ATOM 11138 C CA . TYR B 1 597 ? -19.922 21.438 12.352 1 97.56 597 TYR B CA 1
ATOM 11139 C C . TYR B 1 597 ? -19.922 22.375 11.148 1 97.56 597 TYR B C 1
ATOM 11141 O O . TYR B 1 597 ? -20.266 23.562 11.273 1 97.56 597 TYR B O 1
ATOM 11149 N N . LEU B 1 598 ? -19.578 21.875 9.938 1 96.19 598 LEU B N 1
ATOM 11150 C CA . LEU B 1 598 ? -19.484 22.703 8.742 1 96.19 598 LEU B CA 1
ATOM 11151 C C . LEU B 1 598 ? -20.844 23.25 8.336 1 96.19 598 LEU B C 1
ATOM 11153 O O . LEU B 1 598 ? -20.984 24.422 8.008 1 96.19 598 LEU B O 1
ATOM 11157 N N . PHE B 1 599 ? -21.844 22.328 8.398 1 97 599 PHE B N 1
ATOM 11158 C CA . PHE B 1 599 ? -23.188 22.703 7.965 1 97 599 PHE B CA 1
ATOM 11159 C C . PHE B 1 599 ? -24.094 22.891 9.164 1 97 599 PHE B C 1
ATOM 11161 O O . PHE B 1 599 ? -25.234 22.422 9.164 1 97 599 PHE B O 1
ATOM 11168 N N . ASN B 1 600 ? -23.578 23.562 10.094 1 96.25 600 ASN B N 1
ATOM 11169 C CA . ASN B 1 600 ? -24.172 23.703 11.422 1 96.25 600 ASN B CA 1
ATOM 11170 C C . ASN B 1 600 ? -25.594 24.219 11.352 1 96.25 600 ASN B C 1
ATOM 11172 O O . ASN B 1 600 ? -26.469 23.766 12.117 1 96.25 600 ASN B O 1
ATOM 11176 N N . ASP B 1 601 ? -25.922 25.109 10.461 1 93.5 601 ASP B N 1
ATOM 11177 C CA . ASP B 1 601 ? -27.219 25.781 10.383 1 93.5 601 ASP B CA 1
ATOM 11178 C C . ASP B 1 601 ? -28.297 24.859 9.812 1 93.5 601 ASP B C 1
ATOM 11180 O O . ASP B 1 601 ? -29.484 25.172 9.844 1 93.5 601 ASP B O 1
ATOM 11184 N N . ARG B 1 602 ? -27.844 23.688 9.414 1 95.75 602 ARG B N 1
ATOM 11185 C CA . ARG B 1 602 ? -28.781 22.781 8.758 1 95.75 602 ARG B CA 1
ATOM 11186 C C . ARG B 1 602 ? -29.328 21.75 9.742 1 95.75 602 ARG B C 1
ATOM 11188 O O . ARG B 1 602 ? -30.172 20.938 9.391 1 95.75 602 ARG B O 1
ATOM 11195 N N . PHE B 1 603 ? -28.891 21.766 10.977 1 97.62 603 PHE B N 1
ATOM 11196 C CA . PHE B 1 603 ? -29.266 20.75 11.945 1 97.62 603 PHE B CA 1
ATOM 11197 C C . PHE B 1 603 ? -29.828 21.375 13.211 1 97.62 603 PHE B C 1
ATOM 11199 O O . PHE B 1 603 ? -29.359 22.438 13.648 1 97.62 603 PHE B O 1
ATOM 11206 N N . THR B 1 604 ? -30.797 20.719 13.836 1 97.5 604 THR B N 1
ATOM 11207 C CA . THR B 1 604 ? -31.344 21.172 15.109 1 97.5 604 THR B CA 1
ATOM 11208 C C . THR B 1 604 ? -30.391 20.797 16.25 1 97.5 604 THR B C 1
ATOM 11210 O O . THR B 1 604 ? -29.516 19.953 16.094 1 97.5 604 THR B O 1
ATOM 11213 N N . MET B 1 605 ? -30.609 21.469 17.359 1 97.25 605 MET B N 1
ATOM 11214 C CA . MET B 1 605 ? -29.797 21.156 18.531 1 97.25 605 MET B CA 1
ATOM 11215 C C . MET B 1 605 ? -29.984 19.703 18.969 1 97.25 605 MET B C 1
ATOM 11217 O O . MET B 1 605 ? -29.031 19.078 19.438 1 97.25 605 MET B O 1
ATOM 11221 N N . GLU B 1 606 ? -31.156 19.156 18.75 1 98.12 606 GLU B N 1
ATOM 11222 C CA . GLU B 1 606 ? -31.438 17.766 19.109 1 98.12 606 GLU B CA 1
ATOM 11223 C C . GLU B 1 606 ? -30.688 16.797 18.219 1 98.12 606 GLU B C 1
ATOM 11225 O O . GLU B 1 606 ? -30.141 15.789 18.688 1 98.12 606 GLU B O 1
ATOM 11230 N N . GLU B 1 607 ? -30.672 17.062 16.938 1 98.44 607 GLU B N 1
ATOM 11231 C CA . GLU B 1 607 ? -29.906 16.25 16 1 98.44 607 GLU B CA 1
ATOM 11232 C C . GLU B 1 607 ? -28.422 16.266 16.344 1 98.44 607 GLU B C 1
ATOM 11234 O O . GLU B 1 607 ? -27.766 15.219 16.344 1 98.44 607 GLU B O 1
ATOM 11239 N N . LYS B 1 608 ? -27.938 17.5 16.656 1 98.69 608 LYS B N 1
ATOM 11240 C CA . LYS B 1 608 ? -26.531 17.641 17.031 1 98.69 608 LYS B CA 1
ATOM 11241 C C . LYS B 1 608 ? -26.219 16.828 18.281 1 98.69 608 LYS B C 1
ATOM 11243 O O . LYS B 1 608 ? -25.203 16.141 18.344 1 98.69 608 LYS B O 1
ATOM 11248 N N . ARG B 1 609 ? -27.078 16.891 19.25 1 98.62 609 ARG B N 1
ATOM 11249 C CA . ARG B 1 609 ? -26.859 16.203 20.531 1 98.62 609 ARG B CA 1
ATOM 11250 C C . ARG B 1 609 ? -26.844 14.688 20.328 1 98.62 609 ARG B C 1
ATOM 11252 O O . ARG B 1 609 ? -25.938 14.008 20.812 1 98.62 609 ARG B O 1
ATOM 11259 N N . ARG B 1 610 ? -27.828 14.156 19.562 1 98.69 610 ARG B N 1
ATOM 11260 C CA . ARG B 1 610 ? -27.922 12.711 19.359 1 98.69 610 ARG B CA 1
ATOM 11261 C C . ARG B 1 610 ? -26.672 12.18 18.656 1 98.69 610 ARG B C 1
ATOM 11263 O O . ARG B 1 610 ? -26.141 11.133 19.031 1 98.69 610 ARG B O 1
ATOM 11270 N N . ASN B 1 611 ? -26.266 12.883 17.656 1 98.88 611 ASN B N 1
ATOM 11271 C CA . ASN B 1 611 ? -25.094 12.438 16.906 1 98.88 611 ASN B CA 1
ATOM 11272 C C . ASN B 1 611 ? -23.828 12.578 17.734 1 98.88 611 ASN B C 1
ATOM 11274 O O . ASN B 1 611 ? -22.953 11.703 17.703 1 98.88 611 ASN B O 1
ATOM 11278 N N . PHE B 1 612 ? -23.656 13.656 18.5 1 98.81 612 PHE B N 1
ATOM 11279 C CA . PHE B 1 612 ? -22.5 13.836 19.344 1 98.81 612 PHE B CA 1
ATOM 11280 C C . PHE B 1 612 ? -22.406 12.727 20.391 1 98.81 612 PHE B C 1
ATOM 11282 O O . PHE B 1 612 ? -21.344 12.133 20.578 1 98.81 612 PHE B O 1
ATOM 11289 N N . GLU B 1 613 ? -23.531 12.469 21.016 1 98.56 613 GLU B N 1
ATOM 11290 C CA . GLU B 1 613 ? -23.562 11.484 22.094 1 98.56 613 GLU B CA 1
ATOM 11291 C C . GLU B 1 613 ? -23.328 10.07 21.562 1 98.56 613 GLU B C 1
ATOM 11293 O O . GLU B 1 613 ? -22.875 9.188 22.297 1 98.56 613 GLU B O 1
ATOM 11298 N N . PHE B 1 614 ? -23.641 9.867 20.344 1 98.56 614 PHE B N 1
ATOM 11299 C CA . PHE B 1 614 ? -23.406 8.562 19.734 1 98.56 614 PHE B CA 1
ATOM 11300 C C . PHE B 1 614 ? -21.938 8.414 19.328 1 98.56 614 PHE B C 1
ATOM 11302 O O . PHE B 1 614 ? -21.312 7.398 19.625 1 98.56 614 PHE B O 1
ATOM 11309 N N . TYR B 1 615 ? -21.328 9.375 18.625 1 98.69 615 TYR B N 1
ATOM 11310 C CA . TYR B 1 615 ? -20.031 9.219 17.969 1 98.69 615 TYR B CA 1
ATOM 11311 C C . TYR B 1 615 ? -18.891 9.578 18.922 1 98.69 615 TYR B C 1
ATOM 11313 O O . TYR B 1 615 ? -17.812 8.992 18.859 1 98.69 615 TYR B O 1
ATOM 11321 N N . GLU B 1 616 ? -19.016 10.539 19.828 1 98.62 616 GLU B N 1
ATOM 11322 C CA . GLU B 1 616 ? -17.922 11.016 20.688 1 98.62 616 GLU B CA 1
ATOM 11323 C C . GLU B 1 616 ? -17.375 9.898 21.547 1 98.62 616 GLU B C 1
ATOM 11325 O O . GLU B 1 616 ? -16.156 9.734 21.672 1 98.62 616 GLU B O 1
ATOM 11330 N N . PRO B 1 617 ? -18.266 9.062 22.156 1 98.31 617 PRO B N 1
ATOM 11331 C CA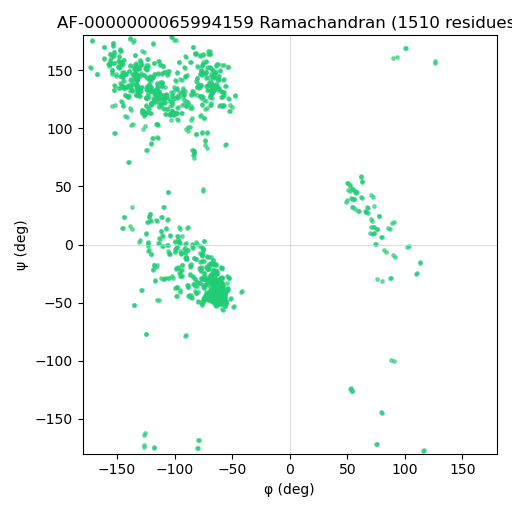 . PRO B 1 617 ? -17.734 8.008 23.031 1 98.31 617 PRO B CA 1
ATOM 11332 C C . PRO B 1 617 ? -16.922 6.965 22.266 1 98.31 617 PRO B C 1
ATOM 11334 O O . PRO B 1 617 ? -16.172 6.195 22.859 1 98.31 617 PRO B O 1
ATOM 11337 N N . MET B 1 618 ? -17.062 6.934 20.906 1 98.38 618 MET B N 1
ATOM 11338 C CA . MET B 1 618 ? -16.359 5.957 20.094 1 98.38 618 MET B CA 1
ATOM 11339 C C . MET B 1 618 ? -15.109 6.578 19.469 1 98.38 618 MET B C 1
ATOM 11341 O O . MET B 1 618 ? -14.344 5.895 18.781 1 98.38 618 MET B O 1
ATOM 11345 N N . THR B 1 619 ? -14.867 7.859 19.656 1 98.25 619 THR B N 1
ATOM 11346 C CA . THR B 1 619 ? -13.75 8.562 19.047 1 98.25 619 THR B CA 1
ATOM 11347 C C . THR B 1 619 ? -12.508 8.484 19.922 1 98.25 619 THR B C 1
ATOM 11349 O O . THR B 1 619 ? -12.531 8.906 21.078 1 98.25 619 THR B O 1
ATOM 11352 N N . VAL B 1 620 ? -11.438 7.969 19.359 1 96.56 620 VAL B N 1
ATOM 11353 C CA . VAL B 1 620 ? -10.211 7.73 20.125 1 96.56 620 VAL B CA 1
ATOM 11354 C C . VAL B 1 620 ? -9.312 8.961 20.062 1 96.56 620 VAL B C 1
ATOM 11356 O O . VAL B 1 620 ? -8.359 9.086 20.828 1 96.56 620 VAL B O 1
ATOM 11359 N N . HIS B 1 621 ? -9.578 9.93 19.203 1 96 621 HIS B N 1
ATOM 11360 C CA . HIS B 1 621 ? -8.844 11.188 19.062 1 96 621 HIS B CA 1
ATOM 11361 C C . HIS B 1 621 ? -7.363 10.93 18.781 1 96 621 HIS B C 1
ATOM 11363 O O . HIS B 1 621 ? -6.492 11.531 19.422 1 96 621 HIS B O 1
ATOM 11369 N N . GLU B 1 622 ? -7.066 10.031 17.891 1 93.88 622 GLU B N 1
ATOM 11370 C CA . GLU B 1 622 ? -5.691 9.695 17.547 1 93.88 622 GLU B CA 1
ATOM 11371 C C . GLU B 1 622 ? -5.238 10.461 16.297 1 93.88 622 GLU B C 1
ATOM 11373 O O . GLU B 1 622 ? -4.234 10.109 15.68 1 93.88 622 GLU B O 1
ATOM 11378 N N . SER B 1 623 ? -5.992 11.43 15.992 1 94.44 623 SER B N 1
ATOM 11379 C CA . SER B 1 623 ? -5.609 12.516 15.094 1 94.44 623 SER B CA 1
ATOM 11380 C C . SER B 1 623 ? -5.492 13.836 15.852 1 94.44 623 SER B C 1
ATOM 11382 O O . SER B 1 623 ? -6.312 14.133 16.719 1 94.44 623 SER B O 1
ATOM 11384 N N . SER B 1 624 ? -4.492 14.562 15.477 1 93.94 624 SER B N 1
ATOM 11385 C CA . SER B 1 624 ? -4.301 15.852 16.125 1 93.94 624 SER B CA 1
ATOM 11386 C C . SER B 1 624 ? -5.445 16.812 15.805 1 93.94 624 SER B C 1
ATOM 11388 O O . SER B 1 624 ? -5.676 17.781 16.531 1 93.94 624 SER B O 1
ATOM 11390 N N . LEU B 1 625 ? -6.234 16.547 14.789 1 95.5 625 LEU B N 1
ATOM 11391 C CA . LEU B 1 625 ? -7.309 17.422 14.344 1 95.5 625 LEU B CA 1
ATOM 11392 C C . LEU B 1 625 ? -8.609 17.094 15.062 1 95.5 625 LEU B C 1
ATOM 11394 O O . LEU B 1 625 ? -9.562 17.875 15.016 1 95.5 625 LEU B O 1
ATOM 11398 N N . SER B 1 626 ? -8.68 16.031 15.711 1 96.31 626 SER B N 1
ATOM 11399 C CA . SER B 1 626 ? -9.945 15.484 16.203 1 96.31 626 SER B CA 1
ATOM 11400 C C . SER B 1 626 ? -10.523 16.328 17.328 1 96.31 626 SER B C 1
ATOM 11402 O O . SER B 1 626 ? -11.695 16.688 17.297 1 96.31 626 SER B O 1
ATOM 11404 N N . PRO B 1 627 ? -9.781 16.719 18.344 1 97 627 PRO B N 1
ATOM 11405 C CA . PRO B 1 627 ? -10.383 17.344 19.516 1 97 627 PRO B CA 1
ATOM 11406 C C . PRO B 1 627 ? -11.039 18.688 19.188 1 97 627 PRO B C 1
ATOM 11408 O O . PRO B 1 627 ? -12.031 19.062 19.828 1 97 627 PRO B O 1
ATOM 11411 N N . SER B 1 628 ? -10.539 19.328 18.25 1 96.81 628 SER B N 1
ATOM 11412 C CA . SER B 1 628 ? -11.016 20.672 17.938 1 96.81 628 SER B CA 1
ATOM 11413 C C . SER B 1 628 ? -12.508 20.672 17.609 1 96.81 628 SER B C 1
ATOM 11415 O O . SER B 1 628 ? -13.297 21.328 18.281 1 96.81 628 SER B O 1
ATOM 11417 N N . VAL B 1 629 ? -12.93 19.875 16.641 1 98 629 VAL B N 1
ATOM 11418 C CA . VAL B 1 629 ? -14.32 19.828 16.203 1 98 629 VAL B CA 1
ATOM 11419 C C . VAL B 1 629 ? -15.211 19.344 17.344 1 98 629 VAL B C 1
ATOM 11421 O O . VAL B 1 629 ? -16.297 19.891 17.562 1 98 629 VAL B O 1
ATOM 11424 N N . HIS B 1 630 ? -14.711 18.391 18.094 1 98.56 630 HIS B N 1
ATOM 11425 C CA . HIS B 1 630 ? -15.477 17.844 19.203 1 98.56 630 HIS B CA 1
ATOM 11426 C C . HIS B 1 630 ? -15.625 18.875 20.328 1 98.56 630 HIS B C 1
ATOM 11428 O O . HIS B 1 630 ? -16.672 18.969 20.953 1 98.56 630 HIS B O 1
ATOM 11434 N N . ALA B 1 631 ? -14.586 19.672 20.562 1 98.25 631 ALA B N 1
ATOM 11435 C CA . ALA B 1 631 ? -14.656 20.734 21.547 1 98.25 631 ALA B CA 1
ATOM 11436 C C . ALA B 1 631 ? -15.688 21.781 21.156 1 98.25 631 ALA B C 1
ATOM 11438 O O . ALA B 1 631 ? -16.453 22.25 22 1 98.25 631 ALA B O 1
ATOM 11439 N N . ILE B 1 632 ? -15.719 22.172 19.953 1 98.44 632 ILE B N 1
ATOM 11440 C CA . ILE B 1 632 ? -16.625 23.188 19.453 1 98.44 632 ILE B CA 1
ATOM 11441 C C . ILE B 1 632 ? -18.078 22.719 19.641 1 98.44 632 ILE B C 1
ATOM 11443 O O . ILE B 1 632 ? -18.906 23.453 20.188 1 98.44 632 ILE B O 1
ATOM 11447 N N . LEU B 1 633 ? -18.328 21.469 19.188 1 98.69 633 LEU B N 1
ATOM 11448 C CA . LEU B 1 633 ? -19.688 20.953 19.281 1 98.69 633 LEU B CA 1
ATOM 11449 C C . LEU B 1 633 ? -20.094 20.75 20.75 1 98.69 633 LEU B C 1
ATOM 11451 O O . LEU B 1 633 ? -21.234 21 21.125 1 98.69 633 LEU B O 1
ATOM 11455 N N . ALA B 1 634 ? -19.188 20.25 21.578 1 98.62 634 ALA B N 1
ATOM 11456 C CA . ALA B 1 634 ? -19.469 20.094 23 1 98.62 634 ALA B CA 1
ATOM 11457 C C . ALA B 1 634 ? -19.812 21.438 23.641 1 98.62 634 ALA B C 1
ATOM 11459 O O . ALA B 1 634 ? -20.734 21.516 24.453 1 98.62 634 ALA B O 1
ATOM 11460 N N . ALA B 1 635 ? -19.078 22.453 23.312 1 97.94 635 ALA B N 1
ATOM 11461 C CA . ALA B 1 635 ? -19.359 23.797 23.812 1 97.94 635 ALA B CA 1
ATOM 11462 C C . ALA B 1 635 ? -20.719 24.281 23.359 1 97.94 635 ALA B C 1
ATOM 11464 O O . ALA B 1 635 ? -21.484 24.859 24.156 1 97.94 635 ALA B O 1
ATOM 11465 N N . GLU B 1 636 ? -21.016 24.094 22.109 1 97.25 636 GLU B N 1
ATOM 11466 C CA . GLU B 1 636 ? -22.312 24.484 21.578 1 97.25 636 GLU B CA 1
ATOM 11467 C C . GLU B 1 636 ? -23.453 23.797 22.328 1 97.25 636 GLU B C 1
ATOM 11469 O O . GLU B 1 636 ? -24.484 24.406 22.594 1 97.25 636 GLU B O 1
ATOM 11474 N N . LEU B 1 637 ? -23.234 22.547 22.672 1 97.56 637 LEU B N 1
ATOM 11475 C CA . LEU B 1 637 ? -24.234 21.719 23.344 1 97.56 637 LEU B CA 1
ATOM 11476 C C . LEU B 1 637 ? -24.203 21.953 24.844 1 97.56 637 LEU B C 1
ATOM 11478 O O . LEU B 1 637 ? -24.938 21.312 25.594 1 97.56 637 LEU B O 1
ATOM 11482 N N . LYS B 1 638 ? -23.344 22.797 25.359 1 95.38 638 LYS B N 1
ATOM 11483 C CA . LYS B 1 638 ? -23.203 23.188 26.75 1 95.38 638 LYS B CA 1
ATOM 11484 C C . LYS B 1 638 ? -22.75 22.016 27.609 1 95.38 638 LYS B C 1
ATOM 11486 O O . LYS B 1 638 ? -23.188 21.875 28.766 1 95.38 638 LYS B O 1
ATOM 11491 N N . LEU B 1 639 ? -22.062 21.141 26.953 1 97.31 639 LEU B N 1
ATOM 11492 C CA . LEU B 1 639 ? -21.375 20.094 27.688 1 97.31 639 LEU B CA 1
ATOM 11493 C C . LEU B 1 639 ? -20.031 20.594 28.203 1 97.31 639 LEU B C 1
ATOM 11495 O O . LEU B 1 639 ? -18.984 20.203 27.703 1 97.31 639 LEU B O 1
ATOM 11499 N N . GLU B 1 640 ? -20.062 21.328 29.25 1 96.88 640 GLU B N 1
ATOM 11500 C CA . GLU B 1 640 ? -18.969 22.141 29.734 1 96.88 640 GLU B CA 1
ATOM 11501 C C . GLU B 1 640 ? -17.734 21.297 30.031 1 96.88 640 GLU B C 1
ATOM 11503 O O . GLU B 1 640 ? -16.625 21.609 29.562 1 96.88 640 GLU B O 1
ATOM 11508 N N . LYS B 1 641 ? -17.891 20.25 30.781 1 97.19 641 LYS B N 1
ATOM 11509 C CA . LYS B 1 641 ? -16.75 19.422 31.172 1 97.19 641 LYS B CA 1
ATOM 11510 C C . LYS B 1 641 ? -16.062 18.812 29.953 1 97.19 641 LYS B C 1
ATOM 11512 O O . LYS B 1 641 ? -14.844 18.812 29.859 1 97.19 641 LYS B O 1
ATOM 11517 N N . LYS B 1 642 ? -16.906 18.312 29.062 1 97.5 642 LYS B N 1
ATOM 11518 C CA . LYS B 1 642 ? -16.375 17.703 27.844 1 97.5 642 LYS B CA 1
ATOM 11519 C C . LYS B 1 642 ? -15.688 18.734 26.953 1 97.5 642 LYS B C 1
ATOM 11521 O O . LYS B 1 642 ? -14.625 18.484 26.391 1 97.5 642 LYS B O 1
ATOM 11526 N N . ALA B 1 643 ? -16.266 19.859 26.797 1 97.88 643 ALA B N 1
ATOM 11527 C CA . ALA B 1 643 ? -15.695 20.938 26 1 97.88 643 ALA B CA 1
ATOM 11528 C C . ALA B 1 643 ? -14.32 21.359 26.516 1 97.88 643 ALA B C 1
ATOM 11530 O O . ALA B 1 643 ? -13.375 21.5 25.734 1 97.88 643 ALA B O 1
ATOM 11531 N N . LEU B 1 644 ? -14.203 21.516 27.812 1 97.31 644 LEU B N 1
ATOM 11532 C CA . LEU B 1 644 ? -12.945 21.938 28.406 1 97.31 644 LEU B CA 1
ATOM 11533 C C . LEU B 1 644 ? -11.891 20.844 28.297 1 97.31 644 LEU B C 1
ATOM 11535 O O . LEU B 1 644 ? -10.711 21.141 28.062 1 97.31 644 LEU B O 1
ATOM 11539 N N . GLU B 1 645 ? -12.352 19.656 28.547 1 96.44 645 GLU B N 1
ATOM 11540 C CA . GLU B 1 645 ? -11.438 18.531 28.406 1 96.44 645 GLU B CA 1
ATOM 11541 C C . GLU B 1 645 ? -10.812 18.5 27.016 1 96.44 645 GLU B C 1
ATOM 11543 O O . GLU B 1 645 ? -9.594 18.375 26.875 1 96.44 645 GLU B O 1
ATOM 11548 N N . LEU B 1 646 ? -11.641 18.594 26 1 97.38 646 LEU B N 1
ATOM 11549 C CA . LEU B 1 646 ? -11.172 18.516 24.625 1 97.38 646 LEU B CA 1
ATOM 11550 C C . LEU B 1 646 ? -10.406 19.781 24.234 1 97.38 646 LEU B C 1
ATOM 11552 O O . LEU B 1 646 ? -9.469 19.719 23.438 1 97.38 646 LEU B O 1
ATOM 11556 N N . TYR B 1 647 ? -10.789 20.891 24.797 1 97.38 647 TYR B N 1
ATOM 11557 C CA . TYR B 1 647 ? -10.039 22.109 24.547 1 97.38 647 TYR B CA 1
ATOM 11558 C C . TYR B 1 647 ? -8.609 22 25.094 1 97.38 647 TYR B C 1
ATOM 11560 O O . TYR B 1 647 ? -7.656 22.406 24.422 1 97.38 647 TYR B O 1
ATOM 11568 N N . LYS B 1 648 ? -8.484 21.516 26.297 1 96.31 648 LYS B N 1
ATOM 11569 C CA . LYS B 1 648 ? -7.156 21.328 26.875 1 96.31 648 LYS B CA 1
ATOM 11570 C C . LYS B 1 648 ? -6.277 20.469 25.969 1 96.31 648 LYS B C 1
ATOM 11572 O O . LYS B 1 648 ? -5.105 20.781 25.766 1 96.31 648 LYS B O 1
ATOM 11577 N N . ARG B 1 649 ? -6.844 19.531 25.422 1 95 649 ARG B N 1
ATOM 11578 C CA . ARG B 1 649 ? -6.105 18.641 24.547 1 95 649 ARG B CA 1
ATOM 11579 C C . ARG B 1 649 ? -5.66 19.359 23.266 1 95 649 ARG B C 1
ATOM 11581 O O . ARG B 1 649 ? -4.516 19.203 22.844 1 95 649 ARG B O 1
ATOM 11588 N N . THR B 1 650 ? -6.543 20.031 22.656 1 95.88 650 THR B N 1
ATOM 11589 C CA . THR B 1 650 ? -6.199 20.719 21.406 1 95.88 650 THR B CA 1
ATOM 11590 C C . THR B 1 650 ? -5.215 21.859 21.672 1 95.88 650 THR B C 1
ATOM 11592 O O . THR B 1 650 ? -4.336 22.125 20.844 1 95.88 650 THR B O 1
ATOM 11595 N N . ALA B 1 651 ? -5.336 22.5 22.781 1 96.81 651 ALA B N 1
ATOM 11596 C CA . ALA B 1 651 ? -4.516 23.672 23.078 1 96.81 651 ALA B CA 1
ATOM 11597 C C . ALA B 1 651 ? -3.098 23.266 23.469 1 96.81 651 ALA B C 1
ATOM 11599 O O . ALA B 1 651 ? -2.143 24.016 23.219 1 96.81 651 ALA B O 1
ATOM 11600 N N . ARG B 1 652 ? -2.914 22.125 24.031 1 96.94 652 ARG B N 1
ATOM 11601 C CA . ARG B 1 652 ? -1.603 21.766 24.547 1 96.94 652 ARG B CA 1
ATOM 11602 C C . ARG B 1 652 ? -1.11 20.469 23.938 1 96.94 652 ARG B C 1
ATOM 11604 O O . ARG B 1 652 ? -0.244 19.781 24.484 1 96.94 652 ARG B O 1
ATOM 11611 N N . LEU B 1 653 ? -1.658 20.078 22.828 1 95.88 653 LEU B N 1
ATOM 11612 C CA . LEU B 1 653 ? -1.367 18.812 22.156 1 95.88 653 LEU B CA 1
ATOM 11613 C C . LEU B 1 653 ? 0.138 18.594 22.047 1 95.88 653 LEU B C 1
ATOM 11615 O O . LEU B 1 653 ? 0.65 17.562 22.484 1 95.88 653 LEU B O 1
ATOM 11619 N N . ASP B 1 654 ? 0.881 19.516 21.516 1 96.12 654 ASP B N 1
ATOM 11620 C CA . ASP B 1 654 ? 2.322 19.359 21.328 1 96.12 654 ASP B CA 1
ATOM 11621 C C . ASP B 1 654 ? 3.07 19.688 22.625 1 96.12 654 ASP B C 1
ATOM 11623 O O . ASP B 1 654 ? 4.035 19 22.984 1 96.12 654 ASP B O 1
ATOM 11627 N N . LEU B 1 655 ? 2.617 20.734 23.328 1 96.81 655 LEU B N 1
ATOM 11628 C CA . LEU B 1 655 ? 3.305 21.172 24.531 1 96.81 655 LEU B CA 1
ATOM 11629 C C . LEU B 1 655 ? 3.375 20.047 25.562 1 96.81 655 LEU B C 1
ATOM 11631 O O . LEU B 1 655 ? 4.352 19.938 26.312 1 96.81 655 LEU B O 1
ATOM 11635 N N . ASP B 1 656 ? 2.322 19.25 25.562 1 95.69 656 ASP B N 1
ATOM 11636 C CA . ASP B 1 656 ? 2.287 18.156 26.516 1 95.69 656 ASP B CA 1
ATOM 11637 C C . ASP B 1 656 ? 2.42 16.812 25.812 1 95.69 656 ASP B C 1
ATOM 11639 O O . ASP B 1 656 ? 2.215 15.758 26.422 1 95.69 656 ASP B O 1
ATOM 11643 N N . ASN B 1 657 ? 2.699 16.812 24.547 1 93.88 657 ASN B N 1
ATOM 11644 C CA . ASN B 1 657 ? 2.992 15.633 23.734 1 93.88 657 ASN B CA 1
ATOM 11645 C C . ASN B 1 657 ? 1.906 14.57 23.875 1 93.88 657 ASN B C 1
ATOM 11647 O O . ASN B 1 657 ? 2.203 13.414 24.188 1 93.88 657 ASN B O 1
ATOM 11651 N N . TYR B 1 658 ? 0.678 14.961 23.719 1 89 658 TYR B N 1
ATOM 11652 C CA . TYR B 1 658 ? -0.472 14.086 23.891 1 89 658 TYR B CA 1
ATOM 11653 C C . TYR B 1 658 ? -0.397 12.883 22.969 1 89 658 TYR B C 1
ATOM 11655 O O . TYR B 1 658 ? -0.759 11.766 23.344 1 89 658 TYR B O 1
ATOM 11663 N N . ASN B 1 659 ? 0.077 13.008 21.766 1 86.06 659 ASN B N 1
ATOM 11664 C CA . ASN B 1 659 ? 0.108 11.938 20.781 1 86.06 659 ASN B CA 1
ATOM 11665 C C . ASN B 1 659 ? 1.448 11.211 20.797 1 86.06 659 ASN B C 1
ATOM 11667 O O . ASN B 1 659 ? 1.642 10.25 20.047 1 86.06 659 ASN B O 1
ATOM 11671 N N . HIS B 1 660 ? 2.434 11.656 21.516 1 87.06 660 HIS B N 1
ATOM 11672 C CA . HIS B 1 660 ? 3.754 11.055 21.656 1 87.06 660 HIS B CA 1
ATOM 11673 C C . HIS B 1 660 ? 4.492 11.031 20.328 1 87.06 660 HIS B C 1
ATOM 11675 O O . HIS B 1 660 ? 5.07 10.008 19.953 1 87.06 660 HIS B O 1
ATOM 11681 N N . ASP B 1 661 ? 4.34 12.07 19.625 1 88.56 661 ASP B N 1
ATOM 11682 C CA . ASP B 1 661 ? 5.023 12.141 18.328 1 88.56 661 ASP B CA 1
ATOM 11683 C C . ASP B 1 661 ? 5.48 13.57 18.031 1 88.56 661 ASP B C 1
ATOM 11685 O O . ASP B 1 661 ? 5.852 13.875 16.891 1 88.56 661 ASP B O 1
ATOM 11689 N N . THR B 1 662 ? 5.488 14.422 19 1 93.94 662 THR B N 1
ATOM 11690 C CA . THR B 1 662 ? 5.875 15.82 18.828 1 93.94 662 THR B CA 1
ATOM 11691 C C . THR B 1 662 ? 7.348 15.93 18.438 1 93.94 662 THR B C 1
ATOM 11693 O O . THR B 1 662 ? 7.754 16.891 17.797 1 93.94 662 THR B O 1
ATOM 11696 N N . GLU B 1 663 ? 8.141 14.938 18.781 1 93.31 663 GLU B N 1
ATOM 11697 C CA . GLU B 1 663 ? 9.562 14.945 18.438 1 93.31 663 GLU B CA 1
ATOM 11698 C C . GLU B 1 663 ? 9.766 14.898 16.922 1 93.31 663 GLU B C 1
ATOM 11700 O O . GLU B 1 663 ? 10.828 15.273 16.422 1 93.31 663 GLU B O 1
ATOM 11705 N N . GLU B 1 664 ? 8.727 14.5 16.219 1 90.81 664 GLU B N 1
ATOM 11706 C CA . GLU B 1 664 ? 8.805 14.406 14.766 1 90.81 664 GLU B CA 1
ATOM 11707 C C . GLU B 1 664 ? 8.391 15.719 14.102 1 90.81 664 GLU B C 1
ATOM 11709 O O . GLU B 1 664 ? 8.359 15.82 12.875 1 90.81 664 GLU B O 1
ATOM 11714 N N . GLY B 1 665 ? 8.07 16.672 14.867 1 94.56 665 GLY B N 1
ATOM 11715 C CA . GLY B 1 665 ? 7.555 17.953 14.422 1 94.56 665 GLY B CA 1
ATOM 11716 C C . GLY B 1 665 ? 6.238 18.328 15.078 1 94.56 665 GLY B C 1
ATOM 11717 O O . GLY B 1 665 ? 5.48 17.453 15.5 1 94.56 665 GLY B O 1
ATOM 11718 N N . LEU B 1 666 ? 5.984 19.578 15.078 1 96.69 666 LEU B N 1
ATOM 11719 C CA . LEU B 1 666 ? 4.754 20.094 15.688 1 96.69 666 LEU B CA 1
ATOM 11720 C C . LEU B 1 666 ? 3.562 19.859 14.766 1 96.69 666 LEU B C 1
ATOM 11722 O O . LEU B 1 666 ? 3.711 19.844 13.539 1 96.69 666 LEU B O 1
ATOM 11726 N N . HIS B 1 667 ? 2.42 19.672 15.336 1 95.94 667 HIS B N 1
ATOM 11727 C CA . HIS B 1 667 ? 1.188 19.578 14.562 1 95.94 667 HIS B CA 1
ATOM 11728 C C . HIS B 1 667 ? 0.622 20.969 14.266 1 95.94 667 HIS B C 1
ATOM 11730 O O . HIS B 1 667 ? -0.406 21.359 14.828 1 95.94 667 HIS B O 1
ATOM 11736 N N . ILE B 1 668 ? 1.104 21.594 13.336 1 96.19 668 ILE B N 1
ATOM 11737 C CA . ILE B 1 668 ? 0.865 23.016 13.07 1 96.19 668 ILE B CA 1
ATOM 11738 C C . ILE B 1 668 ? -0.599 23.219 12.688 1 96.19 668 ILE B C 1
ATOM 11740 O O . ILE B 1 668 ? -1.277 24.078 13.266 1 96.19 668 ILE B O 1
ATOM 11744 N N . THR B 1 669 ? -1.132 22.438 11.805 1 94.94 669 THR B N 1
ATOM 11745 C CA . THR B 1 669 ? -2.492 22.688 11.336 1 94.94 669 THR B CA 1
ATOM 11746 C C . THR B 1 669 ? -3.502 22.406 12.445 1 94.94 669 THR B C 1
ATOM 11748 O O . THR B 1 669 ? -4.57 23.031 12.492 1 94.94 669 THR B O 1
ATOM 11751 N N . SER B 1 670 ? -3.16 21.562 13.336 1 95.25 670 SER B N 1
ATOM 11752 C CA . SER B 1 670 ? -4.07 21.266 14.445 1 95.25 670 SER B CA 1
ATOM 11753 C C . SER B 1 670 ? -4.125 22.422 15.438 1 95.25 670 SER B C 1
ATOM 11755 O O . SER B 1 670 ? -5.066 22.516 16.219 1 95.25 670 SER B O 1
ATOM 11757 N N . MET B 1 671 ? -3.113 23.266 15.367 1 97.19 671 MET B N 1
ATOM 11758 C CA . MET B 1 671 ? -3.025 24.375 16.312 1 97.19 671 MET B CA 1
ATOM 11759 C C . MET B 1 671 ? -4.156 25.375 16.078 1 97.19 671 MET B C 1
ATOM 11761 O O . MET B 1 671 ? -4.527 26.125 16.984 1 97.19 671 MET B O 1
ATOM 11765 N N . THR B 1 672 ? -4.727 25.375 14.891 1 97.06 672 THR B N 1
ATOM 11766 C CA . THR B 1 672 ? -5.887 26.219 14.617 1 97.06 672 THR B CA 1
ATOM 11767 C C . THR B 1 672 ? -7.043 25.859 15.539 1 97.06 672 THR B C 1
ATOM 11769 O O . THR B 1 672 ? -7.871 26.719 15.867 1 97.06 672 THR B O 1
ATOM 11772 N N . GLY B 1 673 ? -7.094 24.625 15.961 1 96.81 673 GLY B N 1
ATOM 11773 C CA . GLY B 1 673 ? -8.18 24.125 16.781 1 96.81 673 GLY B CA 1
ATOM 11774 C C . GLY B 1 673 ? -8.32 24.859 18.109 1 96.81 673 GLY B C 1
ATOM 11775 O O . GLY B 1 673 ? -9.43 25.016 18.625 1 96.81 673 GLY B O 1
ATOM 11776 N N . SER B 1 674 ? -7.203 25.297 18.703 1 96.81 674 SER B N 1
ATOM 11777 C CA . SER B 1 674 ? -7.27 26.016 19.969 1 96.81 674 SER B CA 1
ATOM 11778 C C . SER B 1 674 ? -7.98 27.359 19.797 1 96.81 674 SER B C 1
ATOM 11780 O O . SER B 1 674 ? -8.703 27.797 20.703 1 96.81 674 SER B O 1
ATOM 11782 N N . TRP B 1 675 ? -7.766 27.953 18.688 1 97.19 675 TRP B N 1
ATOM 11783 C CA . TRP B 1 675 ? -8.438 29.219 18.406 1 97.19 675 TRP B CA 1
ATOM 11784 C C . TRP B 1 675 ? -9.906 28.984 18.062 1 97.19 675 TRP B C 1
ATOM 11786 O O . TRP B 1 675 ? -10.797 29.625 18.625 1 97.19 675 TRP B O 1
ATOM 11796 N N . LEU B 1 676 ? -10.172 28.047 17.219 1 97.62 676 LEU B N 1
ATOM 11797 C CA . LEU B 1 676 ? -11.523 27.734 16.75 1 97.62 676 LEU B CA 1
ATOM 11798 C C . LEU B 1 676 ? -12.414 27.312 17.922 1 97.62 676 LEU B C 1
ATOM 11800 O O . LEU B 1 676 ? -13.586 27.688 17.969 1 97.62 676 LEU B O 1
ATOM 11804 N N . ALA B 1 677 ? -11.867 26.562 18.797 1 97.69 677 ALA B N 1
ATOM 11805 C CA . ALA B 1 677 ? -12.656 26.062 19.922 1 97.69 677 ALA B CA 1
ATOM 11806 C C . ALA B 1 677 ? -13.141 27.203 20.812 1 97.69 677 ALA B C 1
ATOM 11808 O O . ALA B 1 677 ? -14.242 27.141 21.375 1 97.69 677 ALA B O 1
ATOM 11809 N N . ILE B 1 678 ? -12.367 28.234 20.938 1 97.69 678 ILE B N 1
ATOM 11810 C CA . ILE B 1 678 ? -12.789 29.375 21.734 1 97.69 678 ILE B CA 1
ATOM 11811 C C . ILE B 1 678 ? -13.812 30.203 20.953 1 97.69 678 ILE B C 1
ATOM 11813 O O . ILE B 1 678 ? -14.914 30.453 21.438 1 97.69 678 ILE B O 1
ATOM 11817 N N . VAL B 1 679 ? -13.539 30.562 19.766 1 97.44 679 VAL B N 1
ATOM 11818 C CA . VAL B 1 679 ? -14.305 31.531 19 1 97.44 679 VAL B CA 1
ATOM 11819 C C . VAL B 1 679 ? -15.586 30.891 18.484 1 97.44 679 VAL B C 1
ATOM 11821 O O . VAL B 1 679 ? -16.688 31.406 18.688 1 97.44 679 VAL B O 1
ATOM 11824 N N . HIS B 1 680 ? -15.414 29.703 17.859 1 97.5 680 HIS B N 1
ATOM 11825 C CA . HIS B 1 680 ? -16.578 29.016 17.328 1 97.5 680 HIS B CA 1
ATOM 11826 C C . HIS B 1 680 ? -17.281 28.188 18.391 1 97.5 680 HIS B C 1
ATOM 11828 O O . HIS B 1 680 ? -18.469 27.891 18.281 1 97.5 680 HIS B O 1
ATOM 11834 N N . GLY B 1 681 ? -16.547 27.75 19.391 1 98 681 GLY B N 1
ATOM 11835 C CA . GLY B 1 681 ? -17.109 26.906 20.422 1 98 681 GLY B CA 1
ATOM 11836 C C . GLY B 1 681 ? -17.656 27.703 21.609 1 98 681 GLY B C 1
ATOM 11837 O O . GLY B 1 681 ? -18.844 28 21.656 1 98 681 GLY B O 1
ATOM 11838 N N . PHE B 1 682 ? -16.828 28.156 22.469 1 97.69 682 PHE B N 1
ATOM 11839 C CA . PHE B 1 682 ? -17.219 28.828 23.703 1 97.69 682 PHE B CA 1
ATOM 11840 C C . PHE B 1 682 ? -17.922 30.141 23.406 1 97.69 682 PHE B C 1
ATOM 11842 O O . PHE B 1 682 ? -18.922 30.484 24.062 1 97.69 682 PHE B O 1
ATOM 11849 N N . ALA B 1 683 ? -17.453 30.859 22.391 1 97.56 683 ALA B N 1
ATOM 11850 C CA . ALA B 1 683 ? -18.078 32.125 22.062 1 97.56 683 ALA B CA 1
ATOM 11851 C C . ALA B 1 683 ? -19.266 31.938 21.125 1 97.56 683 ALA B C 1
ATOM 11853 O O . ALA B 1 683 ? -20.078 32.844 20.938 1 97.56 683 ALA B O 1
ATOM 11854 N N . GLY B 1 684 ? -19.344 30.781 20.484 1 97.12 684 GLY B N 1
ATOM 11855 C CA . GLY B 1 684 ? -20.469 30.422 19.625 1 97.12 684 GLY B CA 1
ATOM 11856 C C . GLY B 1 684 ? -20.562 31.281 18.375 1 97.12 684 GLY B C 1
ATOM 11857 O O . GLY B 1 684 ? -21.656 31.594 17.922 1 97.12 684 GLY B O 1
ATOM 11858 N N . MET B 1 685 ? -19.438 31.703 17.891 1 97.12 685 MET B N 1
ATOM 11859 C CA . MET B 1 685 ? -19.469 32.5 16.672 1 97.12 685 MET B CA 1
ATOM 11860 C C . MET B 1 685 ? -19.922 31.672 15.477 1 97.12 685 MET B C 1
ATOM 11862 O O . MET B 1 685 ? -19.453 30.547 15.305 1 97.12 685 MET B O 1
ATOM 11866 N N . ARG B 1 686 ? -20.844 32.156 14.734 1 95.69 686 ARG B N 1
ATOM 11867 C CA . ARG B 1 686 ? -21.297 31.578 13.469 1 95.69 686 ARG B CA 1
ATOM 11868 C C . ARG B 1 686 ? -21.438 32.656 12.398 1 95.69 686 ARG B C 1
ATOM 11870 O O . ARG B 1 686 ? -21.734 33.812 12.711 1 95.69 686 ARG B O 1
ATOM 11877 N N . THR B 1 687 ? -21.062 32.25 11.25 1 91.69 687 THR B N 1
ATOM 11878 C CA . THR B 1 687 ? -21.328 33.094 10.086 1 91.69 687 THR B CA 1
ATOM 11879 C C . THR B 1 687 ? -22.078 32.312 9.008 1 91.69 687 THR B C 1
ATOM 11881 O O . THR B 1 687 ? -21.594 31.266 8.555 1 91.69 687 THR B O 1
ATOM 11884 N N . ALA B 1 688 ? -23.297 32.438 8.836 1 86.94 688 ALA B N 1
ATOM 11885 C CA . ALA B 1 688 ? -24.078 31.828 7.773 1 86.94 688 ALA B CA 1
ATOM 11886 C C . ALA B 1 688 ? -25.047 32.812 7.16 1 86.94 688 ALA B C 1
ATOM 11888 O O . ALA B 1 688 ? -25.594 33.688 7.859 1 86.94 688 ALA B O 1
ATOM 11889 N N . ASN B 1 689 ? -25.266 32.656 5.855 1 82 689 ASN B N 1
ATOM 11890 C CA . ASN B 1 689 ? -26.172 33.562 5.145 1 82 689 ASN B CA 1
ATOM 11891 C C . ASN B 1 689 ? -25.812 35.031 5.336 1 82 689 ASN B C 1
ATOM 11893 O O . ASN B 1 689 ? -26.672 35.875 5.559 1 82 689 ASN B O 1
ATOM 11897 N N . GLU B 1 690 ? -24.531 35.25 5.465 1 82 690 GLU B N 1
ATOM 11898 C CA . GLU B 1 690 ? -23.938 36.562 5.555 1 82 690 GLU B CA 1
ATOM 11899 C C . GLU B 1 690 ? -24.328 37.25 6.863 1 82 690 GLU B C 1
ATOM 11901 O O . GLU B 1 690 ? -24.484 38.469 6.898 1 82 690 GLU B O 1
ATOM 11906 N N . THR B 1 691 ? -24.609 36.5 7.863 1 89.25 691 THR B N 1
ATOM 11907 C CA . THR B 1 691 ? -24.969 37.031 9.172 1 89.25 691 THR B CA 1
ATOM 11908 C C . THR B 1 691 ? -23.984 36.562 10.234 1 89.25 691 THR B C 1
ATOM 11910 O O . THR B 1 691 ? -23.656 35.375 10.297 1 89.25 691 THR B O 1
ATOM 11913 N N . LEU B 1 692 ? -23.516 37.5 11.031 1 95.5 692 LEU B N 1
ATOM 11914 C CA . LEU B 1 692 ? -22.656 37.188 12.156 1 95.5 692 LEU B CA 1
ATOM 11915 C C . LEU B 1 692 ? -23.469 36.969 13.43 1 95.5 692 LEU B C 1
ATOM 11917 O O . LEU B 1 692 ? -24.406 37.719 13.703 1 95.5 692 LEU B O 1
ATOM 11921 N N . SER B 1 693 ? -23.234 35.906 14.094 1 95.94 693 SER B N 1
ATOM 11922 C CA . SER B 1 693 ? -23.953 35.625 15.328 1 95.94 693 SER B CA 1
ATOM 11923 C C . SER B 1 693 ? -23.031 35.062 16.406 1 95.94 693 SER B C 1
ATOM 11925 O O . SER B 1 693 ? -21.969 34.531 16.078 1 95.94 693 SER B O 1
ATOM 11927 N N . PHE B 1 694 ? -23.406 35.281 17.688 1 97 694 PHE B N 1
ATOM 11928 C CA . PHE B 1 694 ? -22.688 34.75 18.844 1 97 694 PHE B CA 1
ATOM 11929 C C . PHE B 1 694 ? -23.656 34.156 19.859 1 97 694 PHE B C 1
ATOM 11931 O O . PHE B 1 694 ? -24.797 34.594 19.953 1 97 694 PHE B O 1
ATOM 11938 N N . ALA B 1 695 ? -23.188 33.125 20.516 1 96 695 ALA B N 1
ATOM 11939 C CA . ALA B 1 695 ? -23.875 32.562 21.688 1 96 695 ALA B CA 1
ATOM 11940 C C . ALA B 1 695 ? -22.875 32.156 22.766 1 96 695 ALA B C 1
ATOM 11942 O O . ALA B 1 695 ? -22.719 30.969 23.047 1 96 695 ALA B O 1
ATOM 11943 N N . PRO B 1 696 ? -22.266 33.188 23.406 1 96.25 696 PRO B N 1
ATOM 11944 C CA . PRO B 1 696 ? -21.141 32.938 24.297 1 96.25 696 PRO B CA 1
ATOM 11945 C C . PRO B 1 696 ? -21.547 32.219 25.578 1 96.25 696 PRO B C 1
ATOM 11947 O O . PRO B 1 696 ? -22.641 32.469 26.094 1 96.25 696 PRO B O 1
ATOM 11950 N N . PHE B 1 697 ? -20.781 31.297 25.969 1 91.5 697 PHE B N 1
ATOM 11951 C CA . PHE B 1 697 ? -20.891 30.703 27.297 1 91.5 697 PHE B CA 1
ATOM 11952 C C . PHE B 1 697 ? -19.531 30.625 27.969 1 91.5 697 PHE B C 1
ATOM 11954 O O . PHE B 1 697 ? -18.516 30.359 27.312 1 91.5 697 PHE B O 1
ATOM 11961 N N . LEU B 1 698 ? -19.312 31 29.25 1 94.56 698 LEU B N 1
ATOM 11962 C CA . LEU B 1 698 ? -18.078 31.016 30.016 1 94.56 698 LEU B CA 1
ATOM 11963 C C . LEU B 1 698 ? -17.969 29.766 30.891 1 94.56 698 LEU B C 1
ATOM 11965 O O . LEU B 1 698 ? -18.766 29.578 31.812 1 94.56 698 LEU B O 1
ATOM 11969 N N . PRO B 1 699 ? -16.984 28.922 30.562 1 93.5 699 PRO B N 1
ATOM 11970 C CA . PRO B 1 699 ? -16.797 27.781 31.469 1 93.5 699 PRO B CA 1
ATOM 11971 C C . PRO B 1 699 ? -16.5 28.219 32.906 1 93.5 699 PRO B C 1
ATOM 11973 O O . PRO B 1 699 ? -15.812 29.219 33.125 1 93.5 699 PRO B O 1
ATOM 11976 N N . LYS B 1 700 ? -16.812 27.406 33.844 1 92.44 700 LYS B N 1
ATOM 11977 C CA . LYS B 1 700 ? -16.703 27.734 35.25 1 92.44 700 LYS B CA 1
ATOM 11978 C C . LYS B 1 700 ? -15.242 27.922 35.688 1 92.44 700 LYS B C 1
ATOM 11980 O O . LYS B 1 700 ? -14.938 28.672 36.594 1 92.44 700 LYS B O 1
ATOM 11985 N N . GLU B 1 701 ? -14.398 27.344 34.969 1 93.44 701 GLU B N 1
ATOM 11986 C CA . GLU B 1 701 ? -12.984 27.359 35.312 1 93.44 701 GLU B CA 1
ATOM 11987 C C . GLU B 1 701 ? -12.312 28.656 34.875 1 93.44 701 GLU B C 1
ATOM 11989 O O . GLU B 1 701 ? -11.195 28.953 35.312 1 93.44 701 GLU B O 1
ATOM 11994 N N . TRP B 1 702 ? -12.992 29.438 34.062 1 96.06 702 TRP B N 1
ATOM 11995 C CA . TRP B 1 702 ? -12.422 30.688 33.562 1 96.06 702 TRP B CA 1
ATOM 11996 C C . TRP B 1 702 ? -13.094 31.891 34.188 1 96.06 702 TRP B C 1
ATOM 11998 O O . TRP B 1 702 ? -14.281 31.844 34.531 1 96.06 702 TRP B O 1
ATOM 12008 N N . ASP B 1 703 ? -12.305 32.938 34.344 1 96.75 703 ASP B N 1
ATOM 12009 C CA . ASP B 1 703 ? -12.867 34.219 34.812 1 96.75 703 ASP B CA 1
ATOM 12010 C C . ASP B 1 703 ? -13.367 35.062 33.625 1 96.75 703 ASP B C 1
ATOM 12012 O O . ASP B 1 703 ? -14.352 35.781 33.75 1 96.75 703 ASP B O 1
ATOM 12016 N N . GLU B 1 704 ? -12.625 34.938 32.625 1 96.88 704 GLU B N 1
ATOM 12017 C CA . GLU B 1 704 ? -12.875 35.781 31.453 1 96.88 704 GLU B CA 1
ATOM 12018 C C . GLU B 1 704 ? -12.094 35.281 30.25 1 96.88 704 GLU B C 1
ATOM 12020 O O . GLU B 1 704 ? -11.023 34.656 30.391 1 96.88 704 GLU B O 1
ATOM 12025 N N . TYR B 1 705 ? -12.664 35.438 29.094 1 97.62 705 TYR B N 1
ATOM 12026 C CA . TYR B 1 705 ? -11.859 35.344 27.875 1 97.62 705 TYR B CA 1
ATOM 12027 C C . TYR B 1 705 ? -12.203 36.469 26.906 1 97.62 705 TYR B C 1
ATOM 12029 O O . TYR B 1 705 ? -13.305 37.031 26.953 1 97.62 705 TYR B O 1
ATOM 12037 N N . SER B 1 706 ? -11.258 36.844 26.141 1 97.69 706 SER B N 1
ATOM 12038 C CA . SER B 1 706 ? -11.406 37.969 25.203 1 97.69 706 SER B CA 1
ATOM 12039 C C . SER B 1 706 ? -10.586 37.719 23.938 1 97.69 706 SER B C 1
ATOM 12041 O O . SER B 1 706 ? -9.492 37.156 24 1 97.69 706 SER B O 1
ATOM 12043 N N . PHE B 1 707 ? -11.109 38.156 22.828 1 97.19 707 PHE B N 1
ATOM 12044 C CA . PHE B 1 707 ? -10.406 38.062 21.562 1 97.19 707 PHE B CA 1
ATOM 12045 C C . PHE B 1 707 ? -10.891 39.094 20.562 1 97.19 707 PHE B C 1
ATOM 12047 O O . PHE B 1 707 ? -11.93 39.719 20.781 1 97.19 707 PHE B O 1
ATOM 12054 N N . ASN B 1 708 ? -10.141 39.312 19.547 1 94.88 708 ASN B N 1
ATOM 12055 C CA . ASN B 1 708 ? -10.523 40.156 18.406 1 94.88 708 ASN B CA 1
ATOM 12056 C C . ASN B 1 708 ? -10.867 39.312 17.188 1 94.88 708 ASN B C 1
ATOM 12058 O O . ASN B 1 708 ? -10.32 38.219 17 1 94.88 708 ASN B O 1
ATOM 12062 N N . ILE B 1 709 ? -11.828 39.812 16.406 1 95 709 ILE B N 1
ATOM 12063 C CA . ILE B 1 709 ? -12.055 39.219 15.086 1 95 709 ILE B CA 1
ATOM 12064 C C . ILE B 1 709 ? -12.188 40.312 14.039 1 95 709 ILE B C 1
ATOM 12066 O O . ILE B 1 709 ? -12.68 41.406 14.344 1 95 709 ILE B O 1
ATOM 12070 N N . ASN B 1 710 ? -11.703 39.969 12.922 1 90.81 710 ASN B N 1
ATOM 12071 C CA . ASN B 1 710 ? -11.977 40.781 11.727 1 90.81 710 ASN B CA 1
ATOM 12072 C C . ASN B 1 710 ? -13.203 40.25 10.977 1 90.81 710 ASN B C 1
ATOM 12074 O O . ASN B 1 710 ? -13.328 39.062 10.742 1 90.81 710 ASN B O 1
ATOM 12078 N N . TYR B 1 711 ? -14.148 41.125 10.719 1 93.19 711 TYR B N 1
ATOM 12079 C CA . TYR B 1 711 ? -15.336 40.719 9.961 1 93.19 711 TYR B CA 1
ATOM 12080 C C . TYR B 1 711 ? -15.789 41.844 9.031 1 93.19 711 TYR B C 1
ATOM 12082 O O . TYR B 1 711 ? -16.219 42.906 9.5 1 93.19 711 TYR B O 1
ATOM 12090 N N . ARG B 1 712 ? -15.641 41.656 7.707 1 90.88 712 ARG B N 1
ATOM 12091 C CA . ARG B 1 712 ? -16.062 42.594 6.68 1 90.88 712 ARG B CA 1
ATOM 12092 C C . ARG B 1 712 ? -15.555 44 6.977 1 90.88 712 ARG B C 1
ATOM 12094 O O . ARG B 1 712 ? -16.328 44.938 7.039 1 90.88 712 ARG B O 1
ATOM 12101 N N . ASN B 1 713 ? -14.344 44.062 7.172 1 88.75 713 ASN B N 1
ATOM 12102 C CA . ASN B 1 713 ? -13.586 45.312 7.352 1 88.75 713 ASN B CA 1
ATOM 12103 C C . ASN B 1 713 ? -13.875 45.969 8.703 1 88.75 713 ASN B C 1
ATOM 12105 O O . ASN B 1 713 ? -13.758 47.156 8.852 1 88.75 713 ASN B O 1
ATOM 12109 N N . ARG B 1 714 ? -14.367 45.188 9.617 1 92.88 714 ARG B N 1
ATOM 12110 C CA . ARG B 1 714 ? -14.578 45.625 10.992 1 92.88 714 ARG B CA 1
ATOM 12111 C C . ARG B 1 714 ? -13.688 44.844 11.953 1 92.88 714 ARG B C 1
ATOM 12113 O O . ARG B 1 714 ? -13.461 43.656 11.781 1 92.88 714 ARG B O 1
ATOM 12120 N N . LEU B 1 715 ? -13.094 45.562 12.859 1 93.75 715 LEU B N 1
ATOM 12121 C CA . LEU B 1 715 ? -12.422 44.938 13.992 1 93.75 715 LEU B CA 1
ATOM 12122 C C . LEU B 1 715 ? -13.32 44.938 15.219 1 93.75 715 LEU B C 1
ATOM 12124 O O . LEU B 1 715 ? -13.734 46 15.688 1 93.75 715 LEU B O 1
ATOM 12128 N N . ILE B 1 716 ? -13.648 43.719 15.672 1 95.81 716 ILE B N 1
ATOM 12129 C CA . ILE B 1 716 ? -14.57 43.562 16.797 1 95.81 716 ILE B CA 1
ATOM 12130 C C . ILE B 1 716 ? -13.867 42.875 17.953 1 95.81 716 ILE B C 1
ATOM 12132 O O . ILE B 1 716 ? -13.242 41.812 17.766 1 95.81 716 ILE B O 1
ATOM 12136 N N . ASN B 1 717 ? -13.891 43.469 19.078 1 97.19 717 ASN B N 1
ATOM 12137 C CA . ASN B 1 717 ? -13.422 42.812 20.297 1 97.19 717 ASN B CA 1
ATOM 12138 C C . ASN B 1 717 ? -14.578 42.156 21.047 1 97.19 717 ASN B C 1
ATOM 12140 O O . ASN B 1 717 ? -15.641 42.75 21.219 1 97.19 717 ASN B O 1
ATOM 12144 N N . VAL B 1 718 ? -14.453 41 21.406 1 97.44 718 VAL B N 1
ATOM 12145 C CA . VAL B 1 718 ? -15.438 40.25 22.172 1 97.44 718 VAL B CA 1
ATOM 12146 C C . VAL B 1 718 ? -14.859 39.875 23.547 1 97.44 718 VAL B C 1
ATOM 12148 O O . VAL B 1 718 ? -13.773 39.281 23.625 1 97.44 718 VAL B O 1
ATOM 12151 N N . THR B 1 719 ? -15.469 40.25 24.609 1 97.75 719 THR B N 1
ATOM 12152 C CA . THR B 1 719 ? -15.086 39.906 25.969 1 97.75 719 THR B CA 1
ATOM 12153 C C . THR B 1 719 ? -16.25 39.219 26.703 1 97.75 719 THR B C 1
ATOM 12155 O O . THR B 1 719 ? -17.359 39.75 26.719 1 97.75 719 THR B O 1
ATOM 12158 N N . VAL B 1 720 ? -16.016 38.094 27.25 1 97.19 720 VAL B N 1
ATOM 12159 C CA . VAL B 1 720 ? -17.016 37.344 27.969 1 97.19 720 VAL B CA 1
ATOM 12160 C C . VAL B 1 720 ? -16.562 37.125 29.422 1 97.19 720 VAL B C 1
ATOM 12162 O O . VAL B 1 720 ? -15.492 36.594 29.656 1 97.19 720 VAL B O 1
ATOM 12165 N N . ASP B 1 721 ? -17.266 37.562 30.359 1 94.56 721 ASP B N 1
ATOM 12166 C CA . ASP B 1 721 ? -17.016 37.281 31.766 1 94.56 721 ASP B CA 1
ATOM 12167 C C . ASP B 1 721 ? -18.25 36.719 32.438 1 94.56 721 ASP B C 1
ATOM 12169 O O . ASP B 1 721 ? -19.203 36.281 31.766 1 94.56 721 ASP B O 1
ATOM 12173 N N . GLU B 1 722 ? -18.203 36.531 33.75 1 90.25 722 GLU B N 1
ATOM 12174 C CA . GLU B 1 722 ? -19.234 35.812 34.469 1 90.25 722 GLU B CA 1
ATOM 12175 C C . GLU B 1 722 ? -20.578 36.531 34.375 1 90.25 722 GLU B C 1
ATOM 12177 O O . GLU B 1 722 ? -21.641 35.906 34.375 1 90.25 722 GLU B O 1
ATOM 12182 N N . LYS B 1 723 ? -20.594 37.781 34.125 1 88.75 723 LYS B N 1
ATOM 12183 C CA . LYS B 1 723 ? -21.828 38.562 34.25 1 88.75 723 LYS B CA 1
ATOM 12184 C C . LYS B 1 723 ? -22.312 39.031 32.875 1 88.75 723 LYS B C 1
ATOM 12186 O O . LYS B 1 723 ? -23.5 39.312 32.688 1 88.75 723 LYS B O 1
ATOM 12191 N N . ARG B 1 724 ? -21.438 39.219 31.984 1 93.06 724 ARG B N 1
ATOM 12192 C CA . ARG B 1 724 ? -21.875 39.875 30.75 1 93.06 724 ARG B CA 1
ATOM 12193 C C . ARG B 1 724 ? -20.969 39.5 29.594 1 93.06 724 ARG B C 1
ATOM 12195 O O . ARG B 1 724 ? -19.844 39 29.797 1 93.06 724 ARG B O 1
ATOM 12202 N N . VAL B 1 725 ? -21.453 39.688 28.391 1 96.38 725 VAL B N 1
ATOM 12203 C CA . VAL B 1 725 ? -20.734 39.656 27.141 1 96.38 725 VAL B CA 1
ATOM 12204 C C . VAL B 1 725 ? -20.641 41.062 26.547 1 96.38 725 VAL B C 1
ATOM 12206 O O . VAL B 1 725 ? -21.641 41.781 26.484 1 96.38 725 VAL B O 1
ATOM 12209 N N . ILE B 1 726 ? -19.453 41.469 26.281 1 97.12 726 ILE B N 1
ATOM 12210 C CA . ILE B 1 726 ? -19.219 42.812 25.75 1 97.12 726 ILE B CA 1
ATOM 12211 C C . ILE B 1 726 ? -18.672 42.719 24.328 1 97.12 726 ILE B C 1
ATOM 12213 O O . ILE B 1 726 ? -17.719 42 24.078 1 97.12 726 ILE B O 1
ATOM 12217 N N . PHE B 1 727 ? -19.344 43.406 23.422 1 97.44 727 PHE B N 1
ATOM 12218 C CA . PHE B 1 727 ? -18.844 43.594 22.062 1 97.44 727 PHE B CA 1
ATOM 12219 C C . PHE B 1 727 ? -18.422 45.031 21.828 1 97.44 727 PHE B C 1
ATOM 12221 O O . PHE B 1 727 ? -19.172 45.969 22.141 1 97.44 727 PHE B O 1
ATOM 12228 N N . GLU B 1 728 ? -17.25 45.219 21.391 1 97.31 728 GLU B N 1
ATOM 12229 C CA . GLU B 1 728 ? -16.766 46.531 21.062 1 97.31 728 GLU B CA 1
ATOM 12230 C C . GLU B 1 728 ? -16.344 46.625 19.594 1 97.31 728 GLU B C 1
ATOM 12232 O O . GLU B 1 728 ? -15.508 45.844 19.125 1 97.31 728 GLU B O 1
ATOM 12237 N N . LEU B 1 729 ? -16.938 47.5 18.875 1 97.12 729 LEU B N 1
ATOM 12238 C CA . LEU B 1 729 ? -16.484 47.812 17.516 1 97.12 729 LEU B CA 1
ATOM 12239 C C . LEU B 1 729 ? -15.234 48.688 17.547 1 97.12 729 LEU B C 1
ATOM 12241 O O . LEU B 1 729 ? -15.32 49.906 17.562 1 97.12 729 LEU B O 1
ATOM 12245 N N . VAL B 1 730 ? -14.18 48.125 17.438 1 94.5 730 VAL B N 1
ATOM 12246 C CA . VAL B 1 730 ? -12.898 48.812 17.547 1 94.5 730 VAL B CA 1
ATOM 12247 C C . VAL B 1 730 ? -12.641 49.656 16.297 1 94.5 730 VAL B C 1
ATOM 12249 O O . VAL B 1 730 ? -12.102 50.75 16.375 1 94.5 730 VAL B O 1
ATOM 12252 N N . LYS B 1 731 ? -12.922 49.094 15.188 1 93.31 731 LYS B N 1
ATOM 12253 C CA . LYS B 1 731 ? -12.773 49.781 13.898 1 93.31 731 LYS B CA 1
ATOM 12254 C C . LYS B 1 731 ? -13.867 49.344 12.93 1 93.31 731 LYS B C 1
ATOM 12256 O O . LYS B 1 731 ? -14.266 48.188 12.906 1 93.31 731 LYS B O 1
ATOM 12261 N N . GLY B 1 732 ? -14.398 50.312 12.125 1 94.5 732 GLY B N 1
ATOM 12262 C CA . GLY B 1 732 ? -15.32 49.969 11.047 1 94.5 732 GLY B CA 1
ATOM 12263 C C . GLY B 1 732 ? -16.703 50.562 11.242 1 94.5 732 GLY B C 1
ATOM 12264 O O . GLY B 1 732 ? -16.938 51.312 12.195 1 94.5 732 GLY B O 1
ATOM 12265 N N . GLU B 1 733 ? -17.688 50.281 10.352 1 95.56 733 GLU B N 1
ATOM 12266 C CA . GLU B 1 733 ? -19.047 50.781 10.367 1 95.56 733 GLU B CA 1
ATOM 12267 C C . GLU B 1 733 ? -19.953 49.906 11.227 1 95.56 733 GLU B C 1
ATOM 12269 O O . GLU B 1 733 ? -19.656 48.75 11.477 1 95.56 733 GLU B O 1
ATOM 12274 N N . PRO B 1 734 ? -20.984 50.469 11.664 1 96.19 734 PRO B N 1
ATOM 12275 C CA . PRO B 1 734 ? -21.906 49.656 12.461 1 96.19 734 PRO B CA 1
ATOM 12276 C C . PRO B 1 734 ? -22.344 48.375 11.75 1 96.19 734 PRO B C 1
ATOM 12278 O O . PRO B 1 734 ? -22.406 48.344 10.516 1 96.19 734 PRO B O 1
ATOM 12281 N N . LEU B 1 735 ? -22.672 47.406 12.555 1 94.94 735 LEU B N 1
ATOM 12282 C CA . LEU B 1 735 ? -22.969 46.062 12.031 1 94.94 735 LEU B CA 1
ATOM 12283 C C . LEU B 1 735 ? -24.172 45.469 12.734 1 94.94 735 LEU B C 1
ATOM 12285 O O . LEU B 1 735 ? -24.312 45.594 13.953 1 94.94 735 LEU B O 1
ATOM 12289 N N . HIS B 1 736 ? -25.062 44.875 11.945 1 94.94 736 HIS B N 1
ATOM 12290 C CA . HIS B 1 736 ? -26.141 44.062 12.516 1 94.94 736 HIS B CA 1
ATOM 12291 C C . HIS B 1 736 ? -25.672 42.656 12.805 1 94.94 736 HIS B C 1
ATOM 12293 O O . HIS B 1 736 ? -25.031 42 11.953 1 94.94 736 HIS B O 1
ATOM 12299 N N . MET B 1 737 ? -25.875 42.094 13.969 1 95.94 737 MET B N 1
ATOM 12300 C CA . MET B 1 737 ? -25.531 40.719 14.328 1 95.94 737 MET B CA 1
ATOM 12301 C C . MET B 1 737 ? -26.531 40.156 15.328 1 95.94 737 MET B C 1
ATOM 12303 O O . MET B 1 737 ? -27.469 40.844 15.734 1 95.94 737 MET B O 1
ATOM 12307 N N . ASN B 1 738 ? -26.438 38.906 15.484 1 95.38 738 ASN B N 1
ATOM 12308 C CA . ASN B 1 738 ? -27.281 38.25 16.484 1 95.38 738 ASN B CA 1
ATOM 12309 C C . ASN B 1 738 ? -26.469 37.781 17.688 1 95.38 738 ASN B C 1
ATOM 12311 O O . ASN B 1 738 ? -25.344 37.312 17.547 1 95.38 738 ASN B O 1
ATOM 12315 N N . VAL B 1 739 ? -26.984 38.031 18.844 1 96.06 739 VAL B N 1
ATOM 12316 C CA . VAL B 1 739 ? -26.422 37.5 20.078 1 96.06 739 VAL B CA 1
ATOM 12317 C C . VAL B 1 739 ? -27.5 36.719 20.859 1 96.06 739 VAL B C 1
ATOM 12319 O O . VAL B 1 739 ? -28.531 37.281 21.203 1 96.06 739 VAL B O 1
ATOM 12322 N N . TYR B 1 740 ? -27.281 35.469 21.078 1 94.06 740 TYR B N 1
ATOM 12323 C CA . TYR B 1 740 ? -28.281 34.594 21.688 1 94.06 740 TYR B CA 1
ATOM 12324 C C . TYR B 1 740 ? -29.594 34.656 20.922 1 94.06 740 TYR B C 1
ATOM 12326 O O . TYR B 1 740 ? -30.656 34.844 21.531 1 94.06 740 TYR B O 1
ATOM 12334 N N . GLU B 1 741 ? -29.531 34.719 19.734 1 90.12 741 GLU B N 1
ATOM 12335 C CA . GLU B 1 741 ? -30.641 34.688 18.797 1 90.12 741 GLU B CA 1
ATOM 12336 C C . GLU B 1 741 ? -31.422 36 18.812 1 90.12 741 GLU B C 1
ATOM 12338 O O . GLU B 1 741 ? -32.531 36.062 18.25 1 90.12 741 GLU B O 1
ATOM 12343 N N . GLU B 1 742 ? -30.891 37.031 19.375 1 93.94 742 GLU B N 1
ATOM 12344 C CA . GLU B 1 742 ? -31.516 38.344 19.375 1 93.94 742 GLU B CA 1
ATOM 12345 C C . GLU B 1 742 ? -30.734 39.312 18.516 1 93.94 742 GLU B C 1
ATOM 12347 O O . GLU B 1 742 ? -29.5 39.375 18.562 1 93.94 742 GLU B O 1
ATOM 12352 N N . PRO B 1 743 ? -31.453 40.094 17.797 1 94.75 743 PRO B N 1
ATOM 12353 C CA . PRO B 1 743 ? -30.766 41.062 16.938 1 94.75 743 PRO B CA 1
ATOM 12354 C C . PRO B 1 743 ? -30.109 42.188 17.734 1 94.75 743 PRO B C 1
ATOM 12356 O O . PRO B 1 743 ? -30.688 42.688 18.703 1 94.75 743 PRO B O 1
ATOM 12359 N N . VAL B 1 744 ? -28.969 42.5 17.344 1 94.75 744 VAL B N 1
ATOM 12360 C CA . VAL B 1 744 ? -28.203 43.562 17.969 1 94.75 744 VAL B CA 1
ATOM 12361 C C . VAL B 1 744 ? -27.531 44.406 16.891 1 94.75 744 VAL B C 1
ATOM 12363 O O . VAL B 1 744 ? -27.062 43.875 15.875 1 94.75 744 VAL B O 1
ATOM 12366 N N . VAL B 1 745 ? -27.547 45.719 17.094 1 95.56 745 VAL B N 1
ATOM 12367 C CA . VAL B 1 745 ? -26.75 46.625 16.25 1 95.56 745 VAL B CA 1
ATOM 12368 C C . VAL B 1 745 ? -25.484 47.031 16.984 1 95.56 745 VAL B C 1
ATOM 12370 O O . VAL B 1 745 ? -25.562 47.688 18.031 1 95.56 745 VAL B O 1
ATOM 12373 N N . LEU B 1 746 ? -24.438 46.688 16.578 1 96.19 746 LEU B N 1
ATOM 12374 C CA . LEU B 1 746 ? -23.156 47.031 17.203 1 96.19 746 LEU B CA 1
ATOM 12375 C C . LEU B 1 746 ? -22.641 48.344 16.672 1 96.19 746 LEU B C 1
ATOM 12377 O O . LEU B 1 746 ? -22.188 48.438 15.531 1 96.19 746 LEU B O 1
ATOM 12381 N N . GLN B 1 747 ? -22.844 49.344 17.469 1 93.56 747 GLN B N 1
ATOM 12382 C CA . GLN B 1 747 ? -22.359 50.688 17.234 1 93.56 747 GLN B CA 1
ATOM 12383 C C . GLN B 1 747 ? -21.438 51.156 18.375 1 93.56 747 GLN B C 1
ATOM 12385 O O . GLN B 1 747 ? -21.922 51.625 19.406 1 93.56 747 GLN B O 1
ATOM 12390 N N . GLY B 1 748 ? -20.25 50.906 18.344 1 91.94 748 GLY B N 1
ATOM 12391 C CA . GLY B 1 748 ? -19.312 51.156 19.422 1 91.94 748 GLY B CA 1
ATOM 12392 C C . GLY B 1 748 ? -19.219 50 20.406 1 91.94 748 GLY B C 1
ATOM 12393 O O . GLY B 1 748 ? -18.547 49 20.125 1 91.94 748 GLY B O 1
ATOM 12394 N N . ARG B 1 749 ? -19.938 50.188 21.516 1 94.62 749 ARG B N 1
ATOM 12395 C CA . ARG B 1 749 ? -19.891 49.156 22.547 1 94.62 749 ARG B CA 1
ATOM 12396 C C . ARG B 1 749 ? -21.297 48.656 22.859 1 94.62 749 ARG B C 1
ATOM 12398 O O . ARG B 1 749 ? -22.25 49.406 22.922 1 94.62 749 ARG B O 1
ATOM 12405 N N . CYS B 1 750 ? -21.406 47.375 22.938 1 93.75 750 CYS B N 1
ATOM 12406 C CA . CYS B 1 750 ? -22.656 46.719 23.266 1 93.75 750 CYS B CA 1
ATOM 12407 C C . CYS B 1 750 ? -22.453 45.656 24.328 1 93.75 750 CYS B C 1
ATOM 12409 O O . CYS B 1 750 ? -21.516 44.844 24.25 1 93.75 750 CYS B O 1
ATOM 12411 N N . GLU B 1 751 ? -23.328 45.688 25.344 1 93.94 751 GLU B N 1
ATOM 12412 C CA . GLU B 1 751 ? -23.25 44.719 26.438 1 93.94 751 GLU B CA 1
ATOM 12413 C C . GLU B 1 751 ? -24.547 43.906 26.547 1 93.94 751 GLU B C 1
ATOM 12415 O O . GLU B 1 751 ? -25.641 44.438 26.375 1 93.94 751 GLU B O 1
ATOM 12420 N N . ARG B 1 752 ? -24.375 42.688 26.703 1 91.44 752 ARG B N 1
ATOM 12421 C CA . ARG B 1 752 ? -25.5 41.781 26.953 1 91.44 752 ARG B CA 1
ATOM 12422 C C . ARG B 1 752 ? -25.234 40.906 28.172 1 91.44 752 ARG B C 1
ATOM 12424 O O . ARG B 1 752 ? -24.094 40.531 28.438 1 91.44 752 ARG B O 1
ATOM 12431 N N . ARG B 1 753 ? -26.312 40.594 28.859 1 87.19 753 ARG B N 1
ATOM 12432 C CA . ARG B 1 753 ? -26.188 39.688 30 1 87.19 753 ARG B CA 1
ATOM 12433 C C . ARG B 1 753 ? -26.047 38.219 29.547 1 87.19 753 ARG B C 1
ATOM 12435 O O . ARG B 1 753 ? -26.719 37.812 28.594 1 87.19 753 ARG B O 1
ATOM 12442 N N . THR B 1 754 ? -25.172 37.5 30.156 1 78.75 754 THR B N 1
ATOM 12443 C CA . THR B 1 754 ? -25.062 36.062 29.891 1 78.75 754 THR B CA 1
ATOM 12444 C C . THR B 1 754 ? -26.281 35.312 30.422 1 78.75 754 THR B C 1
ATOM 12446 O O . THR B 1 754 ? -26.703 35.531 31.562 1 78.75 754 THR B O 1
ATOM 12449 N N . PRO B 1 755 ? -26.953 34.656 29.469 1 72.12 755 PRO B N 1
ATOM 12450 C CA . PRO B 1 755 ? -28.156 33.969 29.953 1 72.12 755 PRO B CA 1
ATOM 12451 C C . PRO B 1 755 ? -27.859 33.031 31.141 1 72.12 755 PRO B C 1
ATOM 12453 O O . PRO B 1 755 ? -26.781 32.469 31.234 1 72.12 755 PRO B O 1
ATOM 12456 N N . ASN B 1 756 ? -28.609 33.219 32.281 1 57.91 756 ASN B N 1
ATOM 12457 C CA . ASN B 1 756 ? -28.516 32.312 33.438 1 57.91 756 ASN B CA 1
ATOM 12458 C C . ASN B 1 756 ? -28.781 30.875 33.062 1 57.91 756 ASN B C 1
ATOM 12460 O O . ASN B 1 756 ? -29.766 30.578 32.406 1 57.91 756 ASN B O 1
ATOM 12464 N N . GLU B 1 757 ? -27.859 30.203 32.656 1 49.34 757 GLU B N 1
ATOM 12465 C CA . GLU B 1 757 ? -28.188 28.781 32.469 1 49.34 757 GLU B CA 1
ATOM 12466 C C . GLU B 1 757 ? -28.734 28.172 33.75 1 49.34 757 GLU B C 1
ATOM 12468 O O . GLU B 1 757 ? -28.344 28.562 34.844 1 49.34 757 GLU B O 1
#

Solvent-accessible surface area (backbone atoms only — not comparable to full-atom values): 76111 Å² total; per-residue (Å²): 129,82,63,55,68,78,54,55,84,35,58,53,39,48,31,35,63,71,83,56,80,90,44,38,33,40,50,18,21,77,48,40,48,36,39,44,48,37,15,31,31,42,65,65,44,42,45,63,83,51,76,68,69,86,47,25,32,46,61,90,45,55,46,71,40,72,56,66,63,91,70,88,49,47,60,56,32,73,27,30,52,25,46,47,54,41,50,47,65,69,36,31,37,40,25,51,73,84,42,71,54,34,70,64,77,36,56,70,78,40,41,37,41,34,35,34,57,65,52,55,36,43,36,37,36,34,32,36,44,50,94,95,31,37,33,40,39,38,38,38,36,36,49,25,66,68,48,54,44,32,36,42,35,43,40,36,40,34,45,74,48,71,84,42,43,36,32,44,33,44,32,40,36,52,83,48,57,46,90,82,42,91,74,70,50,60,59,61,40,78,71,49,74,46,64,43,71,48,36,36,30,44,28,35,26,44,51,90,68,96,80,78,66,79,67,46,38,43,32,41,34,38,41,52,50,69,71,77,58,78,46,75,40,58,49,75,54,91,47,32,30,33,28,36,38,29,19,70,28,49,45,51,39,38,42,39,34,22,50,33,39,44,89,81,36,61,71,88,42,33,63,60,52,25,50,52,55,43,50,54,46,60,72,63,29,68,68,50,52,50,49,48,20,30,51,51,37,47,56,52,47,73,41,50,47,67,47,49,38,71,41,55,63,60,26,22,20,43,46,50,29,51,45,53,40,51,17,43,45,75,49,87,49,42,87,49,75,60,15,50,16,38,46,31,32,59,54,83,22,38,26,30,44,51,50,38,36,68,37,39,42,70,49,36,50,27,45,42,58,66,64,30,44,49,24,54,52,45,37,52,55,76,17,42,68,36,5,27,50,46,15,44,54,51,74,38,48,35,30,36,60,42,60,27,27,83,71,26,44,48,23,45,81,48,62,58,51,57,68,17,39,55,45,48,51,35,30,51,50,47,34,52,50,48,49,33,51,53,55,64,50,57,64,51,38,69,78,47,46,48,62,54,36,51,30,36,35,42,19,48,67,58,63,40,43,59,11,74,83,73,67,26,32,40,45,58,46,29,10,50,71,20,68,38,38,55,44,37,40,35,33,29,38,42,45,49,37,48,38,46,46,37,52,52,38,59,58,51,56,70,74,46,54,70,68,58,47,60,72,67,62,72,49,69,69,54,53,51,50,48,53,49,44,53,74,31,51,55,67,45,64,37,81,88,75,57,33,75,31,55,28,79,65,56,77,56,29,61,79,56,44,51,87,74,49,62,70,84,47,58,63,49,81,82,64,34,16,52,61,56,42,46,41,42,54,51,29,30,31,55,31,58,61,44,40,48,61,77,48,41,90,78,53,52,72,65,52,52,49,47,39,45,66,60,50,54,51,19,41,68,49,79,34,75,60,16,32,21,62,52,12,19,53,25,30,68,69,64,35,54,70,59,14,51,55,25,39,53,46,28,27,30,32,57,66,25,27,69,82,73,51,29,50,48,13,36,58,38,49,29,29,38,25,34,56,44,26,44,46,45,4,33,34,26,44,45,74,57,95,71,38,47,32,32,48,63,57,76,56,87,74,44,56,30,39,34,40,47,36,40,52,64,77,20,36,35,36,44,36,41,39,87,65,34,36,38,41,32,51,74,40,65,75,70,44,74,32,29,50,73,86,36,82,41,73,44,64,45,68,42,77,42,71,51,78,82,123,128,82,66,55,68,77,53,55,84,34,58,53,39,48,32,34,63,71,83,56,79,91,44,38,33,40,49,16,23,76,48,41,45,37,40,42,47,36,16,32,31,41,65,67,42,41,45,64,82,52,77,67,69,85,45,24,31,47,60,91,46,55,47,72,40,71,56,66,64,90,69,89,50,47,60,58,33,73,28,31,52,24,46,46,54,42,50,47,65,71,36,31,37,38,26,51,73,82,41,71,53,31,69,63,78,36,54,69,79,42,40,38,42,35,35,34,58,62,50,55,37,43,35,37,36,34,29,35,43,51,92,95,30,37,34,40,39,38,38,39,35,38,47,26,64,69,48,53,44,33,37,43,36,43,39,35,39,32,46,72,48,69,84,44,43,36,32,45,32,44,32,40,36,51,83,46,59,47,90,82,41,72,91,70,46,62,57,63,39,78,70,47,72,47,66,44,72,48,36,34,32,42,27,36,26,43,54,90,68,96,78,77,69,80,71,48,37,44,32,42,33,36,41,53,49,66,71,79,58,78,47,75,42,58,49,76,54,93,46,33,30,36,30,36,39,30,18,72,31,47,46,52,39,37,40,38,34,22,51,35,38,42,89,83,35,59,71,88,42,32,62,61,52,27,51,52,54,42,50,54,46,60,73,62,29,70,67,51,53,50,48,49,20,28,50,52,36,47,56,52,47,73,42,50,48,66,48,51,38,70,40,55,63,60,27,22,19,42,48,50,29,51,45,54,40,52,16,43,46,76,49,87,48,43,87,50,74,60,15,50,17,38,46,30,34,58,54,82,23,38,27,29,46,53,51,37,36,69,39,38,40,68,50,36,50,26,46,43,57,66,63,30,45,48,24,53,51,46,35,53,55,77,17,43,68,35,6,27,50,45,16,44,52,51,75,40,49,37,29,37,62,42,60,26,26,82,71,26,44,47,23,45,81,47,63,58,50,56,68,17,38,56,46,47,49,35,30,51,51,48,35,53,50,49,49,34,52,54,55,63,50,58,63,50,38,69,76,45,47,48,63,52,39,50,30,36,35,42,18,48,67,59,62,40,43,58,13,74,82,72,68,25,32,41,45,58,46,30,11,50,70,22,67,36,39,54,45,36,42,36,33,30,38,40,44,50,39,47,40,47,45,38,51,51,38,58,60,51,54,72,77,46,55,71,66,58,48,59,72,66,63,72,50,71,69,56,53,51,49,46,53,49,44,53,75,30,51,54,68,44,65,37,82,88,76,56,32,75,31,56,26,80,67,55,78,57,27,59,79,56,44,50,89,74,50,63,71,83,46,58,63,48,81,83,65,34,16,54,62,56,43,47,40,42,53,50,29,29,30,55,34,58,61,44,41,49,62,76,49,42,91,77,52,53,72,64,52,51,48,47,40,45,68,60,49,53,51,18,41,68,52,80,34,75,59,16,32,20,62,54,13,19,53,25,30,67,70,63,36,54,70,60,14,51,54,26,40,51,47,28,29,30,32,57,68,26,26,70,82,72,51,31,52,49,14,38,59,41,49,29,27,38,24,33,56,43,26,44,47,45,4,32,33,26,44,45,75,57,95,70,37,47,32,33,46,62,55,76,56,88,72,44,54,29,41,35,38,47,34,40,52,65,80,21,37,35,36,42,38,40,40,87,65,32,35,38,41,32,51,76,40,64,75,70,43,74,33,28,50,71,86,36,82,42,73,44,63,48,69,42,76,44,70,51,77,83,123